Protein AF-A0A6C0CID1-F1 (afdb_monomer)

Radius of gyration: 47.2 Å; Cα contacts (8 Å, |Δi|>4): 1914; chains: 1; bounding box: 89×62×162 Å

Nearest PDB structures (foldseek):
  5e9w-assembly3_C  TM=7.878E-01  e=3.828E-12  Homo sapiens
  5e9w-assembly2_B  TM=7.903E-01  e=5.758E-12  Homo sapiens
  3epp-assembly2_B  TM=7.759E-01  e=5.758E-12  Homo sapiens
  2hv9-assembly1_A  TM=7.104E-01  e=1.010E-11  Encephalitozoon cuniculi
  3bgv-assembly1_A  TM=7.795E-01  e=7.778E-11  Homo sapiens

Sequence (1092 aa):
MFNGIHKEVNAALDWASGLIIESPLKSEKKLIEIELRLKSYGAGRGEGVGDQDAFERAMKRGMREVVMPDAKQWSVIKRVDTVTSYTNGYRSIEETDKLKVFQQKVTEAKNGVILKEYNGLLGVAVEFDLDGFPPGTGQEENSRRVRDRTSFVYKSAEDPTLRLRVDFTIVQSTVNNKDRKHYEVEIEASGNFPRINTDAKGNLLLNSVQQKMDQIATVLYRYINETPIIYSTEIRQSLIGDINTIAVGQREKTEVNRILDSWINKPRPLERRDLSTGSFNSMFPASPKDDPLYSVTIKTDGRRVIACWHETGLYLCSPFSSVVTRIMKWNSAEEESGMAGTILDCELIETGCLAEQKEFKLYIFDCMFVKAQGQIVDIRQKPLETRLAMARFVVYSFGSPQSDLIIKFEVKQFITFVDRTTFYEANKTALKLNMRGGVELFRSDGLVFTDRGIYLSGERSSCGCKGVEKRNCSECASFNATKNLKYKEIVNLTVDFLIKINRDSQKTINTADTGERFAHDGFRPFTGNARFPTQATQFLDSIDIDGKQKTLEEDQIVEMRWDRDPLDNQFKWIPVRIRADRPSANKTNVAITNWNLINDPIPLGLLKGVLKGRKVLQLMYQYHNRIKMETLEYWNREILARFQREGKNTVGNENPQRPVLLDVGSGKGGDVEKWRQTAFEVIALEPDNNVLGELRERAAKAGISGRISIINGKIQDTALVTNKMRAVPLLQEADLIASFFSMTLIFESAQSVQNFVNTVKETIAPNGIFVCAALDGKAVNRILGDKKQLSVEGIKIQRGDTPRDIWIRFPAADQRIAQGQHEFLVDFDFLITLMEAAGFELIKDVYLDSEVVLNNSELFYSQLNRLIEMRYIGLKKEPQPSKRLMELVDIMKTIRVPRPEIDQFQKIQPELCAELGETNWVTIGVLGGGSCFLHSILWSIYQPYRTMQNNDRFTMVSKLRLELATNFTHAVYDSINNGHLKSFGDNAGSVYSYASLREGLSDYTYWFGLEFLTFVQDQLNINVHILWIENGALQFYRFAPDRAITFKPERNNILLFWEGQNHFQPMGRVLSNNMASFVFPSDDKIITSLKK

pLDDT: mean 75.62, std 17.29, range [29.44, 98.44]

InterPro domains:
  IPR001339 mRNA capping enzyme, adenylation domain [PF01331] (294-452)
  IPR004971 mRNA (guanine-N(7))-methyltransferase domain [PS51562] (615-900)
  IPR012340 Nucleic acid-binding, OB-fold [G3DSA:2.40.50.140] (488-602)
  IPR012340 Nucleic acid-binding, OB-fold [SSF50249] (493-611)
  IPR029063 S-adenosyl-L-methionine-dependent methyltransferase superfamily [G3DSA:3.40.50.150] (612-894)
  IPR029063 S-adenosyl-L-methionine-dependent methyltransferase superfamily [SSF53335] (634-850)
  IPR033469 CYTH-like domain superfamily [SSF55154] (118-191)
  IPR037009 mRNA triphosphatase Cet1-like superfamily [G3DSA:3.20.100.10] (83-223)
  IPR039753 mRNA cap guanine-N7 methyltransferase [PTHR12189] (627-891)

Structure (mmCIF, N/CA/C/O backbone):
data_AF-A0A6C0CID1-F1
#
_entry.id   AF-A0A6C0CID1-F1
#
loop_
_atom_site.group_PDB
_atom_site.id
_atom_site.type_symbol
_atom_site.label_atom_id
_atom_site.label_alt_id
_atom_site.label_comp_id
_atom_site.label_asym_id
_atom_site.label_entity_id
_atom_site.label_seq_id
_atom_site.pdbx_PDB_ins_code
_atom_site.Cartn_x
_atom_site.Cartn_y
_atom_site.Cartn_z
_atom_site.occupancy
_atom_site.B_iso_or_equiv
_atom_site.auth_seq_id
_atom_site.auth_comp_id
_atom_site.auth_asym_id
_atom_site.auth_atom_id
_atom_site.pdbx_PDB_model_num
ATOM 1 N N . MET A 1 1 ? -41.401 -1.805 42.015 1.00 41.41 1 MET A N 1
ATOM 2 C CA . MET A 1 1 ? -39.940 -1.861 42.243 1.00 41.41 1 MET A CA 1
ATOM 3 C C . MET A 1 1 ? -39.537 -0.959 43.403 1.00 41.41 1 MET A C 1
ATOM 5 O O . MET A 1 1 ? -39.167 -1.518 44.422 1.00 41.41 1 MET A O 1
ATOM 9 N N . PHE A 1 2 ? -39.746 0.368 43.332 1.00 46.38 2 PHE A N 1
ATOM 10 C CA . PHE A 1 2 ? -39.713 1.244 44.524 1.00 46.38 2 PHE A CA 1
ATOM 11 C C . PHE A 1 2 ? -40.598 0.690 45.642 1.00 46.38 2 PHE A C 1
ATOM 13 O O . PHE A 1 2 ? -40.107 0.440 46.726 1.00 46.38 2 PHE A O 1
ATOM 20 N N . ASN A 1 3 ? -41.834 0.298 45.317 1.00 48.31 3 ASN A N 1
ATOM 21 C CA . ASN A 1 3 ? -42.741 -0.361 46.266 1.00 48.31 3 ASN A CA 1
ATOM 22 C C . ASN A 1 3 ? -42.217 -1.685 46.850 1.00 48.31 3 ASN A C 1
ATOM 24 O O . ASN A 1 3 ? -42.740 -2.119 47.859 1.00 48.31 3 ASN A O 1
ATOM 28 N N . GLY A 1 4 ? -41.246 -2.354 46.216 1.00 52.12 4 GLY A N 1
ATOM 29 C CA . GLY A 1 4 ? -40.671 -3.610 46.712 1.00 52.12 4 GLY A CA 1
ATOM 30 C C . GLY A 1 4 ? -39.629 -3.342 47.791 1.00 52.12 4 GLY A C 1
ATOM 31 O O . GLY A 1 4 ? -39.804 -3.780 48.918 1.00 52.12 4 GLY A O 1
ATOM 32 N N . ILE A 1 5 ? -38.614 -2.529 47.473 1.00 51.44 5 ILE A N 1
ATOM 33 C CA . ILE A 1 5 ? -37.622 -2.061 48.458 1.00 51.44 5 ILE A CA 1
ATOM 34 C C . ILE A 1 5 ? -38.334 -1.332 49.605 1.00 51.44 5 ILE A C 1
ATOM 36 O O . ILE A 1 5 ? -38.139 -1.686 50.758 1.00 51.44 5 ILE A O 1
ATOM 40 N N . HIS A 1 6 ? -39.257 -0.423 49.290 1.00 57.47 6 HIS A N 1
ATOM 41 C CA . HIS A 1 6 ? -40.064 0.311 50.264 1.00 57.47 6 HIS A CA 1
ATOM 42 C C . HIS A 1 6 ? -40.929 -0.608 51.142 1.00 57.47 6 HIS A C 1
ATOM 44 O O . HIS A 1 6 ? -41.095 -0.344 52.327 1.00 57.47 6 HIS A O 1
ATOM 50 N N . LYS A 1 7 ? -41.497 -1.696 50.599 1.00 60.09 7 LYS A N 1
ATOM 51 C CA . LYS A 1 7 ? -42.293 -2.658 51.382 1.00 60.09 7 LYS A CA 1
ATOM 52 C C . LYS A 1 7 ? -41.423 -3.481 52.329 1.00 60.09 7 LYS A C 1
ATOM 54 O O . LYS A 1 7 ? -41.853 -3.748 53.445 1.00 60.09 7 LYS A O 1
ATOM 59 N N . GLU A 1 8 ? -40.222 -3.862 51.908 1.00 57.91 8 GLU A N 1
ATOM 60 C CA . GLU A 1 8 ? -39.300 -4.627 52.753 1.00 57.91 8 GLU A CA 1
ATOM 61 C C . GLU A 1 8 ? -38.623 -3.744 53.808 1.00 57.91 8 GLU A C 1
ATOM 63 O O . GLU A 1 8 ? -38.487 -4.163 54.956 1.00 57.91 8 GLU A O 1
ATOM 68 N N . VAL A 1 9 ? -38.289 -2.494 53.462 1.00 58.19 9 VAL A N 1
ATOM 69 C CA . VAL A 1 9 ? -37.873 -1.462 54.424 1.00 58.19 9 VAL A CA 1
ATOM 70 C C . VAL A 1 9 ? -38.987 -1.225 55.446 1.00 58.19 9 VAL A C 1
ATOM 72 O O . VAL A 1 9 ? -38.710 -1.284 56.640 1.00 58.19 9 VAL A O 1
ATOM 75 N N . ASN A 1 10 ? -40.247 -1.082 55.011 1.00 62.31 10 ASN A N 1
ATOM 76 C CA . ASN A 1 10 ? -41.407 -0.991 55.910 1.00 62.31 10 ASN A CA 1
ATOM 77 C C . ASN A 1 10 ? -41.512 -2.194 56.845 1.00 62.31 10 ASN A C 1
ATOM 79 O O . ASN A 1 10 ? -41.543 -2.030 58.055 1.00 62.31 10 ASN A O 1
ATOM 83 N N . ALA A 1 11 ? -41.507 -3.411 56.302 1.00 64.00 11 ALA A N 1
ATOM 84 C CA . ALA A 1 11 ? -41.661 -4.626 57.097 1.00 64.00 11 ALA A CA 1
ATOM 85 C C . ALA A 1 11 ? -40.518 -4.834 58.107 1.00 64.00 11 ALA A C 1
ATOM 87 O O . ALA A 1 11 ? -40.695 -5.503 59.132 1.00 64.00 11 ALA A O 1
ATOM 88 N N . ALA A 1 12 ? -39.330 -4.305 57.812 1.00 59.78 12 ALA A N 1
ATOM 89 C CA . ALA A 1 12 ? -38.183 -4.363 58.702 1.00 59.78 12 ALA A CA 1
ATOM 90 C C . ALA A 1 12 ? -38.209 -3.249 59.766 1.00 59.78 12 ALA A C 1
ATOM 92 O O . ALA A 1 12 ? -37.887 -3.518 60.923 1.00 59.78 12 ALA A O 1
ATOM 93 N N . LEU A 1 13 ? -38.669 -2.045 59.412 1.00 61.34 13 LEU A N 1
ATOM 94 C CA . LEU A 1 13 ? -38.922 -0.943 60.347 1.00 61.34 13 LEU A CA 1
ATOM 95 C C . LEU A 1 13 ? -40.086 -1.249 61.300 1.00 61.34 13 LEU A C 1
ATOM 97 O O . LEU A 1 13 ? -39.962 -1.001 62.498 1.00 61.34 13 LEU A O 1
ATOM 101 N N . ASP A 1 14 ? -41.174 -1.843 60.810 1.00 64.75 14 ASP A N 1
ATOM 102 C CA . ASP A 1 14 ? -42.316 -2.294 61.617 1.00 64.75 14 ASP A CA 1
ATOM 103 C C . ASP A 1 14 ? -41.877 -3.357 62.634 1.00 64.75 14 ASP A C 1
ATOM 105 O O . ASP A 1 14 ? -42.253 -3.321 63.806 1.00 64.75 14 ASP A O 1
ATOM 109 N N . TRP A 1 15 ? -41.014 -4.283 62.203 1.00 68.56 15 TRP A N 1
ATOM 110 C CA . TRP A 1 15 ? -40.424 -5.295 63.076 1.00 68.56 15 TRP A CA 1
ATOM 111 C C . TRP A 1 15 ? -39.503 -4.687 64.142 1.00 68.56 15 TRP A C 1
ATOM 113 O O . TRP A 1 15 ? -39.642 -5.015 65.320 1.00 68.56 15 TRP A O 1
ATOM 123 N N . ALA A 1 16 ? -38.600 -3.780 63.755 1.00 61.44 16 ALA A N 1
ATOM 124 C CA . ALA A 1 16 ? -37.721 -3.093 64.701 1.00 61.44 16 ALA A CA 1
ATOM 125 C C . ALA A 1 16 ? -38.530 -2.256 65.703 1.00 61.44 16 ALA A C 1
ATOM 127 O O . ALA A 1 16 ? -38.221 -2.239 66.894 1.00 61.44 16 ALA A O 1
ATOM 128 N N . SER A 1 17 ? -39.613 -1.629 65.237 1.00 59.88 17 SER A N 1
ATOM 129 C CA . SER A 1 17 ? -40.564 -0.908 66.083 1.00 59.88 17 SER A CA 1
ATOM 130 C C . SER A 1 17 ? -41.202 -1.830 67.125 1.00 59.88 17 SER A C 1
ATOM 132 O O . SER A 1 17 ? -41.262 -1.458 68.295 1.00 59.88 17 SER A O 1
ATOM 134 N N . GLY A 1 18 ? -41.604 -3.049 66.743 1.00 63.09 18 GLY A N 1
ATOM 135 C CA . GLY A 1 18 ? -42.122 -4.064 67.672 1.00 63.09 18 GLY A CA 1
ATOM 136 C C . GLY A 1 18 ? -41.127 -4.452 68.775 1.00 63.09 18 GLY A C 1
ATOM 137 O O . GLY A 1 18 ? -41.478 -4.457 69.952 1.00 63.09 18 GLY A O 1
ATOM 138 N N . LEU A 1 19 ? -39.857 -4.675 68.429 1.00 61.50 19 LEU A N 1
ATOM 139 C CA . LEU A 1 19 ? -38.797 -5.009 69.397 1.00 61.50 19 LEU A CA 1
ATOM 140 C C . LEU A 1 19 ? -38.462 -3.878 70.366 1.00 61.50 19 LEU A C 1
ATOM 142 O O . LEU A 1 19 ? -38.209 -4.104 71.551 1.00 61.50 19 LEU A O 1
ATOM 146 N N . ILE A 1 20 ? -38.493 -2.636 69.884 1.00 59.22 20 ILE A N 1
ATOM 147 C CA . ILE A 1 20 ? -38.280 -1.452 70.722 1.00 59.22 20 ILE A CA 1
ATOM 148 C C . ILE A 1 20 ? -39.379 -1.317 71.786 1.00 59.22 20 ILE A C 1
ATOM 150 O O . ILE A 1 20 ? -39.092 -0.782 72.866 1.00 59.22 20 ILE A O 1
ATOM 154 N N . ILE A 1 21 ? -40.597 -1.785 71.486 1.00 59.22 21 ILE A N 1
ATOM 155 C CA . ILE A 1 21 ? -41.763 -1.778 72.381 1.00 59.22 21 ILE A CA 1
ATOM 156 C C . ILE A 1 21 ? -41.663 -2.891 73.436 1.00 59.22 21 ILE A C 1
ATOM 158 O O . ILE A 1 21 ? -41.974 -2.636 74.599 1.00 59.22 21 ILE A O 1
ATOM 162 N N . GLU A 1 22 ? -41.215 -4.090 73.056 1.00 52.34 22 GLU A N 1
ATOM 163 C CA . GLU A 1 22 ? -41.219 -5.280 73.924 1.00 52.34 22 GLU A CA 1
ATOM 164 C C . GLU A 1 22 ? -39.954 -5.452 74.791 1.00 52.34 22 GLU A C 1
ATOM 166 O O . GLU A 1 22 ? -39.978 -6.209 75.762 1.00 52.34 22 GLU A O 1
ATOM 171 N N . SER A 1 23 ? -38.857 -4.741 74.499 1.00 52.97 23 SER A N 1
ATOM 172 C CA . SER A 1 23 ? -37.587 -4.914 75.223 1.00 52.97 23 SER A CA 1
ATOM 173 C C . SER A 1 23 ? -37.642 -4.422 76.690 1.00 52.97 23 SER A C 1
ATOM 175 O O . SER A 1 23 ? -37.912 -3.239 76.934 1.00 52.97 23 SER A O 1
ATOM 177 N N . PRO A 1 24 ? -37.317 -5.276 77.687 1.00 46.44 24 PRO A N 1
ATOM 178 C CA . PRO A 1 24 ? -37.298 -4.922 79.112 1.00 46.44 24 PRO A CA 1
ATOM 179 C C . PRO A 1 24 ? -36.052 -4.123 79.555 1.00 46.44 24 PRO A C 1
ATOM 181 O O . PRO A 1 24 ? -35.929 -3.774 80.732 1.00 46.44 24 PRO A O 1
ATOM 184 N N . LEU A 1 25 ? -35.114 -3.830 78.646 1.00 50.75 25 LEU A N 1
ATOM 185 C CA . LEU A 1 25 ? -33.845 -3.159 78.952 1.00 50.75 25 LEU A CA 1
ATOM 186 C C . LEU A 1 25 ? -34.026 -1.634 79.103 1.00 50.75 25 LEU A C 1
ATOM 188 O O . LEU A 1 25 ? -34.554 -0.956 78.222 1.00 50.75 25 LEU A O 1
ATOM 192 N N . LYS A 1 26 ? -33.554 -1.077 80.229 1.00 48.75 26 LYS A N 1
ATOM 193 C CA . LYS A 1 26 ? -33.629 0.357 80.592 1.00 48.75 26 LYS A CA 1
ATOM 194 C C . LYS A 1 26 ? -32.516 1.229 79.968 1.00 48.75 26 LYS A C 1
ATOM 196 O O . LYS A 1 26 ? -32.153 2.239 80.565 1.00 48.75 26 LYS A O 1
ATOM 201 N N . SER A 1 27 ? -31.928 0.865 78.824 1.00 49.19 27 SER A N 1
ATOM 202 C CA . SER A 1 27 ? -30.874 1.707 78.231 1.00 49.19 27 SER A CA 1
ATOM 203 C C . SER A 1 27 ? -31.466 3.016 77.680 1.00 49.19 27 SER A C 1
ATOM 205 O O . SER A 1 27 ? -32.473 3.010 76.970 1.00 49.19 27 SER A O 1
ATOM 207 N N . GLU A 1 28 ? -30.844 4.157 78.001 1.00 47.38 28 GLU A N 1
ATOM 208 C CA . GLU A 1 28 ? -31.265 5.487 77.515 1.00 47.38 28 GLU A CA 1
ATOM 209 C C . GLU A 1 28 ? -30.948 5.719 76.027 1.00 47.38 28 GLU A C 1
ATOM 211 O O . GLU A 1 28 ? -31.426 6.684 75.434 1.00 47.38 28 GLU A O 1
ATOM 216 N N . LYS A 1 29 ? -30.161 4.834 75.403 1.00 50.09 29 LYS A N 1
ATOM 217 C CA . LYS A 1 29 ? -29.836 4.872 73.975 1.00 50.09 29 LYS A CA 1
ATOM 218 C C . LYS A 1 29 ? -30.272 3.575 73.312 1.00 50.09 29 LYS A C 1
ATOM 220 O O . LYS A 1 29 ? -29.843 2.493 73.712 1.00 50.09 29 LYS A O 1
ATOM 225 N N . LYS A 1 30 ? -31.119 3.709 72.292 1.00 56.34 30 LYS A N 1
ATOM 226 C CA . LYS A 1 30 ? -31.518 2.634 71.380 1.00 56.34 30 LYS A CA 1
ATOM 227 C C . LYS A 1 30 ? -30.998 2.992 69.996 1.00 56.34 30 LYS A C 1
ATOM 229 O O . LYS A 1 30 ? -31.296 4.075 69.496 1.00 56.34 30 LYS A O 1
ATOM 234 N N . LEU A 1 31 ? -30.199 2.115 69.399 1.00 55.44 31 LEU A N 1
ATOM 235 C CA . LEU A 1 31 ? -29.678 2.308 68.051 1.00 55.44 31 LEU A CA 1
ATOM 236 C C . LEU A 1 31 ? -30.447 1.391 67.097 1.00 55.44 31 LEU A C 1
ATOM 238 O O . LEU A 1 31 ? -30.511 0.185 67.331 1.00 55.44 31 LEU A O 1
ATOM 242 N N . ILE A 1 32 ? -31.026 1.952 66.034 1.00 56.91 32 ILE A N 1
ATOM 243 C CA . ILE A 1 32 ? -31.620 1.162 64.951 1.00 56.91 32 ILE A CA 1
ATOM 244 C C . ILE A 1 32 ? -30.626 1.150 63.796 1.00 56.91 32 ILE A C 1
ATOM 246 O O . ILE A 1 32 ? -30.527 2.083 63.004 1.00 56.91 32 ILE A O 1
ATOM 250 N N . GLU A 1 33 ? -29.864 0.079 63.686 1.00 58.12 33 GLU A N 1
ATOM 251 C CA . GLU A 1 33 ? -28.993 -0.113 62.545 1.00 58.12 33 GLU A CA 1
ATOM 252 C C . GLU A 1 33 ? -29.801 -0.720 61.396 1.00 58.12 33 GLU A C 1
ATOM 254 O O . GLU A 1 33 ? -30.336 -1.825 61.482 1.00 58.12 33 GLU A O 1
ATOM 259 N N . ILE A 1 34 ? -29.912 0.015 60.296 1.00 55.19 34 ILE A N 1
ATOM 260 C CA . ILE A 1 34 ? -30.447 -0.518 59.049 1.00 55.19 34 ILE A CA 1
ATOM 261 C C . ILE A 1 34 ? -29.245 -0.727 58.145 1.00 55.19 34 ILE A C 1
ATOM 263 O O . ILE A 1 34 ? -28.407 0.147 57.971 1.00 55.19 34 ILE A O 1
ATOM 267 N N . GLU A 1 35 ? -29.104 -1.918 57.598 1.00 56.03 35 GLU A N 1
ATOM 268 C CA . GLU A 1 35 ? -27.910 -2.298 56.871 1.00 56.03 35 GLU A CA 1
ATOM 269 C C . GLU A 1 35 ? -28.290 -2.691 55.448 1.00 56.03 35 GLU A C 1
ATOM 271 O O . GLU A 1 35 ? -28.817 -3.775 55.211 1.00 56.03 35 GLU A O 1
ATOM 276 N N . LEU A 1 36 ? -28.013 -1.816 54.479 1.00 55.75 36 LEU A N 1
ATOM 277 C CA . LEU A 1 36 ? -28.158 -2.135 53.059 1.00 55.75 36 LEU A CA 1
ATOM 278 C C . LEU A 1 36 ? -26.810 -2.561 52.470 1.00 55.75 36 LEU A C 1
ATOM 280 O O . LEU A 1 36 ? -26.159 -1.765 51.803 1.00 55.75 36 LEU A O 1
ATOM 284 N N . ARG A 1 37 ? -26.400 -3.821 52.654 1.00 55.84 37 ARG A N 1
ATOM 285 C CA . ARG A 1 37 ? -25.160 -4.317 52.037 1.00 55.84 37 ARG A CA 1
ATOM 286 C C . ARG A 1 37 ? -25.359 -4.556 50.547 1.00 55.84 37 ARG A C 1
ATOM 288 O O . ARG A 1 37 ? -26.023 -5.512 50.143 1.00 55.84 37 ARG A O 1
ATOM 295 N N . LEU A 1 38 ? -24.699 -3.749 49.729 1.00 54.09 38 LEU A N 1
ATOM 296 C CA . LEU A 1 38 ? -24.506 -4.030 48.309 1.00 54.09 38 LEU A CA 1
ATOM 297 C C . LEU A 1 38 ? -23.290 -4.950 48.174 1.00 54.09 38 LEU A C 1
ATOM 299 O O . LEU A 1 38 ? -22.160 -4.480 48.240 1.00 54.09 38 LEU A O 1
ATOM 303 N N . LYS A 1 39 ? -23.497 -6.268 48.062 1.00 49.84 39 LYS A N 1
ATOM 304 C CA . LYS A 1 39 ? -22.373 -7.202 47.898 1.00 49.84 39 LYS A CA 1
ATOM 305 C C . LYS A 1 39 ? -21.884 -7.133 46.454 1.00 49.84 39 LYS A C 1
ATOM 307 O O . LYS A 1 39 ? -22.633 -7.473 45.540 1.00 49.84 39 LYS A O 1
ATOM 312 N N . SER A 1 40 ? -20.623 -6.747 46.248 1.00 45.50 40 SER A N 1
ATOM 313 C CA . SER A 1 40 ? -19.972 -6.948 44.953 1.00 45.50 40 SER A CA 1
ATOM 314 C C . SER A 1 40 ? -20.009 -8.436 44.596 1.00 45.50 40 SER A C 1
ATOM 316 O O . SER A 1 40 ? -19.814 -9.301 45.458 1.00 45.50 40 SER A O 1
ATOM 318 N N . TYR A 1 41 ? -20.303 -8.712 43.327 1.00 42.38 41 TYR A N 1
ATOM 319 C CA . TYR A 1 41 ? -20.336 -10.044 42.737 1.00 42.38 41 TYR A CA 1
ATOM 320 C C . TYR A 1 41 ? -19.139 -10.883 43.200 1.00 42.38 41 TYR A C 1
ATOM 322 O O . TYR A 1 41 ? -18.023 -10.383 43.338 1.00 42.38 41 TYR A O 1
ATOM 330 N N . GLY A 1 42 ? -19.376 -12.170 43.470 1.00 34.44 42 GLY A N 1
ATOM 331 C CA . GLY A 1 42 ? -18.312 -13.095 43.837 1.00 34.44 42 GLY A CA 1
ATOM 332 C C . GLY A 1 42 ? -17.201 -13.047 42.794 1.00 34.44 42 GLY A C 1
ATOM 333 O O . GLY A 1 42 ? -17.438 -13.384 41.638 1.00 34.44 42 GLY A O 1
ATOM 334 N N . ALA A 1 43 ? -16.009 -12.630 43.220 1.00 29.80 43 ALA A N 1
ATOM 335 C CA . ALA A 1 43 ? -14.806 -12.620 42.408 1.00 29.80 43 ALA A CA 1
ATOM 336 C C . ALA A 1 43 ? -14.512 -14.041 41.894 1.00 29.80 43 ALA A C 1
ATOM 338 O O . ALA A 1 43 ? -13.856 -14.853 42.554 1.00 29.80 43 ALA A O 1
ATOM 339 N N . GLY A 1 44 ? -15.002 -14.347 40.694 1.00 29.89 44 GLY A N 1
ATOM 340 C CA . GLY A 1 44 ? -14.257 -15.192 39.777 1.00 29.89 44 GLY A CA 1
ATOM 341 C C . GLY A 1 44 ? -12.928 -14.492 39.500 1.00 29.89 44 GLY A C 1
ATOM 342 O O . GLY A 1 44 ? -12.878 -13.268 39.408 1.00 29.89 44 GLY A O 1
ATOM 343 N N . ARG A 1 45 ? -11.835 -15.257 39.460 1.00 29.44 45 ARG A N 1
ATOM 344 C CA . ARG A 1 45 ? -10.471 -14.744 39.251 1.00 29.44 45 ARG A CA 1
ATOM 345 C C . ARG A 1 45 ? -10.447 -13.733 38.085 1.00 29.44 45 ARG A C 1
ATOM 347 O O . ARG A 1 45 ? -10.611 -14.158 36.947 1.00 29.44 45 ARG A O 1
ATOM 354 N N . GLY A 1 46 ? -10.231 -12.440 38.360 1.00 33.56 46 GLY A N 1
ATOM 355 C CA . GLY A 1 46 ? -9.864 -11.453 37.330 1.00 33.56 46 GLY A CA 1
ATOM 356 C C . GLY A 1 46 ? -10.502 -10.055 37.374 1.00 33.56 46 GLY A C 1
ATOM 357 O O . GLY A 1 46 ? -9.985 -9.167 36.708 1.00 33.56 46 GLY A O 1
ATOM 358 N N . GLU A 1 47 ? -11.568 -9.798 38.136 1.00 38.03 47 GLU A N 1
ATOM 359 C CA . GLU A 1 47 ? -12.287 -8.505 38.076 1.00 38.03 47 GLU A CA 1
ATOM 360 C C . GLU A 1 4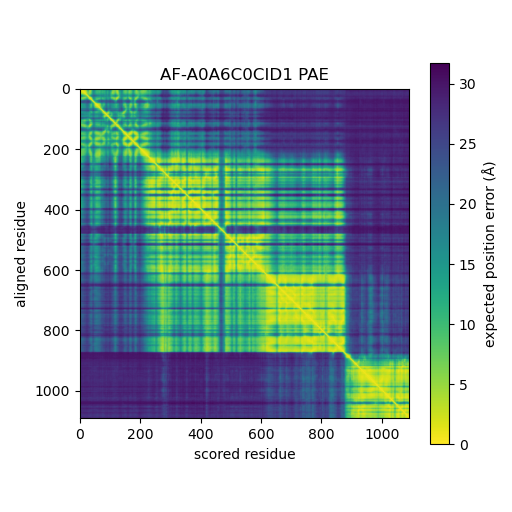7 ? -12.052 -7.671 39.352 1.00 38.03 47 GLU A C 1
ATOM 362 O O . GLU A 1 47 ? -12.800 -7.773 40.316 1.00 38.03 47 GLU A O 1
ATOM 367 N N . GLY A 1 48 ? -10.953 -6.902 39.406 1.00 34.25 48 GLY A N 1
ATOM 368 C CA . GLY A 1 48 ? -10.500 -6.235 40.645 1.00 34.25 48 GLY A CA 1
ATOM 369 C C . GLY A 1 48 ? -10.459 -4.700 40.651 1.00 34.25 48 GLY A C 1
ATOM 370 O O . GLY A 1 48 ? -10.274 -4.120 41.717 1.00 34.25 48 GLY A O 1
ATOM 371 N N . VAL A 1 49 ? -10.605 -4.021 39.502 1.00 36.03 49 VAL A N 1
ATOM 372 C CA . VAL A 1 49 ? -10.297 -2.571 39.400 1.00 36.03 49 VAL A CA 1
ATOM 373 C C . VAL A 1 49 ? -11.476 -1.720 38.909 1.00 36.03 49 VAL A C 1
ATOM 375 O O . VAL A 1 49 ? -11.682 -0.623 39.422 1.00 36.03 49 VAL A O 1
ATOM 378 N N . GLY A 1 50 ? -12.292 -2.213 37.969 1.00 39.34 50 GLY A N 1
ATOM 379 C CA . GLY A 1 50 ? -13.443 -1.463 37.436 1.00 39.34 50 GLY A CA 1
ATOM 380 C C . GLY A 1 50 ? -14.518 -1.160 38.486 1.00 39.34 50 GLY A C 1
ATOM 381 O O . GLY A 1 50 ? -15.048 -0.049 38.527 1.00 39.34 50 GLY A O 1
ATOM 382 N N . ASP A 1 51 ? -14.759 -2.116 39.383 1.00 50.66 51 ASP A N 1
ATOM 383 C CA . ASP A 1 51 ? -15.735 -1.983 40.465 1.00 50.66 51 ASP A CA 1
ATOM 384 C C . ASP A 1 51 ? -15.283 -0.974 41.523 1.00 50.66 51 ASP A C 1
ATOM 386 O O . ASP A 1 51 ? -16.112 -0.240 42.052 1.00 50.66 51 ASP A O 1
ATOM 390 N N . GLN A 1 52 ? -13.973 -0.862 41.779 1.00 48.84 52 GLN A N 1
ATOM 391 C CA . GLN A 1 52 ? -13.432 0.128 42.712 1.00 48.84 52 GLN A CA 1
ATOM 392 C C . GLN A 1 52 ? -13.681 1.551 42.217 1.00 48.84 52 GLN A C 1
ATOM 394 O O . GLN A 1 52 ? -14.140 2.406 42.963 1.00 48.84 52 GLN A O 1
ATOM 399 N N . ASP A 1 53 ? -13.393 1.792 40.945 1.00 49.09 53 ASP A N 1
ATOM 400 C CA . ASP A 1 53 ? -13.487 3.102 40.317 1.00 49.09 53 ASP A CA 1
ATOM 401 C C . ASP A 1 53 ? -14.951 3.548 40.166 1.00 49.09 53 ASP A C 1
ATOM 403 O O . ASP A 1 53 ? -15.290 4.708 40.402 1.00 49.09 53 ASP A O 1
ATOM 407 N N . ALA A 1 54 ? -15.844 2.616 39.809 1.00 50.84 54 ALA A N 1
ATOM 408 C CA . ALA A 1 54 ? -17.285 2.850 39.773 1.00 50.84 54 ALA A CA 1
ATOM 409 C C . ALA A 1 54 ? -17.846 3.116 41.178 1.00 50.84 54 ALA A C 1
ATOM 411 O O . ALA A 1 54 ? -18.613 4.062 41.359 1.00 50.84 54 ALA A O 1
ATOM 412 N N . PHE A 1 55 ? -17.406 2.350 42.180 1.00 57.09 55 PHE A N 1
ATOM 413 C CA . PHE A 1 55 ? -17.763 2.545 43.583 1.00 57.09 55 PHE A CA 1
ATOM 414 C C . PHE A 1 55 ? -17.258 3.892 44.121 1.00 57.09 55 PHE A C 1
ATOM 416 O O . PHE A 1 55 ? -18.026 4.637 44.723 1.00 57.09 55 PHE A O 1
ATOM 423 N N . GLU A 1 56 ? -16.009 4.270 43.837 1.00 56.03 56 GLU A N 1
ATOM 424 C CA . GLU A 1 56 ? -15.417 5.557 44.222 1.00 56.03 56 GLU A CA 1
ATOM 425 C C . GLU A 1 56 ? -16.058 6.751 43.490 1.00 56.03 56 GLU A C 1
ATOM 427 O O . GLU A 1 56 ? -16.226 7.828 44.073 1.00 56.03 56 GLU A O 1
ATOM 432 N N . ARG A 1 57 ? -16.465 6.591 42.224 1.00 57.44 57 ARG A N 1
ATOM 433 C CA . ARG A 1 57 ? -17.232 7.613 41.491 1.00 57.44 57 ARG A CA 1
ATOM 434 C C . ARG A 1 57 ? -18.656 7.745 42.027 1.00 57.44 57 ARG A C 1
ATOM 436 O O . ARG A 1 57 ? -19.113 8.872 42.226 1.00 57.44 57 ARG A O 1
ATOM 443 N N . ALA A 1 58 ? -19.334 6.628 42.295 1.00 55.19 58 ALA A N 1
ATOM 444 C CA . ALA A 1 58 ? -20.659 6.598 42.912 1.00 55.19 58 ALA A CA 1
ATOM 445 C C . ALA A 1 58 ? -20.640 7.261 44.296 1.00 55.19 58 ALA A C 1
ATOM 447 O O . ALA A 1 58 ? -21.473 8.122 44.576 1.00 55.19 58 ALA A O 1
ATOM 448 N N . MET A 1 59 ? -19.616 6.952 45.096 1.00 60.66 59 MET A N 1
ATOM 449 C CA . MET A 1 59 ? -19.270 7.625 46.349 1.00 60.66 59 MET A CA 1
ATOM 450 C C . MET A 1 59 ? -19.151 9.143 46.186 1.00 60.66 59 MET A C 1
ATOM 452 O O . MET A 1 59 ? -19.826 9.904 46.872 1.00 60.66 59 MET A O 1
ATOM 456 N N . LYS A 1 60 ? -18.295 9.616 45.272 1.00 58.53 60 LYS A N 1
ATOM 457 C CA . LYS A 1 60 ? -18.016 11.054 45.120 1.00 58.53 60 LYS A CA 1
ATOM 458 C C . LYS A 1 60 ? -19.210 11.841 44.567 1.00 58.53 60 LYS A C 1
ATOM 460 O O . LYS A 1 60 ? -19.388 13.003 44.935 1.00 58.53 60 LYS A O 1
ATOM 465 N N . ARG A 1 61 ? -20.002 11.244 43.669 1.00 57.47 61 ARG A N 1
ATOM 466 C CA . ARG A 1 61 ? -21.054 11.938 42.905 1.00 57.47 61 ARG A CA 1
ATOM 467 C C . ARG A 1 61 ? -22.455 11.765 43.493 1.00 57.47 61 ARG A C 1
ATOM 469 O O . ARG A 1 61 ? -23.138 12.768 43.677 1.00 57.47 61 ARG A O 1
ATOM 476 N N . GLY A 1 62 ? -22.843 10.548 43.879 1.00 57.84 62 GLY A N 1
ATOM 477 C CA . GLY A 1 62 ? -24.134 10.287 44.529 1.00 57.84 62 GLY A CA 1
ATOM 478 C C . GLY A 1 62 ? -24.296 11.054 45.842 1.00 57.84 62 GLY A C 1
ATOM 479 O O . GLY A 1 62 ? -25.380 11.539 46.155 1.00 57.84 62 GLY A O 1
ATOM 480 N N . MET A 1 63 ? -23.196 11.281 46.563 1.00 58.00 63 MET A N 1
ATOM 481 C CA . MET A 1 63 ? -23.223 12.042 47.814 1.00 58.00 63 MET A CA 1
ATOM 482 C C . MET A 1 63 ? -23.437 13.544 47.602 1.00 58.00 63 MET A C 1
ATOM 484 O O . MET A 1 63 ? -24.159 14.157 48.389 1.00 58.00 63 MET A O 1
ATOM 488 N N . ARG A 1 64 ? -22.898 14.134 46.520 1.00 57.78 64 ARG A N 1
ATOM 489 C CA . ARG A 1 64 ? -23.190 15.535 46.148 1.00 57.78 64 ARG A CA 1
ATOM 490 C C . ARG A 1 64 ? -24.665 15.753 45.825 1.00 57.78 64 ARG A C 1
ATOM 492 O O . ARG A 1 64 ? -25.190 16.818 46.114 1.00 57.78 64 ARG A O 1
ATOM 499 N N . GLU A 1 65 ? -25.330 14.764 45.242 1.00 59.56 65 GLU A N 1
ATOM 500 C CA . GLU A 1 65 ? -26.724 14.911 44.812 1.00 59.56 65 GLU A CA 1
ATOM 501 C C . GLU A 1 65 ? -27.736 14.592 45.920 1.00 59.56 65 GLU A C 1
ATOM 503 O O . GLU A 1 65 ? -28.807 15.191 45.949 1.00 59.56 65 GLU A O 1
ATOM 508 N N . VAL A 1 66 ? -27.412 13.692 46.856 1.00 57.03 66 VAL A N 1
ATOM 509 C CA . VAL A 1 66 ? -28.385 13.216 47.861 1.00 57.03 66 VAL A CA 1
ATOM 510 C C . VAL A 1 66 ? -28.198 13.831 49.247 1.00 57.03 66 VAL A C 1
ATOM 512 O O . VAL A 1 66 ? -29.179 14.060 49.965 1.00 57.03 66 VAL A O 1
ATOM 515 N N . VAL A 1 67 ? -26.947 14.080 49.644 1.00 56.00 67 VAL A N 1
ATOM 516 C CA . VAL A 1 67 ? -26.586 14.452 51.024 1.00 56.00 67 VAL A CA 1
ATOM 517 C C . VAL A 1 67 ? -26.256 15.947 51.154 1.00 56.00 67 VAL A C 1
ATOM 519 O O . VAL A 1 67 ? -26.396 16.507 52.239 1.00 56.00 67 VAL A O 1
ATOM 522 N N . MET A 1 68 ? -25.850 16.620 50.069 1.00 52.69 68 MET A N 1
ATOM 523 C CA . MET A 1 68 ? -25.188 17.934 50.135 1.00 52.69 68 MET A CA 1
ATOM 524 C C . MET A 1 68 ? -26.018 19.233 50.089 1.00 52.69 68 MET A C 1
ATOM 526 O O . MET A 1 68 ? -25.369 20.275 50.174 1.00 52.69 68 MET A O 1
ATOM 530 N N . PRO A 1 69 ? -27.364 19.291 50.048 1.00 52.28 69 PRO A N 1
ATOM 531 C CA . PRO A 1 69 ? -28.002 20.593 50.260 1.00 52.28 69 PRO A CA 1
ATOM 532 C C . PRO A 1 69 ? -27.772 21.147 51.685 1.00 52.28 69 PRO A C 1
ATOM 534 O O . PRO A 1 69 ? -27.546 22.343 51.821 1.00 52.28 69 PRO A O 1
ATOM 537 N N . ASP A 1 70 ? -27.716 20.290 52.726 1.00 48.44 70 ASP A N 1
ATOM 538 C CA . ASP A 1 70 ? -27.799 20.742 54.137 1.00 48.44 70 ASP A CA 1
ATOM 539 C C . ASP A 1 70 ? -26.793 20.113 55.140 1.00 48.44 70 ASP A C 1
ATOM 541 O O . ASP A 1 70 ? -26.806 20.440 56.331 1.00 48.44 70 ASP A O 1
ATOM 545 N N . ALA A 1 71 ? -25.899 19.205 54.726 1.00 49.62 71 ALA A N 1
ATOM 546 C CA . ALA A 1 71 ? -25.010 18.492 55.658 1.00 49.62 71 ALA A CA 1
ATOM 547 C C . ALA A 1 71 ? -23.801 19.342 56.125 1.00 49.62 71 ALA A C 1
ATOM 549 O O . ALA A 1 71 ? -22.851 19.568 55.379 1.00 49.62 71 ALA A O 1
ATOM 550 N N . LYS A 1 72 ? -23.805 19.785 57.394 1.00 44.41 72 LYS A N 1
ATOM 551 C CA . LYS A 1 72 ? -22.806 20.718 57.970 1.00 44.41 72 LYS A CA 1
ATOM 552 C C . LYS A 1 72 ? -21.538 20.101 58.600 1.00 44.41 72 LYS A C 1
ATOM 554 O O . LYS A 1 72 ? -20.742 20.858 59.150 1.00 44.41 72 LYS A O 1
ATOM 559 N N . GLN A 1 73 ? -21.292 18.784 58.575 1.00 46.69 73 GLN A N 1
ATOM 560 C CA . GLN A 1 73 ? -20.102 18.232 59.259 1.00 46.69 73 GLN A CA 1
ATOM 561 C C . GLN A 1 73 ? -19.478 17.003 58.575 1.00 46.69 73 GLN A C 1
ATOM 563 O O . GLN A 1 73 ? -20.174 16.043 58.260 1.00 46.69 73 GLN A O 1
ATOM 568 N N . TRP A 1 74 ? -18.151 17.045 58.382 1.00 48.44 74 TRP A N 1
ATOM 569 C CA . TRP A 1 74 ? -17.325 16.020 57.724 1.00 48.44 74 TRP A CA 1
ATOM 570 C C . TRP A 1 74 ? -16.427 15.232 58.700 1.00 48.44 74 TRP A C 1
ATOM 572 O O . TRP A 1 74 ? -15.997 15.767 59.722 1.00 48.44 74 TRP A O 1
ATOM 582 N N . SER A 1 75 ? -16.031 14.034 58.237 1.00 47.53 75 SER A N 1
ATOM 583 C CA . SER A 1 75 ? -14.883 13.168 58.607 1.00 47.53 75 SER A CA 1
ATOM 584 C C . SER A 1 75 ? -15.106 12.087 59.679 1.00 47.53 75 SER A C 1
ATOM 586 O O . SER A 1 75 ? -15.705 12.348 60.716 1.00 47.53 75 SER A O 1
ATOM 588 N N . VAL A 1 76 ? -14.677 10.840 59.402 1.00 45.06 76 VAL A N 1
ATOM 589 C CA . VAL A 1 76 ? -13.307 10.289 59.558 1.00 45.06 76 VAL A CA 1
ATOM 590 C C . VAL A 1 76 ? -13.081 9.161 58.526 1.00 45.06 76 VAL A C 1
ATOM 592 O O . VAL A 1 76 ? -13.917 8.267 58.420 1.00 45.06 76 VAL A O 1
ATOM 595 N N . ILE A 1 77 ? -11.965 9.176 57.777 1.00 48.81 77 ILE A N 1
ATOM 596 C CA . ILE A 1 77 ? -11.442 7.956 57.128 1.00 48.81 77 ILE A CA 1
ATOM 597 C C . ILE A 1 77 ? -10.752 7.172 58.236 1.00 48.81 77 ILE A C 1
ATOM 599 O O . ILE A 1 77 ? -9.771 7.652 58.807 1.00 48.81 77 ILE A O 1
ATOM 603 N N . LYS A 1 78 ? -11.288 6.008 58.587 1.00 55.53 78 LYS A N 1
ATOM 604 C CA . LYS A 1 78 ? -10.753 5.181 59.669 1.00 55.53 78 LYS A CA 1
ATOM 605 C C . LYS A 1 78 ? -10.364 3.840 59.056 1.00 55.53 78 LYS A C 1
ATOM 607 O O . LYS A 1 78 ? -11.229 3.109 58.575 1.00 55.53 78 LYS A O 1
ATOM 612 N N . ARG A 1 79 ? -9.065 3.534 59.044 1.00 50.25 79 ARG A N 1
ATOM 613 C CA . ARG A 1 79 ? -8.599 2.162 58.832 1.00 50.25 79 ARG A CA 1
ATOM 614 C C . ARG A 1 79 ? -8.860 1.422 60.133 1.00 50.25 79 ARG A C 1
ATOM 616 O O . ARG A 1 79 ? -8.389 1.856 61.180 1.00 50.25 79 ARG A O 1
ATOM 623 N N . VAL A 1 80 ? -9.691 0.392 60.082 1.00 57.41 80 VAL A N 1
ATOM 624 C CA . VAL A 1 80 ? -10.065 -0.387 61.262 1.00 57.41 80 VAL A CA 1
ATOM 625 C C . VAL A 1 80 ? -9.750 -1.845 60.968 1.00 57.41 80 VAL A C 1
ATOM 627 O O . VAL A 1 80 ? -10.368 -2.460 60.096 1.00 57.41 80 VAL A O 1
ATOM 630 N N . ASP A 1 81 ? -8.762 -2.392 61.670 1.00 51.62 81 ASP A N 1
ATOM 631 C CA . ASP A 1 81 ? -8.520 -3.833 61.691 1.00 51.62 81 ASP A CA 1
ATOM 632 C C . ASP A 1 81 ? -9.388 -4.426 62.804 1.00 51.62 81 ASP A C 1
ATOM 634 O O . ASP A 1 81 ? -9.332 -3.988 63.957 1.00 51.62 81 ASP A O 1
ATOM 638 N N . THR A 1 82 ? -10.277 -5.341 62.419 1.00 59.19 82 THR A N 1
ATOM 639 C CA . THR A 1 82 ? -11.271 -5.922 63.324 1.00 59.19 82 THR A CA 1
ATOM 640 C C . THR A 1 82 ? -11.122 -7.431 63.370 1.00 59.19 82 THR A C 1
ATOM 642 O O . THR A 1 82 ? -11.252 -8.111 62.346 1.00 59.19 82 THR A O 1
ATOM 645 N N . VAL A 1 83 ? -10.924 -7.962 64.576 1.00 54.03 83 VAL A N 1
ATOM 646 C CA . VAL A 1 83 ? -11.037 -9.397 64.854 1.00 54.03 83 VAL A CA 1
ATOM 647 C C . VAL A 1 83 ? -12.437 -9.644 65.406 1.00 54.03 83 VAL A C 1
ATOM 649 O O . VAL A 1 83 ? -12.868 -8.981 66.348 1.00 54.03 83 VAL A O 1
ATOM 652 N N . THR A 1 84 ? -13.197 -10.537 64.765 1.00 55.19 84 THR A N 1
ATOM 653 C CA . THR A 1 84 ? -14.560 -10.879 65.206 1.00 55.19 84 THR A CA 1
ATOM 654 C C . THR A 1 84 ? -14.574 -12.287 65.789 1.00 55.19 84 THR A C 1
ATOM 656 O O . THR A 1 84 ? -14.232 -13.239 65.086 1.00 55.19 84 THR A O 1
ATOM 659 N N . SER A 1 85 ? -15.016 -12.424 67.038 1.00 53.03 85 SER A N 1
ATOM 660 C CA . SER A 1 85 ? -15.253 -13.712 67.701 1.00 53.03 85 SER A CA 1
ATOM 661 C C . SER A 1 85 ? -16.729 -13.852 68.095 1.00 53.03 85 SER A C 1
ATOM 663 O O . SER A 1 85 ? -17.411 -12.862 68.377 1.00 53.03 85 SER A O 1
ATOM 665 N N . TYR A 1 86 ? -17.248 -15.083 68.048 1.00 47.91 86 TYR A N 1
ATOM 666 C CA . TYR A 1 86 ? -18.638 -15.408 68.385 1.00 47.91 86 TYR A CA 1
ATOM 667 C C . TYR A 1 86 ? -18.672 -16.383 69.561 1.00 47.91 86 TYR A C 1
ATOM 669 O O . TYR A 1 86 ? -18.018 -17.422 69.508 1.00 47.91 86 TYR A O 1
ATOM 677 N N . THR A 1 87 ? -19.475 -16.085 70.584 1.00 46.59 87 THR A N 1
ATOM 678 C CA . THR A 1 87 ? -19.648 -16.952 71.762 1.00 46.59 87 THR A CA 1
ATOM 679 C C . THR A 1 87 ? -21.091 -16.887 72.251 1.00 46.59 87 THR A C 1
ATOM 681 O O . THR A 1 87 ? -21.597 -15.804 72.509 1.00 46.59 87 THR A O 1
ATOM 684 N N . ASN A 1 88 ? -21.773 -18.031 72.386 1.00 39.97 88 ASN A N 1
ATOM 685 C CA . ASN A 1 88 ? -23.135 -18.134 72.944 1.00 39.97 88 ASN A CA 1
ATOM 686 C C . ASN A 1 88 ? -24.174 -17.146 72.361 1.00 39.97 88 ASN A C 1
ATOM 688 O O . ASN A 1 88 ? -25.027 -16.648 73.086 1.00 39.97 88 ASN A O 1
ATOM 692 N N . GLY A 1 89 ? -24.104 -16.845 71.060 1.00 43.53 89 GLY A N 1
ATOM 693 C CA . GLY A 1 89 ? -25.006 -15.882 70.408 1.00 43.53 89 GLY A CA 1
ATOM 694 C C . GLY A 1 89 ? -24.580 -14.411 70.522 1.00 43.53 89 GLY A C 1
ATOM 695 O O . GLY A 1 89 ? -25.242 -13.549 69.955 1.00 43.53 89 GLY A O 1
ATOM 696 N N . TYR A 1 90 ? -23.454 -14.122 71.178 1.00 45.94 90 TYR A N 1
ATOM 697 C CA . TYR A 1 90 ? -22.882 -12.784 71.321 1.00 45.94 90 TYR A CA 1
ATOM 698 C C . TYR A 1 90 ? -21.719 -12.570 70.346 1.00 45.94 90 TYR A C 1
ATOM 700 O O . TYR A 1 90 ? -20.902 -13.468 70.116 1.00 45.94 90 TYR A O 1
ATOM 708 N N . ARG A 1 91 ? -21.642 -11.365 69.770 1.00 47.09 91 ARG A N 1
ATOM 709 C CA . ARG A 1 91 ? -20.582 -10.939 68.847 1.00 47.09 91 ARG A CA 1
ATOM 710 C C . ARG A 1 91 ? -19.619 -10.002 69.574 1.00 47.09 91 ARG A C 1
ATOM 712 O O . ARG A 1 91 ? -20.025 -8.943 70.037 1.00 47.09 91 ARG A O 1
ATOM 719 N N . SER A 1 92 ? -18.344 -10.375 69.629 1.00 51.00 92 SER A N 1
ATOM 720 C CA . SER A 1 92 ? -17.252 -9.530 70.125 1.00 51.00 92 SER A CA 1
ATOM 721 C C . SER A 1 92 ? -16.460 -8.972 68.939 1.00 51.00 92 SER A C 1
ATOM 723 O O . SER A 1 92 ? -16.117 -9.718 68.019 1.00 51.00 92 SER A O 1
ATOM 725 N N . ILE A 1 93 ? -16.200 -7.661 68.934 1.00 53.16 93 ILE A N 1
ATOM 726 C CA . ILE A 1 93 ? -15.398 -6.970 67.914 1.00 53.16 93 ILE A CA 1
ATOM 727 C C . ILE A 1 93 ? -14.223 -6.296 68.623 1.00 53.16 93 ILE A C 1
ATOM 729 O O . ILE A 1 93 ? -14.436 -5.407 69.444 1.00 53.16 93 ILE A O 1
ATOM 733 N N . GLU A 1 94 ? -12.996 -6.695 68.296 1.00 54.81 94 GLU A N 1
ATOM 734 C CA . GLU A 1 94 ? -11.777 -6.073 68.826 1.00 54.81 94 GLU A CA 1
ATOM 735 C C . GLU A 1 94 ? -11.158 -5.170 67.739 1.00 54.81 94 GLU A C 1
ATOM 737 O O . GLU A 1 94 ? -10.764 -5.666 66.682 1.00 54.81 94 GLU A O 1
ATOM 742 N N . GLU A 1 95 ? -11.133 -3.842 67.957 1.00 53.03 95 GLU A N 1
ATOM 743 C CA . GLU A 1 95 ? -10.387 -2.879 67.119 1.00 53.03 95 GLU A CA 1
ATOM 744 C C . GLU A 1 95 ? -8.929 -2.824 67.609 1.00 53.03 95 GLU A C 1
ATOM 746 O O . GLU A 1 95 ? -8.685 -2.469 68.761 1.00 53.03 95 GLU A O 1
ATOM 751 N N . THR A 1 96 ? -7.946 -3.121 66.757 1.00 50.31 96 THR A N 1
ATOM 752 C CA . THR A 1 96 ? -6.535 -3.218 67.193 1.00 50.31 96 THR A CA 1
ATOM 753 C C . THR A 1 96 ? -5.864 -1.872 67.512 1.00 50.31 96 THR A C 1
ATOM 755 O O . THR A 1 96 ? -4.858 -1.856 68.216 1.00 50.31 96 THR A O 1
ATOM 758 N N . ASP A 1 97 ? -6.412 -0.746 67.035 1.00 44.53 97 ASP A N 1
ATOM 759 C CA . ASP A 1 97 ? -5.768 0.584 67.092 1.00 44.53 97 ASP A CA 1
ATOM 760 C C . ASP A 1 97 ? -6.292 1.520 68.201 1.00 44.53 97 ASP A C 1
ATOM 762 O O . ASP A 1 97 ? -5.854 2.668 68.315 1.00 44.53 97 ASP A O 1
ATOM 766 N N . LYS A 1 98 ? -7.221 1.073 69.056 1.00 41.06 98 LYS A N 1
ATOM 767 C CA . LYS A 1 98 ? -7.671 1.849 70.224 1.00 41.06 98 LYS A CA 1
ATOM 768 C C . LYS A 1 98 ? -7.560 1.013 71.493 1.00 41.06 98 LYS A C 1
ATOM 770 O O . LYS A 1 98 ? -8.020 -0.121 71.526 1.00 41.06 98 LYS A O 1
ATOM 775 N N . LEU A 1 99 ? -6.973 1.603 72.542 1.00 39.06 99 LEU A N 1
ATOM 776 C CA . LEU A 1 99 ? -7.013 1.113 73.928 1.00 39.06 99 LEU A CA 1
ATOM 777 C C . LEU A 1 99 ? -8.363 0.442 74.213 1.00 39.06 99 LEU A C 1
ATOM 779 O O . LEU A 1 99 ? -9.390 1.105 74.099 1.00 39.06 99 LEU A O 1
ATOM 783 N N . LYS A 1 100 ? -8.316 -0.860 74.530 1.00 40.97 100 LYS A N 1
ATOM 784 C CA . LYS A 1 100 ? -9.436 -1.796 74.725 1.00 40.97 100 LYS A CA 1
ATOM 785 C C . LYS A 1 100 ? -10.726 -1.123 75.208 1.00 40.97 100 LYS A C 1
ATOM 787 O O . LYS A 1 100 ? -10.949 -0.983 76.408 1.00 40.97 100 LYS A O 1
ATOM 792 N N . VAL A 1 101 ? -11.597 -0.762 74.268 1.00 39.06 101 VAL A N 1
ATOM 793 C CA . VAL A 1 101 ? -13.006 -0.480 74.550 1.00 39.06 101 VAL A CA 1
ATOM 794 C C . VAL A 1 101 ? -13.773 -1.744 74.196 1.00 39.06 101 VAL A C 1
ATOM 796 O O . VAL A 1 101 ? -14.014 -2.023 73.025 1.00 39.06 101 VAL A O 1
ATOM 799 N N . PHE A 1 102 ? -14.141 -2.524 75.210 1.00 42.28 102 PHE A N 1
ATOM 800 C CA . PHE A 1 102 ? -15.109 -3.602 75.046 1.00 42.28 102 PHE A CA 1
ATOM 801 C C . PHE A 1 102 ? -16.505 -2.976 75.028 1.00 42.28 102 PHE A C 1
ATOM 803 O O . PHE A 1 102 ? -17.100 -2.758 76.077 1.00 42.28 102 PHE A O 1
ATOM 810 N N . GLN A 1 103 ? -17.022 -2.645 73.846 1.00 43.16 103 GLN A N 1
ATOM 811 C CA . GLN A 1 103 ? -18.462 -2.441 73.691 1.00 43.16 103 GLN A CA 1
ATOM 812 C C . GLN A 1 103 ? -19.095 -3.800 73.406 1.00 43.16 103 GLN A C 1
ATOM 814 O O . GLN A 1 103 ? -18.975 -4.330 72.302 1.00 43.16 103 GLN A O 1
ATOM 819 N N . GLN A 1 104 ? -19.742 -4.384 74.415 1.00 46.69 104 GLN A N 1
ATOM 820 C CA . GLN A 1 104 ? -20.643 -5.509 74.195 1.00 46.69 104 GLN A CA 1
ATOM 821 C C . GLN A 1 104 ? -21.991 -4.965 73.746 1.00 46.69 104 GLN A C 1
ATOM 823 O O . GLN A 1 104 ? -22.700 -4.307 74.505 1.00 46.69 104 GLN A O 1
ATOM 828 N N . LYS A 1 105 ? -22.324 -5.254 72.492 1.00 49.50 105 LYS A N 1
ATOM 829 C CA . LYS A 1 105 ? -23.626 -4.951 71.918 1.00 49.50 105 LYS A CA 1
ATOM 830 C C . LYS A 1 105 ? -24.446 -6.229 71.859 1.00 49.50 105 LYS A C 1
ATOM 832 O O . LYS A 1 105 ? -23.954 -7.255 71.386 1.00 49.50 105 LYS A O 1
ATOM 837 N N . VAL A 1 106 ? -25.694 -6.171 72.313 1.00 45.88 106 VAL A N 1
ATOM 838 C CA . VAL A 1 106 ? -26.676 -7.202 71.956 1.00 45.88 106 VAL A CA 1
ATOM 839 C C . VAL A 1 106 ? -27.318 -6.756 70.660 1.00 45.88 106 VAL A C 1
ATOM 841 O O . VAL A 1 106 ? -27.971 -5.717 70.617 1.00 45.88 106 VAL A O 1
ATOM 844 N N . THR A 1 107 ? -27.083 -7.524 69.604 1.00 50.22 107 THR A N 1
ATOM 845 C CA . THR A 1 107 ? -27.706 -7.318 68.302 1.00 50.22 107 THR A CA 1
ATOM 846 C C . THR A 1 107 ? -28.872 -8.289 68.189 1.00 50.22 107 THR A C 1
ATOM 848 O O . THR A 1 107 ? -28.667 -9.478 67.941 1.00 50.22 107 THR A O 1
ATOM 851 N N . GLU A 1 108 ? -30.099 -7.799 68.338 1.00 52.09 108 GLU A N 1
ATOM 852 C CA . GLU A 1 108 ? -31.261 -8.543 67.855 1.00 52.09 108 GLU A CA 1
ATOM 853 C C . GLU A 1 108 ? -31.451 -8.177 66.387 1.00 52.09 108 GLU A C 1
ATOM 855 O O . GLU A 1 108 ? -31.785 -7.044 66.037 1.00 52.09 108 GLU A O 1
ATOM 860 N N . ALA A 1 109 ? -31.142 -9.132 65.512 1.00 53.25 109 ALA A N 1
ATOM 861 C CA . ALA A 1 109 ? -31.177 -8.950 64.071 1.00 53.25 109 ALA A CA 1
ATOM 862 C C . ALA A 1 109 ? -32.273 -9.816 63.457 1.00 53.25 109 ALA A C 1
ATOM 864 O O . ALA A 1 109 ? -32.316 -11.033 63.658 1.00 53.25 109 ALA A O 1
ATOM 865 N N . LYS A 1 110 ? -33.115 -9.209 62.621 1.00 56.50 110 LYS A N 1
ATOM 866 C CA . LYS A 1 110 ? -33.898 -9.969 61.653 1.00 56.50 110 LYS A CA 1
ATOM 867 C C . LYS A 1 110 ? -32.960 -10.229 60.503 1.00 56.50 110 LYS A C 1
ATOM 869 O O . LYS A 1 110 ? -32.498 -9.283 59.862 1.00 56.50 110 LYS A O 1
ATOM 874 N N . ASN A 1 111 ? -32.668 -11.501 60.244 1.00 52.12 111 ASN A N 1
ATOM 875 C CA . ASN A 1 111 ? -31.945 -11.853 59.033 1.00 52.12 111 ASN A CA 1
ATOM 876 C C . ASN A 1 111 ? -32.718 -11.282 57.847 1.00 52.12 111 ASN A C 1
ATOM 878 O O . ASN A 1 111 ? -33.874 -11.628 57.602 1.00 52.12 111 ASN A O 1
ATOM 882 N N . GLY A 1 112 ? -32.058 -10.317 57.220 1.00 55.06 112 GLY A N 1
ATOM 883 C CA . GLY A 1 112 ? -32.631 -9.395 56.276 1.00 55.06 112 GLY A CA 1
ATOM 884 C C . GLY A 1 112 ? -33.319 -10.063 55.104 1.00 55.06 112 GLY A C 1
ATOM 885 O O . GLY A 1 112 ? -32.983 -11.184 54.713 1.00 55.06 112 GLY A O 1
ATOM 886 N N . VAL A 1 113 ? -34.248 -9.335 54.497 1.00 52.84 113 VAL A N 1
ATOM 887 C CA . VAL A 1 113 ? -34.826 -9.742 53.222 1.00 52.84 113 VAL A CA 1
ATOM 888 C C . VAL A 1 113 ? -33.688 -9.746 52.214 1.00 52.84 113 VAL A C 1
ATOM 890 O O . VAL A 1 113 ? -33.056 -8.721 51.941 1.00 52.84 113 VAL A O 1
ATOM 893 N N . ILE A 1 114 ? -33.379 -10.931 51.693 1.00 53.62 114 ILE A N 1
ATOM 894 C CA . ILE A 1 114 ? -32.416 -11.050 50.610 1.00 53.62 114 ILE A CA 1
ATOM 895 C C . ILE A 1 114 ? -33.097 -10.434 49.393 1.00 53.62 114 ILE A C 1
ATOM 897 O O . ILE A 1 114 ? -33.995 -11.043 48.810 1.00 53.62 114 ILE A O 1
ATOM 901 N N . LEU A 1 115 ? -32.655 -9.242 48.995 1.00 53.75 115 LEU A N 1
ATOM 902 C CA . LEU A 1 115 ? -33.054 -8.613 47.742 1.00 53.75 115 LEU A CA 1
ATOM 903 C C . LEU A 1 115 ? -32.302 -9.323 46.608 1.00 53.75 115 LEU A C 1
ATOM 905 O O . LEU A 1 115 ? -31.449 -8.726 45.950 1.00 53.75 115 LEU A O 1
ATOM 909 N N . LYS A 1 116 ? -32.579 -10.629 46.432 1.00 53.25 116 LYS A N 1
ATOM 910 C CA . LYS A 1 116 ? -31.889 -11.527 45.486 1.00 53.25 116 LYS A CA 1
ATOM 911 C C . LYS A 1 116 ? -31.839 -10.911 44.091 1.00 53.25 116 LYS A C 1
ATOM 913 O O . LYS A 1 116 ? -30.777 -10.893 43.486 1.00 53.25 116 LYS A O 1
ATOM 918 N N . GLU A 1 117 ? -32.947 -10.297 43.680 1.00 51.88 117 GLU A N 1
ATOM 919 C CA . GLU A 1 117 ? -33.095 -9.615 42.393 1.00 51.88 117 GLU A CA 1
ATOM 920 C C . GLU A 1 117 ? -32.063 -8.490 42.157 1.00 51.88 117 GLU A C 1
ATOM 922 O O . GLU A 1 117 ? -31.689 -8.210 41.020 1.00 51.88 117 GLU A O 1
ATOM 927 N N . TYR A 1 118 ? -31.551 -7.841 43.208 1.00 54.81 118 TYR A N 1
ATOM 928 C CA . TYR A 1 118 ? -30.672 -6.663 43.101 1.00 54.81 118 TYR A CA 1
ATOM 929 C C . TYR A 1 118 ? -29.274 -6.883 43.700 1.00 54.81 118 TYR A C 1
ATOM 931 O O . TYR A 1 118 ? -28.502 -5.932 43.790 1.00 54.81 118 TYR A O 1
ATOM 939 N N . ASN A 1 119 ? -28.935 -8.113 44.116 1.00 54.00 119 ASN A N 1
ATOM 940 C CA . ASN A 1 119 ? -27.706 -8.429 44.868 1.00 54.00 119 ASN A CA 1
ATOM 941 C C . ASN A 1 119 ? -27.498 -7.549 46.123 1.00 54.00 119 ASN A C 1
ATOM 943 O O . ASN A 1 119 ? -26.372 -7.281 46.549 1.00 54.00 119 ASN A O 1
ATOM 947 N N . GLY A 1 120 ? -28.605 -7.133 46.743 1.00 55.22 120 GLY A N 1
ATOM 948 C CA . GLY A 1 120 ? -28.623 -6.396 48.001 1.00 55.22 120 GLY A CA 1
ATOM 949 C C . GLY A 1 120 ? -29.025 -7.289 49.172 1.00 55.22 120 GLY A C 1
ATOM 950 O O . GLY A 1 120 ? -29.875 -8.172 49.046 1.00 55.22 120 GLY A O 1
ATOM 951 N N . LEU A 1 121 ? -28.440 -7.049 50.339 1.00 56.41 121 LEU A N 1
ATOM 952 C CA . LEU A 1 121 ? -28.958 -7.546 51.610 1.00 56.41 121 LEU A CA 1
ATOM 953 C C . LEU A 1 121 ? -29.494 -6.348 52.386 1.00 56.41 121 LEU A C 1
ATOM 955 O O . LEU A 1 121 ? -28.729 -5.425 52.647 1.00 56.41 121 LEU A O 1
ATOM 959 N N . LEU A 1 122 ? -30.772 -6.373 52.757 1.00 56.78 122 LEU A N 1
ATOM 960 C CA . LEU A 1 122 ? -31.350 -5.393 53.673 1.00 56.78 122 LEU A CA 1
ATOM 961 C C . LEU A 1 122 ? -31.511 -6.037 55.049 1.00 56.78 122 LEU A C 1
ATOM 963 O O . LEU A 1 122 ? -32.493 -6.736 55.279 1.00 56.78 122 LEU A O 1
ATOM 967 N N . GLY A 1 123 ? -30.538 -5.845 55.935 1.00 59.38 123 GLY A N 1
ATOM 968 C CA . GLY A 1 123 ? -30.618 -6.230 57.342 1.00 59.38 123 GLY A CA 1
ATOM 969 C C . GLY A 1 123 ? -31.195 -5.104 58.192 1.00 59.38 123 GLY A C 1
ATOM 970 O O . GLY A 1 123 ? -30.981 -3.933 57.894 1.00 59.38 123 GLY A O 1
ATOM 971 N N . VAL A 1 124 ? -31.911 -5.451 59.258 1.00 58.06 124 VAL A N 1
ATOM 972 C CA . VAL A 1 124 ? -32.208 -4.504 60.338 1.00 58.06 124 VAL A CA 1
ATOM 973 C C . VAL A 1 124 ? -31.766 -5.139 61.642 1.00 58.06 124 VAL A C 1
ATOM 975 O O . VAL A 1 124 ? -32.126 -6.279 61.949 1.00 58.06 124 VAL A O 1
ATOM 978 N N . ALA A 1 125 ? -30.950 -4.399 62.372 1.00 60.66 125 ALA A N 1
ATOM 979 C CA . ALA A 1 125 ? -30.417 -4.751 63.665 1.00 60.66 125 ALA A CA 1
ATOM 980 C C . ALA A 1 125 ? -30.809 -3.666 64.666 1.00 60.66 125 ALA A C 1
ATOM 982 O O . ALA A 1 125 ? -30.677 -2.473 64.405 1.00 60.66 125 ALA A O 1
ATOM 983 N N . VAL A 1 126 ? -31.299 -4.084 65.826 1.00 58.22 126 VAL A N 1
ATOM 984 C CA . VAL A 1 126 ? -31.444 -3.188 66.971 1.00 58.22 126 VAL A CA 1
ATOM 985 C C . VAL A 1 126 ? -30.285 -3.499 67.903 1.00 58.22 126 VAL A C 1
ATOM 987 O O . VAL A 1 126 ? -30.127 -4.641 68.340 1.00 58.22 126 VAL A O 1
ATOM 990 N N . GLU A 1 127 ? -29.438 -2.502 68.145 1.00 60.69 127 GLU A N 1
ATOM 991 C CA . GLU A 1 127 ? -28.310 -2.646 69.058 1.00 60.69 127 GLU A CA 1
ATOM 992 C C . GLU A 1 127 ? -28.658 -2.047 70.423 1.00 60.69 127 GLU A C 1
ATOM 994 O O . GLU A 1 127 ? -29.126 -0.905 70.531 1.00 60.69 127 GLU A O 1
ATOM 999 N N . PHE A 1 128 ? -28.386 -2.826 71.470 1.00 58.31 128 PHE A N 1
ATOM 1000 C CA . PHE A 1 128 ? -28.468 -2.400 72.863 1.00 58.31 128 PHE A CA 1
ATOM 1001 C C . PHE A 1 128 ? -27.058 -2.320 73.457 1.00 58.31 128 PHE A C 1
ATOM 1003 O O . PHE A 1 128 ? -26.300 -3.291 73.373 1.00 58.31 128 PHE A O 1
ATOM 1010 N N . ASP A 1 129 ? -26.720 -1.188 74.079 1.00 54.12 129 ASP A N 1
ATOM 1011 C CA . ASP A 1 129 ? -25.528 -1.082 74.926 1.00 54.12 129 ASP A CA 1
ATOM 1012 C C . ASP A 1 129 ? -25.779 -1.855 76.236 1.00 54.12 129 ASP A C 1
ATOM 1014 O O . ASP A 1 129 ? -26.769 -1.604 76.930 1.00 54.12 129 ASP A O 1
ATOM 1018 N N . LEU A 1 130 ? -24.892 -2.798 76.575 1.00 53.44 130 LEU A N 1
ATOM 1019 C CA . LEU A 1 130 ? -24.873 -3.458 77.883 1.00 53.44 130 LEU A CA 1
ATOM 1020 C C . LEU A 1 130 ? -23.759 -2.868 78.753 1.00 53.44 130 LEU A C 1
ATOM 1022 O O . LEU A 1 130 ? -22.576 -3.048 78.464 1.00 53.44 130 LEU A O 1
ATOM 1026 N N . ASP A 1 131 ? -24.126 -2.231 79.862 1.00 48.00 131 ASP A N 1
ATOM 1027 C CA . ASP A 1 131 ? -23.162 -1.850 80.894 1.00 48.00 131 ASP A CA 1
ATOM 1028 C C . ASP A 1 131 ? -22.792 -3.076 81.759 1.00 48.00 131 ASP A C 1
ATOM 1030 O O . ASP A 1 131 ? -23.656 -3.671 82.404 1.00 48.00 131 ASP A O 1
ATOM 1034 N N . GLY A 1 132 ? -21.499 -3.434 81.827 1.00 49.34 132 GLY A N 1
ATOM 1035 C CA . GLY A 1 132 ? -20.935 -4.162 82.981 1.00 49.34 132 GLY A CA 1
ATOM 1036 C C . GLY A 1 132 ? -20.562 -5.653 82.861 1.00 49.34 132 GLY A C 1
ATOM 1037 O O . GLY A 1 132 ? -20.421 -6.298 83.898 1.00 49.34 132 GLY A O 1
ATOM 1038 N N . PHE A 1 133 ? -20.350 -6.229 81.674 1.00 42.88 133 PHE A N 1
ATOM 1039 C CA . PHE A 1 133 ? -19.933 -7.643 81.546 1.00 42.88 133 PHE A CA 1
ATOM 1040 C C . PHE A 1 133 ? -18.401 -7.838 81.416 1.00 42.88 133 PHE A C 1
ATOM 1042 O O . PHE A 1 133 ? -17.748 -7.080 80.695 1.00 42.88 133 PHE A O 1
ATOM 1049 N N . PRO A 1 134 ? -17.793 -8.856 82.067 1.00 44.34 134 PRO A N 1
ATOM 1050 C CA . PRO A 1 134 ? -16.358 -9.133 81.956 1.00 44.34 134 PRO A CA 1
ATOM 1051 C C . PRO A 1 134 ? -15.987 -9.793 80.608 1.00 44.34 134 PRO A C 1
ATOM 1053 O O . PRO A 1 134 ? -16.753 -10.612 80.093 1.00 44.34 134 PRO A O 1
ATOM 1056 N N . PRO A 1 135 ? -14.806 -9.486 80.029 1.00 46.38 135 PRO A N 1
ATOM 1057 C CA . PRO A 1 135 ? -14.368 -10.056 78.757 1.00 46.38 135 PRO A CA 1
ATOM 1058 C C . PRO A 1 135 ? -14.042 -11.550 78.903 1.00 46.38 135 PRO A C 1
ATOM 1060 O O . PRO A 1 135 ? -13.242 -11.942 79.752 1.00 46.38 135 PRO A O 1
ATOM 1063 N N . GLY A 1 136 ? -14.653 -12.390 78.065 1.00 45.78 136 GLY A N 1
ATOM 1064 C CA . GLY A 1 136 ? -14.362 -13.824 78.013 1.00 45.78 136 GLY A CA 1
ATOM 1065 C C . GLY A 1 136 ? -12.942 -14.081 77.505 1.00 45.78 136 GLY A C 1
ATOM 1066 O O . GLY A 1 136 ? -12.581 -13.642 76.415 1.00 45.78 136 GLY A O 1
ATOM 1067 N N . THR A 1 137 ? -12.121 -14.777 78.291 1.00 38.25 137 THR A N 1
ATOM 1068 C CA . THR A 1 137 ? -10.742 -15.115 77.921 1.00 38.25 137 THR A CA 1
ATOM 1069 C C . THR A 1 137 ? -10.665 -16.425 77.147 1.00 38.25 137 THR A C 1
ATOM 1071 O O . THR A 1 137 ? -11.032 -17.473 77.671 1.00 38.25 137 THR A O 1
ATOM 1074 N N . GLY A 1 138 ? -10.076 -16.336 75.951 1.00 49.19 138 GLY A N 1
ATOM 1075 C CA . GLY A 1 138 ? -9.541 -17.444 75.160 1.00 49.19 138 GLY A CA 1
ATOM 1076 C C . GLY A 1 138 ? -10.549 -18.091 74.216 1.00 49.19 138 GLY A C 1
ATOM 1077 O O . GLY A 1 138 ? -11.407 -18.822 74.693 1.00 49.19 138 GLY A O 1
ATOM 1078 N N . GLN A 1 139 ? -10.412 -17.862 72.898 1.00 49.09 139 GLN A N 1
ATOM 1079 C CA . GLN A 1 139 ? -10.834 -18.790 71.830 1.00 49.09 139 GLN A CA 1
ATOM 1080 C C . GLN A 1 139 ? -10.522 -18.288 70.407 1.00 49.09 139 GLN A C 1
ATOM 1082 O O . GLN A 1 139 ? -10.204 -17.119 70.204 1.00 49.09 139 GLN A O 1
ATOM 1087 N N . GLU A 1 140 ? -10.575 -19.235 69.464 1.00 44.94 140 GLU A N 1
ATOM 1088 C CA . GLU A 1 140 ? -10.001 -19.228 68.111 1.00 44.94 140 GLU A CA 1
ATOM 1089 C C . GLU A 1 140 ? -10.553 -18.157 67.148 1.00 44.94 140 GLU A C 1
ATOM 1091 O O . GLU A 1 140 ? -11.750 -17.863 67.094 1.00 44.94 140 GLU A O 1
ATOM 1096 N N . GLU A 1 141 ? -9.644 -17.596 66.342 1.00 45.41 141 GLU A N 1
ATOM 1097 C CA . GLU A 1 141 ? -9.927 -16.618 65.291 1.00 45.41 141 GLU A CA 1
ATOM 1098 C C . GLU A 1 141 ? -10.692 -17.259 64.120 1.00 45.41 141 GLU A C 1
ATOM 1100 O O . GLU A 1 141 ? -10.132 -18.025 63.339 1.00 45.41 141 GLU A O 1
ATOM 1105 N N . ASN A 1 142 ? -11.967 -16.901 63.938 1.00 48.78 142 ASN A N 1
ATOM 1106 C CA . ASN A 1 142 ? -12.768 -17.412 62.815 1.00 48.78 142 ASN A CA 1
ATOM 1107 C C . ASN A 1 142 ? -12.607 -16.594 61.518 1.00 48.78 142 ASN A C 1
ATOM 1109 O O . ASN A 1 142 ? -12.787 -17.129 60.424 1.00 48.78 142 ASN A O 1
ATOM 1113 N N . SER A 1 143 ? -12.305 -15.291 61.606 1.00 52.41 143 SER A N 1
ATOM 1114 C CA . SER A 1 143 ? -12.040 -14.446 60.429 1.00 52.41 143 SER A CA 1
ATOM 1115 C C . SER A 1 143 ? -11.385 -13.112 60.806 1.00 52.41 143 SER A C 1
ATOM 1117 O O . SER A 1 143 ? -11.919 -12.396 61.657 1.00 52.41 143 SER A O 1
ATOM 1119 N N . ARG A 1 144 ? -10.307 -12.730 60.108 1.00 61.41 144 ARG A N 1
ATOM 1120 C CA . ARG A 1 144 ? -9.716 -11.381 60.158 1.00 61.41 144 ARG A CA 1
ATOM 1121 C C . ARG A 1 144 ? -10.250 -10.539 59.000 1.00 61.41 144 ARG A C 1
ATOM 1123 O O . ARG A 1 144 ? -10.271 -10.997 57.853 1.00 61.41 144 ARG A O 1
ATOM 1130 N N . ARG A 1 145 ? -10.721 -9.323 59.292 1.00 63.91 145 ARG A N 1
ATOM 1131 C CA . ARG A 1 145 ? -11.233 -8.382 58.284 1.00 63.91 145 ARG A CA 1
ATOM 1132 C C . ARG A 1 145 ? -10.565 -7.024 58.479 1.00 63.91 145 ARG A C 1
ATOM 1134 O O . ARG A 1 145 ? -10.803 -6.367 59.492 1.00 63.91 145 ARG A O 1
ATOM 1141 N N . VAL A 1 146 ? -9.808 -6.589 57.477 1.00 68.06 146 VAL A N 1
ATOM 1142 C CA . VAL A 1 146 ? -9.267 -5.228 57.399 1.00 68.06 146 VAL A CA 1
ATOM 1143 C C . VAL A 1 146 ? -10.279 -4.368 56.654 1.00 68.06 146 VAL A C 1
ATOM 1145 O O . VAL A 1 146 ? -10.688 -4.713 55.543 1.00 68.06 146 VAL A O 1
ATOM 1148 N N . ARG A 1 147 ? -10.728 -3.277 57.279 1.00 67.69 147 ARG A N 1
ATOM 1149 C CA . ARG A 1 147 ? -11.749 -2.380 56.731 1.00 67.69 147 ARG A CA 1
ATOM 1150 C C . ARG A 1 147 ? -11.170 -0.985 56.520 1.00 67.69 147 ARG A C 1
ATOM 1152 O O . ARG A 1 147 ? -10.805 -0.321 57.488 1.00 67.69 147 ARG A O 1
ATOM 1159 N N . ASP A 1 148 ? -11.157 -0.517 55.278 1.00 65.00 148 ASP A N 1
ATOM 1160 C CA . ASP A 1 148 ? -10.936 0.897 54.966 1.00 65.00 148 ASP A CA 1
ATOM 1161 C C . ASP A 1 148 ? -12.302 1.569 54.816 1.00 65.00 148 ASP A C 1
ATOM 1163 O O . ASP A 1 148 ? -12.999 1.369 53.816 1.00 65.00 148 ASP A O 1
ATOM 1167 N N . ARG A 1 149 ? -12.719 2.316 55.846 1.00 70.88 149 ARG A N 1
ATOM 1168 C CA . ARG A 1 149 ? -14.065 2.893 55.944 1.00 70.88 149 ARG A CA 1
ATOM 1169 C C . ARG A 1 149 ? -14.052 4.407 55.765 1.00 70.88 149 ARG A C 1
ATOM 1171 O O . ARG A 1 149 ? -13.262 5.115 56.392 1.00 70.88 149 ARG A O 1
ATOM 1178 N N . THR A 1 150 ? -14.985 4.894 54.953 1.00 66.38 150 THR A N 1
ATOM 1179 C CA . THR A 1 150 ? -15.324 6.313 54.806 1.00 66.38 150 THR A CA 1
ATOM 1180 C C . THR A 1 150 ? -16.774 6.527 55.229 1.00 66.38 150 THR A C 1
ATOM 1182 O O . THR A 1 150 ? -17.683 5.994 54.596 1.00 66.38 150 THR A O 1
ATOM 1185 N N . SER A 1 151 ? -16.981 7.308 56.288 1.00 70.44 151 SER A N 1
ATOM 1186 C CA . SER A 1 151 ? -18.297 7.548 56.892 1.00 70.44 151 SER A CA 1
ATOM 1187 C C . SER A 1 151 ? -18.822 8.952 56.611 1.00 70.44 151 SER A C 1
ATOM 1189 O O . SER A 1 151 ? -18.083 9.936 56.708 1.00 70.44 151 SER A O 1
ATOM 1191 N N . PHE A 1 152 ? -20.122 9.059 56.352 1.00 67.00 152 PHE A N 1
ATOM 1192 C CA . PHE A 1 152 ? -20.829 10.319 56.124 1.00 67.00 152 PHE A CA 1
ATOM 1193 C C . PHE A 1 152 ? -22.017 10.426 57.064 1.00 67.00 152 PHE A C 1
ATOM 1195 O O . PHE A 1 152 ? -22.797 9.490 57.135 1.00 67.00 152 PHE A O 1
ATOM 1202 N N . VAL A 1 153 ? -22.188 11.551 57.762 1.00 69.56 153 VAL A N 1
ATOM 1203 C CA . VAL A 1 153 ? -23.265 11.716 58.750 1.00 69.56 153 VAL A CA 1
ATOM 1204 C C . VAL A 1 153 ? -24.156 12.897 58.379 1.00 69.56 153 VAL A C 1
ATOM 1206 O O . VAL A 1 153 ? -23.715 14.043 58.358 1.00 69.56 153 VAL A O 1
ATOM 1209 N N . TYR A 1 154 ? -25.429 12.619 58.132 1.00 68.38 154 TYR A N 1
ATOM 1210 C CA . TYR A 1 154 ? -26.505 13.594 58.035 1.00 68.38 154 TYR A CA 1
ATOM 1211 C C . TYR A 1 154 ? -27.162 13.767 59.408 1.00 68.38 154 TYR A C 1
ATOM 1213 O O . TYR A 1 154 ? -27.457 12.783 60.080 1.00 68.38 154 TYR A O 1
ATOM 1221 N N . LYS A 1 155 ? -27.396 15.011 59.829 1.00 65.69 155 LYS A N 1
ATOM 1222 C CA . LYS A 1 155 ? -28.153 15.352 61.043 1.00 65.69 155 LYS A CA 1
ATOM 1223 C C . LYS A 1 155 ? -29.459 16.002 60.604 1.00 65.69 155 LYS A C 1
ATOM 1225 O O . LYS A 1 155 ? -29.405 16.930 59.798 1.00 65.69 155 LYS A O 1
ATOM 1230 N N . SER A 1 156 ? -30.596 15.530 61.111 1.00 60.22 156 SER A N 1
ATOM 1231 C CA . SER A 1 156 ? -31.880 16.161 60.794 1.00 60.22 156 SER A CA 1
ATOM 1232 C C . SER A 1 156 ? -31.920 17.591 61.343 1.00 60.22 156 SER A C 1
ATOM 1234 O O . SER A 1 156 ? -31.462 17.855 62.456 1.00 60.22 156 SER A O 1
ATOM 1236 N N . ALA A 1 157 ? -32.459 18.520 60.550 1.00 60.97 157 ALA A N 1
ATOM 1237 C CA . ALA A 1 157 ? -32.708 19.893 60.988 1.00 60.97 157 ALA A CA 1
ATOM 1238 C C . ALA A 1 157 ? -33.906 19.982 61.953 1.00 60.97 157 ALA A C 1
ATOM 1240 O O . ALA A 1 157 ? -33.964 20.890 62.777 1.00 60.97 157 ALA A O 1
ATOM 1241 N N . GLU A 1 158 ? -34.838 19.030 61.859 1.00 59.88 158 GLU A N 1
ATOM 1242 C CA . GLU A 1 158 ? -36.069 18.965 62.655 1.00 59.88 158 GLU A CA 1
ATOM 1243 C C . GLU A 1 158 ? -35.853 18.264 64.008 1.00 59.88 158 GLU A C 1
ATOM 1245 O O . GLU A 1 158 ? -36.517 18.597 64.989 1.00 59.88 158 GLU A O 1
ATOM 1250 N N . ASP A 1 159 ? -34.893 17.331 64.080 1.00 62.94 159 ASP A N 1
ATOM 1251 C CA . ASP A 1 159 ? -34.462 16.670 65.317 1.00 62.94 159 ASP A CA 1
ATOM 1252 C C . ASP A 1 159 ? -32.932 16.446 65.325 1.00 62.94 159 ASP A C 1
ATOM 1254 O O . ASP A 1 159 ? -32.431 15.529 64.668 1.00 62.94 159 ASP A O 1
ATOM 1258 N N . PRO A 1 160 ? -32.163 17.233 66.104 1.00 64.56 160 PRO A N 1
ATOM 1259 C CA . PRO A 1 160 ? -30.705 17.110 66.190 1.00 64.56 160 PRO A CA 1
ATOM 1260 C C . PRO A 1 160 ? -30.201 15.766 66.742 1.00 64.56 160 PRO A C 1
ATOM 1262 O O . PRO A 1 160 ? -29.005 15.462 66.631 1.00 64.56 160 PRO A O 1
ATOM 1265 N N . THR A 1 161 ? -31.073 14.985 67.390 1.00 62.81 161 THR A N 1
ATOM 1266 C CA . THR A 1 161 ? -30.736 13.659 67.916 1.00 62.81 161 THR A CA 1
ATOM 1267 C C . THR A 1 161 ? -30.740 12.596 66.823 1.00 62.81 161 THR A C 1
ATOM 1269 O O . THR A 1 161 ? -29.995 11.626 66.948 1.00 62.81 161 THR A O 1
ATOM 1272 N N . LEU A 1 162 ? -31.483 12.809 65.731 1.00 63.94 162 LEU A N 1
ATOM 1273 C CA . LEU A 1 162 ? -31.538 11.905 64.590 1.00 63.94 162 LEU A CA 1
ATOM 1274 C C . LEU A 1 162 ? -30.344 12.125 63.651 1.00 63.94 162 LEU A C 1
ATOM 1276 O O . LEU A 1 162 ? -30.100 13.220 63.131 1.00 63.94 162 LEU A O 1
ATOM 1280 N N . ARG A 1 163 ? -29.612 11.043 63.398 1.00 68.38 163 ARG A N 1
ATOM 1281 C CA . ARG A 1 163 ? -28.416 10.998 62.565 1.00 68.38 163 ARG A CA 1
ATOM 1282 C C . ARG A 1 163 ? -28.497 9.827 61.599 1.00 68.38 163 ARG A C 1
ATOM 1284 O O . ARG A 1 163 ? -28.580 8.682 62.027 1.00 68.38 163 ARG A O 1
ATOM 1291 N N . LEU A 1 164 ? -28.400 10.110 60.308 1.00 69.69 164 LEU A N 1
ATOM 1292 C CA . LEU A 1 164 ? -28.228 9.100 59.268 1.00 69.69 164 LEU A CA 1
ATOM 1293 C C . LEU A 1 164 ? -26.746 9.003 58.924 1.00 69.69 164 LEU A C 1
ATOM 1295 O O . LEU A 1 164 ? -26.145 10.004 58.542 1.00 69.69 164 LEU A O 1
ATOM 1299 N N . ARG A 1 165 ? -26.147 7.824 59.059 1.00 73.19 165 ARG A N 1
ATOM 1300 C CA . ARG A 1 165 ? -24.761 7.558 58.686 1.00 73.19 165 ARG A CA 1
ATOM 1301 C C . ARG A 1 165 ? -24.715 6.677 57.444 1.00 73.19 165 ARG A C 1
ATOM 1303 O O . ARG A 1 165 ? -25.303 5.612 57.442 1.00 73.19 165 ARG A O 1
ATOM 1310 N N . VAL A 1 166 ? -24.001 7.092 56.405 1.00 71.62 166 VAL A N 1
ATOM 1311 C CA . VAL A 1 166 ? -23.689 6.248 55.247 1.00 71.62 166 VAL A CA 1
ATOM 1312 C C . VAL A 1 166 ? -22.214 5.881 55.314 1.00 71.62 166 VAL A C 1
ATOM 1314 O O . VAL A 1 166 ? -21.363 6.768 55.239 1.00 71.62 166 VAL A O 1
ATOM 1317 N N . ASP A 1 167 ? -21.914 4.597 55.454 1.00 71.31 167 ASP A N 1
ATOM 1318 C CA . ASP A 1 167 ? -20.554 4.073 55.497 1.00 71.31 167 ASP A CA 1
ATOM 1319 C C . ASP A 1 167 ? -20.231 3.364 54.186 1.00 71.31 167 ASP A C 1
ATOM 1321 O O . ASP A 1 167 ? -20.959 2.490 53.728 1.00 71.31 167 ASP A O 1
ATOM 1325 N N . PHE A 1 168 ? -19.096 3.712 53.595 1.00 69.00 168 PHE A N 1
ATOM 1326 C CA . PHE A 1 168 ? -18.522 2.988 52.473 1.00 69.00 168 PHE A CA 1
ATOM 1327 C C . PHE A 1 168 ? -17.265 2.296 52.952 1.00 69.00 168 PHE A C 1
ATOM 1329 O O . PHE A 1 168 ? -16.318 2.946 53.399 1.00 69.00 168 PHE A O 1
ATOM 1336 N N . THR A 1 169 ? -17.264 0.974 52.873 1.00 68.56 169 THR A N 1
ATOM 1337 C CA . THR A 1 169 ? -16.201 0.148 53.426 1.00 68.56 169 THR A CA 1
ATOM 1338 C C . THR A 1 169 ? -15.593 -0.716 52.331 1.00 68.56 169 THR A C 1
ATOM 1340 O O . THR A 1 169 ? -16.286 -1.492 51.677 1.00 68.56 169 THR A O 1
ATOM 1343 N N . ILE A 1 170 ? -14.278 -0.615 52.151 1.00 68.56 170 ILE A N 1
ATOM 1344 C CA . ILE A 1 170 ? -13.499 -1.615 51.422 1.00 68.56 170 ILE A CA 1
ATOM 1345 C C . ILE A 1 170 ? -13.081 -2.661 52.444 1.00 68.56 170 ILE A C 1
ATOM 1347 O O . ILE A 1 170 ? -12.373 -2.344 53.399 1.00 68.56 170 ILE A O 1
ATOM 1351 N N . VAL A 1 171 ? -13.520 -3.902 52.261 1.00 69.81 171 VAL A N 1
ATOM 1352 C CA . VAL A 1 171 ? -13.179 -4.995 53.164 1.00 69.81 171 VAL A CA 1
ATOM 1353 C C . VAL A 1 171 ? -12.204 -5.941 52.491 1.00 69.81 171 VAL A C 1
ATOM 1355 O O . VAL A 1 171 ? -12.509 -6.526 51.456 1.00 69.81 171 VAL A O 1
ATOM 1358 N N . GLN A 1 172 ? -11.046 -6.133 53.111 1.00 68.38 172 GLN A N 1
ATOM 1359 C CA . GLN A 1 172 ? -10.140 -7.235 52.821 1.00 68.38 172 GLN A CA 1
ATOM 1360 C C . GLN A 1 172 ? -10.379 -8.323 53.866 1.00 68.38 172 GLN A C 1
ATOM 1362 O O . GLN A 1 172 ? -10.203 -8.105 55.064 1.00 68.38 172 GLN A O 1
ATOM 1367 N N . SER A 1 173 ? -10.847 -9.484 53.420 1.00 65.50 173 SER A N 1
ATOM 1368 C CA . SER A 1 173 ? -11.091 -10.645 54.274 1.00 65.50 173 SER A CA 1
ATOM 1369 C C . SER A 1 173 ? -10.241 -11.819 53.818 1.00 65.50 173 SER A C 1
ATOM 1371 O O . SER A 1 173 ? -10.212 -12.132 52.628 1.00 65.50 173 SER A O 1
ATOM 1373 N N . THR A 1 174 ? -9.583 -12.485 54.760 1.00 54.66 174 THR A N 1
ATOM 1374 C CA . THR A 1 174 ? -8.840 -13.720 54.492 1.00 54.66 174 THR A CA 1
ATOM 1375 C C . THR A 1 174 ? -9.678 -14.883 55.009 1.00 54.66 174 THR A C 1
ATOM 1377 O O . THR A 1 174 ? -9.907 -15.010 56.210 1.00 54.66 174 THR A O 1
ATOM 1380 N N . VAL A 1 175 ? -10.188 -15.716 54.098 1.00 53.31 175 VAL A N 1
ATOM 1381 C CA . VAL A 1 175 ? -10.972 -16.917 54.438 1.00 53.31 175 VAL A CA 1
ATOM 1382 C C . VAL A 1 175 ? -10.322 -18.111 53.746 1.00 53.31 175 VAL A C 1
ATOM 1384 O O . VAL A 1 175 ? -10.210 -18.123 52.520 1.00 53.31 175 VAL A O 1
ATOM 1387 N N . ASN A 1 176 ? -9.881 -19.117 54.508 1.00 48.88 176 ASN A N 1
ATOM 1388 C CA . ASN A 1 176 ? -9.181 -20.310 54.001 1.00 48.88 176 ASN A CA 1
ATOM 1389 C C . ASN A 1 176 ? -7.938 -19.990 53.133 1.00 48.88 176 ASN A C 1
ATOM 1391 O O . ASN A 1 176 ? -7.819 -20.509 52.021 1.00 48.88 176 ASN A O 1
ATOM 1395 N N . ASN A 1 177 ? -7.033 -19.115 53.600 1.00 50.88 177 ASN A N 1
ATOM 1396 C CA . ASN A 1 177 ? -5.833 -18.662 52.862 1.00 50.88 177 ASN A CA 1
ATOM 1397 C C . ASN A 1 177 ? -6.114 -18.042 51.479 1.00 50.88 177 ASN A C 1
ATOM 1399 O O . ASN A 1 177 ? -5.257 -18.043 50.596 1.00 50.88 177 ASN A O 1
ATOM 1403 N N . LYS A 1 178 ? -7.324 -17.518 51.264 1.00 42.38 178 LYS A N 1
ATOM 1404 C CA . LYS A 1 178 ? -7.668 -16.751 50.067 1.00 42.38 178 LYS A CA 1
ATOM 1405 C C . LYS A 1 178 ? -8.125 -15.365 50.476 1.00 42.38 178 LYS A C 1
ATOM 1407 O O . LYS A 1 178 ? -9.145 -15.225 51.153 1.00 42.38 178 LYS A O 1
ATOM 1412 N N . ASP A 1 179 ? -7.387 -14.365 50.018 1.00 52.34 179 ASP A N 1
ATOM 1413 C CA . ASP A 1 179 ? -7.770 -12.973 50.186 1.00 52.34 179 ASP A CA 1
ATOM 1414 C C . ASP A 1 179 ? -8.934 -12.641 49.256 1.00 52.34 179 ASP A C 1
ATOM 1416 O O . ASP A 1 179 ? -8.928 -12.936 48.057 1.00 52.34 179 ASP A O 1
ATOM 1420 N N . ARG A 1 180 ? -9.971 -12.044 49.832 1.00 55.97 180 ARG A N 1
ATOM 1421 C CA . ARG A 1 180 ? -11.131 -11.519 49.122 1.00 55.97 180 ARG A CA 1
ATOM 1422 C C . ARG A 1 180 ? -11.275 -10.052 49.472 1.00 55.97 180 ARG A C 1
ATOM 1424 O O . ARG A 1 180 ? -11.430 -9.708 50.644 1.00 55.97 180 ARG A O 1
ATOM 1431 N N . LYS A 1 181 ? -11.240 -9.209 48.444 1.00 57.78 181 LYS A N 1
ATOM 1432 C CA . LYS A 1 181 ? -11.583 -7.793 48.535 1.00 57.78 181 LYS A CA 1
ATOM 1433 C C . LYS A 1 181 ? -13.031 -7.634 48.089 1.00 57.78 181 LYS A C 1
ATOM 1435 O O . LYS A 1 181 ? -13.381 -8.084 47.000 1.00 57.78 181 LYS A O 1
ATOM 1440 N N . HIS A 1 182 ? -13.869 -7.031 48.917 1.00 62.44 182 HIS A N 1
ATOM 1441 C CA . HIS A 1 182 ? -15.245 -6.709 48.553 1.00 62.44 182 HIS A CA 1
ATOM 1442 C C . HIS A 1 182 ? -15.637 -5.342 49.099 1.00 62.44 182 HIS A C 1
ATOM 1444 O O . HIS A 1 182 ? -15.029 -4.830 50.040 1.00 62.44 182 HIS A O 1
ATOM 1450 N N . TYR A 1 183 ? -16.637 -4.743 48.470 1.00 65.25 183 TYR A N 1
ATOM 1451 C CA . TYR A 1 183 ? -17.095 -3.393 48.773 1.00 65.25 183 TYR A CA 1
ATOM 1452 C C . TYR A 1 183 ? -18.438 -3.484 49.492 1.00 65.25 183 TYR A C 1
ATOM 1454 O O . TYR A 1 183 ? -19.294 -4.274 49.099 1.00 65.25 183 TYR A O 1
ATOM 1462 N N . GLU A 1 184 ? -18.604 -2.714 50.562 1.00 66.50 184 GLU A N 1
ATOM 1463 C CA . GLU A 1 184 ? -19.832 -2.640 51.351 1.00 66.50 184 GLU A CA 1
ATOM 1464 C C . GLU A 1 184 ? -20.279 -1.176 51.417 1.00 66.50 184 GLU A C 1
ATOM 1466 O O . GLU A 1 184 ? -19.467 -0.278 51.652 1.00 66.50 184 GLU A O 1
ATOM 1471 N N . VAL A 1 185 ? -21.571 -0.936 51.199 1.00 66.69 185 VAL A N 1
ATOM 1472 C CA . VAL A 1 185 ? -22.236 0.308 51.602 1.00 66.69 185 VAL A CA 1
ATOM 1473 C C . VAL A 1 185 ? -23.136 -0.043 52.780 1.00 66.69 185 VAL A C 1
ATOM 1475 O O . VAL A 1 185 ? -23.767 -1.091 52.748 1.00 66.69 185 VAL A O 1
ATOM 1478 N N . GLU A 1 186 ? -23.178 0.779 53.817 1.00 70.56 186 GLU A N 1
ATOM 1479 C CA . GLU A 1 186 ? -24.046 0.615 54.990 1.00 70.56 186 GLU A CA 1
ATOM 1480 C C . GLU A 1 186 ? -24.771 1.958 55.227 1.00 70.56 186 GLU A C 1
ATOM 1482 O O . GLU A 1 186 ? -24.189 3.015 54.982 1.00 70.56 186 GLU A O 1
ATOM 1487 N N . ILE A 1 187 ? -26.050 1.951 55.630 1.00 69.06 187 ILE A N 1
ATOM 1488 C CA . ILE A 1 187 ? -26.862 3.172 55.838 1.00 69.06 187 ILE A CA 1
ATOM 1489 C C . ILE A 1 187 ? -27.549 3.104 57.205 1.00 69.06 187 ILE A C 1
ATOM 1491 O O . ILE A 1 187 ? -28.684 2.663 57.315 1.00 69.06 187 ILE A O 1
ATOM 1495 N N . GLU A 1 188 ? -26.893 3.586 58.246 1.00 68.94 188 GLU A N 1
ATOM 1496 C CA . GLU A 1 188 ? -27.352 3.478 59.627 1.00 68.94 188 GLU A CA 1
ATOM 1497 C C . GLU A 1 188 ? -28.200 4.683 60.062 1.00 68.94 188 GLU A C 1
ATOM 1499 O O . GLU A 1 188 ? -27.895 5.824 59.715 1.00 68.94 188 GLU A O 1
ATOM 1504 N N . ALA A 1 189 ? -29.228 4.465 60.887 1.00 66.75 189 ALA A N 1
ATOM 1505 C CA . ALA A 1 189 ? -30.060 5.530 61.449 1.00 66.75 189 ALA A CA 1
ATOM 1506 C C . ALA A 1 189 ? -29.988 5.523 62.987 1.00 66.75 189 ALA A C 1
ATOM 1508 O O . ALA A 1 189 ? -30.530 4.663 63.665 1.00 66.75 189 ALA A O 1
ATOM 1509 N N . SER A 1 190 ? -29.340 6.517 63.584 1.00 64.62 190 SER A N 1
ATOM 1510 C CA . SER A 1 190 ? -29.167 6.608 65.039 1.00 64.62 190 SER A CA 1
ATOM 1511 C C . SER A 1 190 ? -29.901 7.815 65.610 1.00 64.62 190 SER A C 1
ATOM 1513 O O . SER A 1 190 ? -29.798 8.907 65.065 1.00 64.62 190 SER A O 1
ATOM 1515 N N . GLY A 1 191 ? -30.638 7.649 66.706 1.00 62.38 191 GLY A N 1
ATOM 1516 C CA . GLY A 1 191 ? -31.326 8.752 67.376 1.00 62.38 191 GLY A CA 1
ATOM 1517 C C . GLY A 1 191 ? -32.181 8.291 68.548 1.00 62.38 191 GLY A C 1
ATOM 1518 O O . GLY A 1 191 ? -32.350 7.093 68.763 1.00 62.38 191 GLY A O 1
ATOM 1519 N N . ASN A 1 192 ? -32.721 9.241 69.314 1.00 58.59 192 ASN A N 1
ATOM 1520 C CA . ASN A 1 192 ? -33.699 8.922 70.351 1.00 58.59 192 ASN A CA 1
ATOM 1521 C C . ASN A 1 192 ? -35.057 8.697 69.687 1.00 58.59 192 ASN A C 1
ATOM 1523 O O . ASN A 1 192 ? -35.847 9.625 69.546 1.00 58.59 192 ASN A O 1
ATOM 1527 N N . PHE A 1 193 ? -35.324 7.463 69.264 1.00 58.59 193 PHE A N 1
ATOM 1528 C CA . PHE A 1 193 ? -36.634 7.093 68.740 1.00 58.59 193 PHE A CA 1
ATOM 1529 C C . PHE A 1 193 ? -37.657 7.100 69.898 1.00 58.59 193 PHE A C 1
ATOM 1531 O O . PHE A 1 193 ? -37.511 6.301 70.831 1.00 58.59 193 PHE A O 1
ATOM 1538 N N . PRO A 1 194 ? -38.668 7.996 69.906 1.00 53.34 194 PRO A N 1
ATOM 1539 C CA . PRO A 1 194 ? -39.733 7.955 70.910 1.00 53.34 194 PRO A CA 1
ATOM 1540 C C . PRO A 1 194 ? -40.513 6.635 70.803 1.00 53.34 194 PRO A C 1
ATOM 1542 O O . PRO A 1 194 ? -40.447 5.960 69.778 1.00 53.34 194 PRO A O 1
ATOM 1545 N N . ARG A 1 195 ? -41.260 6.249 71.851 1.00 53.97 195 ARG A N 1
ATOM 1546 C CA . ARG A 1 195 ? -42.100 5.034 71.825 1.00 53.97 195 ARG A CA 1
ATOM 1547 C C . ARG A 1 195 ? -43.033 5.068 70.607 1.00 53.97 195 ARG A C 1
ATOM 1549 O O . ARG A 1 195 ? -43.964 5.871 70.547 1.00 53.97 195 ARG A O 1
ATOM 1556 N N . ILE A 1 196 ? -42.751 4.198 69.644 1.00 51.97 196 ILE A N 1
ATOM 1557 C CA . ILE A 1 196 ? -43.498 4.070 68.394 1.00 51.97 196 ILE A CA 1
ATOM 1558 C C . ILE A 1 196 ? -44.874 3.468 68.735 1.00 51.97 196 ILE A C 1
ATOM 1560 O O . ILE A 1 196 ? -44.960 2.599 69.599 1.00 51.97 196 ILE A O 1
ATOM 1564 N N . ASN A 1 197 ? -45.934 3.972 68.089 1.00 48.16 197 ASN A N 1
ATOM 1565 C CA . ASN A 1 197 ? -47.373 3.689 68.287 1.00 48.16 197 ASN A CA 1
ATOM 1566 C C . ASN A 1 197 ? -48.194 4.493 69.321 1.00 48.16 197 ASN A C 1
ATOM 1568 O O . ASN A 1 197 ? -49.389 4.228 69.442 1.00 48.16 197 ASN A O 1
ATOM 1572 N N . THR A 1 198 ? -47.666 5.535 69.977 1.00 47.88 198 THR A N 1
ATOM 1573 C CA . THR A 1 198 ? -48.522 6.464 70.770 1.00 47.88 198 THR A CA 1
ATOM 1574 C C . THR A 1 198 ? -48.337 7.953 70.470 1.00 47.88 198 THR A C 1
ATOM 1576 O O . THR A 1 198 ? -49.102 8.766 70.979 1.00 47.88 198 THR A O 1
ATOM 1579 N N . ASP A 1 199 ? -47.358 8.328 69.644 1.00 55.09 199 ASP A N 1
ATOM 1580 C CA . ASP A 1 199 ? -47.032 9.724 69.332 1.00 55.09 199 ASP A CA 1
ATOM 1581 C C . ASP A 1 199 ? -46.967 9.940 67.810 1.00 55.09 199 ASP A C 1
ATOM 1583 O O . ASP A 1 199 ? -46.178 9.301 67.109 1.00 55.09 199 ASP A O 1
ATOM 1587 N N . ALA A 1 200 ? -47.784 10.863 67.292 1.00 57.78 200 ALA A N 1
ATOM 1588 C CA . ALA A 1 200 ? -47.796 11.251 65.879 1.00 57.78 200 ALA A CA 1
ATOM 1589 C C . ALA A 1 200 ? -46.419 11.743 65.395 1.00 57.78 200 ALA A C 1
ATOM 1591 O O . ALA A 1 200 ? -46.073 11.573 64.224 1.00 57.78 200 ALA A O 1
ATOM 1592 N N . LYS A 1 201 ? -45.603 12.296 66.303 1.00 56.41 201 LYS A N 1
ATOM 1593 C CA . LYS A 1 201 ? -44.250 12.779 66.017 1.00 56.41 201 LYS A CA 1
ATOM 1594 C C . LYS A 1 201 ? -43.264 11.639 65.727 1.00 56.41 201 LYS A C 1
ATOM 1596 O O . LYS A 1 201 ? -42.399 11.795 64.870 1.00 56.41 201 LYS A O 1
ATOM 1601 N N . GLY A 1 202 ? -43.429 10.480 66.373 1.00 58.25 202 GLY A N 1
ATOM 1602 C CA . GLY A 1 202 ? -42.597 9.291 66.142 1.00 58.25 202 GLY A CA 1
ATOM 1603 C C . GLY A 1 202 ? -42.817 8.662 64.763 1.00 58.25 202 GLY A C 1
ATOM 1604 O O . GLY A 1 202 ? -41.854 8.327 64.078 1.00 58.25 202 GLY A O 1
ATOM 1605 N N . ASN A 1 203 ? -44.073 8.587 64.311 1.00 60.16 203 ASN A N 1
ATOM 1606 C CA . ASN A 1 203 ? -44.410 8.058 62.983 1.00 60.16 203 ASN A CA 1
ATOM 1607 C C . ASN A 1 203 ? -43.963 8.999 61.849 1.00 60.16 203 ASN A C 1
ATOM 1609 O O . ASN A 1 203 ? -43.491 8.536 60.813 1.00 60.16 203 ASN A O 1
ATOM 1613 N N . LEU A 1 204 ? -44.057 10.321 62.047 1.00 62.41 204 LEU A N 1
ATOM 1614 C CA . LEU A 1 204 ? -43.537 11.311 61.094 1.00 62.41 204 LEU A CA 1
ATOM 1615 C C . LEU A 1 204 ? -42.011 11.210 60.929 1.00 62.41 204 LEU A C 1
ATOM 1617 O O . LEU A 1 204 ? -41.512 11.289 59.807 1.00 62.41 204 LEU A O 1
ATOM 1621 N N . LEU A 1 205 ? -41.284 10.982 62.028 1.00 61.16 205 LEU A N 1
ATOM 1622 C CA . LEU A 1 205 ? -39.830 10.806 62.021 1.00 61.16 205 LEU A CA 1
ATOM 1623 C C . LEU A 1 205 ? -39.403 9.517 61.297 1.00 61.16 205 LEU A C 1
ATOM 1625 O O . LEU A 1 205 ? -38.439 9.521 60.536 1.00 61.16 205 LEU A O 1
ATOM 1629 N N . LEU A 1 206 ? -40.131 8.416 61.502 1.00 61.03 206 LEU A N 1
ATOM 1630 C CA . LEU A 1 206 ? -39.854 7.144 60.828 1.00 61.03 206 LEU A CA 1
ATOM 1631 C C . LEU A 1 206 ? -40.059 7.260 59.307 1.00 61.03 206 LEU A C 1
ATOM 1633 O O . LEU A 1 206 ? -39.203 6.836 58.531 1.00 61.03 206 LEU A O 1
ATOM 1637 N N . ASN A 1 207 ? -41.142 7.923 58.887 1.00 64.56 207 ASN A N 1
ATOM 1638 C CA . ASN A 1 207 ? -41.446 8.167 57.476 1.00 64.56 207 ASN A CA 1
ATOM 1639 C C . ASN A 1 207 ? -40.392 9.058 56.793 1.00 64.56 207 ASN A C 1
ATOM 1641 O O . ASN A 1 207 ? -40.048 8.823 55.633 1.00 64.56 207 ASN A O 1
ATOM 1645 N N . SER A 1 208 ? -39.851 10.067 57.488 1.00 64.38 208 SER A N 1
ATOM 1646 C CA . SER A 1 208 ? -38.820 10.949 56.920 1.00 64.38 208 SER A CA 1
ATOM 1647 C C . SER A 1 208 ? -37.466 10.244 56.774 1.00 64.38 208 SER A C 1
ATOM 1649 O O . SER A 1 208 ? -36.809 10.378 55.737 1.00 64.38 208 SER A O 1
ATOM 1651 N N . VAL A 1 209 ? -37.080 9.422 57.759 1.00 64.00 209 VAL A N 1
ATOM 1652 C CA . VAL A 1 209 ? -35.907 8.534 57.683 1.00 64.00 209 VAL A CA 1
ATOM 1653 C C . VAL A 1 209 ? -36.044 7.579 56.504 1.00 64.00 209 VAL A C 1
ATOM 1655 O O . VAL A 1 209 ? -35.142 7.492 55.670 1.00 64.00 209 VAL A O 1
ATOM 1658 N N . GLN A 1 210 ? -37.194 6.922 56.388 1.00 63.28 210 GLN A N 1
ATOM 1659 C CA . GLN A 1 210 ? -37.488 5.990 55.311 1.00 63.28 210 GLN A CA 1
ATOM 1660 C C . GLN A 1 210 ? -37.391 6.644 53.928 1.00 63.28 210 GLN A C 1
ATOM 1662 O O . GLN A 1 210 ? -36.680 6.144 53.056 1.00 63.28 210 GLN A O 1
ATOM 1667 N N . GLN A 1 211 ? -38.059 7.784 53.727 1.00 68.06 211 GLN A N 1
ATOM 1668 C CA . GLN A 1 211 ? -38.037 8.493 52.448 1.00 68.06 211 GLN A CA 1
ATOM 1669 C C . GLN A 1 211 ? -36.605 8.875 52.049 1.00 68.06 211 GLN A C 1
ATOM 1671 O O . GLN A 1 211 ? -36.235 8.791 50.874 1.00 68.06 211 GLN A O 1
ATOM 1676 N N . LYS A 1 212 ? -35.774 9.265 53.023 1.00 68.31 212 LYS A N 1
ATOM 1677 C CA . LYS A 1 212 ? -34.375 9.619 52.776 1.00 68.31 212 LYS A CA 1
ATOM 1678 C C . LYS A 1 212 ? -33.514 8.395 52.456 1.00 68.31 212 LYS A C 1
ATOM 1680 O O . LYS A 1 212 ? -32.674 8.473 51.560 1.00 68.31 212 LYS A O 1
ATOM 1685 N N . MET A 1 213 ? -33.738 7.268 53.130 1.00 65.12 213 MET A N 1
ATOM 1686 C CA . MET A 1 213 ? -33.052 6.006 52.836 1.00 65.12 213 MET A CA 1
ATOM 1687 C C . MET A 1 213 ? -33.375 5.491 51.432 1.00 65.12 213 MET A C 1
ATOM 1689 O O . MET A 1 213 ? -32.456 5.131 50.695 1.00 65.12 213 MET A O 1
ATOM 1693 N N . ASP A 1 214 ? -34.643 5.544 51.023 1.00 65.88 214 ASP A N 1
ATOM 1694 C CA . ASP A 1 214 ? -35.068 5.157 49.675 1.00 65.88 214 ASP A CA 1
ATOM 1695 C C . ASP A 1 214 ? -34.413 6.034 48.596 1.00 65.88 214 ASP A C 1
ATOM 1697 O O . ASP A 1 214 ? -33.952 5.526 47.568 1.00 65.88 214 ASP A O 1
ATOM 1701 N N . GLN A 1 215 ? -34.301 7.348 48.835 1.00 69.69 215 GLN A N 1
ATOM 1702 C CA . GLN A 1 215 ? -33.589 8.272 47.943 1.00 69.69 215 GLN A CA 1
ATOM 1703 C C . GLN A 1 215 ? -32.099 7.919 47.820 1.00 69.69 215 GLN A C 1
ATOM 1705 O O . GLN A 1 215 ? -31.581 7.840 46.703 1.00 69.69 215 GLN A O 1
ATOM 1710 N N . ILE A 1 216 ? -31.419 7.674 48.948 1.00 68.62 216 ILE A N 1
ATOM 1711 C CA . ILE A 1 216 ? -29.995 7.304 48.982 1.00 68.62 216 ILE A CA 1
ATOM 1712 C C . ILE A 1 216 ? -29.769 5.987 48.240 1.00 68.62 216 ILE A C 1
ATOM 1714 O O . ILE A 1 216 ? -28.956 5.942 47.316 1.00 68.62 216 ILE A O 1
ATOM 1718 N N . ALA A 1 217 ? -30.520 4.937 48.581 1.00 65.75 217 ALA A N 1
ATOM 1719 C CA . ALA A 1 217 ? -30.401 3.630 47.946 1.00 65.75 217 ALA A CA 1
ATOM 1720 C C . ALA A 1 217 ? -30.605 3.729 46.427 1.00 65.75 217 ALA A C 1
ATOM 1722 O O . ALA A 1 217 ? -29.802 3.213 45.651 1.00 65.75 217 ALA A O 1
ATOM 1723 N N . THR A 1 218 ? -31.631 4.461 45.991 1.00 66.88 218 THR A N 1
ATOM 1724 C CA . THR A 1 218 ? -31.948 4.646 44.569 1.00 66.88 218 THR A CA 1
ATOM 1725 C C . THR A 1 218 ? -30.806 5.292 43.801 1.00 66.88 218 THR A C 1
ATOM 1727 O O . THR A 1 218 ? -30.423 4.817 42.731 1.00 66.88 218 THR A O 1
ATOM 1730 N N . VAL A 1 219 ? -30.253 6.382 44.331 1.00 68.62 219 VAL A N 1
ATOM 1731 C CA . VAL A 1 219 ? -29.165 7.101 43.668 1.00 68.62 219 VAL A CA 1
ATOM 1732 C C . VAL A 1 219 ? -27.887 6.264 43.650 1.00 68.62 219 VAL A C 1
ATOM 1734 O O . VAL A 1 219 ? -27.226 6.196 42.615 1.00 68.62 219 VAL A O 1
ATOM 1737 N N . LEU A 1 220 ? -27.579 5.551 44.734 1.00 65.06 220 LEU A N 1
ATOM 1738 C CA . LEU A 1 220 ? -26.437 4.638 44.778 1.00 65.06 220 LEU A CA 1
ATOM 1739 C C . LEU A 1 220 ? -26.564 3.510 43.750 1.00 65.06 220 LEU A C 1
ATOM 1741 O O . LEU A 1 220 ? -25.629 3.294 42.984 1.00 65.06 220 LEU A O 1
ATOM 1745 N N . TYR A 1 221 ? -27.724 2.851 43.655 1.00 65.38 221 TYR A N 1
ATOM 1746 C CA . TYR A 1 221 ? -27.965 1.812 42.647 1.00 65.38 221 TYR A CA 1
ATOM 1747 C C . TYR A 1 221 ? -27.827 2.339 41.213 1.00 65.38 221 TYR A C 1
ATOM 1749 O O . TYR A 1 221 ? -27.291 1.631 40.358 1.00 65.38 221 TYR A O 1
ATOM 1757 N N . ARG A 1 222 ? -28.283 3.569 40.941 1.00 66.44 222 ARG A N 1
ATOM 1758 C CA . ARG A 1 222 ? -28.128 4.226 39.632 1.00 66.44 222 ARG A CA 1
ATOM 1759 C C . ARG A 1 222 ? -26.665 4.488 39.290 1.00 66.44 222 ARG A C 1
ATOM 1761 O O . ARG A 1 222 ? -26.241 4.200 38.175 1.00 66.44 222 ARG A O 1
ATOM 1768 N N . TYR A 1 223 ? -25.887 4.998 40.241 1.00 66.00 223 TYR A N 1
ATOM 1769 C CA . TYR A 1 223 ? -24.474 5.293 40.019 1.00 66.00 223 TYR A CA 1
ATOM 1770 C C . TYR A 1 223 ? -23.607 4.039 39.908 1.00 66.00 223 TYR A C 1
ATOM 1772 O O . TYR A 1 223 ? -22.757 3.980 39.024 1.00 66.00 223 TYR A O 1
ATOM 1780 N N . ILE A 1 224 ? -23.847 3.035 40.755 1.00 60.38 224 ILE A N 1
ATOM 1781 C CA . ILE A 1 224 ? -23.118 1.759 40.733 1.00 60.38 224 ILE A CA 1
ATOM 1782 C C . ILE A 1 224 ? -23.355 1.021 39.412 1.00 60.38 224 ILE A C 1
ATOM 1784 O O . ILE A 1 224 ? -22.417 0.487 38.832 1.00 60.38 224 ILE A O 1
ATOM 1788 N N . ASN A 1 225 ? -24.590 1.033 38.904 1.00 58.12 225 ASN A N 1
ATOM 1789 C CA . ASN A 1 225 ? -24.939 0.370 37.645 1.00 58.12 225 ASN A CA 1
ATOM 1790 C C . ASN A 1 225 ? -24.847 1.294 36.416 1.00 58.12 225 ASN A C 1
ATOM 1792 O O . ASN A 1 225 ? -25.334 0.925 35.348 1.00 58.12 225 ASN A O 1
ATOM 1796 N N . GLU A 1 226 ? -24.278 2.498 36.559 1.00 63.53 226 GLU A N 1
ATOM 1797 C CA . GLU A 1 226 ? -24.190 3.529 35.512 1.00 63.53 226 GLU A CA 1
ATOM 1798 C C . GLU A 1 226 ? -25.494 3.697 34.704 1.00 63.53 226 GLU A C 1
ATOM 1800 O O . GLU A 1 226 ? -25.484 3.752 33.472 1.00 63.53 226 GLU A O 1
ATOM 1805 N N . THR A 1 227 ? -26.645 3.735 35.381 1.00 65.94 227 THR A N 1
ATOM 1806 C CA . THR A 1 227 ? -27.963 3.758 34.740 1.00 65.94 227 THR A CA 1
ATOM 1807 C C . THR A 1 227 ? -28.903 4.783 35.363 1.00 65.94 227 THR A C 1
ATOM 1809 O O . THR A 1 227 ? -28.973 4.893 36.585 1.00 65.94 227 THR A O 1
ATOM 1812 N N . PRO A 1 228 ? -29.694 5.511 34.555 1.00 63.53 228 PRO A N 1
ATOM 1813 C CA . PRO A 1 228 ? -30.787 6.323 35.080 1.00 63.53 228 PRO A CA 1
ATOM 1814 C C . PRO A 1 228 ? -31.948 5.482 35.652 1.00 63.53 228 PRO A C 1
ATOM 1816 O O . PRO A 1 228 ? -32.758 6.006 36.418 1.00 63.53 228 PRO A O 1
ATOM 1819 N N . ILE A 1 229 ? -32.050 4.185 35.318 1.00 69.06 229 ILE A N 1
ATOM 1820 C CA . ILE A 1 229 ? -33.208 3.334 35.634 1.00 69.06 229 ILE A CA 1
ATOM 1821 C C . ILE A 1 229 ? -32.752 2.022 36.279 1.00 69.06 229 ILE A C 1
ATOM 1823 O O . ILE A 1 229 ? -32.005 1.254 35.686 1.00 69.06 229 ILE A O 1
ATOM 1827 N N . ILE A 1 230 ? -33.272 1.710 37.466 1.00 67.75 230 ILE A N 1
ATOM 1828 C CA . ILE A 1 230 ? -32.950 0.467 38.183 1.00 67.75 230 ILE A CA 1
ATOM 1829 C C . ILE A 1 230 ? -33.530 -0.752 37.437 1.00 67.75 230 ILE A C 1
ATOM 1831 O O . ILE A 1 230 ? -34.654 -0.718 36.925 1.00 67.75 230 ILE A O 1
ATOM 1835 N N . TYR A 1 231 ? -32.757 -1.835 37.364 1.00 68.50 231 TYR A N 1
ATOM 1836 C CA . TYR A 1 231 ? -33.166 -3.133 36.822 1.00 68.50 231 TYR A CA 1
ATOM 1837 C C . TYR A 1 231 ? -32.500 -4.274 37.611 1.00 68.50 231 TYR A C 1
ATOM 1839 O O . TYR A 1 231 ? -31.517 -4.040 38.312 1.00 68.50 231 TYR A O 1
ATOM 1847 N N . SER A 1 232 ? -33.069 -5.483 37.539 1.00 69.38 232 SER A N 1
ATOM 1848 C CA . SER A 1 232 ? -32.600 -6.645 38.303 1.00 69.38 232 SER A CA 1
ATOM 1849 C C . SER A 1 232 ? -31.444 -7.379 37.611 1.00 69.38 232 SER A C 1
ATOM 1851 O O . SER A 1 232 ? -31.221 -7.236 36.403 1.00 69.38 232 SER A O 1
ATOM 1853 N N . THR A 1 233 ? -30.720 -8.201 38.368 1.00 68.00 233 THR A N 1
ATOM 1854 C CA . THR A 1 233 ? -29.656 -9.073 37.849 1.00 68.00 233 THR A CA 1
ATOM 1855 C C . THR A 1 233 ? -30.201 -10.089 36.849 1.00 68.00 233 THR A C 1
ATOM 1857 O O . THR A 1 233 ? -29.569 -10.346 35.828 1.00 68.00 233 THR A O 1
ATOM 1860 N N . GLU A 1 234 ? -31.395 -10.621 37.093 1.00 73.06 234 GLU A N 1
ATOM 1861 C CA . GLU A 1 234 ? -32.060 -11.568 36.197 1.00 73.06 234 GLU A CA 1
ATOM 1862 C C . GLU A 1 234 ? -32.374 -10.908 34.854 1.00 73.06 234 GLU A C 1
ATOM 1864 O O . GLU A 1 234 ? -32.098 -11.488 33.808 1.00 73.06 234 GLU A O 1
ATOM 1869 N N . ILE A 1 235 ? -32.857 -9.657 34.867 1.00 78.12 235 ILE A N 1
ATOM 1870 C CA . ILE A 1 235 ? -33.081 -8.880 33.639 1.00 78.12 235 ILE A CA 1
ATOM 1871 C C . ILE A 1 235 ? -31.766 -8.693 32.878 1.00 78.12 235 ILE A C 1
ATOM 1873 O O . ILE A 1 235 ? -31.741 -8.809 31.655 1.00 78.12 235 ILE A O 1
ATOM 1877 N N . ARG A 1 236 ? -30.663 -8.423 33.585 1.00 80.50 236 ARG A N 1
ATOM 1878 C CA . ARG A 1 236 ? -29.336 -8.283 32.971 1.00 80.50 236 ARG A CA 1
ATOM 1879 C C . ARG A 1 236 ? -28.869 -9.574 32.308 1.00 80.50 236 ARG A C 1
ATOM 1881 O O . ARG A 1 236 ? -28.405 -9.544 31.173 1.00 80.50 236 ARG A O 1
ATOM 1888 N N . GLN A 1 237 ? -28.950 -10.686 33.032 1.00 79.44 237 GLN A N 1
ATOM 1889 C CA . GLN A 1 237 ? -28.507 -11.994 32.554 1.00 79.44 237 GLN A CA 1
ATOM 1890 C C . GLN A 1 237 ? -29.375 -12.480 31.394 1.00 79.44 237 GLN A C 1
ATOM 1892 O O . GLN A 1 237 ? -28.828 -13.005 30.428 1.00 79.44 237 GLN A O 1
ATOM 1897 N N . SER A 1 238 ? -30.692 -12.238 31.452 1.00 82.94 238 SER A N 1
ATOM 1898 C CA . SER A 1 238 ? -31.609 -12.473 30.331 1.00 82.94 238 SER A CA 1
ATOM 1899 C C . SER A 1 238 ? -31.177 -11.663 29.119 1.00 82.94 238 SER A C 1
ATOM 1901 O O . SER A 1 238 ? -30.849 -12.251 28.100 1.00 82.94 238 SER A O 1
ATOM 1903 N N . LEU A 1 239 ? -31.027 -10.341 29.258 1.00 86.25 239 LEU A N 1
ATOM 1904 C CA . LEU A 1 239 ? -30.616 -9.455 28.168 1.00 86.25 239 LEU A CA 1
ATOM 1905 C C . LEU A 1 239 ? -29.318 -9.919 27.490 1.00 86.25 239 LEU A C 1
ATOM 1907 O O . LEU A 1 239 ? -29.248 -9.988 26.265 1.00 86.25 239 LEU A O 1
ATOM 1911 N N . ILE A 1 240 ? -28.277 -10.220 28.272 1.00 84.56 240 ILE A N 1
ATOM 1912 C CA . ILE A 1 240 ? -26.991 -10.685 27.732 1.00 84.56 240 ILE A CA 1
ATOM 1913 C C . ILE A 1 240 ? -27.140 -12.063 27.076 1.00 84.56 240 ILE A C 1
ATOM 1915 O O . ILE A 1 240 ? -26.600 -12.287 25.990 1.00 84.56 240 ILE A O 1
ATOM 1919 N N . GLY A 1 241 ? -27.893 -12.968 27.705 1.00 83.88 241 GLY A N 1
ATOM 1920 C CA . GLY A 1 241 ? -28.216 -14.281 27.156 1.00 83.88 241 GLY A CA 1
ATOM 1921 C C . GLY A 1 241 ? -28.960 -14.191 25.824 1.00 83.88 241 GLY A C 1
ATOM 1922 O O . GLY A 1 241 ? -28.609 -14.906 24.884 1.00 83.88 241 GLY A O 1
ATOM 1923 N N . ASP A 1 242 ? -29.919 -13.277 25.709 1.00 86.25 242 ASP A N 1
ATOM 1924 C CA . ASP A 1 242 ? -30.723 -13.046 24.511 1.00 86.25 242 ASP A CA 1
ATOM 1925 C C . ASP A 1 242 ? -29.886 -12.411 23.400 1.00 86.25 242 ASP A C 1
ATOM 1927 O O . ASP A 1 242 ? -29.899 -12.903 22.274 1.00 86.25 242 ASP A O 1
ATOM 1931 N N . ILE A 1 243 ? -29.065 -11.400 23.715 1.00 88.06 243 ILE A N 1
ATOM 1932 C CA . ILE A 1 243 ? -28.107 -10.802 22.770 1.00 88.06 243 ILE A CA 1
ATOM 1933 C C . ILE A 1 243 ? -27.170 -11.873 22.197 1.00 88.06 243 ILE A C 1
ATOM 1935 O O . ILE A 1 243 ? -27.017 -11.975 20.978 1.00 88.06 243 ILE A O 1
ATOM 1939 N N . ASN A 1 244 ? -26.559 -12.694 23.057 1.00 85.56 244 ASN A N 1
ATOM 1940 C CA . ASN A 1 244 ? -25.658 -13.757 22.616 1.00 85.56 244 ASN A CA 1
ATOM 1941 C C . ASN A 1 244 ? -26.418 -14.824 21.806 1.00 85.56 244 ASN A C 1
ATOM 1943 O O . ASN A 1 244 ? -25.942 -15.255 20.757 1.00 85.56 244 ASN A O 1
ATOM 1947 N N . THR A 1 245 ? -27.631 -15.197 22.224 1.00 84.25 245 THR A N 1
ATOM 1948 C CA . THR A 1 245 ? -28.467 -16.175 21.507 1.00 84.25 245 THR A CA 1
ATOM 1949 C C . THR A 1 245 ? -28.857 -15.681 20.115 1.00 84.25 245 THR A C 1
ATOM 1951 O O . THR A 1 245 ? -28.753 -16.446 19.156 1.00 84.25 245 THR A O 1
ATOM 1954 N N . ILE A 1 246 ? -29.248 -14.411 19.980 1.00 86.06 246 ILE A N 1
ATOM 1955 C CA . ILE A 1 246 ? -29.527 -13.769 18.688 1.00 86.06 246 ILE A CA 1
ATOM 1956 C C . ILE A 1 246 ? -28.267 -13.782 17.812 1.00 86.06 246 ILE A C 1
ATOM 1958 O O . ILE A 1 246 ? -28.337 -14.077 16.620 1.00 86.06 246 ILE A O 1
ATOM 1962 N N . ALA A 1 247 ? -27.102 -13.500 18.401 1.00 81.56 247 ALA A N 1
ATOM 1963 C CA . ALA A 1 247 ? -25.878 -13.296 17.645 1.00 81.56 247 ALA A CA 1
ATOM 1964 C C . ALA A 1 247 ? -25.182 -14.570 17.140 1.00 81.56 247 ALA A C 1
ATOM 1966 O O . ALA A 1 247 ? -24.660 -14.566 16.014 1.00 81.56 247 ALA A O 1
ATOM 1967 N N . VAL A 1 248 ? -25.137 -15.629 17.959 1.00 76.25 248 VAL A N 1
ATOM 1968 C CA . VAL A 1 248 ? -24.398 -16.879 17.671 1.00 76.25 248 VAL A CA 1
ATOM 1969 C C . VAL A 1 248 ? -25.270 -18.144 17.664 1.00 76.25 248 VAL A C 1
ATOM 1971 O O . VAL A 1 248 ? -24.800 -19.210 17.257 1.00 76.25 248 VAL A O 1
ATOM 1974 N N . GLY A 1 249 ? -26.548 -18.043 18.041 1.00 70.12 249 GLY A N 1
ATOM 1975 C CA . GLY A 1 249 ? -27.472 -19.175 18.150 1.00 70.12 249 GLY A CA 1
ATOM 1976 C C . GLY A 1 249 ? -27.322 -19.972 19.455 1.00 70.12 249 GLY A C 1
ATOM 1977 O O . GLY A 1 249 ? -26.459 -19.709 20.285 1.00 70.12 249 GLY A O 1
ATOM 1978 N N . GLN A 1 250 ? -28.161 -20.998 19.649 1.00 57.09 250 GLN A N 1
ATOM 1979 C CA . GLN A 1 250 ? -28.281 -21.717 20.934 1.00 57.09 250 GLN A CA 1
ATOM 1980 C C . GLN A 1 250 ? -27.065 -22.575 21.360 1.00 57.09 250 GLN A C 1
ATOM 1982 O O . GLN A 1 250 ? -27.103 -23.176 22.434 1.00 57.09 250 GLN A O 1
ATOM 1987 N N . ARG A 1 251 ? -26.007 -22.688 20.544 1.00 51.97 251 ARG A N 1
ATOM 1988 C CA . ARG A 1 251 ? -24.912 -23.657 20.762 1.00 51.97 251 ARG A CA 1
ATOM 1989 C C . ARG A 1 251 ? -23.826 -23.208 21.754 1.00 51.97 251 ARG A C 1
ATOM 1991 O O . ARG A 1 251 ? -23.052 -24.057 22.175 1.00 51.97 251 ARG A O 1
ATOM 1998 N N . GLU A 1 252 ? -23.799 -21.944 22.183 1.00 50.88 252 GLU A N 1
ATOM 1999 C CA . GLU A 1 252 ? -22.779 -21.392 23.104 1.00 50.88 252 GLU A CA 1
ATOM 2000 C C . GLU A 1 252 ? -23.409 -20.710 24.340 1.00 50.88 252 GLU A C 1
ATOM 2002 O O . GLU A 1 252 ? -23.088 -19.578 24.690 1.00 50.88 252 GLU A O 1
ATOM 2007 N N . LYS A 1 253 ? -24.326 -21.398 25.039 1.00 48.12 253 LYS A N 1
ATOM 2008 C CA . LYS A 1 253 ? -25.019 -20.898 26.254 1.00 48.12 253 LYS A CA 1
ATOM 2009 C C . LYS A 1 253 ? -24.128 -20.706 27.502 1.00 48.12 253 LYS A C 1
ATOM 2011 O O . LYS A 1 253 ? -24.648 -20.519 28.598 1.00 48.12 253 LYS A O 1
ATOM 2016 N N . THR A 1 254 ? -22.807 -20.798 27.391 1.00 49.25 254 THR A N 1
ATOM 2017 C CA . THR A 1 254 ? -21.914 -20.901 28.558 1.00 49.25 254 THR A CA 1
ATOM 2018 C C . THR A 1 254 ? -21.556 -19.567 29.218 1.00 49.25 254 THR A C 1
ATOM 2020 O O . THR A 1 254 ? -21.159 -19.581 30.380 1.00 49.25 254 THR A O 1
ATOM 2023 N N . GLU A 1 255 ? -21.735 -18.417 28.552 1.00 54.69 255 GLU A N 1
ATOM 2024 C CA . GLU A 1 255 ? -21.452 -17.096 29.142 1.00 54.69 255 GLU A CA 1
ATOM 2025 C C . GLU A 1 255 ? -22.704 -16.198 29.208 1.00 54.69 255 GLU A C 1
ATOM 2027 O O . GLU A 1 255 ? -23.150 -15.641 28.208 1.00 54.69 255 GLU A O 1
ATOM 2032 N N . VAL A 1 256 ? -23.249 -16.024 30.419 1.00 62.94 256 VAL A N 1
ATOM 2033 C CA . VAL A 1 256 ? -24.415 -15.157 30.725 1.00 62.94 256 VAL A CA 1
ATOM 2034 C C . VAL A 1 256 ? -24.035 -13.778 31.284 1.00 62.94 256 VAL A C 1
ATOM 2036 O O . VAL A 1 256 ? -24.903 -12.944 31.530 1.00 62.94 256 VAL A O 1
ATOM 2039 N N . ASN A 1 257 ? -22.739 -13.509 31.480 1.00 66.19 257 ASN A N 1
ATOM 2040 C CA . ASN A 1 257 ? -22.275 -12.312 32.194 1.00 66.19 257 ASN A CA 1
ATOM 2041 C C . ASN A 1 257 ? -21.656 -11.226 31.294 1.00 66.19 257 ASN A C 1
ATOM 2043 O O . ASN A 1 257 ? -21.497 -10.093 31.754 1.00 66.19 257 ASN A O 1
ATOM 2047 N N . ARG A 1 258 ? -21.325 -11.539 30.032 1.00 73.19 258 ARG A N 1
ATOM 2048 C CA . ARG A 1 258 ? -20.773 -10.588 29.050 1.00 73.19 258 ARG A CA 1
ATOM 2049 C C . ARG A 1 258 ? -21.213 -10.906 27.620 1.00 73.19 258 ARG A C 1
ATOM 2051 O O . ARG A 1 258 ? -21.577 -12.039 27.312 1.00 73.19 258 ARG A O 1
ATOM 2058 N N . ILE A 1 259 ? -21.135 -9.904 26.747 1.00 78.94 259 ILE A N 1
ATOM 2059 C CA . ILE A 1 259 ? -21.327 -10.089 25.305 1.00 78.94 259 ILE A CA 1
ATOM 2060 C C . ILE A 1 259 ? -20.126 -10.849 24.728 1.00 78.94 259 ILE A C 1
ATOM 2062 O O . ILE A 1 259 ? -18.979 -10.508 25.021 1.00 78.94 259 ILE A O 1
ATOM 2066 N N . LEU A 1 260 ? -20.388 -11.860 23.896 1.00 75.31 260 LEU A N 1
ATOM 2067 C CA . LEU A 1 260 ? -19.340 -12.602 23.194 1.00 75.31 260 LEU A CA 1
ATOM 2068 C C . LEU A 1 260 ? -18.633 -11.704 22.172 1.00 75.31 260 LEU A C 1
ATOM 2070 O O . LEU A 1 260 ? -19.254 -11.077 21.317 1.00 75.31 260 LEU A O 1
ATOM 2074 N N . ASP A 1 261 ? -17.308 -11.661 22.225 1.00 71.94 261 ASP A N 1
ATOM 2075 C CA . ASP A 1 261 ? -16.510 -10.773 21.383 1.00 71.94 261 ASP A CA 1
ATOM 2076 C C . ASP A 1 261 ? -16.263 -11.314 19.958 1.00 71.94 261 ASP A C 1
ATOM 2078 O O . ASP A 1 261 ? -15.781 -10.569 19.097 1.00 71.94 261 ASP A O 1
ATOM 2082 N N . SER A 1 262 ? -16.615 -12.583 19.713 1.00 71.19 262 SER A N 1
ATOM 2083 C CA . SER A 1 262 ? -16.418 -13.336 18.463 1.00 71.19 262 SER A CA 1
ATOM 2084 C C . SER A 1 262 ? -17.239 -12.805 17.284 1.00 71.19 262 SER A C 1
ATOM 2086 O O . SER A 1 262 ? -16.844 -12.947 16.122 1.00 71.19 262 SER A O 1
ATOM 2088 N N . TRP A 1 263 ? -18.369 -12.151 17.565 1.00 75.62 263 TRP A N 1
ATOM 2089 C CA . TRP A 1 263 ? -19.289 -11.608 16.563 1.00 75.62 263 TRP A CA 1
ATOM 2090 C C . TRP A 1 263 ? -19.255 -10.079 16.435 1.00 75.62 263 TRP A C 1
ATOM 2092 O O . TRP A 1 263 ? -19.939 -9.523 15.577 1.00 75.62 263 TRP A O 1
ATOM 2102 N N . ILE A 1 264 ? -18.414 -9.401 17.223 1.00 79.94 264 ILE A N 1
ATOM 2103 C CA . ILE A 1 264 ? -18.235 -7.946 17.183 1.00 79.94 264 ILE A CA 1
ATOM 2104 C C . ILE A 1 264 ? -17.074 -7.588 16.246 1.00 79.94 264 ILE A C 1
ATOM 2106 O O . ILE A 1 264 ? -15.956 -8.094 16.376 1.00 79.94 264 ILE A O 1
ATOM 2110 N N . ASN A 1 265 ? -17.302 -6.661 15.313 1.00 82.12 265 ASN A N 1
ATOM 2111 C CA . ASN A 1 265 ? -16.252 -6.183 14.415 1.00 82.12 265 ASN A CA 1
ATOM 2112 C C . ASN A 1 265 ? -15.200 -5.368 15.188 1.00 82.12 265 ASN A C 1
ATOM 2114 O O . ASN A 1 265 ? -15.532 -4.421 15.902 1.00 82.12 265 ASN A O 1
ATOM 2118 N N . LYS A 1 266 ? -13.917 -5.704 15.044 1.00 80.88 266 LYS A N 1
ATOM 2119 C CA . LYS A 1 266 ? -12.795 -4.992 15.675 1.00 80.88 266 LYS A CA 1
ATOM 2120 C C . LYS A 1 266 ? -11.892 -4.404 14.584 1.00 80.88 266 LYS A C 1
ATOM 2122 O O . LYS A 1 266 ? -11.103 -5.158 14.016 1.00 80.88 266 LYS A O 1
ATOM 2127 N N . PRO A 1 267 ? -11.949 -3.091 14.289 1.00 84.25 267 PRO A N 1
ATOM 2128 C CA . PRO A 1 267 ? -11.133 -2.518 13.225 1.00 84.25 267 PRO A CA 1
ATOM 2129 C C . PRO A 1 267 ? -9.639 -2.614 13.555 1.00 84.25 267 PRO A C 1
ATOM 2131 O O . PRO A 1 267 ? -9.208 -2.280 14.675 1.00 84.25 267 PRO A O 1
ATOM 2134 N N . ARG A 1 268 ? -8.849 -3.050 12.571 1.00 85.75 268 ARG A N 1
ATOM 2135 C CA . ARG A 1 268 ? -7.383 -3.095 12.659 1.00 85.75 268 ARG A CA 1
ATOM 2136 C C . ARG A 1 268 ? -6.767 -1.753 12.247 1.00 85.75 268 ARG A C 1
ATOM 2138 O O . ARG A 1 268 ? -7.431 -0.974 11.570 1.00 85.75 268 ARG A O 1
ATOM 2145 N N . PRO A 1 269 ? -5.534 -1.432 12.667 1.00 88.38 269 PRO A N 1
ATOM 2146 C CA . PRO A 1 269 ? -4.853 -0.228 12.195 1.00 88.38 269 PRO A CA 1
ATOM 2147 C C . PRO A 1 269 ? -4.739 -0.197 10.662 1.00 88.38 269 PRO A C 1
ATOM 2149 O O . PRO A 1 269 ? -4.492 -1.235 10.046 1.00 88.38 269 PRO A O 1
ATOM 2152 N N . LEU A 1 270 ? -4.924 0.987 10.069 1.00 88.62 270 LEU A N 1
ATOM 2153 C CA . LEU A 1 270 ? -4.628 1.252 8.662 1.00 88.62 270 LEU A CA 1
ATOM 2154 C C . LEU A 1 270 ? -3.114 1.178 8.459 1.00 88.62 270 LEU A C 1
ATOM 2156 O O . LEU A 1 270 ? -2.358 1.919 9.090 1.00 88.62 270 LEU A O 1
ATOM 2160 N N . GLU A 1 271 ? -2.681 0.309 7.558 1.00 84.69 271 GLU A N 1
ATOM 2161 C CA . GLU A 1 271 ? -1.287 0.131 7.184 1.00 84.69 271 GLU A CA 1
ATOM 2162 C C . GLU A 1 271 ? -1.046 0.648 5.763 1.00 84.69 271 GLU A C 1
ATOM 2164 O O . GLU A 1 271 ? -1.957 0.756 4.946 1.00 84.69 271 GLU A O 1
ATOM 2169 N N . ARG A 1 272 ? 0.212 0.944 5.418 1.00 77.50 272 ARG A N 1
ATOM 2170 C CA . ARG A 1 272 ? 0.534 1.471 4.079 1.00 77.50 272 ARG A CA 1
ATOM 2171 C C . ARG A 1 272 ? 0.164 0.517 2.946 1.00 77.50 272 ARG A C 1
ATOM 2173 O O . ARG A 1 272 ? -0.237 0.976 1.887 1.00 77.50 272 ARG A O 1
ATOM 2180 N N . ARG A 1 273 ? 0.252 -0.793 3.185 1.00 75.38 273 ARG A N 1
ATOM 2181 C CA . ARG A 1 273 ? -0.141 -1.837 2.224 1.00 75.38 273 ARG A CA 1
ATOM 2182 C C . ARG A 1 273 ? -1.634 -1.846 1.882 1.00 75.38 273 ARG A C 1
ATOM 2184 O O . ARG A 1 273 ? -2.013 -2.474 0.903 1.00 75.38 273 ARG A O 1
ATOM 2191 N N . ASP A 1 274 ? -2.472 -1.203 2.695 1.00 80.19 274 ASP A N 1
ATOM 2192 C CA . ASP A 1 274 ? -3.909 -1.076 2.420 1.00 80.19 274 ASP A CA 1
ATOM 2193 C C . ASP A 1 274 ? -4.178 0.039 1.405 1.00 80.19 274 ASP A C 1
ATOM 2195 O O . ASP A 1 274 ? -5.158 0.003 0.664 1.00 80.19 274 ASP A O 1
ATOM 2199 N N . LEU A 1 275 ? -3.269 1.018 1.352 1.00 79.12 275 LEU A N 1
ATOM 2200 C CA . LEU A 1 275 ? -3.321 2.116 0.400 1.00 79.12 275 LEU A CA 1
ATOM 2201 C C . LEU A 1 275 ? -2.809 1.693 -0.979 1.00 79.12 275 LEU A C 1
ATOM 2203 O O . LEU A 1 275 ? -3.103 2.371 -1.944 1.00 79.12 275 LEU A O 1
ATOM 2207 N N . SER A 1 276 ? -2.080 0.588 -1.119 1.00 67.81 276 SER A N 1
ATOM 2208 C CA . SER A 1 276 ? -1.466 0.227 -2.395 1.00 67.81 276 SER A CA 1
ATOM 2209 C C . SER A 1 276 ? -2.337 -0.745 -3.215 1.00 67.81 276 SER A C 1
ATOM 2211 O O . SER A 1 276 ? -2.850 -1.746 -2.708 1.00 67.81 276 SER A O 1
ATOM 2213 N N . THR A 1 277 ? -2.511 -0.466 -4.506 1.00 61.25 277 THR A N 1
ATOM 2214 C CA . THR A 1 277 ? -3.257 -1.296 -5.480 1.00 61.25 277 THR A CA 1
ATOM 2215 C C . THR A 1 277 ? -2.624 -2.673 -5.668 1.00 61.25 277 THR A C 1
ATOM 2217 O O . THR A 1 277 ? -1.414 -2.812 -5.545 1.00 61.25 277 THR A O 1
ATOM 2220 N N . GLY A 1 278 ? -3.411 -3.724 -5.910 1.00 47.94 278 GLY A N 1
ATOM 2221 C CA . GLY A 1 278 ? -2.887 -5.092 -6.098 1.00 47.94 278 GLY A CA 1
ATOM 2222 C C . GLY A 1 278 ? -2.478 -5.828 -4.811 1.00 47.94 278 GLY A C 1
ATOM 2223 O O . GLY A 1 278 ? -2.168 -7.014 -4.850 1.00 47.94 278 GLY A O 1
ATOM 2224 N N . SER A 1 279 ? -2.535 -5.167 -3.651 1.00 52.66 279 SER A N 1
ATOM 2225 C CA . SER A 1 279 ? -2.532 -5.847 -2.351 1.00 52.66 279 SER A CA 1
ATOM 2226 C C . SER A 1 279 ? -3.820 -6.665 -2.204 1.00 52.66 279 SER A C 1
ATOM 2228 O O . SER A 1 279 ? -4.899 -6.163 -2.514 1.00 52.66 279 SER A O 1
ATOM 2230 N N . PHE A 1 280 ? -3.737 -7.890 -1.670 1.00 42.03 280 PHE A N 1
ATOM 2231 C CA . PHE A 1 280 ? -4.903 -8.748 -1.377 1.00 42.03 280 PHE A CA 1
ATOM 2232 C C . PHE A 1 280 ? -5.967 -8.044 -0.502 1.00 42.03 280 PHE A C 1
ATOM 2234 O O . PHE A 1 280 ? -7.134 -8.422 -0.506 1.00 42.03 280 PHE A O 1
ATOM 2241 N N . ASN A 1 281 ? -5.567 -6.990 0.223 1.00 55.28 281 ASN A N 1
ATOM 2242 C CA . ASN A 1 281 ? -6.421 -6.159 1.076 1.00 55.28 281 ASN A CA 1
ATOM 2243 C C . ASN A 1 281 ? -6.560 -4.709 0.568 1.00 55.28 281 ASN A C 1
ATOM 2245 O O . ASN A 1 281 ? -6.739 -3.800 1.380 1.00 55.28 281 ASN A O 1
ATOM 2249 N N . SER A 1 282 ? -6.407 -4.462 -0.738 1.00 66.50 282 SER A N 1
ATOM 2250 C CA . SER A 1 282 ? -6.502 -3.104 -1.281 1.00 66.50 282 SER A CA 1
ATOM 2251 C C . SER A 1 282 ? -7.879 -2.495 -1.017 1.00 66.50 282 SER A C 1
ATOM 2253 O O . SER A 1 282 ? -8.911 -3.150 -1.161 1.00 66.50 282 SER A O 1
ATOM 2255 N N . MET A 1 283 ? -7.891 -1.216 -0.645 1.00 75.56 283 MET A N 1
ATOM 2256 C CA . MET A 1 283 ? -9.125 -0.457 -0.433 1.00 75.56 283 MET A CA 1
ATOM 2257 C C . MET A 1 283 ? -9.844 -0.081 -1.736 1.00 75.56 283 MET A C 1
ATOM 2259 O O . MET A 1 283 ? -10.968 0.423 -1.692 1.00 75.56 283 MET A O 1
ATOM 2263 N N . PHE A 1 284 ? -9.195 -0.298 -2.880 1.00 73.06 284 PHE A N 1
ATOM 2264 C CA . PHE A 1 284 ? -9.675 0.111 -4.193 1.00 73.06 284 PHE A CA 1
ATOM 2265 C C . PHE A 1 284 ? -10.160 -1.095 -4.994 1.00 73.06 284 PHE A C 1
ATOM 2267 O O . PHE A 1 284 ? -9.539 -2.160 -4.924 1.00 73.06 284 PHE A O 1
ATOM 2274 N N . PRO A 1 285 ? -11.258 -0.945 -5.753 1.00 66.06 285 PRO A N 1
ATOM 2275 C CA . PRO A 1 285 ? -11.711 -1.995 -6.648 1.00 66.06 285 PRO A CA 1
ATOM 2276 C C . PRO A 1 285 ? -10.682 -2.273 -7.753 1.00 66.06 285 PRO A C 1
ATOM 2278 O O . PRO A 1 285 ? -9.881 -1.407 -8.110 1.00 66.06 285 PRO A O 1
ATOM 2281 N N . ALA A 1 286 ? -10.720 -3.485 -8.315 1.00 63.50 286 ALA A N 1
ATOM 2282 C CA . ALA A 1 286 ? -9.853 -3.867 -9.430 1.00 63.50 286 ALA A CA 1
ATOM 2283 C C . ALA A 1 286 ? -10.199 -3.096 -10.716 1.00 63.50 286 ALA A C 1
ATOM 2285 O O . ALA A 1 286 ? -9.315 -2.833 -11.532 1.00 63.50 286 ALA A O 1
ATOM 2286 N N . SER A 1 287 ? -11.468 -2.706 -10.886 1.00 61.28 287 SER A N 1
ATOM 2287 C CA . SER A 1 287 ? -11.933 -1.829 -11.956 1.00 61.28 287 SER A CA 1
ATOM 2288 C C . SER A 1 287 ? -12.670 -0.602 -11.403 1.00 61.28 287 SER A C 1
ATOM 2290 O O . SER A 1 287 ? -13.481 -0.742 -10.490 1.00 61.28 287 SER A O 1
ATOM 2292 N N . PRO A 1 288 ? -12.524 0.593 -12.012 1.00 59.53 288 PRO A N 1
ATOM 2293 C CA . PRO A 1 288 ? -13.342 1.767 -11.681 1.00 59.53 288 PRO A CA 1
ATOM 2294 C C . PRO A 1 288 ? -14.853 1.574 -11.896 1.00 59.53 288 PRO A C 1
ATOM 2296 O O . PRO A 1 288 ? -15.642 2.416 -11.479 1.00 59.53 288 PRO A O 1
ATOM 2299 N N . LYS A 1 289 ? -15.254 0.510 -12.608 1.00 58.25 289 LYS A N 1
ATOM 2300 C CA . LYS A 1 289 ? -16.659 0.149 -12.846 1.00 58.25 289 LYS A CA 1
ATOM 2301 C C . LYS A 1 289 ? -17.257 -0.723 -11.740 1.00 58.25 289 LYS A C 1
ATOM 2303 O O . LYS A 1 289 ? -18.472 -0.900 -11.737 1.00 58.25 289 LYS A O 1
ATOM 2308 N N . ASP A 1 290 ? -16.432 -1.280 -10.856 1.00 65.19 290 ASP A N 1
ATOM 2309 C CA . ASP A 1 290 ? -16.916 -2.110 -9.758 1.00 65.19 290 ASP A CA 1
ATOM 2310 C C . ASP A 1 290 ? -17.448 -1.229 -8.620 1.00 65.19 290 ASP A C 1
ATOM 2312 O O . ASP A 1 290 ? -17.056 -0.068 -8.460 1.00 65.19 290 ASP A O 1
ATOM 2316 N N . ASP A 1 291 ? -18.337 -1.790 -7.801 1.00 66.38 291 ASP A N 1
ATOM 2317 C CA . ASP A 1 291 ? -18.871 -1.086 -6.640 1.00 66.38 291 ASP A CA 1
ATOM 2318 C C . ASP A 1 291 ? -17.755 -0.676 -5.658 1.00 66.38 291 ASP A C 1
ATOM 2320 O O . ASP A 1 291 ? -16.813 -1.444 -5.428 1.00 66.38 291 ASP A O 1
ATOM 2324 N N . PRO A 1 292 ? -17.870 0.504 -5.008 1.00 62.88 292 PRO A N 1
ATOM 2325 C CA . PRO A 1 292 ? -16.902 0.929 -4.007 1.00 62.88 292 PRO A CA 1
ATOM 2326 C C . PRO A 1 292 ? -16.755 -0.137 -2.916 1.00 62.88 292 PRO A C 1
ATOM 2328 O O . PRO A 1 292 ? -17.744 -0.536 -2.299 1.00 62.88 292 PRO A O 1
ATOM 2331 N N . LEU A 1 293 ? -15.530 -0.579 -2.639 1.00 76.88 293 LEU A N 1
ATOM 2332 C CA . LEU A 1 293 ? -15.283 -1.585 -1.600 1.00 76.88 293 LEU A CA 1
ATOM 2333 C C . LEU A 1 293 ? -15.364 -0.984 -0.192 1.00 76.88 293 LEU A C 1
ATOM 2335 O O . LEU A 1 293 ? -15.793 -1.647 0.752 1.00 76.88 293 LEU A O 1
ATOM 2339 N N . TYR A 1 294 ? -14.996 0.290 -0.055 1.00 88.62 294 TYR A N 1
ATOM 2340 C CA . TYR A 1 294 ? -14.872 0.970 1.227 1.00 88.62 294 TYR A CA 1
ATOM 2341 C C . TYR A 1 294 ? -15.641 2.288 1.283 1.00 88.62 294 TYR A C 1
ATOM 2343 O O . TYR A 1 294 ? -15.952 2.935 0.283 1.00 88.62 294 TYR A O 1
ATOM 2351 N N . SER A 1 295 ? -15.928 2.690 2.513 1.00 91.75 295 SER A N 1
ATOM 2352 C CA . SER A 1 295 ? -16.380 4.027 2.877 1.00 91.75 295 SER A CA 1
ATOM 2353 C C . SER A 1 295 ? -15.513 4.568 4.010 1.00 91.75 295 SER A C 1
ATOM 2355 O O . SER A 1 295 ? -14.850 3.797 4.704 1.00 91.75 295 SER A O 1
ATOM 2357 N N . VAL A 1 296 ? -15.504 5.883 4.208 1.00 94.25 296 VAL A N 1
ATOM 2358 C CA . VAL A 1 296 ? -14.774 6.545 5.293 1.00 94.25 296 VAL A CA 1
ATOM 2359 C C . VAL A 1 296 ? -15.706 7.388 6.158 1.00 94.25 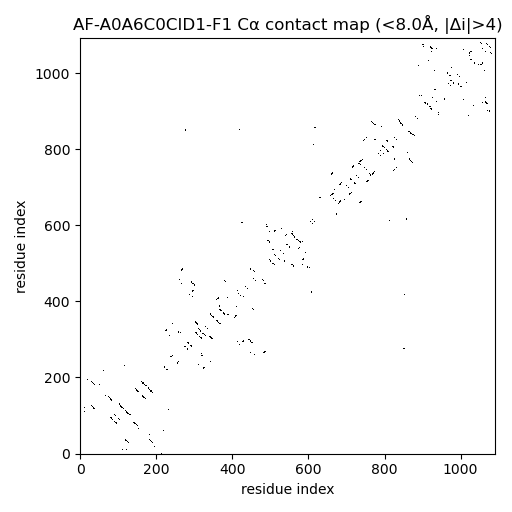296 VAL A C 1
ATOM 2361 O O . VAL A 1 296 ? -16.612 8.056 5.663 1.00 94.25 296 VAL A O 1
ATOM 2364 N N . THR A 1 297 ? -15.461 7.370 7.466 1.00 93.62 297 THR A N 1
ATOM 2365 C CA . THR A 1 297 ? -16.090 8.244 8.463 1.00 93.62 297 THR A CA 1
ATOM 2366 C C . THR A 1 297 ? -15.037 8.765 9.440 1.00 93.62 297 THR A C 1
ATOM 2368 O O . THR A 1 297 ? -13.953 8.192 9.582 1.00 93.62 297 THR A O 1
ATOM 2371 N N . ILE A 1 298 ? -15.356 9.841 10.159 1.00 91.56 298 ILE A N 1
ATOM 2372 C CA . ILE A 1 298 ? -14.538 10.318 11.274 1.00 91.56 298 ILE A CA 1
ATOM 2373 C C . ILE A 1 298 ? -14.461 9.264 12.388 1.00 91.56 298 ILE A C 1
ATOM 2375 O O . ILE A 1 298 ? -15.470 8.642 12.752 1.00 91.56 298 ILE A O 1
ATOM 2379 N N . LYS A 1 299 ? -13.258 9.067 12.939 1.00 90.38 299 LYS A N 1
ATOM 2380 C CA . LYS A 1 299 ? -13.070 8.310 14.173 1.00 90.38 299 LYS A CA 1
ATOM 2381 C C . LYS A 1 299 ? -13.312 9.241 15.354 1.00 90.38 299 LYS A C 1
ATOM 2383 O O . LYS A 1 299 ? -12.536 10.150 15.630 1.00 90.38 299 LYS A O 1
ATOM 2388 N N . THR A 1 300 ? -14.409 8.992 16.034 1.00 86.19 300 THR A N 1
ATOM 2389 C CA . THR A 1 300 ? -14.786 9.655 17.276 1.00 86.19 300 THR A CA 1
ATOM 2390 C C . THR A 1 300 ? -14.018 9.048 18.456 1.00 86.19 300 THR A C 1
ATOM 2392 O O . THR A 1 300 ? -13.524 7.914 18.386 1.00 86.19 300 THR A O 1
ATOM 2395 N N . ASP A 1 301 ? -13.882 9.832 19.522 1.00 78.44 301 ASP A N 1
ATOM 2396 C CA . ASP A 1 301 ? -13.279 9.413 20.793 1.00 78.44 301 ASP A CA 1
ATOM 2397 C C . ASP A 1 301 ? -14.357 9.074 21.842 1.00 78.44 301 ASP A C 1
ATOM 2399 O O . ASP A 1 301 ? -14.285 9.469 23.003 1.00 78.44 301 ASP A O 1
ATOM 2403 N N . GLY A 1 302 ? -15.433 8.407 21.411 1.00 82.06 302 GLY A N 1
ATOM 2404 C CA . GLY A 1 302 ? -16.555 8.038 22.270 1.00 82.06 302 GLY A CA 1
ATOM 2405 C C . GLY A 1 302 ? -16.450 6.616 22.822 1.00 82.06 302 GLY A C 1
ATOM 2406 O O . GLY A 1 302 ? -15.644 5.785 22.390 1.00 82.06 302 GLY A O 1
ATOM 2407 N N . ARG A 1 303 ? -17.320 6.295 23.786 1.00 83.81 303 ARG A N 1
ATOM 2408 C CA . ARG A 1 303 ? -17.422 4.938 24.340 1.00 83.81 303 ARG A CA 1
ATOM 2409 C C . ARG A 1 303 ? -18.241 4.067 23.391 1.00 83.81 303 ARG A C 1
ATOM 2411 O O . ARG A 1 303 ? -19.428 4.320 23.194 1.00 83.81 303 ARG A O 1
ATOM 2418 N N . ARG A 1 304 ? -17.641 3.011 22.836 1.00 87.75 304 ARG A N 1
ATOM 2419 C CA . ARG A 1 304 ? -18.377 2.025 22.029 1.00 87.75 304 ARG A CA 1
ATOM 2420 C C . ARG A 1 304 ? -19.395 1.279 22.892 1.00 87.75 304 ARG A C 1
ATOM 2422 O O . ARG A 1 304 ? -19.033 0.758 23.945 1.00 87.75 304 ARG A O 1
ATOM 2429 N N . VAL A 1 305 ? -20.638 1.207 22.431 1.00 90.44 305 VAL A N 1
ATOM 2430 C CA . VAL A 1 305 ? -21.754 0.535 23.107 1.00 90.44 305 VAL A CA 1
ATOM 2431 C C . VAL A 1 305 ? -22.640 -0.173 22.083 1.00 90.44 305 VAL A C 1
ATOM 2433 O O . VAL A 1 305 ? -22.749 0.257 20.940 1.00 90.44 305 VAL A O 1
ATOM 2436 N N . ILE A 1 306 ? -23.299 -1.244 22.501 1.00 92.44 306 ILE A N 1
ATOM 2437 C CA . ILE A 1 306 ? -24.313 -1.951 21.724 1.00 92.44 306 ILE A CA 1
ATOM 2438 C C . ILE A 1 306 ? -25.683 -1.490 22.212 1.00 92.44 306 ILE A C 1
ATOM 2440 O O . ILE A 1 306 ? -26.012 -1.686 23.382 1.00 92.44 306 ILE A O 1
ATOM 2444 N N . ALA A 1 307 ? -26.471 -0.867 21.338 1.00 92.50 307 ALA A N 1
ATOM 2445 C CA . ALA A 1 307 ? -27.844 -0.499 21.666 1.00 92.50 307 ALA A CA 1
ATOM 2446 C C . ALA A 1 307 ? -28.774 -1.676 21.361 1.00 92.50 307 ALA A C 1
ATOM 2448 O O . ALA A 1 307 ? -28.815 -2.149 20.226 1.00 92.50 307 ALA A O 1
ATOM 2449 N N . CYS A 1 308 ? -29.504 -2.147 22.367 1.00 92.19 308 CYS A N 1
ATOM 2450 C CA . CYS A 1 308 ? -30.400 -3.292 22.264 1.00 92.19 308 CYS A CA 1
ATOM 2451 C C . CYS A 1 308 ? -31.813 -2.905 22.703 1.00 92.19 308 CYS A C 1
ATOM 2453 O O . CYS A 1 308 ? -32.029 -2.505 23.852 1.00 92.19 308 CYS A O 1
ATOM 2455 N N . TRP A 1 309 ? -32.769 -3.048 21.784 1.00 90.62 309 TRP A N 1
ATOM 2456 C CA . TRP A 1 309 ? -34.191 -3.035 22.108 1.00 90.62 309 TRP A CA 1
ATOM 2457 C C . TRP A 1 309 ? -34.547 -4.416 22.637 1.00 90.62 309 TRP A C 1
ATOM 2459 O O . TRP A 1 309 ? -34.519 -5.392 21.893 1.00 90.62 309 TRP A O 1
ATOM 2469 N N . HIS A 1 310 ? -34.859 -4.498 23.920 1.00 88.62 310 HIS A N 1
ATOM 2470 C CA . HIS A 1 310 ? -35.223 -5.726 24.614 1.00 88.62 310 HIS A CA 1
ATOM 2471 C C . HIS A 1 310 ? -36.692 -5.663 25.034 1.00 88.62 310 HIS A C 1
ATOM 2473 O O . HIS A 1 310 ? -37.246 -4.573 25.135 1.00 88.62 310 HIS A O 1
ATOM 2479 N N . GLU A 1 311 ? -37.319 -6.798 25.336 1.00 84.88 311 GLU A N 1
ATOM 2480 C CA . GLU A 1 311 ? -38.735 -6.868 25.746 1.00 84.88 311 GLU A CA 1
ATOM 2481 C C . GLU A 1 311 ? -39.047 -6.035 26.992 1.00 84.88 311 GLU A C 1
ATOM 2483 O O . GLU A 1 311 ? -40.178 -5.636 27.203 1.00 84.88 311 GLU A O 1
ATOM 2488 N N . THR A 1 312 ? -38.039 -5.726 27.809 1.00 82.94 312 THR A N 1
ATOM 2489 C CA . THR A 1 312 ? -38.211 -4.931 29.031 1.00 82.94 312 THR A CA 1
ATOM 2490 C C . THR A 1 312 ? -37.789 -3.468 28.878 1.00 82.94 312 THR A C 1
ATOM 2492 O O . THR A 1 312 ? -38.155 -2.639 29.712 1.00 82.94 312 THR A O 1
ATOM 2495 N N . GLY A 1 313 ? -37.009 -3.093 27.865 1.00 86.38 313 GLY A N 1
ATOM 2496 C CA . GLY A 1 313 ? -36.560 -1.708 27.706 1.00 86.38 313 GLY A CA 1
ATOM 2497 C C . GLY A 1 313 ? -35.504 -1.507 26.627 1.00 86.38 313 GLY A C 1
ATOM 2498 O O . GLY A 1 313 ? -35.149 -2.428 25.894 1.00 86.38 313 GLY A O 1
ATOM 2499 N N . LEU A 1 314 ? -34.952 -0.294 26.584 1.00 87.06 314 LEU A N 1
ATOM 2500 C CA . LEU A 1 314 ? -33.800 0.044 25.751 1.00 87.06 314 LEU A CA 1
ATOM 2501 C C . LEU A 1 314 ? -32.524 0.072 26.594 1.00 87.06 314 LEU A C 1
ATOM 2503 O O . LEU A 1 314 ? -32.452 0.766 27.616 1.00 87.06 314 LEU A O 1
ATOM 2507 N N . TYR A 1 315 ? -31.512 -0.662 26.138 1.00 89.31 315 TYR A N 1
ATOM 2508 C CA . TYR A 1 315 ? -30.259 -0.873 26.855 1.00 89.31 315 TYR A CA 1
ATOM 2509 C C . TYR A 1 315 ? -29.049 -0.489 26.004 1.00 89.31 315 TYR A C 1
ATOM 2511 O O . TYR A 1 315 ? -29.007 -0.765 24.809 1.00 89.31 315 TYR A O 1
ATOM 2519 N N . LEU A 1 316 ? -28.041 0.105 26.640 1.00 89.44 316 LEU A N 1
ATOM 2520 C CA . LEU A 1 316 ? -26.701 0.308 26.101 1.00 89.44 316 LEU A CA 1
ATOM 2521 C C . LEU A 1 316 ? -25.751 -0.653 26.812 1.00 89.44 316 LEU A C 1
ATOM 2523 O O . LEU A 1 316 ? -25.511 -0.523 28.011 1.00 89.44 316 LEU A O 1
ATOM 2527 N N . CYS A 1 317 ? -25.215 -1.621 26.084 1.00 87.31 317 CYS A N 1
ATOM 2528 C CA . CYS A 1 317 ? -24.344 -2.651 26.634 1.00 87.31 317 CYS A CA 1
ATOM 2529 C C . CYS A 1 317 ? -22.899 -2.399 26.211 1.00 87.31 317 CYS A C 1
ATOM 2531 O O . CYS A 1 317 ? -22.625 -2.133 25.040 1.00 87.31 317 CYS A O 1
ATOM 2533 N N . SER A 1 318 ? -21.954 -2.498 27.140 1.00 84.38 318 SER A N 1
ATOM 2534 C CA . SER A 1 318 ? -20.537 -2.466 26.790 1.00 84.38 318 SER A CA 1
ATOM 2535 C C . SER A 1 318 ? -20.139 -3.772 26.088 1.00 84.38 318 SER A C 1
ATOM 2537 O O . SER A 1 318 ? -20.392 -4.849 26.624 1.00 84.38 318 SER A O 1
ATOM 2539 N N . PRO A 1 319 ? -19.487 -3.725 24.914 1.00 76.12 319 PRO A N 1
ATOM 2540 C CA . PRO A 1 319 ? -19.067 -4.935 24.206 1.00 76.12 319 PRO A CA 1
ATOM 2541 C C . PRO A 1 319 ? -17.886 -5.662 24.867 1.00 76.12 319 PRO A C 1
ATOM 2543 O O . PRO A 1 319 ? -17.601 -6.800 24.512 1.00 76.12 319 PRO A O 1
ATOM 2546 N N . PHE A 1 320 ? -17.155 -5.005 25.776 1.00 71.06 320 PHE A N 1
ATOM 2547 C CA . PHE A 1 320 ? -15.910 -5.536 26.358 1.00 71.06 320 PHE A CA 1
ATOM 2548 C C . PHE A 1 320 ? -15.903 -5.557 27.886 1.00 71.06 320 PHE A C 1
ATOM 2550 O O . PHE A 1 320 ? -14.899 -5.933 28.483 1.00 71.06 320 PHE A O 1
ATOM 2557 N N . SER A 1 321 ? -17.000 -5.150 28.517 1.00 67.94 321 SER A N 1
ATOM 2558 C CA . SER A 1 321 ? -17.168 -5.222 29.963 1.00 67.94 321 SER A CA 1
ATOM 2559 C C . SER A 1 321 ? -18.571 -5.701 30.296 1.00 67.94 321 SER A C 1
ATOM 2561 O O . SER A 1 321 ? -19.434 -5.818 29.431 1.00 67.94 321 SER A O 1
ATOM 2563 N N . SER A 1 322 ? -18.803 -5.970 31.571 1.00 68.31 322 SER A N 1
ATOM 2564 C CA . SER A 1 322 ? -20.091 -6.441 32.063 1.00 68.31 322 SER A CA 1
ATOM 2565 C C . SER A 1 322 ? -21.100 -5.281 32.268 1.00 68.31 322 SER A C 1
ATOM 2567 O O . SER A 1 322 ? -22.235 -5.490 32.689 1.00 68.31 322 SER A O 1
ATOM 2569 N N . VAL A 1 323 ? -20.711 -4.042 31.935 1.00 71.75 323 VAL A N 1
ATOM 2570 C CA . VAL A 1 323 ? -21.514 -2.826 32.139 1.00 71.75 323 VAL A CA 1
ATOM 2571 C C . VAL A 1 323 ? -22.707 -2.781 31.183 1.00 71.75 323 VAL A C 1
ATOM 2573 O O . VAL A 1 323 ? -22.549 -2.831 29.961 1.00 71.75 323 VAL A O 1
ATOM 2576 N N . VAL A 1 324 ? -23.899 -2.617 31.755 1.00 78.38 324 VAL A N 1
ATOM 2577 C CA . VAL A 1 324 ? -25.168 -2.469 31.039 1.00 78.38 324 VAL A CA 1
ATOM 2578 C C . VAL A 1 324 ? -25.898 -1.245 31.587 1.00 78.38 324 VAL A C 1
ATOM 2580 O O . VAL A 1 324 ? -26.159 -1.137 32.782 1.00 78.38 324 VAL A O 1
ATOM 2583 N N . THR A 1 325 ? -26.270 -0.325 30.707 1.00 81.12 325 THR A N 1
ATOM 2584 C CA . THR A 1 325 ? -26.988 0.898 31.059 1.00 81.12 325 THR A CA 1
ATOM 2585 C C . THR A 1 325 ? -28.388 0.838 30.465 1.00 81.12 325 THR A C 1
ATOM 2587 O O . THR A 1 325 ? -28.554 0.923 29.250 1.00 81.12 325 THR A O 1
ATOM 2590 N N . ARG A 1 326 ? -29.423 0.730 31.301 1.00 83.06 326 ARG A N 1
ATOM 2591 C CA . ARG A 1 326 ? -30.810 0.882 30.842 1.00 83.06 326 ARG A CA 1
ATOM 2592 C C . ARG A 1 326 ? -31.126 2.361 30.664 1.00 83.06 326 ARG A C 1
ATOM 2594 O O . ARG A 1 326 ? -30.989 3.122 31.619 1.00 83.06 326 ARG A O 1
ATOM 2601 N N . ILE A 1 327 ? -31.540 2.765 29.469 1.00 81.44 327 ILE A N 1
ATOM 2602 C CA . ILE A 1 327 ? -31.868 4.167 29.163 1.00 81.44 327 ILE A CA 1
ATOM 2603 C C . ILE A 1 327 ? -33.372 4.411 29.071 1.00 81.44 327 ILE A C 1
ATOM 2605 O O . ILE A 1 327 ? -33.808 5.540 29.257 1.00 81.44 327 ILE A O 1
ATOM 2609 N N . MET A 1 328 ? -34.166 3.356 28.859 1.00 80.00 328 MET A N 1
ATOM 2610 C CA . MET A 1 328 ? -35.626 3.438 28.842 1.00 80.00 328 MET A CA 1
ATOM 2611 C C . MET A 1 328 ? -36.277 2.165 29.384 1.00 80.00 328 MET A C 1
ATOM 2613 O O . MET A 1 328 ? -35.743 1.060 29.241 1.00 80.00 328 MET A O 1
ATOM 2617 N N . LYS A 1 329 ? -37.450 2.324 29.995 1.00 80.44 329 LYS A N 1
ATOM 2618 C CA . LYS A 1 329 ? -38.375 1.248 30.353 1.00 80.44 329 LYS A CA 1
ATOM 2619 C C . LYS A 1 329 ? -39.662 1.433 29.543 1.00 80.44 329 LYS A C 1
ATOM 2621 O O . LYS A 1 329 ? -40.114 2.564 29.420 1.00 80.44 329 LYS A O 1
ATOM 2626 N N . TRP A 1 330 ? -40.236 0.342 29.042 1.00 79.62 330 TRP A N 1
ATOM 2627 C CA . TRP A 1 330 ? -41.542 0.368 28.380 1.00 79.62 330 TRP A CA 1
ATOM 2628 C C . TRP A 1 330 ? -42.671 0.557 29.402 1.00 79.62 330 TRP A C 1
ATOM 2630 O O . TRP A 1 330 ? -42.614 -0.003 30.504 1.00 79.62 330 TRP A O 1
ATOM 2640 N N . ASN A 1 331 ? -43.674 1.362 29.055 1.00 68.00 331 ASN A N 1
ATOM 2641 C CA . ASN A 1 331 ? -44.817 1.681 29.910 1.00 68.00 331 ASN A CA 1
ATOM 2642 C C . ASN A 1 331 ? -46.034 0.777 29.645 1.00 68.00 331 ASN A C 1
ATOM 2644 O O . ASN A 1 331 ? -46.908 0.691 30.507 1.00 68.00 331 ASN A O 1
ATOM 2648 N N . SER A 1 332 ? -46.099 0.087 28.499 1.00 63.81 332 SER A N 1
ATOM 2649 C CA . SER A 1 332 ? -47.185 -0.842 28.149 1.00 63.81 332 SER A CA 1
ATOM 2650 C C . SER A 1 332 ? -46.710 -2.005 27.268 1.00 63.81 332 SER A C 1
ATOM 2652 O O . SER A 1 332 ? -45.705 -1.885 26.573 1.00 63.81 332 SER A O 1
ATOM 2654 N N . ALA A 1 333 ? -47.475 -3.103 27.233 1.00 56.09 333 ALA A N 1
ATOM 2655 C CA . ALA A 1 333 ? -47.200 -4.258 26.368 1.00 56.09 333 ALA A CA 1
ATOM 2656 C C . ALA A 1 333 ? -47.279 -3.946 24.856 1.00 56.09 333 ALA A C 1
ATOM 2658 O O . ALA A 1 333 ? -46.690 -4.642 24.028 1.00 56.09 333 ALA A O 1
ATOM 2659 N N . GLU A 1 334 ? -47.976 -2.869 24.482 1.00 54.12 334 GLU A N 1
ATOM 2660 C CA . GLU A 1 334 ? -48.035 -2.365 23.105 1.00 54.12 334 GLU A CA 1
ATOM 2661 C C . GLU A 1 334 ? -46.757 -1.589 22.729 1.00 54.12 334 GLU A C 1
ATOM 2663 O O . GLU A 1 334 ? -46.314 -1.667 21.583 1.00 54.12 334 GLU A O 1
ATOM 2668 N N . GLU A 1 335 ? -46.095 -0.937 23.697 1.00 57.88 335 GLU A N 1
ATOM 2669 C CA . GLU A 1 335 ? -44.731 -0.397 23.548 1.00 57.88 335 GLU A CA 1
ATOM 2670 C C . GLU A 1 335 ? -43.652 -1.505 23.583 1.00 57.88 335 GLU A C 1
ATOM 2672 O O . GLU A 1 335 ? -42.585 -1.335 22.990 1.00 57.88 335 GLU A O 1
ATOM 2677 N N . GLU A 1 336 ? -43.925 -2.653 24.228 1.00 57.72 336 GLU A N 1
ATOM 2678 C CA . GLU A 1 336 ? -42.963 -3.752 24.463 1.00 57.72 336 GLU A CA 1
ATOM 2679 C C . GLU A 1 336 ? -42.528 -4.528 23.200 1.00 57.72 336 GLU A C 1
ATOM 2681 O O . GLU A 1 336 ? -41.474 -5.167 23.220 1.00 57.72 336 GLU A O 1
ATOM 2686 N N . SER A 1 337 ? -43.275 -4.519 22.085 1.00 54.75 337 SER A N 1
ATOM 2687 C CA . SER A 1 337 ? -43.171 -5.649 21.134 1.00 54.75 337 SER A CA 1
ATOM 2688 C C . SER A 1 337 ? -42.657 -5.360 19.717 1.00 54.75 337 SER A C 1
ATOM 2690 O O . SER A 1 337 ? -42.165 -6.288 19.064 1.00 54.75 337 SER A O 1
ATOM 2692 N N . GLY A 1 338 ? -42.696 -4.120 19.221 1.00 68.56 338 GLY A N 1
ATOM 2693 C CA . GLY A 1 338 ? -42.406 -3.850 17.803 1.00 68.56 338 GLY A CA 1
ATOM 2694 C C . GLY A 1 338 ? -40.946 -4.088 17.398 1.00 68.56 338 GLY A C 1
ATOM 2695 O O . GLY A 1 338 ? -40.672 -4.651 16.339 1.00 68.56 338 GLY A O 1
ATOM 2696 N N . MET A 1 339 ? -40.001 -3.697 18.260 1.00 77.94 339 MET A N 1
ATOM 2697 C CA . MET A 1 339 ? -38.569 -3.638 17.922 1.00 77.94 339 MET A CA 1
ATOM 2698 C C . MET A 1 339 ? -37.681 -4.560 18.764 1.00 77.94 339 MET A C 1
ATOM 2700 O O . MET A 1 339 ? -36.479 -4.625 18.504 1.00 77.94 339 MET A O 1
ATOM 2704 N N . ALA A 1 340 ? -38.246 -5.273 19.746 1.00 86.81 340 ALA A N 1
ATOM 2705 C CA . ALA A 1 340 ? -37.506 -6.176 20.628 1.00 86.81 340 ALA A CA 1
ATOM 2706 C C . ALA A 1 340 ? -36.687 -7.207 19.825 1.00 86.81 340 ALA A C 1
ATOM 2708 O O . ALA A 1 340 ? -37.228 -7.895 18.965 1.00 86.81 340 ALA A O 1
ATOM 2709 N N . GLY A 1 341 ? -35.382 -7.289 20.077 1.00 87.25 341 GLY A N 1
ATOM 2710 C CA . GLY A 1 341 ? -34.415 -8.057 19.286 1.00 87.25 341 GLY A CA 1
ATOM 2711 C C . GLY A 1 341 ? -33.626 -7.232 18.261 1.00 87.25 341 GLY A C 1
ATOM 2712 O O . GLY A 1 341 ? -32.743 -7.771 17.598 1.00 87.25 341 GLY A O 1
ATOM 2713 N N . THR A 1 342 ? -33.902 -5.929 18.130 1.00 91.94 342 THR A N 1
ATOM 2714 C CA . THR A 1 342 ? -33.088 -5.011 17.315 1.00 91.94 342 THR A CA 1
ATOM 2715 C C . THR A 1 342 ? -31.795 -4.659 18.049 1.00 91.94 342 THR A C 1
ATOM 2717 O O . THR A 1 342 ? -31.825 -4.260 19.216 1.00 91.94 342 THR A O 1
ATOM 2720 N N . ILE A 1 343 ? -30.658 -4.783 17.359 1.00 93.88 343 ILE A N 1
ATOM 2721 C CA . ILE A 1 343 ? -29.318 -4.569 17.919 1.00 93.88 343 ILE A CA 1
ATOM 2722 C C . ILE A 1 343 ? -28.490 -3.693 16.969 1.00 93.88 343 ILE A C 1
ATOM 2724 O O . ILE A 1 343 ? -28.244 -4.058 15.812 1.00 93.88 343 ILE A O 1
ATOM 2728 N N . LEU A 1 344 ? -28.025 -2.552 17.481 1.00 93.81 344 LEU A N 1
ATOM 2729 C CA . LEU A 1 344 ? -27.213 -1.565 16.763 1.00 93.81 344 LEU A CA 1
ATOM 2730 C C . LEU A 1 344 ? -25.811 -1.446 17.376 1.00 93.81 344 LEU A C 1
ATOM 2732 O O . LEU A 1 344 ? -25.650 -1.539 18.595 1.00 93.81 344 LEU A O 1
ATOM 2736 N N . ASP A 1 345 ? -24.807 -1.207 16.532 1.00 93.06 345 ASP A N 1
ATOM 2737 C CA . ASP A 1 345 ? -23.430 -0.913 16.948 1.00 93.06 345 ASP A CA 1
ATOM 2738 C C . ASP A 1 345 ? -23.234 0.606 16.972 1.00 93.06 345 ASP A C 1
ATOM 2740 O O . ASP A 1 345 ? -23.439 1.303 15.966 1.00 93.06 345 ASP A O 1
ATOM 2744 N N . CYS A 1 346 ? -22.898 1.124 18.151 1.00 92.88 346 CYS A N 1
ATOM 2745 C CA . CYS A 1 346 ? -23.006 2.540 18.457 1.00 92.88 346 CYS A CA 1
ATOM 2746 C C . CYS A 1 346 ? -21.785 3.073 19.204 1.00 92.88 346 CYS A C 1
ATOM 2748 O O . CYS A 1 346 ? -20.984 2.350 19.802 1.00 92.88 346 CYS A O 1
ATOM 2750 N N . GLU A 1 347 ? -21.682 4.394 19.224 1.00 90.62 347 GLU A N 1
ATOM 2751 C CA . GLU A 1 347 ? -20.689 5.126 19.987 1.00 90.62 347 GLU A CA 1
ATOM 2752 C C . GLU A 1 347 ? -21.356 6.253 20.768 1.00 90.62 347 GLU A C 1
ATOM 2754 O O . GLU A 1 347 ? -22.012 7.122 20.194 1.00 90.62 347 GLU A O 1
ATOM 2759 N N . LEU A 1 348 ? -21.218 6.217 22.091 1.00 87.50 348 LEU A N 1
ATOM 2760 C CA . LEU A 1 348 ? -21.738 7.237 22.988 1.00 87.50 348 LEU A CA 1
ATOM 2761 C C . LEU A 1 348 ? -20.704 8.356 23.125 1.00 87.50 348 LEU A C 1
ATOM 2763 O O . LEU A 1 348 ? -19.592 8.128 23.608 1.00 87.50 348 LEU A O 1
ATOM 2767 N N . ILE A 1 349 ? -21.087 9.554 22.698 1.00 84.88 349 ILE A N 1
ATOM 2768 C CA . ILE A 1 349 ? -20.254 10.754 22.672 1.00 84.88 349 ILE A CA 1
ATOM 2769 C C . ILE A 1 349 ? -20.869 11.803 23.589 1.00 84.88 349 ILE A C 1
ATOM 2771 O O . ILE A 1 349 ? -22.074 12.051 23.560 1.00 84.88 349 ILE A O 1
ATOM 2775 N N . GLU A 1 350 ? -20.025 12.445 24.382 1.00 75.62 350 GLU A N 1
ATOM 2776 C CA . GLU A 1 350 ? -20.383 13.645 25.126 1.00 75.62 350 GLU A CA 1
ATOM 2777 C C . GLU A 1 350 ? -20.139 14.869 24.232 1.00 75.62 350 GLU A C 1
ATOM 2779 O O . GLU A 1 350 ? -19.026 15.086 23.750 1.00 75.62 350 GLU A O 1
ATOM 2784 N N . THR A 1 351 ? -21.187 15.644 23.960 1.00 63.94 351 THR A N 1
ATOM 2785 C CA . THR A 1 351 ? -21.095 16.862 23.147 1.00 63.94 351 THR A CA 1
ATOM 2786 C C . THR A 1 351 ? -21.035 18.103 24.027 1.00 63.94 351 THR A C 1
ATOM 2788 O O . THR A 1 351 ? -21.701 18.174 25.059 1.00 63.94 351 THR A O 1
ATOM 2791 N N . GLY A 1 352 ? -20.231 19.085 23.602 1.00 53.59 352 GLY A N 1
ATOM 2792 C CA . GLY A 1 352 ? -20.105 20.373 24.285 1.00 53.59 352 GLY A CA 1
ATOM 2793 C C . GLY A 1 352 ? -18.748 20.610 24.942 1.00 53.59 352 GLY A C 1
ATOM 2794 O O . GLY A 1 352 ? -18.688 20.849 26.141 1.00 53.59 352 GLY A O 1
ATOM 2795 N N . CYS A 1 353 ? -17.664 20.676 24.158 1.00 45.12 353 CYS A N 1
ATOM 2796 C CA . CYS A 1 353 ? -16.371 21.190 24.644 1.00 45.12 353 CYS A CA 1
ATOM 2797 C C . CYS A 1 353 ? -16.461 22.611 25.262 1.00 45.12 353 CYS A C 1
ATOM 2799 O O . CYS A 1 353 ? -15.503 23.039 25.897 1.00 45.12 353 CYS A O 1
ATOM 2801 N N . LEU A 1 354 ? -17.577 23.337 25.065 1.00 43.94 354 LEU A N 1
ATOM 2802 C CA . LEU A 1 354 ? -17.808 24.721 25.510 1.00 43.94 354 LEU A CA 1
ATOM 2803 C C . LEU A 1 354 ? -19.243 25.014 26.020 1.00 43.94 354 LEU A C 1
ATOM 2805 O O . LEU A 1 354 ? -19.549 26.171 26.288 1.00 43.94 354 LEU A O 1
ATOM 2809 N N . ALA A 1 355 ? -20.147 24.029 26.118 1.00 41.69 355 ALA A N 1
ATOM 2810 C CA . ALA A 1 355 ? -21.540 24.293 26.505 1.00 41.69 355 ALA A CA 1
ATOM 2811 C C . ALA A 1 355 ? -21.748 24.130 28.020 1.00 41.69 355 ALA A C 1
ATOM 2813 O O . ALA A 1 355 ? -21.303 23.144 28.605 1.00 41.69 355 ALA A O 1
ATOM 2814 N N . GLU A 1 356 ? -22.482 25.060 28.642 1.00 44.25 356 GLU A N 1
ATOM 2815 C CA . GLU A 1 356 ? -22.884 25.001 30.061 1.00 44.25 356 GLU A CA 1
ATOM 2816 C C . GLU A 1 356 ? -23.770 23.777 30.387 1.00 44.25 356 GLU A C 1
ATOM 2818 O O . GLU A 1 356 ? -23.934 23.421 31.554 1.00 44.25 356 GLU A O 1
ATOM 2823 N N . GLN A 1 357 ? -24.292 23.084 29.364 1.00 49.69 357 GLN A N 1
ATOM 2824 C CA . GLN A 1 357 ? -25.027 21.824 29.477 1.00 49.69 357 GLN A CA 1
ATOM 2825 C C . GLN A 1 357 ? -24.388 20.724 28.615 1.00 49.69 357 GLN A C 1
ATOM 2827 O O . GLN A 1 357 ? -24.214 20.876 27.406 1.00 49.69 357 GLN A O 1
ATOM 2832 N N . LYS A 1 358 ? -24.058 19.597 29.255 1.00 59.62 358 LYS A N 1
ATOM 2833 C CA . LYS A 1 358 ? -23.541 18.379 28.617 1.00 59.62 358 LYS A CA 1
ATOM 2834 C C . LYS A 1 358 ? -24.692 17.627 27.945 1.00 59.62 358 LYS A C 1
ATOM 2836 O O . LYS A 1 358 ? -25.550 17.089 28.641 1.00 59.62 358 LYS A O 1
ATOM 2841 N N . GLU A 1 359 ? -24.701 17.556 26.616 1.00 69.25 359 GLU A N 1
ATOM 2842 C CA . GLU A 1 359 ? -25.638 16.707 25.866 1.00 69.25 359 GLU A CA 1
ATOM 2843 C C . GLU A 1 359 ? -24.952 15.397 25.452 1.00 69.25 359 GLU A C 1
ATOM 2845 O O . GLU A 1 359 ? -23.833 15.412 24.930 1.00 69.25 359 GLU A O 1
ATOM 2850 N N . PHE A 1 360 ? -25.624 14.257 25.630 1.00 78.25 360 PHE A N 1
ATOM 2851 C CA . PHE A 1 360 ? -25.123 12.961 25.169 1.00 78.25 360 PHE A CA 1
ATOM 2852 C C . PHE A 1 360 ? -25.697 12.618 23.793 1.00 78.25 360 PHE A C 1
ATOM 2854 O O . PHE A 1 360 ? -26.903 12.706 23.556 1.00 78.25 360 PHE A O 1
ATOM 2861 N N . LYS A 1 361 ? -24.832 12.176 22.881 1.00 84.62 361 LYS A N 1
ATOM 2862 C CA . LYS A 1 361 ? -25.216 11.682 21.559 1.00 84.62 361 LYS A CA 1
ATOM 2863 C C . LYS A 1 361 ? -24.816 10.229 21.387 1.00 84.62 361 LYS A C 1
ATOM 2865 O O . LYS A 1 361 ? -23.679 9.858 21.664 1.00 84.62 361 LYS A O 1
ATOM 2870 N N . LEU A 1 362 ? -25.731 9.420 20.874 1.00 88.31 362 LEU A N 1
ATOM 2871 C CA . LEU A 1 362 ? -25.474 8.049 20.470 1.00 88.31 362 LEU A CA 1
ATOM 2872 C C . LEU A 1 362 ? -25.341 7.989 18.948 1.00 88.31 362 LEU A C 1
ATOM 2874 O O . LEU A 1 362 ? -26.337 8.017 18.224 1.00 88.31 362 LEU A O 1
ATOM 2878 N N . TYR A 1 363 ? -24.101 7.900 18.476 1.00 91.12 363 TYR A N 1
ATOM 2879 C CA . TYR A 1 363 ? -23.786 7.754 17.062 1.00 91.12 363 TYR A CA 1
ATOM 2880 C C . TYR A 1 363 ? -23.845 6.290 16.642 1.00 91.12 363 TYR A C 1
ATOM 2882 O O . TYR A 1 363 ? -22.973 5.497 16.992 1.00 91.12 363 TYR A O 1
ATOM 2890 N N . ILE A 1 364 ? -24.851 5.940 15.855 1.00 93.44 364 ILE A N 1
ATOM 2891 C CA . ILE A 1 364 ? -25.021 4.607 15.286 1.00 93.44 364 ILE A CA 1
ATOM 2892 C C . ILE A 1 364 ? -24.165 4.508 14.032 1.00 93.44 364 ILE A C 1
ATOM 2894 O O . ILE A 1 364 ? -24.288 5.333 13.126 1.00 93.44 364 ILE A O 1
ATOM 2898 N N . PHE A 1 365 ? -23.307 3.499 13.966 1.00 93.31 365 PHE A N 1
ATOM 2899 C CA . PHE A 1 365 ? -22.431 3.289 12.816 1.00 93.31 365 PHE A CA 1
ATOM 2900 C C . PHE A 1 365 ? -22.628 1.930 12.145 1.00 93.31 365 PHE A C 1
ATOM 2902 O O . PHE A 1 365 ? -22.085 1.725 11.063 1.00 93.31 365 PHE A O 1
ATOM 2909 N N . ASP A 1 366 ? -23.416 1.028 12.740 1.00 93.69 366 ASP A N 1
ATOM 2910 C CA . ASP A 1 366 ? -23.866 -0.194 12.077 1.00 93.69 366 ASP A CA 1
ATOM 2911 C C . ASP A 1 366 ? -25.186 -0.737 12.671 1.00 93.69 366 ASP A C 1
ATOM 2913 O O . ASP A 1 366 ? -25.560 -0.414 13.801 1.00 93.69 366 ASP A O 1
ATOM 2917 N N . CYS A 1 367 ? -25.890 -1.580 11.913 1.00 93.50 367 CYS A N 1
ATOM 2918 C CA . CYS A 1 367 ? -27.097 -2.298 12.332 1.00 93.50 367 CYS A CA 1
ATOM 2919 C C . CYS A 1 367 ? -26.893 -3.789 12.069 1.00 93.50 367 CYS A C 1
ATOM 2921 O O . CYS A 1 367 ? -26.687 -4.199 10.928 1.00 93.50 367 CYS A O 1
ATOM 2923 N N . MET A 1 368 ? -26.931 -4.598 13.125 1.00 92.06 368 MET A N 1
ATOM 2924 C CA . MET A 1 368 ? -26.602 -6.022 13.031 1.00 92.06 368 MET A CA 1
ATOM 2925 C C . MET A 1 368 ? -27.864 -6.877 12.935 1.00 92.06 368 MET A C 1
ATOM 2927 O O . MET A 1 368 ? -27.941 -7.778 12.101 1.00 92.06 368 MET A O 1
ATOM 2931 N N . PHE A 1 369 ? -28.865 -6.555 13.755 1.00 92.88 369 PHE A N 1
ATOM 2932 C CA . PHE A 1 369 ? -30.128 -7.280 13.833 1.00 92.88 369 PHE A CA 1
ATOM 2933 C C . PHE A 1 369 ? -31.282 -6.293 13.875 1.00 92.88 369 PHE A C 1
ATOM 2935 O O . PHE A 1 369 ? -31.202 -5.272 14.561 1.00 92.88 369 PHE A O 1
ATOM 2942 N N . VAL A 1 370 ? -32.359 -6.606 13.163 1.00 91.81 370 VAL A N 1
ATOM 2943 C CA . VAL A 1 370 ? -33.574 -5.790 13.145 1.00 91.81 370 VAL A CA 1
ATOM 2944 C C . VAL A 1 370 ? -34.799 -6.687 13.237 1.00 91.81 370 VAL A C 1
ATOM 2946 O O . VAL A 1 370 ? -34.842 -7.753 12.619 1.00 91.81 370 VAL A O 1
ATOM 2949 N N . LYS A 1 371 ? -35.803 -6.263 14.007 1.00 87.56 371 LYS A N 1
ATOM 2950 C CA . LYS A 1 371 ? -37.110 -6.921 14.003 1.00 87.56 371 LYS A CA 1
ATOM 2951 C C . LYS A 1 371 ? -37.930 -6.426 12.814 1.00 87.56 371 LYS A C 1
ATOM 2953 O O . LYS A 1 371 ? -38.225 -5.239 12.711 1.00 87.56 371 LYS A O 1
ATOM 2958 N N . ALA A 1 372 ? -38.298 -7.340 11.923 1.00 80.44 372 ALA A N 1
ATOM 2959 C CA . ALA A 1 372 ? -39.125 -7.072 10.753 1.00 80.44 372 ALA A CA 1
ATOM 2960 C C . ALA A 1 372 ? -40.229 -8.132 10.657 1.00 80.44 372 ALA A C 1
ATOM 2962 O O . ALA A 1 372 ? -39.955 -9.326 10.744 1.00 80.44 372 ALA A O 1
ATOM 2963 N N . GLN A 1 373 ? -41.487 -7.700 10.505 1.00 78.75 373 GLN A N 1
ATOM 2964 C CA . GLN A 1 373 ? -42.655 -8.594 10.387 1.00 78.75 373 GLN A CA 1
ATOM 2965 C C . GLN A 1 373 ? -42.757 -9.642 11.519 1.00 78.75 373 GLN A C 1
ATOM 2967 O O . GLN A 1 373 ? -43.145 -10.785 11.300 1.00 78.75 373 GLN A O 1
ATOM 2972 N N . GLY A 1 374 ? -42.378 -9.263 12.744 1.00 80.62 374 GLY A N 1
ATOM 2973 C CA . GLY A 1 374 ? -42.418 -10.150 13.911 1.00 80.62 374 GLY A CA 1
ATOM 2974 C C . GLY A 1 374 ? -41.231 -11.113 14.045 1.00 80.62 374 GLY A C 1
ATOM 2975 O O . GLY A 1 374 ? -41.136 -11.784 15.068 1.00 80.62 374 GLY A O 1
ATOM 2976 N N . GLN A 1 375 ? -40.299 -11.147 13.087 1.00 85.62 375 GLN A N 1
ATOM 2977 C CA . GLN A 1 375 ? -39.093 -11.979 13.142 1.00 85.62 375 GLN A CA 1
ATOM 2978 C C . GLN A 1 375 ? -37.826 -11.133 13.307 1.00 85.62 375 GLN A C 1
ATOM 2980 O O . GLN A 1 375 ? -37.720 -10.031 12.769 1.00 85.62 375 GLN A O 1
ATOM 2985 N N . ILE A 1 376 ? -36.848 -11.657 14.049 1.00 89.44 376 ILE A N 1
ATOM 2986 C CA . ILE A 1 376 ? -35.514 -11.058 14.151 1.00 89.44 376 ILE A CA 1
ATOM 2987 C C . ILE A 1 376 ? -34.714 -11.500 12.930 1.00 89.44 376 ILE A C 1
ATOM 2989 O O . ILE A 1 376 ? -34.489 -12.692 12.724 1.00 89.44 376 ILE A O 1
ATOM 2993 N N . VAL A 1 377 ? -34.286 -10.535 12.122 1.00 90.06 377 VAL A N 1
ATOM 2994 C CA . VAL A 1 377 ? -33.503 -10.779 10.912 1.00 90.06 377 VAL A CA 1
ATOM 2995 C C . VAL A 1 377 ? -32.054 -10.382 11.167 1.00 90.06 377 VAL A C 1
ATOM 2997 O O . VAL A 1 377 ? -31.767 -9.241 11.536 1.00 90.06 377 VAL A O 1
ATOM 3000 N N . ASP A 1 378 ? -31.135 -11.320 10.937 1.00 90.62 378 ASP A N 1
ATOM 3001 C CA . ASP A 1 378 ? -29.700 -11.043 10.872 1.00 90.62 378 ASP A CA 1
ATOM 3002 C C . ASP A 1 378 ? -29.376 -10.360 9.539 1.00 90.62 378 ASP A C 1
ATOM 3004 O O . ASP A 1 378 ? -29.444 -10.973 8.469 1.00 90.62 378 ASP A O 1
ATOM 3008 N N . ILE A 1 379 ? -29.028 -9.077 9.599 1.00 90.50 379 ILE A N 1
ATOM 3009 C CA . ILE A 1 379 ? -28.697 -8.281 8.415 1.00 90.50 379 ILE A CA 1
ATOM 3010 C C . ILE A 1 379 ? -27.193 -8.038 8.274 1.00 90.50 379 ILE A C 1
ATOM 3012 O O . ILE A 1 379 ? -26.779 -7.304 7.377 1.00 90.50 379 ILE A O 1
ATOM 3016 N N . ARG A 1 380 ? -26.350 -8.695 9.083 1.00 87.81 380 ARG A N 1
ATOM 3017 C CA . ARG A 1 380 ? -24.881 -8.599 8.988 1.00 87.81 380 ARG A CA 1
ATOM 3018 C C . ARG A 1 380 ? -24.353 -9.000 7.611 1.00 87.81 380 ARG A C 1
ATOM 3020 O O . ARG A 1 380 ? -23.334 -8.484 7.173 1.00 87.81 380 ARG A O 1
ATOM 3027 N N . GLN A 1 381 ? -25.058 -9.880 6.901 1.00 85.06 381 GLN A N 1
ATOM 3028 C CA . GLN A 1 381 ? -24.699 -10.314 5.544 1.00 85.06 381 GLN A CA 1
ATOM 3029 C C . GLN A 1 381 ? -25.161 -9.345 4.438 1.00 85.06 381 GLN A C 1
ATOM 3031 O O . GLN A 1 381 ? -24.930 -9.602 3.259 1.00 85.06 381 GLN A O 1
ATOM 3036 N N . LYS A 1 382 ? -25.848 -8.248 4.780 1.00 88.94 382 LYS A N 1
ATOM 3037 C CA . LYS A 1 382 ? -26.268 -7.213 3.822 1.00 88.94 382 LYS A CA 1
ATOM 3038 C C . LYS A 1 382 ? -25.196 -6.127 3.690 1.00 88.94 382 LYS A C 1
ATOM 3040 O O . LYS A 1 382 ? -24.457 -5.935 4.651 1.00 88.94 382 LYS A O 1
ATOM 3045 N N . PRO A 1 383 ? -25.133 -5.388 2.566 1.00 90.06 383 PRO A N 1
ATOM 3046 C CA . PRO A 1 383 ? -24.216 -4.258 2.405 1.00 90.06 383 PRO A CA 1
ATOM 3047 C C . PRO A 1 383 ? -24.425 -3.163 3.457 1.00 90.06 383 PRO A C 1
ATOM 3049 O O . PRO A 1 383 ? -25.541 -2.988 3.962 1.00 90.06 383 PRO A O 1
ATOM 3052 N N . LEU A 1 384 ? -23.372 -2.396 3.749 1.00 91.06 384 LEU A N 1
ATOM 3053 C CA . LEU A 1 384 ? -23.380 -1.335 4.765 1.00 91.06 384 LEU A CA 1
ATOM 3054 C C . LEU A 1 384 ? -24.534 -0.341 4.570 1.00 91.06 384 LEU A C 1
ATOM 3056 O O . LEU A 1 384 ? -25.181 0.035 5.541 1.00 91.06 384 LEU A O 1
ATOM 3060 N N . GLU A 1 385 ? -24.859 0.039 3.336 1.00 91.62 385 GLU A N 1
ATOM 3061 C CA . GLU A 1 385 ? -25.953 0.968 3.015 1.00 91.62 385 GLU A CA 1
ATOM 3062 C C . GLU A 1 385 ? -27.298 0.441 3.490 1.00 91.62 385 GLU A C 1
ATOM 3064 O O . GLU A 1 385 ? -28.099 1.191 4.041 1.00 91.62 385 GLU A O 1
ATOM 3069 N N . THR A 1 386 ? -27.537 -0.858 3.299 1.00 92.25 386 THR A N 1
ATOM 3070 C CA . THR A 1 386 ? -28.773 -1.505 3.746 1.00 92.25 386 THR A CA 1
ATOM 3071 C C . THR A 1 386 ? -28.833 -1.505 5.268 1.00 92.25 386 THR A C 1
ATOM 3073 O O . THR A 1 386 ? -29.866 -1.168 5.843 1.00 92.25 386 THR A O 1
ATOM 3076 N N . ARG A 1 387 ? -27.713 -1.814 5.934 1.00 93.62 387 ARG A N 1
ATOM 3077 C CA . ARG A 1 387 ? -27.627 -1.809 7.401 1.00 93.62 387 ARG A CA 1
ATOM 3078 C C . ARG A 1 387 ? -27.835 -0.401 7.970 1.00 93.62 387 ARG A C 1
ATOM 3080 O O . ARG A 1 387 ? -28.626 -0.220 8.891 1.00 93.62 387 ARG A O 1
ATOM 3087 N N . LEU A 1 388 ? -27.228 0.625 7.374 1.00 94.50 388 LEU A N 1
ATOM 3088 C CA . LEU A 1 388 ? -27.422 2.024 7.772 1.00 94.50 388 LEU A CA 1
ATOM 3089 C C . LEU A 1 388 ? -28.831 2.542 7.456 1.00 94.50 388 LEU A C 1
ATOM 3091 O O . LEU A 1 388 ? -29.374 3.328 8.230 1.00 94.50 388 LEU A O 1
ATOM 3095 N N . ALA A 1 389 ? -29.448 2.109 6.354 1.00 93.69 389 ALA A N 1
ATOM 3096 C CA . ALA A 1 389 ? -30.841 2.426 6.050 1.00 93.69 389 ALA A CA 1
ATOM 3097 C C . ALA A 1 389 ? -31.783 1.825 7.102 1.00 93.69 389 ALA A C 1
ATOM 3099 O O . ALA A 1 389 ? -32.684 2.516 7.575 1.00 93.69 389 ALA A O 1
ATOM 3100 N N . MET A 1 390 ? -31.526 0.587 7.539 1.00 92.94 390 MET A N 1
ATOM 3101 C CA . MET A 1 390 ? -32.260 -0.027 8.649 1.00 92.94 390 MET A CA 1
ATOM 3102 C C . MET A 1 390 ? -32.009 0.702 9.970 1.00 92.94 390 MET A C 1
ATOM 3104 O O . MET A 1 390 ? -32.965 0.979 10.683 1.00 92.94 390 MET A O 1
ATOM 3108 N N . ALA A 1 391 ? -30.773 1.115 10.273 1.00 92.69 391 ALA A N 1
ATOM 3109 C CA . ALA A 1 391 ? -30.497 1.957 11.441 1.00 92.69 391 ALA A CA 1
ATOM 3110 C C . ALA A 1 391 ? -31.307 3.264 11.414 1.00 92.69 391 ALA A C 1
ATOM 3112 O O . ALA A 1 391 ? -31.905 3.642 12.418 1.00 92.69 391 ALA A O 1
ATOM 3113 N N . ARG A 1 392 ? -31.368 3.946 10.261 1.00 92.69 392 ARG A N 1
ATOM 3114 C CA . ARG A 1 392 ? -32.171 5.170 10.090 1.00 92.69 392 ARG A CA 1
ATOM 3115 C C . ARG A 1 392 ? -33.655 4.896 10.272 1.00 92.69 392 ARG A C 1
ATOM 3117 O O . ARG A 1 392 ? -34.317 5.676 10.943 1.00 92.69 392 ARG A O 1
ATOM 3124 N N . PHE A 1 393 ? -34.159 3.800 9.709 1.00 89.50 393 PHE A N 1
ATOM 3125 C CA . PHE A 1 393 ? -35.540 3.374 9.905 1.00 89.50 393 PHE A CA 1
ATOM 3126 C C . PHE A 1 393 ? -35.834 3.104 11.383 1.00 89.50 393 PHE A C 1
ATOM 3128 O O . PHE A 1 393 ? -36.867 3.544 11.877 1.00 89.50 393 PHE A O 1
ATOM 3135 N N . VAL A 1 394 ? -34.913 2.456 12.104 1.00 87.75 394 VAL A N 1
ATOM 3136 C CA . VAL A 1 394 ? -35.053 2.194 13.540 1.00 87.75 394 VAL A CA 1
ATOM 3137 C C . VAL A 1 394 ? -35.111 3.505 14.325 1.00 87.75 394 VAL A C 1
ATOM 3139 O O . VAL A 1 394 ? -36.037 3.709 15.100 1.00 87.75 394 VAL A O 1
ATOM 3142 N N . VAL A 1 395 ? -34.180 4.430 14.074 1.00 85.94 395 VAL A N 1
ATOM 3143 C CA . VAL A 1 395 ? -34.158 5.751 14.728 1.00 85.94 395 VAL A CA 1
ATOM 3144 C C . VAL A 1 395 ? -35.406 6.570 14.399 1.00 85.94 395 VAL A C 1
ATOM 3146 O O . VAL A 1 395 ? -35.980 7.195 15.285 1.00 85.94 395 VAL A O 1
ATOM 3149 N N . TYR A 1 396 ? -35.849 6.557 13.141 1.00 84.38 396 TYR A N 1
ATOM 3150 C CA . TYR A 1 396 ? -37.044 7.274 12.702 1.00 84.38 396 TYR A CA 1
ATOM 3151 C C . TYR A 1 396 ? -38.320 6.696 13.321 1.00 84.38 396 TYR A C 1
ATOM 3153 O O . TYR A 1 396 ? -39.157 7.454 13.797 1.00 84.38 396 TYR A O 1
ATOM 3161 N N . SER A 1 397 ? -38.442 5.365 13.354 1.00 79.62 397 SER A N 1
ATOM 3162 C CA . SER A 1 397 ? -39.597 4.664 13.933 1.00 79.62 397 SER A CA 1
ATOM 3163 C C . SER A 1 397 ? -39.651 4.802 15.451 1.00 79.62 397 SER A C 1
ATOM 3165 O O . SER A 1 397 ? -40.733 4.801 16.026 1.00 79.62 397 SER A O 1
ATOM 3167 N N . PHE A 1 398 ? -38.491 4.940 16.097 1.00 76.00 398 PHE A N 1
ATOM 3168 C CA . PHE A 1 398 ? -38.401 5.264 17.517 1.00 76.00 398 PHE A CA 1
ATOM 3169 C C . PHE A 1 398 ? -38.770 6.732 17.802 1.00 76.00 398 PHE A C 1
ATOM 3171 O O . PHE A 1 398 ? -39.347 7.025 18.844 1.00 76.00 398 PHE A O 1
ATOM 3178 N N . GLY A 1 399 ? -38.516 7.630 16.841 1.00 57.19 399 GLY A N 1
ATOM 3179 C CA . GLY A 1 399 ? -39.097 8.971 16.772 1.00 57.19 399 GLY A CA 1
ATOM 3180 C C . GLY A 1 399 ? -38.387 10.046 17.604 1.00 57.19 399 GLY A C 1
ATOM 3181 O O . GLY A 1 399 ? -37.923 9.836 18.720 1.00 57.19 399 GLY A O 1
ATOM 3182 N N . SER A 1 400 ? -38.339 11.253 17.046 1.00 40.91 400 SER A N 1
ATOM 3183 C CA . SER A 1 400 ? -37.963 12.502 17.722 1.00 40.91 400 SER A CA 1
ATOM 3184 C C . SER A 1 400 ? -39.244 13.305 18.013 1.00 40.91 400 SER A C 1
ATOM 3186 O O . SER A 1 400 ? -40.065 13.374 17.099 1.00 40.91 400 SER A O 1
ATOM 3188 N N . PRO A 1 401 ? -39.439 13.989 19.163 1.00 46.72 401 PRO A N 1
ATOM 3189 C CA . PRO A 1 401 ? -38.723 13.947 20.434 1.00 46.72 401 PRO A CA 1
ATOM 3190 C C . PRO A 1 401 ? -39.604 13.339 21.547 1.00 46.72 401 PRO A C 1
ATOM 3192 O O . PRO A 1 401 ? -40.608 13.926 21.945 1.00 46.72 401 PRO A O 1
ATOM 3195 N N . GLN A 1 402 ? -39.182 12.236 22.164 1.00 50.94 402 GLN A N 1
ATOM 3196 C CA . GLN A 1 402 ? -39.431 12.141 23.604 1.00 50.94 402 GLN A CA 1
ATOM 3197 C C . GLN A 1 402 ? -38.512 13.194 24.232 1.00 50.94 402 GLN A C 1
ATOM 3199 O O . GLN A 1 402 ? -37.306 12.976 24.339 1.00 50.94 402 GLN A O 1
ATOM 3204 N N . SER A 1 403 ? -39.060 14.377 24.527 1.00 46.34 403 SER A N 1
ATOM 3205 C CA . SER A 1 403 ? -38.348 15.574 25.014 1.00 46.34 403 SER A CA 1
ATOM 3206 C C . SER A 1 403 ? -37.478 15.338 26.252 1.00 46.34 403 SER A C 1
ATOM 3208 O O . SER A 1 403 ? -36.645 16.179 26.579 1.00 46.34 403 SER A O 1
ATOM 3210 N N . ASP A 1 404 ? -37.646 14.188 26.903 1.00 54.19 404 ASP A N 1
ATOM 3211 C CA . ASP A 1 404 ? -37.075 13.873 28.207 1.00 54.19 404 ASP A CA 1
ATOM 3212 C C . ASP A 1 404 ? -35.891 12.889 28.118 1.00 54.19 404 ASP A C 1
ATOM 3214 O O . ASP A 1 404 ? -35.255 12.576 29.128 1.00 54.19 404 ASP A O 1
ATOM 3218 N N . LEU A 1 405 ? -35.558 12.389 26.919 1.00 61.38 405 LEU A N 1
ATOM 3219 C CA . LEU A 1 405 ? -34.375 11.552 26.729 1.00 61.38 405 LEU A CA 1
ATOM 3220 C C . LEU A 1 405 ? -33.098 12.398 26.774 1.00 61.38 405 LEU A C 1
ATOM 3222 O O . LEU A 1 405 ? -32.841 13.234 25.911 1.00 61.38 405 LEU A O 1
ATOM 3226 N N . ILE A 1 406 ? -32.227 12.079 27.733 1.00 66.62 406 ILE A N 1
ATOM 3227 C CA . ILE A 1 406 ? -30.890 12.679 27.888 1.00 66.62 406 ILE A CA 1
ATOM 3228 C C . ILE A 1 406 ? -29.982 12.401 26.664 1.00 66.62 406 ILE A C 1
ATOM 3230 O O . ILE A 1 406 ? -28.978 13.086 26.463 1.00 66.62 406 ILE A O 1
ATOM 3234 N N . ILE A 1 407 ? -30.316 11.394 25.843 1.00 76.88 407 ILE A N 1
ATOM 3235 C CA . ILE A 1 407 ? -29.482 10.896 24.741 1.00 76.88 407 ILE A CA 1
ATOM 3236 C C . ILE A 1 407 ? -30.170 11.113 23.391 1.00 76.88 407 ILE A C 1
ATOM 3238 O O . ILE A 1 407 ? -31.256 10.587 23.149 1.00 76.88 407 ILE A O 1
ATOM 3242 N N . LYS A 1 408 ? -29.494 11.813 22.474 1.00 81.94 408 LYS A N 1
ATOM 3243 C CA . LYS A 1 408 ? -29.936 11.989 21.079 1.00 81.94 408 LYS A CA 1
ATOM 3244 C C . LYS A 1 408 ? -29.347 10.902 20.180 1.00 81.94 408 LYS A C 1
ATOM 3246 O O . LYS A 1 408 ? -28.144 10.656 20.223 1.00 81.94 408 LYS A O 1
ATOM 3251 N N . PHE A 1 409 ? -30.173 10.281 19.343 1.00 86.12 409 PHE A N 1
ATOM 3252 C CA . PHE A 1 409 ? -29.748 9.254 18.388 1.00 86.12 409 PHE A CA 1
ATOM 3253 C C . PHE A 1 409 ? -29.379 9.889 17.047 1.00 86.12 409 PHE A C 1
ATOM 3255 O O . PHE A 1 409 ? -30.142 10.686 16.504 1.00 86.12 409 PHE A O 1
ATOM 3262 N N . GLU A 1 410 ? -28.229 9.519 16.490 1.00 87.62 410 GLU A N 1
ATOM 3263 C CA . GLU A 1 410 ? -27.763 10.032 15.202 1.00 87.62 410 GLU A CA 1
ATOM 3264 C C . GLU A 1 410 ? -27.067 8.912 14.421 1.00 87.62 410 GLU A C 1
ATOM 3266 O O . GLU A 1 410 ? -26.247 8.184 14.968 1.00 87.62 410 GLU A O 1
ATOM 3271 N N . VAL A 1 411 ? -27.384 8.737 13.137 1.00 91.44 411 VAL A N 1
ATOM 3272 C CA . VAL A 1 411 ? -26.688 7.749 12.293 1.00 91.44 411 VAL A CA 1
ATOM 3273 C C . VAL A 1 411 ? -25.466 8.415 11.667 1.00 91.44 411 VAL A C 1
ATOM 3275 O O . VAL A 1 411 ? -25.608 9.440 10.996 1.00 91.44 411 VAL A O 1
ATOM 3278 N N . LYS A 1 412 ? -24.271 7.834 11.858 1.00 90.69 412 LYS A N 1
ATOM 3279 C CA . LYS A 1 412 ? -23.024 8.344 11.271 1.00 90.69 412 LYS A CA 1
ATOM 3280 C C . LYS A 1 412 ? -23.143 8.443 9.753 1.00 90.69 412 LYS A C 1
ATOM 3282 O O . LYS A 1 412 ? -23.756 7.610 9.082 1.00 90.69 412 LYS A O 1
ATOM 3287 N N . GLN A 1 413 ? -22.514 9.479 9.216 1.00 90.81 413 GLN A N 1
ATOM 3288 C CA . GLN A 1 413 ? -22.373 9.660 7.781 1.00 90.81 413 GLN A CA 1
ATOM 3289 C C . GLN A 1 413 ? -21.104 8.962 7.297 1.00 90.81 413 GLN A C 1
ATOM 3291 O O . GLN A 1 413 ? -20.033 9.132 7.874 1.00 90.81 413 GLN A O 1
ATOM 3296 N N . PHE A 1 414 ? -21.244 8.198 6.220 1.00 92.94 414 PHE A N 1
ATOM 3297 C CA . PHE A 1 414 ? -20.158 7.482 5.566 1.00 92.94 414 PHE A CA 1
ATOM 3298 C C . PHE A 1 414 ? -20.001 8.021 4.154 1.00 92.94 414 PHE A C 1
ATOM 3300 O O . PHE A 1 414 ? -20.988 8.182 3.437 1.00 92.94 414 PHE A O 1
ATOM 3307 N N . ILE A 1 415 ? -18.763 8.298 3.763 1.00 93.75 415 ILE A N 1
ATOM 3308 C CA . ILE A 1 415 ? -18.444 8.847 2.449 1.00 93.75 415 ILE A CA 1
ATOM 3309 C C . ILE A 1 415 ? -17.775 7.759 1.628 1.00 93.75 415 ILE A C 1
ATOM 3311 O O . ILE A 1 415 ? -16.775 7.180 2.052 1.00 93.75 415 ILE A O 1
ATOM 3315 N N . THR A 1 416 ? -18.351 7.443 0.477 1.00 90.56 416 THR A N 1
ATOM 3316 C CA . THR A 1 416 ? -17.817 6.434 -0.436 1.00 90.56 416 THR A CA 1
ATOM 3317 C C . THR A 1 416 ? -16.765 7.041 -1.358 1.00 90.56 416 THR A C 1
ATOM 3319 O O . THR A 1 416 ? -16.752 8.244 -1.619 1.00 90.56 416 THR A O 1
ATOM 3322 N N . PHE A 1 417 ? -15.867 6.195 -1.849 1.00 86.88 417 PHE A N 1
ATOM 3323 C CA . PHE A 1 417 ? -14.867 6.554 -2.847 1.00 86.88 417 PHE A CA 1
ATOM 3324 C C . PHE A 1 417 ? -14.575 5.338 -3.726 1.00 86.88 417 PHE A C 1
ATOM 3326 O O . PHE A 1 417 ? -14.566 4.209 -3.240 1.00 86.88 417 PHE A O 1
ATOM 3333 N N . VAL A 1 418 ? -14.352 5.572 -5.015 1.00 78.50 418 VAL A N 1
ATOM 3334 C CA . VAL A 1 418 ? -14.100 4.521 -6.024 1.00 78.50 418 VAL A CA 1
ATOM 3335 C C . VAL A 1 418 ? -12.742 4.674 -6.692 1.00 78.50 418 VAL A C 1
ATOM 3337 O O . VAL A 1 418 ? -12.193 3.717 -7.224 1.00 78.50 418 VAL A O 1
ATOM 3340 N N . ASP A 1 419 ? -12.186 5.881 -6.641 1.00 76.44 419 ASP A N 1
ATOM 3341 C CA . ASP A 1 419 ? -10.957 6.253 -7.317 1.00 76.44 419 ASP A CA 1
ATOM 3342 C C . ASP A 1 419 ? -10.118 7.196 -6.447 1.00 76.44 419 ASP A C 1
ATOM 3344 O O . ASP A 1 419 ? -10.481 7.569 -5.327 1.00 76.44 419 ASP A O 1
ATOM 3348 N N . ARG A 1 420 ? -8.979 7.612 -6.995 1.00 77.00 420 ARG A N 1
ATOM 3349 C CA . ARG A 1 420 ? -8.049 8.547 -6.366 1.00 77.00 420 ARG A CA 1
ATOM 3350 C C . ARG A 1 420 ? -8.704 9.858 -5.936 1.00 77.00 420 ARG A C 1
ATOM 3352 O O . ARG A 1 420 ? -8.493 10.341 -4.823 1.00 77.00 420 ARG A O 1
ATOM 3359 N N . THR A 1 421 ? -9.421 10.484 -6.864 1.00 75.81 421 THR A N 1
ATOM 3360 C CA . THR A 1 421 ? -9.940 11.843 -6.696 1.00 75.81 421 THR A CA 1
ATOM 3361 C C . THR A 1 421 ? -10.993 11.842 -5.597 1.00 75.81 421 THR A C 1
ATOM 3363 O O . THR A 1 421 ? -10.941 12.650 -4.669 1.00 75.81 421 THR A O 1
ATOM 3366 N N . THR A 1 422 ? -11.897 10.867 -5.655 1.00 87.00 422 THR A N 1
ATOM 3367 C CA . THR A 1 422 ? -12.940 10.654 -4.655 1.00 87.00 422 THR A CA 1
ATOM 3368 C C . THR A 1 422 ? -12.368 10.216 -3.309 1.00 87.00 422 THR A C 1
ATOM 3370 O O . THR A 1 422 ? -12.894 10.648 -2.291 1.00 87.00 422 THR A O 1
ATOM 3373 N N . PHE A 1 423 ? -11.258 9.467 -3.255 1.00 88.50 423 PHE A N 1
ATOM 3374 C CA . PHE A 1 423 ? -10.609 9.076 -1.994 1.00 88.50 423 PHE A CA 1
ATOM 3375 C C . PHE A 1 423 ? -10.133 10.280 -1.174 1.00 88.50 423 PHE A C 1
ATOM 3377 O O . PHE A 1 423 ? -10.490 10.418 -0.000 1.00 88.50 423 PHE A O 1
ATOM 3384 N N . TYR A 1 424 ? -9.356 11.187 -1.775 1.00 88.81 424 TYR A N 1
ATOM 3385 C CA . TYR A 1 424 ? -8.864 12.362 -1.049 1.00 88.81 424 TYR A CA 1
ATOM 3386 C C . TYR A 1 424 ? -9.997 13.305 -0.644 1.00 88.81 424 TYR A C 1
ATOM 3388 O O . TYR A 1 424 ? -9.988 13.827 0.474 1.00 88.81 424 TYR A O 1
ATOM 3396 N N . GLU A 1 425 ? -10.985 13.513 -1.518 1.00 90.31 425 GLU A N 1
ATOM 3397 C CA . GLU A 1 425 ? -12.146 14.346 -1.196 1.00 90.31 425 GLU A CA 1
ATOM 3398 C C . GLU A 1 425 ? -13.037 13.713 -0.123 1.00 90.31 425 GLU A C 1
ATOM 3400 O O . GLU A 1 425 ? -13.505 14.423 0.770 1.00 90.31 425 GLU A O 1
ATOM 3405 N N . ALA A 1 426 ? -13.198 12.388 -0.118 1.00 91.62 426 ALA A N 1
ATOM 3406 C CA . ALA A 1 426 ? -13.927 11.674 0.923 1.00 91.62 426 ALA A CA 1
ATOM 3407 C C . ALA A 1 426 ? -13.248 11.825 2.289 1.00 91.62 426 ALA A C 1
ATOM 3409 O O . ALA A 1 426 ? -13.909 12.180 3.264 1.00 91.62 426 ALA A O 1
ATOM 3410 N N . ASN A 1 427 ? -11.922 11.673 2.362 1.00 92.19 427 ASN A N 1
ATOM 3411 C CA . ASN A 1 427 ? -11.166 11.895 3.600 1.00 92.19 427 ASN A CA 1
ATOM 3412 C C . ASN A 1 427 ? -11.285 13.345 4.096 1.00 92.19 427 ASN A C 1
ATOM 3414 O O . ASN A 1 427 ? -11.527 13.584 5.281 1.00 92.19 427 ASN A O 1
ATOM 3418 N N . LYS A 1 428 ? -11.148 14.335 3.200 1.00 91.81 428 LYS A N 1
ATOM 3419 C CA . LYS A 1 428 ? -11.321 15.757 3.552 1.00 91.81 428 LYS A CA 1
ATOM 3420 C C . LYS A 1 428 ? -12.735 16.038 4.052 1.00 91.81 428 LYS A C 1
ATOM 3422 O O . LYS A 1 428 ? -12.897 16.776 5.021 1.00 91.81 428 LYS A O 1
ATOM 3427 N N . THR A 1 429 ? -13.742 15.468 3.400 1.00 92.31 429 THR A N 1
ATOM 3428 C CA . THR A 1 429 ? -15.147 15.691 3.747 1.00 92.31 429 THR A CA 1
ATOM 3429 C C . THR A 1 429 ? -15.487 15.022 5.075 1.00 92.31 429 THR A C 1
ATOM 3431 O O . THR A 1 429 ? -16.072 15.676 5.931 1.00 92.31 429 THR A O 1
ATOM 3434 N N . ALA A 1 430 ? -15.017 13.795 5.323 1.00 91.50 430 ALA A N 1
ATOM 3435 C CA . ALA A 1 430 ? -15.232 13.092 6.587 1.00 91.50 430 ALA A CA 1
ATOM 3436 C C . ALA A 1 430 ? -14.674 13.877 7.785 1.00 91.50 430 ALA A C 1
ATOM 3438 O O . ALA A 1 430 ? -15.327 13.971 8.820 1.00 91.50 430 ALA A O 1
ATOM 3439 N N . LEU A 1 431 ? -13.507 14.508 7.625 1.00 89.06 431 LEU A N 1
ATOM 3440 C CA . LEU A 1 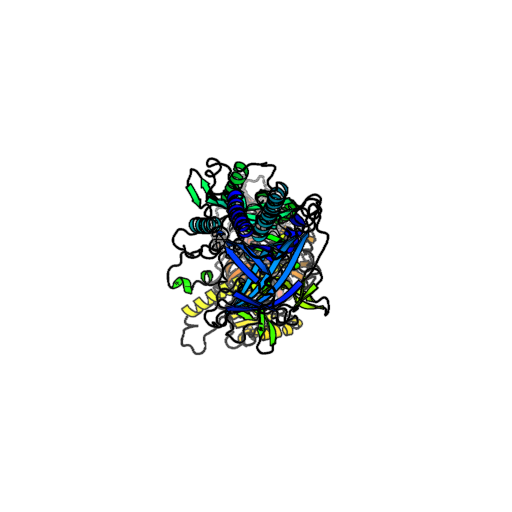431 ? -12.925 15.383 8.650 1.00 89.06 431 LEU A CA 1
ATOM 3441 C C . LEU A 1 431 ? -13.724 16.679 8.836 1.00 89.06 431 LEU A C 1
ATOM 3443 O O . LEU A 1 431 ? -13.891 17.142 9.960 1.00 89.06 431 LEU A O 1
ATOM 3447 N N . LYS A 1 432 ? -14.241 17.262 7.747 1.00 87.75 432 LYS A N 1
ATOM 3448 C CA . LYS A 1 432 ? -15.066 18.480 7.795 1.00 87.75 432 LYS A CA 1
ATOM 3449 C C . LYS A 1 432 ? -16.431 18.254 8.443 1.00 87.75 432 LYS A C 1
ATOM 3451 O O . LYS A 1 432 ? -16.957 19.194 9.023 1.00 87.75 432 LYS A O 1
ATOM 3456 N N . LEU A 1 433 ? -16.997 17.046 8.377 1.00 83.88 433 LEU A N 1
ATOM 3457 C CA . LEU A 1 433 ? -18.284 16.733 9.014 1.00 83.88 433 LEU A CA 1
ATOM 3458 C C . LEU A 1 433 ? -18.254 16.904 10.541 1.00 83.88 433 LEU A C 1
ATOM 3460 O O . LEU A 1 433 ? -19.290 17.169 11.141 1.00 83.88 433 LEU A O 1
ATOM 3464 N N . ASN A 1 434 ? -17.076 16.809 11.164 1.00 78.94 434 ASN A N 1
ATOM 3465 C CA . ASN A 1 434 ? -16.896 17.096 12.587 1.00 78.94 434 ASN A CA 1
ATOM 3466 C C . ASN A 1 434 ? -16.722 18.603 12.885 1.00 78.94 434 ASN A C 1
ATOM 3468 O O . ASN A 1 434 ? -16.514 18.979 14.030 1.00 78.94 434 ASN A O 1
ATOM 3472 N N . MET A 1 435 ? -16.789 19.492 11.891 1.00 77.00 435 MET A N 1
ATOM 3473 C CA . MET A 1 435 ? -16.504 20.920 12.065 1.00 77.00 435 MET A CA 1
ATOM 3474 C C . MET A 1 435 ? -17.770 21.766 11.912 1.00 77.00 435 MET A C 1
ATOM 3476 O O . MET A 1 435 ? -18.455 21.697 10.892 1.00 77.00 435 MET A O 1
ATOM 3480 N N . ARG A 1 436 ? -18.042 22.657 12.873 1.00 71.19 436 ARG A N 1
ATOM 3481 C CA . ARG A 1 436 ? -19.075 23.701 12.753 1.00 71.19 436 ARG A CA 1
ATOM 3482 C C . ARG A 1 436 ? -18.488 25.050 13.154 1.00 71.19 436 ARG A C 1
ATOM 3484 O O . ARG A 1 436 ? -18.006 25.212 14.266 1.00 71.19 436 ARG A O 1
ATOM 3491 N N . GLY A 1 437 ? -18.478 26.013 12.228 1.00 66.69 437 GLY A N 1
ATOM 3492 C CA . GLY A 1 437 ? -17.883 27.337 12.470 1.00 66.69 437 GLY A CA 1
ATOM 3493 C C . GLY A 1 437 ? -16.372 27.313 12.750 1.00 66.69 437 GLY A C 1
ATOM 3494 O O . GLY A 1 437 ? -15.868 28.204 13.419 1.00 66.69 437 GLY A O 1
ATOM 3495 N N . GLY A 1 438 ? -15.651 26.287 12.278 1.00 66.50 438 GLY A N 1
ATOM 3496 C CA . GLY A 1 438 ? -14.215 26.122 12.543 1.00 66.50 438 GLY A CA 1
ATOM 3497 C C . GLY A 1 438 ? -13.876 25.443 13.875 1.00 66.50 438 GLY A C 1
ATOM 3498 O O . GLY A 1 438 ? -12.697 25.295 14.178 1.00 66.50 438 GLY A O 1
ATOM 3499 N N . VAL A 1 439 ? -14.879 24.990 14.633 1.00 65.44 439 VAL A N 1
ATOM 3500 C CA . VAL A 1 439 ? -14.708 24.281 15.909 1.00 65.44 439 VAL A CA 1
ATOM 3501 C C . VAL A 1 439 ? -15.141 22.823 15.755 1.00 65.44 439 VAL A C 1
ATOM 3503 O O . VAL A 1 439 ? -16.142 22.543 15.088 1.00 65.44 439 VAL A O 1
ATOM 3506 N N . GLU A 1 440 ? -14.392 21.901 16.365 1.00 69.94 440 GLU A N 1
ATOM 3507 C CA . GLU A 1 440 ? -14.764 20.485 16.432 1.00 69.94 440 GLU A CA 1
ATOM 3508 C C . GLU A 1 440 ? -16.043 20.298 17.264 1.00 69.94 440 GLU A C 1
ATOM 3510 O O . GLU A 1 440 ? -16.139 20.769 18.399 1.00 69.94 440 GLU A O 1
ATOM 3515 N N . LEU A 1 441 ? -17.028 19.588 16.710 1.00 70.50 441 LEU A N 1
ATOM 3516 C CA . LEU A 1 441 ? -18.282 19.250 17.388 1.00 70.50 441 LEU A CA 1
ATOM 3517 C C . LEU A 1 441 ? -18.050 18.264 18.540 1.00 70.50 441 LEU A C 1
ATOM 3519 O O . LEU A 1 441 ? -18.757 18.301 19.550 1.00 70.50 441 LEU A O 1
ATOM 3523 N N . PHE A 1 442 ? -17.065 17.384 18.379 1.00 74.56 442 PHE A N 1
ATOM 3524 C CA . PHE A 1 442 ? -16.607 16.420 19.372 1.00 74.56 442 PHE A CA 1
ATOM 3525 C C . PHE A 1 442 ? -15.140 16.067 19.117 1.00 74.56 442 PHE A C 1
ATOM 3527 O O . PHE A 1 442 ? -14.636 16.213 18.003 1.00 74.56 442 PHE A O 1
ATOM 3534 N N . ARG A 1 443 ? -14.455 15.550 20.143 1.00 77.06 443 ARG A N 1
ATOM 3535 C CA . ARG A 1 443 ? -13.073 15.080 19.992 1.00 77.06 443 ARG A CA 1
ATOM 3536 C C . ARG A 1 443 ? -13.005 13.917 19.004 1.00 77.06 443 ARG A C 1
ATOM 3538 O O . ARG A 1 443 ? -13.783 12.962 19.083 1.00 77.06 443 ARG A O 1
ATOM 3545 N N . SER A 1 444 ? -12.050 14.003 18.087 1.00 82.00 444 SER A N 1
ATOM 3546 C CA . SER A 1 444 ? -11.754 12.959 17.111 1.00 82.00 444 SER A CA 1
ATOM 3547 C C . SER A 1 444 ? -10.261 12.658 17.095 1.00 82.00 444 SER A C 1
ATOM 3549 O O . SER A 1 444 ? -9.445 13.557 17.276 1.00 82.00 444 SER A O 1
ATOM 3551 N N . ASP A 1 445 ? -9.891 11.395 16.899 1.00 81.50 445 ASP A N 1
ATOM 3552 C CA . ASP A 1 445 ? -8.491 10.948 16.921 1.00 81.50 445 ASP A CA 1
ATOM 3553 C C . ASP A 1 445 ? -8.035 10.320 15.591 1.00 81.50 445 ASP A C 1
ATOM 3555 O O . ASP A 1 445 ? -6.896 9.847 15.493 1.00 81.50 445 ASP A O 1
ATOM 3559 N N . GLY A 1 446 ? -8.887 10.341 14.556 1.00 91.38 446 GLY A N 1
ATOM 3560 C CA . GLY A 1 446 ? -8.530 9.920 13.200 1.00 91.38 446 GLY A CA 1
ATOM 3561 C C . GLY A 1 446 ? -9.717 9.579 12.293 1.00 91.38 446 GLY A C 1
ATOM 3562 O O . GLY A 1 446 ? -10.744 10.253 12.311 1.00 91.38 446 GLY A O 1
ATOM 3563 N N . LEU A 1 447 ? -9.578 8.533 11.472 1.00 93.88 447 LEU A N 1
ATOM 3564 C CA . LEU A 1 447 ? -10.582 8.085 10.491 1.00 93.88 447 LEU A CA 1
ATOM 3565 C C . LEU A 1 447 ? -10.878 6.591 10.655 1.00 93.88 447 LEU A C 1
ATOM 3567 O O . LEU A 1 447 ? -10.020 5.824 11.093 1.00 93.88 447 LEU A O 1
ATOM 3571 N N . VAL A 1 448 ? -12.076 6.159 10.270 1.00 93.38 448 VAL A N 1
ATOM 3572 C CA . VAL A 1 448 ? -12.441 4.741 10.156 1.00 93.38 448 VAL A CA 1
ATOM 3573 C C . VAL A 1 448 ? -12.837 4.462 8.717 1.00 93.38 448 VAL A C 1
ATOM 3575 O O . VAL A 1 448 ? -13.696 5.150 8.170 1.00 93.38 448 VAL A O 1
ATOM 3578 N N . PHE A 1 449 ? -12.214 3.448 8.126 1.00 92.44 449 PHE A N 1
ATOM 3579 C CA . PHE A 1 449 ? -12.566 2.931 6.815 1.00 92.44 449 PHE A CA 1
ATOM 3580 C C . PHE A 1 449 ? -13.341 1.631 6.988 1.00 92.44 449 PHE A C 1
ATOM 3582 O O . PHE A 1 449 ? -12.827 0.662 7.552 1.00 92.44 449 PHE A O 1
ATOM 3589 N N . THR A 1 450 ? -14.578 1.617 6.513 1.00 90.38 450 THR A N 1
ATOM 3590 C CA . THR A 1 450 ? -15.508 0.505 6.697 1.00 90.38 450 THR A CA 1
ATOM 3591 C C . THR A 1 450 ? -15.752 -0.186 5.364 1.00 90.38 450 THR A C 1
ATOM 3593 O O . THR A 1 450 ? -16.121 0.474 4.389 1.00 90.38 450 THR A O 1
ATOM 3596 N N . ASP A 1 451 ? -15.548 -1.504 5.338 1.00 86.94 451 ASP A N 1
ATOM 3597 C CA . ASP A 1 451 ? -15.899 -2.361 4.203 1.00 86.94 451 ASP A CA 1
ATOM 3598 C C . ASP A 1 451 ? -17.415 -2.321 3.990 1.00 86.94 451 ASP A C 1
ATOM 3600 O O . ASP A 1 451 ? -18.205 -2.454 4.931 1.00 86.94 451 ASP A O 1
ATOM 3604 N N . ARG A 1 452 ? -17.822 -2.093 2.742 1.00 87.00 452 ARG A N 1
ATOM 3605 C CA . ARG A 1 452 ? -19.233 -1.940 2.366 1.00 87.00 452 ARG A CA 1
ATOM 3606 C C . ARG A 1 452 ? -19.936 -3.277 2.152 1.00 87.00 452 ARG A C 1
ATOM 3608 O O . ARG A 1 452 ? -21.158 -3.295 2.030 1.00 87.00 452 ARG A O 1
ATOM 3615 N N . GLY A 1 453 ? -19.184 -4.377 2.130 1.00 82.00 453 GLY A N 1
ATOM 3616 C CA . GLY A 1 453 ? -19.702 -5.732 2.051 1.00 82.00 453 GLY A CA 1
ATOM 3617 C C . GLY A 1 453 ? -20.313 -6.191 3.374 1.00 82.00 453 GLY A C 1
ATOM 3618 O O . GLY A 1 453 ? -21.039 -5.457 4.050 1.00 82.00 453 GLY A O 1
ATOM 3619 N N . ILE A 1 454 ? -20.055 -7.444 3.738 1.00 77.12 454 ILE A N 1
ATOM 3620 C CA . ILE A 1 454 ? -20.642 -8.072 4.925 1.00 77.12 454 ILE A CA 1
ATOM 3621 C C . ILE A 1 454 ? -19.968 -7.584 6.215 1.00 77.12 454 ILE A C 1
ATOM 3623 O O . ILE A 1 454 ? -18.767 -7.316 6.259 1.00 77.12 454 ILE A O 1
ATOM 3627 N N . TYR A 1 455 ? -20.733 -7.516 7.302 1.00 76.75 455 TYR A N 1
ATOM 3628 C CA . TYR A 1 455 ? -20.220 -7.251 8.642 1.00 76.75 455 TYR A CA 1
ATOM 3629 C C . TYR A 1 455 ? -19.373 -8.446 9.109 1.00 76.75 455 TYR A C 1
ATOM 3631 O O . TYR A 1 455 ? -19.880 -9.427 9.655 1.00 76.75 455 TYR A O 1
ATOM 3639 N N . LEU A 1 456 ? -18.065 -8.382 8.853 1.00 64.69 456 LEU A N 1
ATOM 3640 C CA . LEU A 1 456 ? -17.110 -9.416 9.248 1.00 64.69 456 LEU A CA 1
ATOM 3641 C C . LEU A 1 456 ? -16.713 -9.265 10.721 1.00 64.69 456 LEU A C 1
ATOM 3643 O O . LEU A 1 456 ? -16.138 -8.251 11.125 1.00 64.69 456 LEU A O 1
ATOM 3647 N N . SER A 1 457 ? -16.964 -10.306 11.511 1.00 59.50 457 SER A N 1
ATOM 3648 C CA . SER A 1 457 ? -16.372 -10.491 12.834 1.00 59.50 457 SER A CA 1
ATOM 3649 C C . SER A 1 457 ? -15.214 -11.490 12.753 1.00 59.50 457 SER A C 1
ATOM 3651 O O . SER A 1 457 ? -15.201 -12.386 11.909 1.00 59.50 457 SER A O 1
ATOM 3653 N N . GLY A 1 458 ? -14.200 -11.295 13.595 1.00 49.19 458 GLY A N 1
ATOM 3654 C CA . GLY A 1 458 ? -12.820 -11.736 13.358 1.00 49.19 458 GLY A CA 1
ATOM 3655 C C . GLY A 1 458 ? -12.509 -13.239 13.278 1.00 49.19 458 GLY A C 1
ATOM 3656 O O . GLY A 1 458 ? -11.328 -13.558 13.250 1.00 49.19 458 GLY A O 1
ATOM 3657 N N . GLU A 1 459 ? -13.481 -14.155 13.215 1.00 42.19 459 GLU A N 1
ATOM 3658 C CA . GLU A 1 459 ? -13.214 -15.606 13.292 1.00 42.19 459 GLU A CA 1
ATOM 3659 C C . GLU A 1 459 ? -13.869 -16.484 12.208 1.00 42.19 459 GLU A C 1
ATOM 3661 O O . GLU A 1 459 ? -13.650 -17.694 12.197 1.00 42.19 459 GLU A O 1
ATOM 3666 N N . ARG A 1 460 ? -14.636 -15.934 11.253 1.00 37.88 460 ARG A N 1
ATOM 3667 C CA . ARG A 1 460 ? -15.359 -16.766 10.259 1.00 37.88 460 ARG A CA 1
ATOM 3668 C C . ARG A 1 460 ? -15.207 -16.368 8.790 1.00 37.88 460 ARG A C 1
ATOM 3670 O O . ARG A 1 460 ? -16.091 -16.661 7.991 1.00 37.88 460 ARG A O 1
ATOM 3677 N N . SER A 1 461 ? -14.075 -15.801 8.373 1.00 37.91 461 SER A N 1
ATOM 3678 C CA . SER A 1 461 ? -13.731 -15.845 6.944 1.00 37.91 461 SER A CA 1
ATOM 3679 C C . SER A 1 461 ? -13.152 -17.223 6.616 1.00 37.91 461 SER A C 1
ATOM 3681 O O . SER A 1 461 ? -11.939 -17.435 6.597 1.00 37.91 461 SER A O 1
ATOM 3683 N N . SER A 1 462 ? -14.022 -18.204 6.389 1.00 36.44 462 SER A N 1
ATOM 3684 C CA . SER A 1 462 ? -13.612 -19.408 5.681 1.00 36.44 462 SER A CA 1
ATOM 3685 C C . SER A 1 462 ? -13.236 -18.996 4.259 1.00 36.44 462 SER A C 1
ATOM 3687 O O . SER A 1 462 ? -14.115 -18.830 3.415 1.00 36.44 462 SER A O 1
ATOM 3689 N N . CYS A 1 463 ? -11.938 -18.869 3.971 1.00 36.81 463 CYS A N 1
ATOM 3690 C CA . CYS A 1 463 ? -11.492 -19.212 2.626 1.00 36.81 463 CYS A CA 1
ATOM 3691 C C . CYS A 1 463 ? -12.079 -20.601 2.320 1.00 36.81 463 CYS A C 1
ATOM 3693 O O . CYS A 1 463 ? -12.152 -21.452 3.215 1.00 36.81 463 CYS A O 1
ATOM 3695 N N . GLY A 1 464 ? -12.530 -20.852 1.095 1.00 34.97 464 GLY A N 1
ATOM 3696 C CA . GLY A 1 464 ? -13.119 -22.140 0.702 1.00 34.97 464 GLY A CA 1
ATOM 3697 C C . GLY A 1 464 ? -12.175 -23.351 0.830 1.00 34.97 464 GLY A C 1
ATOM 3698 O O . GLY A 1 464 ? -12.549 -24.453 0.443 1.00 34.97 464 GLY A O 1
ATOM 3699 N N . CYS A 1 465 ? -10.971 -23.165 1.374 1.00 38.97 465 CYS A N 1
ATOM 3700 C CA . CYS A 1 465 ? -9.942 -24.168 1.575 1.00 38.97 465 CYS A CA 1
ATOM 3701 C C . CYS A 1 465 ? -10.350 -25.171 2.675 1.00 38.97 465 CYS A C 1
ATOM 3703 O O . CYS A 1 465 ? -10.515 -24.812 3.849 1.00 38.97 465 CYS A O 1
ATOM 3705 N N . LYS A 1 466 ? -10.495 -26.450 2.308 1.00 32.44 466 LYS A N 1
ATOM 3706 C CA . LYS A 1 466 ? -10.765 -27.564 3.235 1.00 32.44 466 LYS A CA 1
ATOM 3707 C C . LYS A 1 466 ? -9.491 -28.393 3.454 1.00 32.44 466 LYS A C 1
ATOM 3709 O O . LYS A 1 466 ? -8.739 -28.637 2.525 1.00 32.44 466 LYS A O 1
ATOM 3714 N N . GLY A 1 467 ? -9.277 -28.895 4.673 1.00 41.69 467 GLY A N 1
ATOM 3715 C CA . GLY A 1 467 ? -8.250 -29.914 4.953 1.00 41.69 467 GLY A CA 1
ATOM 3716 C C . GLY A 1 467 ? -6.810 -29.400 5.116 1.00 41.69 467 GLY A C 1
ATOM 3717 O O . GLY A 1 467 ? -6.585 -28.284 5.581 1.00 41.69 467 GLY A O 1
ATOM 3718 N N . VAL A 1 468 ? -5.832 -30.258 4.793 1.00 31.00 468 VAL A N 1
ATOM 3719 C CA . VAL A 1 468 ? -4.375 -30.048 4.984 1.00 31.00 468 VAL A CA 1
ATOM 3720 C C . VAL A 1 468 ? -3.860 -28.797 4.252 1.00 31.00 468 VAL A C 1
ATOM 3722 O O . VAL A 1 468 ? -2.924 -28.149 4.718 1.00 31.00 468 VAL A O 1
ATOM 3725 N N . GLU A 1 469 ? -4.550 -28.371 3.194 1.00 35.34 469 GLU A N 1
ATOM 3726 C CA . GLU A 1 469 ? -4.294 -27.128 2.452 1.00 35.34 469 GLU A CA 1
ATOM 3727 C C . GLU A 1 469 ? -4.462 -25.860 3.305 1.00 35.34 469 GLU A C 1
ATOM 3729 O O . GLU A 1 469 ? -3.799 -24.853 3.063 1.00 35.34 469 GLU A O 1
ATOM 3734 N N . LYS A 1 470 ? -5.261 -25.909 4.380 1.00 34.03 470 LYS A N 1
ATOM 3735 C CA . LYS A 1 470 ? -5.456 -24.773 5.295 1.00 34.03 470 LYS A CA 1
ATOM 3736 C C . LYS A 1 470 ? -4.197 -24.428 6.103 1.00 34.03 470 LYS A C 1
ATOM 3738 O O . LYS A 1 470 ? -4.065 -23.293 6.549 1.00 34.03 470 LYS A O 1
ATOM 3743 N N . ARG A 1 471 ? -3.276 -25.387 6.295 1.00 35.88 471 ARG A N 1
ATOM 3744 C CA . ARG A 1 471 ? -2.003 -25.167 7.016 1.00 35.88 471 ARG A CA 1
ATOM 3745 C C . ARG A 1 471 ? -0.900 -24.586 6.128 1.00 35.88 471 ARG A C 1
ATOM 3747 O O . ARG A 1 471 ? 0.009 -23.960 6.657 1.00 35.88 471 ARG A O 1
ATOM 3754 N N . ASN A 1 472 ? -1.000 -24.768 4.810 1.00 34.84 472 ASN A N 1
ATOM 3755 C CA . ASN A 1 472 ? -0.007 -24.293 3.839 1.00 34.84 472 ASN A CA 1
ATOM 3756 C C . ASN A 1 472 ? -0.453 -23.035 3.081 1.00 34.84 472 ASN A C 1
ATOM 3758 O O . ASN A 1 472 ? 0.334 -22.457 2.337 1.00 34.84 472 ASN A O 1
ATOM 3762 N N . CYS A 1 473 ? -1.692 -22.585 3.278 1.00 34.72 473 CYS A N 1
ATOM 3763 C CA . CYS A 1 473 ? -2.151 -21.307 2.761 1.00 34.72 473 CYS A CA 1
ATOM 3764 C C . CYS A 1 473 ? -1.614 -20.171 3.648 1.00 34.72 473 CYS A C 1
ATOM 3766 O O . CYS A 1 473 ? -2.134 -19.901 4.735 1.00 34.72 473 CYS A O 1
ATOM 3768 N N . SER A 1 474 ? -0.568 -19.492 3.174 1.00 37.72 474 SER A N 1
ATOM 3769 C CA . SER A 1 474 ? -0.005 -18.286 3.798 1.00 37.72 474 SER A CA 1
ATOM 3770 C C . SER A 1 474 ? -1.048 -17.173 3.999 1.00 37.72 474 SER A C 1
ATOM 3772 O O . SER A 1 474 ? -0.907 -16.366 4.920 1.00 37.72 474 SER A O 1
ATOM 3774 N N . GLU A 1 475 ? -2.130 -17.180 3.209 1.00 38.47 475 GLU A N 1
ATOM 3775 C CA . GLU A 1 475 ? -3.267 -16.252 3.310 1.00 38.47 475 GLU A CA 1
ATOM 3776 C C . GLU A 1 475 ? -4.176 -16.536 4.521 1.00 38.47 475 GLU A C 1
ATOM 3778 O O . GLU A 1 475 ? -4.830 -15.629 5.029 1.00 38.47 475 GLU A O 1
ATOM 3783 N N . CYS A 1 476 ? -4.199 -17.772 5.033 1.00 36.06 476 CYS A N 1
ATOM 3784 C CA . CYS A 1 476 ? -5.079 -18.181 6.137 1.00 36.06 476 CYS A CA 1
ATOM 3785 C C . CYS A 1 476 ? -4.423 -18.084 7.516 1.00 36.06 476 CYS A C 1
ATOM 3787 O O . CYS A 1 476 ? -5.112 -17.964 8.527 1.00 36.06 476 CYS A O 1
ATOM 3789 N N . ALA A 1 477 ? -3.096 -18.188 7.571 1.00 30.92 477 ALA A N 1
ATOM 3790 C CA . ALA A 1 477 ? -2.372 -18.428 8.815 1.00 30.92 477 ALA A CA 1
ATOM 3791 C C . ALA A 1 477 ? -2.025 -17.154 9.613 1.00 30.92 477 ALA A C 1
ATOM 3793 O O . ALA A 1 477 ? -1.492 -17.271 10.714 1.00 30.92 477 ALA A O 1
ATOM 3794 N N . SER A 1 478 ? -2.288 -15.943 9.095 1.00 36.09 478 SER A N 1
ATOM 3795 C CA . SER A 1 478 ? -1.661 -14.724 9.644 1.00 36.09 478 SER A CA 1
ATOM 3796 C C . SER A 1 478 ? -2.548 -13.502 9.932 1.00 36.09 478 SER A C 1
ATOM 3798 O O . SER A 1 478 ? -2.028 -12.544 10.505 1.00 36.09 478 SER A O 1
ATOM 3800 N N . PHE A 1 479 ? -3.861 -13.488 9.660 1.00 39.56 479 PHE A N 1
ATOM 3801 C CA . PHE A 1 479 ? -4.652 -12.258 9.859 1.00 39.56 479 PHE A CA 1
ATOM 3802 C C . PHE A 1 479 ? -6.017 -12.461 10.530 1.00 39.56 479 PHE A C 1
ATOM 3804 O O . PHE A 1 479 ? -6.891 -13.154 10.022 1.00 39.56 479 PHE A O 1
ATOM 3811 N N . ASN A 1 480 ? -6.209 -11.768 11.663 1.00 41.28 480 ASN A N 1
ATOM 3812 C CA . ASN A 1 480 ? -7.525 -11.444 12.225 1.00 41.28 480 ASN A CA 1
ATOM 3813 C C . ASN A 1 480 ? -8.361 -10.762 11.129 1.00 41.28 480 ASN A C 1
ATOM 3815 O O . ASN A 1 480 ? -8.047 -9.647 10.708 1.00 41.28 480 ASN A O 1
ATOM 3819 N N . ALA A 1 481 ? -9.404 -11.446 10.672 1.00 49.56 481 ALA A N 1
ATOM 3820 C CA . ALA A 1 481 ? -10.146 -11.180 9.445 1.00 49.56 481 ALA A CA 1
ATOM 3821 C C . ALA A 1 481 ? -11.160 -10.021 9.538 1.00 49.56 481 ALA A C 1
ATOM 3823 O O . ALA A 1 481 ? -12.323 -10.172 9.167 1.00 49.56 481 ALA A O 1
ATOM 3824 N N . THR A 1 482 ? -10.756 -8.854 10.045 1.00 60.78 482 THR A N 1
ATOM 3825 C CA . THR A 1 482 ? -11.583 -7.642 9.946 1.00 60.78 482 THR A CA 1
ATOM 3826 C C . THR A 1 482 ? -11.081 -6.769 8.801 1.00 60.78 482 THR A C 1
ATOM 3828 O O . THR A 1 482 ? -9.943 -6.297 8.793 1.00 60.78 482 THR A O 1
ATOM 3831 N N . LYS A 1 483 ? -11.946 -6.556 7.804 1.00 75.38 483 LYS A N 1
ATOM 3832 C CA . LYS A 1 483 ? -11.668 -5.647 6.684 1.00 75.38 483 LYS A CA 1
ATOM 3833 C C . LYS A 1 483 ? -11.725 -4.174 7.092 1.00 75.38 483 LYS A C 1
ATOM 3835 O O . LYS A 1 483 ? -11.132 -3.345 6.416 1.00 75.38 483 LYS A O 1
ATOM 3840 N N . ASN A 1 484 ? -12.384 -3.842 8.203 1.00 86.25 484 ASN A N 1
ATOM 3841 C CA . ASN A 1 484 ? -12.470 -2.466 8.687 1.00 86.25 484 ASN A CA 1
ATOM 3842 C C . ASN A 1 484 ? -11.122 -1.975 9.222 1.00 86.25 484 ASN A C 1
ATOM 3844 O O . ASN A 1 484 ? -10.468 -2.644 10.030 1.00 86.25 484 ASN A O 1
ATOM 3848 N N . LEU A 1 485 ? -10.748 -0.766 8.815 1.00 89.56 485 LEU A N 1
ATOM 3849 C CA . LEU A 1 485 ? -9.467 -0.142 9.118 1.00 89.56 485 LEU A CA 1
ATOM 3850 C C . LEU A 1 485 ? -9.694 1.101 9.970 1.00 89.56 485 LEU A C 1
ATOM 3852 O O . LEU A 1 485 ? -10.680 1.816 9.807 1.00 89.56 485 LEU A O 1
ATOM 3856 N N . LYS A 1 486 ? -8.764 1.395 10.872 1.00 91.06 486 LYS A N 1
ATOM 3857 C CA . LYS A 1 486 ? -8.752 2.647 11.632 1.00 91.06 486 LYS A CA 1
ATOM 3858 C C . LYS A 1 486 ? -7.427 3.360 11.445 1.00 91.06 486 LYS A C 1
ATOM 3860 O O . LYS A 1 486 ? -6.359 2.796 11.673 1.00 91.06 486 LYS A O 1
ATOM 3865 N N . TYR A 1 487 ? -7.511 4.615 11.059 1.00 93.44 487 TYR A N 1
ATOM 3866 C CA . TYR A 1 487 ? -6.395 5.531 11.023 1.00 93.44 487 TYR A CA 1
ATOM 3867 C C . TYR A 1 487 ? -6.374 6.358 12.307 1.00 93.44 487 TYR A C 1
ATOM 3869 O O . TYR A 1 487 ? -7.421 6.819 12.758 1.00 93.44 487 TYR A O 1
ATOM 3877 N N . LYS A 1 488 ? -5.179 6.570 12.858 1.00 91.00 488 LYS A N 1
ATOM 3878 C CA . LYS A 1 488 ? -4.911 7.548 13.911 1.00 91.00 488 LYS A CA 1
ATOM 3879 C C . LYS A 1 488 ? -3.668 8.343 13.551 1.00 91.00 488 LYS A C 1
ATOM 3881 O O . LYS A 1 488 ? -2.740 7.802 12.947 1.00 91.00 488 LYS A O 1
ATOM 3886 N N . GLU A 1 489 ? -3.638 9.606 13.953 1.00 87.94 489 GLU A N 1
ATOM 3887 C CA . GLU A 1 489 ? -2.404 10.387 13.892 1.00 87.94 489 GLU A CA 1
ATOM 3888 C C . GLU A 1 489 ? -1.356 9.838 14.864 1.00 87.94 489 GLU A C 1
ATOM 3890 O O . GLU A 1 489 ? -1.699 9.229 15.878 1.00 87.94 489 GLU A O 1
ATOM 3895 N N . ILE A 1 490 ? -0.073 10.074 14.569 1.00 86.06 490 ILE A N 1
ATOM 3896 C CA . ILE A 1 490 ? 1.047 9.544 15.365 1.00 86.06 490 ILE A CA 1
ATOM 3897 C C . ILE A 1 490 ? 0.935 9.903 16.851 1.00 86.06 490 ILE A C 1
ATOM 3899 O O . ILE A 1 490 ? 1.182 9.056 17.701 1.00 86.06 490 ILE A O 1
ATOM 3903 N N . VAL A 1 491 ? 0.482 11.122 17.155 1.00 84.50 491 VAL A N 1
ATOM 3904 C CA . VAL A 1 491 ? 0.305 11.626 18.527 1.00 84.50 491 VAL A CA 1
ATOM 3905 C C . VAL A 1 491 ? -0.774 10.876 19.318 1.00 84.50 491 VAL A C 1
ATOM 3907 O O . VAL A 1 491 ? -0.771 10.915 20.544 1.00 84.50 491 VAL A O 1
ATOM 3910 N N . ASN A 1 492 ? -1.666 10.167 18.618 1.00 87.62 492 ASN A N 1
ATOM 3911 C CA . ASN A 1 492 ? -2.789 9.416 19.181 1.00 87.62 492 ASN A CA 1
ATOM 3912 C C . ASN A 1 492 ? -2.579 7.891 19.102 1.00 87.62 492 ASN A C 1
ATOM 3914 O O . ASN A 1 492 ? -3.491 7.122 19.429 1.00 87.62 492 ASN A O 1
ATOM 3918 N N . LEU A 1 493 ? -1.417 7.426 18.621 1.00 91.00 493 LEU A N 1
ATOM 3919 C CA . LEU A 1 493 ? -1.079 6.004 18.604 1.00 91.00 493 LEU A CA 1
ATOM 3920 C C . LEU A 1 493 ? -0.644 5.551 19.998 1.00 91.00 493 LEU A C 1
ATOM 3922 O O . LEU A 1 493 ? 0.318 6.060 20.571 1.00 91.00 493 LEU A O 1
ATOM 3926 N N . THR A 1 494 ? -1.349 4.550 20.514 1.00 92.62 494 THR A N 1
ATOM 3927 C CA . THR A 1 494 ? -1.120 3.962 21.833 1.00 92.62 494 THR A CA 1
ATOM 3928 C C . THR A 1 494 ? -1.032 2.440 21.748 1.00 92.62 494 THR A C 1
ATOM 3930 O O . THR A 1 494 ? -1.483 1.818 20.777 1.00 92.62 494 THR A O 1
ATOM 3933 N N . VAL A 1 495 ? -0.428 1.826 22.761 1.00 93.50 495 VAL A N 1
ATOM 3934 C CA . VAL A 1 495 ? -0.393 0.375 22.956 1.00 93.50 495 VAL A CA 1
ATOM 3935 C C . VAL A 1 495 ? -0.797 0.074 24.396 1.00 93.50 495 VAL A C 1
ATOM 3937 O O . VAL A 1 495 ? -0.312 0.717 25.324 1.00 93.50 495 VAL A O 1
ATOM 3940 N N . ASP A 1 496 ? -1.699 -0.892 24.578 1.00 92.69 496 ASP A N 1
ATOM 3941 C CA . ASP A 1 496 ? -2.083 -1.378 25.905 1.00 92.69 496 ASP A CA 1
ATOM 3942 C C . ASP A 1 496 ? -1.072 -2.456 26.348 1.00 92.69 496 ASP A C 1
ATOM 3944 O O . ASP A 1 496 ? -1.034 -3.541 25.754 1.00 92.69 496 ASP A O 1
ATOM 3948 N N . PHE A 1 497 ? -0.271 -2.183 27.380 1.00 94.94 497 PHE A N 1
ATOM 3949 C CA . PHE A 1 497 ? 0.713 -3.115 27.948 1.00 94.94 497 PHE A CA 1
ATOM 3950 C C . PHE A 1 497 ? 0.295 -3.628 29.325 1.00 94.94 497 PHE A C 1
ATOM 3952 O O . PHE A 1 497 ? -0.396 -2.931 30.061 1.00 94.94 497 PHE A O 1
ATOM 3959 N N . LEU A 1 498 ? 0.750 -4.829 29.688 1.00 92.81 498 LEU A N 1
ATOM 3960 C CA . LEU A 1 498 ? 0.689 -5.350 31.054 1.00 92.81 498 LEU A CA 1
ATOM 3961 C C . LEU A 1 498 ? 1.992 -5.016 31.785 1.00 92.81 498 LEU A C 1
ATOM 3963 O O . LEU A 1 498 ? 3.075 -5.286 31.257 1.00 92.81 498 LEU A O 1
ATOM 3967 N N . ILE A 1 499 ? 1.897 -4.477 32.996 1.00 92.56 499 ILE A N 1
ATOM 3968 C CA . ILE A 1 499 ? 3.060 -4.257 33.858 1.00 92.56 499 ILE A CA 1
ATOM 3969 C C . ILE A 1 499 ? 3.410 -5.560 34.582 1.00 92.56 499 ILE A C 1
ATOM 3971 O O . ILE A 1 499 ? 2.568 -6.137 35.267 1.00 92.56 499 ILE A O 1
ATOM 3975 N N . LYS A 1 500 ? 4.659 -6.018 34.449 1.00 90.75 500 LYS A N 1
ATOM 3976 C CA . LYS A 1 500 ? 5.210 -7.152 35.213 1.00 90.75 500 LYS A CA 1
ATOM 3977 C C . LYS A 1 500 ? 6.507 -6.768 35.893 1.00 90.75 500 LYS A C 1
ATOM 3979 O O . LYS A 1 500 ? 7.272 -5.978 35.336 1.00 90.75 500 LYS A O 1
ATOM 3984 N N . ILE A 1 501 ? 6.783 -7.368 37.043 1.00 86.56 501 ILE A N 1
ATOM 3985 C CA . ILE A 1 501 ? 8.066 -7.230 37.727 1.00 86.56 501 ILE A CA 1
ATOM 3986 C C . ILE A 1 501 ? 8.924 -8.448 37.371 1.00 86.56 501 ILE A C 1
ATOM 3988 O O . ILE A 1 501 ? 8.500 -9.593 37.506 1.00 86.56 501 ILE A O 1
ATOM 3992 N N . ASN A 1 502 ? 10.122 -8.215 36.835 1.00 81.50 502 ASN A N 1
ATOM 3993 C CA . ASN A 1 502 ? 11.047 -9.295 36.498 1.00 81.50 502 ASN A CA 1
ATOM 3994 C C . ASN A 1 502 ? 11.795 -9.807 37.750 1.00 81.50 502 ASN A C 1
ATOM 3996 O O . ASN A 1 502 ? 11.663 -9.264 38.846 1.00 81.50 502 ASN A O 1
ATOM 4000 N N . ARG A 1 503 ? 12.619 -10.853 37.588 1.00 77.31 503 ARG A N 1
ATOM 4001 C CA . ARG A 1 503 ? 13.407 -11.444 38.693 1.00 77.31 503 ARG A CA 1
ATOM 4002 C C . ARG A 1 503 ? 14.371 -10.456 39.361 1.00 77.31 503 ARG A C 1
ATOM 4004 O O . ARG A 1 503 ? 14.673 -10.623 40.536 1.00 77.31 503 ARG A O 1
ATOM 4011 N N . ASP A 1 504 ? 14.792 -9.423 38.638 1.00 80.31 504 ASP A N 1
ATOM 4012 C CA . ASP A 1 504 ? 15.694 -8.373 39.122 1.00 80.31 504 ASP A CA 1
ATOM 4013 C C . ASP A 1 504 ? 14.935 -7.206 39.782 1.00 80.31 504 ASP A C 1
ATOM 4015 O O . ASP A 1 504 ? 15.494 -6.132 39.992 1.00 80.31 504 ASP A O 1
ATOM 4019 N N . SER A 1 505 ? 13.648 -7.392 40.104 1.00 82.56 505 SER A N 1
ATOM 4020 C CA . SER A 1 505 ? 12.759 -6.366 40.671 1.00 82.56 505 SER A CA 1
ATOM 4021 C C . SER A 1 505 ? 12.561 -5.127 39.784 1.00 82.56 505 SER A C 1
ATOM 4023 O O . SER A 1 505 ? 12.117 -4.081 40.259 1.00 82.56 505 SER A O 1
ATOM 4025 N N . GLN A 1 506 ? 12.848 -5.226 38.482 1.00 87.25 506 GLN A N 1
ATOM 4026 C CA . GLN A 1 506 ? 12.579 -4.170 37.509 1.00 87.25 506 GLN A CA 1
ATOM 4027 C C . GLN A 1 506 ? 11.214 -4.370 36.858 1.00 87.25 506 GLN A C 1
ATOM 4029 O O . GLN A 1 506 ? 10.852 -5.470 36.431 1.00 87.25 506 GLN A O 1
ATOM 4034 N N . LYS A 1 507 ? 10.458 -3.280 36.730 1.00 90.81 507 LYS A N 1
ATOM 4035 C CA . LYS A 1 507 ? 9.191 -3.303 36.004 1.00 90.81 507 LYS A CA 1
ATOM 4036 C C . LYS A 1 507 ? 9.446 -3.379 34.500 1.00 90.81 507 LYS A C 1
ATOM 4038 O O . LYS A 1 507 ? 10.391 -2.788 33.982 1.00 90.81 507 LYS A O 1
ATOM 4043 N N . THR A 1 508 ? 8.573 -4.086 33.797 1.00 92.06 508 THR A N 1
ATOM 4044 C CA . THR A 1 508 ? 8.622 -4.280 32.347 1.00 92.06 508 THR A CA 1
ATOM 4045 C C . THR A 1 508 ? 7.232 -4.146 31.737 1.00 92.06 508 THR A C 1
ATOM 4047 O O . THR A 1 508 ? 6.233 -4.519 32.359 1.00 92.06 508 THR A O 1
ATOM 4050 N N . ILE A 1 509 ? 7.171 -3.653 30.501 1.00 94.31 509 ILE A N 1
ATOM 4051 C CA . ILE A 1 509 ? 5.948 -3.640 29.693 1.00 94.31 509 ILE A CA 1
ATOM 4052 C C . ILE A 1 509 ? 5.835 -4.927 28.871 1.00 94.31 509 ILE A C 1
ATOM 4054 O O . ILE A 1 509 ? 6.776 -5.349 28.193 1.00 94.31 509 ILE A O 1
ATOM 4058 N N . ASN A 1 510 ? 4.671 -5.571 28.938 1.00 93.19 510 ASN A N 1
ATOM 4059 C CA . ASN A 1 510 ? 4.448 -6.895 28.367 1.00 93.19 510 ASN A CA 1
ATOM 4060 C C . ASN A 1 510 ? 3.229 -6.915 27.442 1.00 93.19 510 ASN A C 1
ATOM 4062 O O . ASN A 1 510 ? 2.246 -6.202 27.641 1.00 93.19 510 ASN A O 1
ATOM 4066 N N . THR A 1 511 ? 3.295 -7.767 26.422 1.00 90.81 511 THR A N 1
ATOM 4067 C CA . THR A 1 511 ? 2.201 -8.035 25.475 1.00 90.81 511 THR A CA 1
ATOM 4068 C C . THR A 1 511 ? 1.666 -9.445 25.675 1.00 90.81 511 THR A C 1
ATOM 4070 O O . THR A 1 511 ? 2.393 -10.309 26.161 1.00 90.81 511 THR A O 1
ATOM 4073 N N . ALA A 1 512 ? 0.413 -9.688 25.292 1.00 86.06 512 ALA A N 1
ATOM 4074 C CA . ALA A 1 512 ? -0.163 -11.031 25.321 1.00 86.06 512 ALA A CA 1
ATOM 4075 C C . ALA A 1 512 ? 0.406 -11.886 24.172 1.00 86.06 512 ALA A C 1
ATOM 4077 O O . ALA A 1 512 ? 0.427 -11.429 23.022 1.00 86.06 512 ALA A O 1
ATOM 4078 N N . ASP A 1 513 ? 0.861 -13.105 24.473 1.00 77.25 513 ASP A N 1
ATOM 4079 C CA . ASP A 1 513 ? 1.428 -14.030 23.482 1.00 77.25 513 ASP A CA 1
ATOM 4080 C C . ASP A 1 513 ? 0.342 -14.933 22.862 1.00 77.25 513 ASP A C 1
ATOM 4082 O O . ASP A 1 513 ? -0.705 -15.186 23.457 1.00 77.25 513 ASP A O 1
ATOM 4086 N N . THR A 1 514 ? 0.576 -15.406 21.638 1.00 57.50 514 THR A N 1
ATOM 4087 C CA . THR A 1 514 ? -0.334 -16.278 20.873 1.00 57.50 514 THR A CA 1
ATOM 4088 C C . THR A 1 514 ? 0.286 -17.632 20.506 1.00 57.50 514 THR A C 1
ATOM 4090 O O . THR A 1 514 ? -0.347 -18.402 19.790 1.00 57.50 514 THR A O 1
ATOM 4093 N N . GLY A 1 515 ? 1.523 -17.924 20.927 1.00 50.69 515 GLY A N 1
ATOM 4094 C CA . GLY A 1 515 ? 2.235 -19.158 20.572 1.00 50.69 515 GLY A CA 1
ATOM 4095 C C . GLY A 1 515 ? 2.125 -20.285 21.609 1.00 50.69 515 GLY A C 1
ATOM 4096 O O . GLY A 1 515 ? 2.383 -20.074 22.789 1.00 50.69 515 GLY A O 1
ATOM 4097 N N . GLU A 1 516 ? 1.854 -21.514 21.153 1.00 41.50 516 GLU A N 1
ATOM 4098 C CA . GLU A 1 516 ? 1.717 -22.745 21.965 1.00 41.50 516 GLU A CA 1
ATOM 4099 C C . GLU A 1 516 ? 2.985 -23.183 22.743 1.00 41.50 516 GLU A C 1
ATOM 4101 O O . GLU A 1 516 ? 2.940 -24.169 23.473 1.00 41.50 516 GLU A O 1
ATOM 4106 N N . ARG A 1 517 ? 4.135 -22.500 22.610 1.00 41.19 517 ARG A N 1
ATOM 4107 C CA . ARG A 1 517 ? 5.440 -22.993 23.112 1.00 41.19 517 ARG A CA 1
ATOM 4108 C C . ARG A 1 517 ? 6.009 -22.309 24.361 1.00 41.19 517 ARG A C 1
ATOM 4110 O O . ARG A 1 517 ? 7.043 -22.754 24.844 1.00 41.19 517 ARG A O 1
ATOM 4117 N N . PHE A 1 518 ? 5.345 -21.299 24.922 1.00 43.88 518 PHE A N 1
ATOM 4118 C CA . PHE A 1 518 ? 5.792 -20.625 26.156 1.00 43.88 518 PHE A CA 1
ATOM 4119 C C . PHE A 1 518 ? 4.638 -20.460 27.158 1.00 43.88 518 PHE A C 1
ATOM 4121 O O . PHE A 1 518 ? 4.337 -19.371 27.642 1.00 43.88 518 PHE A O 1
ATOM 4128 N N . ALA A 1 519 ? 3.945 -21.560 27.452 1.00 40.78 519 ALA A N 1
ATOM 4129 C CA . ALA A 1 519 ? 2.857 -21.593 28.421 1.00 40.78 519 ALA A CA 1
ATOM 4130 C C . ALA A 1 519 ? 3.402 -21.785 29.843 1.00 40.78 519 ALA A C 1
ATOM 4132 O O . ALA A 1 519 ? 3.441 -22.902 30.349 1.00 40.78 519 ALA A O 1
ATOM 4133 N N . HIS A 1 520 ? 3.786 -20.685 30.489 1.00 43.53 520 HIS A N 1
ATOM 4134 C CA . HIS A 1 520 ? 3.636 -20.610 31.943 1.00 43.53 520 HIS A CA 1
ATOM 4135 C C . HIS A 1 520 ? 2.814 -19.387 32.386 1.00 43.53 520 HIS A C 1
ATOM 4137 O O . HIS A 1 520 ? 1.981 -19.576 33.261 1.00 43.53 520 HIS A O 1
ATOM 4143 N N . ASP A 1 521 ? 2.878 -18.234 31.690 1.00 57.72 521 ASP A N 1
ATOM 4144 C CA . ASP A 1 521 ? 2.099 -17.032 32.082 1.00 57.72 521 ASP A CA 1
ATOM 4145 C C . ASP A 1 521 ? 1.346 -16.290 30.950 1.00 57.72 521 ASP A C 1
ATOM 4147 O O . ASP A 1 521 ? 0.589 -15.366 31.230 1.00 57.72 521 ASP A O 1
ATOM 4151 N N . GLY A 1 522 ? 1.505 -16.654 29.668 1.00 74.06 522 GLY A N 1
ATOM 4152 C CA . GLY A 1 522 ? 0.728 -16.066 28.553 1.00 74.06 522 GLY A CA 1
ATOM 4153 C C . GLY A 1 522 ? 1.095 -14.627 28.134 1.00 74.06 522 GLY A C 1
ATOM 4154 O O . GLY A 1 522 ? 0.446 -14.060 27.250 1.00 74.06 522 GLY A O 1
ATOM 4155 N N . PHE A 1 523 ? 2.148 -14.040 28.711 1.00 83.88 523 PHE A N 1
ATOM 4156 C CA . PHE A 1 523 ? 2.646 -12.697 28.388 1.00 83.88 523 PHE A CA 1
ATOM 4157 C C . PHE A 1 523 ? 4.152 -12.705 28.108 1.00 83.88 523 PHE A C 1
ATOM 4159 O O . PHE A 1 523 ? 4.876 -13.560 28.616 1.00 83.88 523 PHE A O 1
ATOM 4166 N N . ARG A 1 524 ? 4.634 -11.734 27.321 1.00 88.25 524 ARG A N 1
ATOM 4167 C CA . ARG A 1 524 ? 6.067 -11.564 27.030 1.00 88.25 524 ARG A CA 1
ATOM 4168 C C . ARG A 1 524 ? 6.518 -10.098 27.015 1.00 88.25 524 ARG A C 1
ATOM 4170 O O . ARG A 1 524 ? 5.737 -9.253 26.549 1.00 88.25 524 ARG A O 1
ATOM 4177 N N . PRO A 1 525 ? 7.771 -9.799 27.413 1.00 91.81 525 PRO A N 1
ATOM 4178 C CA . PRO A 1 525 ? 8.320 -8.448 27.360 1.00 91.81 525 PRO A CA 1
ATOM 4179 C C . PRO A 1 525 ? 8.298 -7.883 25.941 1.00 91.81 525 PRO A C 1
ATOM 4181 O O . PRO A 1 525 ? 8.612 -8.580 24.972 1.00 91.81 525 PRO A O 1
ATOM 4184 N N . PHE A 1 526 ? 7.926 -6.614 25.801 1.00 94.12 526 PHE A N 1
ATOM 4185 C CA . PHE A 1 526 ? 7.889 -5.957 24.501 1.00 94.12 526 PHE A CA 1
ATOM 4186 C C . PHE A 1 526 ? 9.257 -5.378 24.125 1.00 94.12 526 PHE A C 1
ATOM 4188 O O . PHE A 1 526 ? 9.748 -4.458 24.771 1.00 94.12 526 PHE A O 1
ATOM 4195 N N . THR A 1 527 ? 9.854 -5.889 23.047 1.00 92.94 527 THR A N 1
ATOM 4196 C CA . THR A 1 527 ? 11.185 -5.471 22.561 1.00 92.94 527 THR A CA 1
ATOM 4197 C C . THR A 1 527 ? 11.163 -4.892 21.142 1.00 92.94 527 THR A C 1
ATOM 4199 O O . THR A 1 527 ? 12.204 -4.695 20.513 1.00 92.94 527 THR A O 1
ATOM 4202 N N . GLY A 1 528 ? 9.972 -4.596 20.611 1.00 90.75 528 GLY A N 1
ATOM 4203 C CA . GLY A 1 528 ? 9.812 -4.136 19.233 1.00 90.75 528 GLY A CA 1
ATOM 4204 C C . GLY A 1 528 ? 10.092 -5.249 18.219 1.00 90.75 528 GLY A C 1
ATOM 4205 O O . GLY A 1 528 ? 9.700 -6.397 18.417 1.00 90.75 528 GLY A O 1
ATOM 4206 N N . ASN A 1 529 ? 10.728 -4.912 17.097 1.00 86.75 529 ASN A N 1
ATOM 4207 C CA . ASN A 1 529 ? 11.106 -5.880 16.060 1.00 86.75 529 ASN A CA 1
ATOM 4208 C C . ASN A 1 529 ? 12.504 -5.591 15.496 1.00 86.75 529 ASN A C 1
ATOM 4210 O O . ASN A 1 529 ? 13.131 -4.600 15.849 1.00 86.75 529 ASN A O 1
ATOM 4214 N N . ALA A 1 530 ? 12.980 -6.440 14.580 1.00 79.75 530 ALA A N 1
ATOM 4215 C CA . ALA A 1 530 ? 14.306 -6.299 13.974 1.00 79.75 530 ALA A CA 1
ATOM 4216 C C . ALA A 1 530 ? 14.530 -4.949 13.261 1.00 79.75 530 ALA A C 1
ATOM 4218 O O . ALA A 1 530 ? 15.659 -4.473 13.198 1.00 79.75 530 ALA A O 1
ATOM 4219 N N . ARG A 1 531 ? 13.468 -4.323 12.730 1.00 79.00 531 ARG A N 1
ATOM 4220 C CA . ARG A 1 531 ? 13.543 -3.015 12.061 1.00 79.00 531 ARG A CA 1
ATOM 4221 C C . ARG A 1 531 ? 13.564 -1.860 13.065 1.00 79.00 531 ARG A C 1
ATOM 4223 O O . ARG A 1 531 ? 14.264 -0.880 12.838 1.00 79.00 531 ARG A O 1
ATOM 4230 N N . PHE A 1 532 ? 12.805 -1.982 14.149 1.00 88.69 532 PHE A N 1
ATOM 4231 C CA . PHE A 1 532 ? 12.651 -0.976 15.197 1.00 88.69 532 PHE A CA 1
ATOM 4232 C C . PHE A 1 532 ? 12.782 -1.653 16.573 1.00 88.69 532 PHE A C 1
ATOM 4234 O O . PHE A 1 532 ? 11.767 -2.011 17.178 1.00 88.69 532 PHE A O 1
ATOM 4241 N N . PRO A 1 533 ? 14.005 -1.910 17.062 1.00 89.81 533 PRO A N 1
ATOM 4242 C CA . PRO A 1 533 ? 14.196 -2.509 18.380 1.00 89.81 533 PRO A CA 1
ATOM 4243 C C . PRO A 1 533 ? 13.883 -1.501 19.499 1.00 89.81 533 PRO A C 1
ATOM 4245 O O . PRO A 1 533 ? 14.100 -0.301 19.343 1.00 89.81 533 PRO A O 1
ATOM 4248 N N . THR A 1 534 ? 13.389 -1.986 20.640 1.00 91.94 534 THR A N 1
ATOM 4249 C CA . THR A 1 534 ? 13.210 -1.209 21.883 1.00 91.94 534 THR A CA 1
ATOM 4250 C C . THR A 1 534 ? 13.441 -2.103 23.107 1.00 91.94 534 THR A C 1
ATOM 4252 O O . THR A 1 534 ? 13.582 -3.320 22.971 1.00 91.94 534 THR A O 1
ATOM 4255 N N . GLN A 1 535 ? 13.511 -1.518 24.303 1.00 89.69 535 GLN A N 1
ATOM 4256 C CA . GLN A 1 535 ? 13.679 -2.250 25.559 1.00 89.69 535 GLN A CA 1
ATOM 4257 C C . GLN A 1 535 ? 12.381 -2.224 26.372 1.00 89.69 535 GLN A C 1
ATOM 4259 O O . GLN A 1 535 ? 11.754 -1.178 26.523 1.00 89.69 535 GLN A O 1
ATOM 4264 N N . ALA A 1 536 ? 12.007 -3.361 26.963 1.00 87.19 536 ALA A N 1
ATOM 4265 C CA . ALA A 1 536 ? 10.784 -3.481 27.766 1.00 87.19 536 ALA A CA 1
ATOM 4266 C C . ALA A 1 536 ? 10.814 -2.662 29.075 1.00 87.19 536 ALA A C 1
ATOM 4268 O O . ALA A 1 536 ? 9.793 -2.514 29.740 1.00 87.19 536 ALA A O 1
ATOM 4269 N N . THR A 1 537 ? 11.978 -2.149 29.463 1.00 87.56 537 THR A N 1
ATOM 4270 C CA . THR A 1 537 ? 12.189 -1.268 30.620 1.00 87.56 537 THR A CA 1
ATOM 4271 C C . THR A 1 537 ? 12.143 0.217 30.248 1.00 87.56 537 THR A C 1
ATOM 4273 O O . THR A 1 537 ? 12.197 1.073 31.123 1.00 87.56 537 THR A O 1
ATOM 4276 N N . GLN A 1 538 ? 12.026 0.555 28.959 1.00 88.25 538 GLN A N 1
ATOM 4277 C CA . GLN A 1 538 ? 12.083 1.930 28.461 1.00 88.25 538 GLN A CA 1
ATOM 4278 C C . GLN A 1 538 ? 10.718 2.634 28.561 1.00 88.25 538 GLN A C 1
ATOM 4280 O O . GLN A 1 538 ? 10.091 2.971 27.553 1.00 88.25 538 GLN A O 1
ATOM 4285 N N . PHE A 1 539 ? 10.235 2.843 29.787 1.00 89.94 539 PHE A N 1
ATOM 4286 C CA . PHE A 1 539 ? 8.952 3.491 30.061 1.00 89.94 539 PHE A CA 1
ATOM 4287 C C . PHE A 1 539 ? 8.969 4.305 31.362 1.00 89.94 539 PHE A C 1
ATOM 4289 O O . PHE A 1 539 ? 9.847 4.124 32.202 1.00 89.94 539 PHE A O 1
ATOM 4296 N N . LEU A 1 540 ? 8.002 5.212 31.513 1.00 86.12 540 LEU A N 1
ATOM 4297 C CA . LEU A 1 540 ? 7.752 5.936 32.760 1.00 86.12 540 LEU A CA 1
ATOM 4298 C C . LEU A 1 540 ? 6.890 5.089 33.697 1.00 86.12 540 LEU A C 1
ATOM 4300 O O . LEU A 1 540 ? 5.791 4.669 33.335 1.00 86.12 540 LEU A O 1
ATOM 4304 N N . ASP A 1 541 ? 7.376 4.860 34.913 1.00 85.88 541 ASP A N 1
ATOM 4305 C CA . ASP A 1 541 ? 6.744 3.967 35.882 1.00 85.88 541 ASP A CA 1
ATOM 4306 C C . ASP A 1 541 ? 5.676 4.647 36.755 1.00 85.88 541 ASP A C 1
ATOM 4308 O O . ASP A 1 541 ? 5.153 4.023 37.684 1.00 85.88 541 ASP A O 1
ATOM 4312 N N . SER A 1 542 ? 5.320 5.895 36.440 1.00 83.69 542 SER A N 1
ATOM 4313 C CA . SER A 1 542 ? 4.280 6.676 37.104 1.00 83.69 542 SER A CA 1
ATOM 4314 C C . SER A 1 542 ? 3.382 7.417 36.109 1.00 83.69 542 SER A C 1
ATOM 4316 O O . SER A 1 542 ? 3.791 7.762 35.000 1.00 83.69 542 SER A O 1
ATOM 4318 N N . ILE A 1 543 ? 2.134 7.654 36.511 1.00 84.62 543 ILE A N 1
ATOM 4319 C CA . ILE A 1 543 ? 1.105 8.369 35.751 1.00 84.62 543 ILE A CA 1
ATOM 4320 C C . ILE A 1 543 ? 0.505 9.493 36.600 1.00 84.62 543 ILE A C 1
ATOM 4322 O O . ILE A 1 543 ? 0.274 9.311 37.793 1.00 84.62 543 ILE A O 1
ATOM 4326 N N . ASP A 1 544 ? 0.220 10.644 35.990 1.00 77.12 544 ASP A N 1
ATOM 4327 C CA . ASP A 1 544 ? -0.534 11.721 36.638 1.00 77.12 544 ASP A CA 1
ATOM 4328 C C . ASP A 1 544 ? -2.045 11.463 36.524 1.00 77.12 544 ASP A C 1
ATOM 4330 O O . ASP A 1 544 ? -2.589 11.360 35.422 1.00 77.12 544 ASP A O 1
ATOM 4334 N N . ILE A 1 545 ? -2.718 11.343 37.667 1.00 71.81 545 ILE A N 1
ATOM 4335 C CA . ILE A 1 545 ? -4.173 11.231 37.769 1.00 71.81 545 ILE A CA 1
ATOM 4336 C C . ILE A 1 545 ? -4.660 12.386 38.648 1.00 71.81 545 ILE A C 1
ATOM 4338 O O . ILE A 1 545 ? -4.372 12.424 39.844 1.00 71.81 545 ILE A O 1
ATOM 4342 N N . ASP A 1 546 ? -5.408 13.322 38.060 1.00 63.91 546 ASP A N 1
ATOM 4343 C CA . ASP A 1 546 ? -5.973 14.500 38.737 1.00 63.91 546 ASP A CA 1
ATOM 4344 C C . ASP A 1 546 ? -4.931 15.369 39.482 1.00 63.91 546 ASP A C 1
ATOM 4346 O O . ASP A 1 546 ? -5.203 15.907 40.559 1.00 63.91 546 ASP A O 1
ATOM 4350 N N . GLY A 1 547 ? -3.723 15.506 38.925 1.00 70.06 547 GLY A N 1
ATOM 4351 C CA . GLY A 1 547 ? -2.624 16.277 39.516 1.00 70.06 547 GLY A CA 1
ATOM 4352 C C . GLY A 1 547 ? -1.832 15.509 40.579 1.00 70.06 547 GLY A C 1
ATOM 4353 O O . GLY A 1 547 ? -1.055 16.114 41.322 1.00 70.06 547 GLY A O 1
ATOM 4354 N N . LYS A 1 548 ? -2.038 14.191 40.700 1.00 71.94 548 LYS A N 1
ATOM 4355 C CA . LYS A 1 548 ? -1.301 13.310 41.612 1.00 71.94 548 LYS A CA 1
ATOM 4356 C C . LYS A 1 548 ? -0.550 12.243 40.830 1.00 71.94 548 LYS A C 1
ATOM 4358 O O . LYS A 1 548 ? -1.147 11.429 40.130 1.00 71.94 548 LYS A O 1
ATOM 4363 N N . GLN A 1 549 ? 0.763 12.192 41.036 1.00 80.06 549 GLN A N 1
ATOM 4364 C CA . GLN A 1 549 ? 1.608 11.114 40.530 1.00 80.06 549 GLN A CA 1
ATOM 4365 C C . GLN A 1 549 ? 1.277 9.799 41.243 1.00 80.06 549 GLN A C 1
ATOM 4367 O O . GLN A 1 549 ? 1.397 9.691 42.465 1.00 80.06 549 GLN A O 1
ATOM 4372 N N . LYS A 1 550 ? 0.867 8.796 40.467 1.00 83.50 550 LYS A N 1
ATOM 4373 C CA . LYS A 1 550 ? 0.602 7.429 40.909 1.00 83.50 550 LYS A CA 1
ATOM 4374 C C . LYS A 1 550 ? 1.592 6.481 40.245 1.00 83.50 550 LYS A C 1
ATOM 4376 O O . LYS A 1 550 ? 1.673 6.413 39.023 1.00 83.50 550 LYS A O 1
ATOM 4381 N N . THR A 1 551 ? 2.313 5.716 41.052 1.00 87.50 551 THR A N 1
ATOM 4382 C CA . THR A 1 551 ? 3.205 4.657 40.575 1.00 87.50 551 THR A CA 1
ATOM 4383 C C . THR A 1 551 ? 2.398 3.490 39.999 1.00 87.50 551 THR A C 1
ATOM 4385 O O . THR A 1 551 ? 1.399 3.070 40.581 1.00 87.50 551 THR A O 1
ATOM 4388 N N . LEU A 1 552 ? 2.833 2.969 38.853 1.00 88.06 552 LEU A N 1
ATOM 4389 C CA . LEU A 1 552 ? 2.239 1.800 38.209 1.00 88.06 552 LEU A CA 1
ATOM 4390 C C . LEU A 1 552 ? 2.589 0.531 38.991 1.00 88.06 552 LEU A C 1
ATOM 4392 O O . LEU A 1 552 ? 3.746 0.336 39.380 1.00 88.06 552 LEU A O 1
ATOM 4396 N N . GLU A 1 553 ? 1.598 -0.327 39.199 1.00 87.06 553 GLU A N 1
ATOM 4397 C CA . GLU A 1 553 ? 1.712 -1.566 39.977 1.00 87.06 553 GLU A CA 1
ATOM 4398 C C . GLU A 1 553 ? 1.716 -2.792 39.055 1.00 87.06 553 GLU A C 1
ATOM 4400 O O . GLU A 1 553 ? 1.328 -2.713 37.887 1.00 87.06 553 GLU A O 1
ATOM 4405 N N . GLU A 1 554 ? 2.170 -3.931 39.578 1.00 86.81 554 GLU A N 1
ATOM 4406 C CA . GLU A 1 554 ? 2.137 -5.203 38.857 1.00 86.81 554 GLU A CA 1
ATOM 4407 C C . GLU A 1 554 ? 0.700 -5.607 38.482 1.00 86.81 554 GLU A C 1
ATOM 4409 O O . GLU A 1 554 ? -0.260 -5.272 39.173 1.00 86.81 554 GLU A O 1
ATOM 4414 N N . ASP A 1 555 ? 0.562 -6.293 37.346 1.00 83.06 555 ASP A N 1
ATOM 4415 C CA . ASP A 1 555 ? -0.698 -6.770 36.765 1.00 83.06 555 ASP A CA 1
ATOM 4416 C C . ASP A 1 555 ? -1.686 -5.677 36.323 1.00 83.06 555 ASP A C 1
ATOM 4418 O O . ASP A 1 555 ? -2.795 -5.970 35.867 1.00 83.06 555 ASP A O 1
ATOM 4422 N N . GLN A 1 556 ? -1.274 -4.406 36.345 1.00 85.31 556 GLN A N 1
ATOM 4423 C CA . GLN A 1 556 ? -2.043 -3.325 35.738 1.00 85.31 556 GLN A CA 1
ATOM 4424 C C . GLN A 1 556 ? -1.883 -3.328 34.214 1.00 85.31 556 GLN A C 1
ATOM 4426 O O . GLN A 1 556 ? -0.773 -3.401 33.681 1.00 85.31 556 GLN A O 1
ATOM 4431 N N . ILE A 1 557 ? -3.004 -3.194 33.502 1.00 86.31 557 ILE A N 1
ATOM 4432 C CA . ILE A 1 557 ? -2.998 -2.904 32.066 1.00 86.31 557 ILE A CA 1
ATOM 4433 C C . ILE A 1 557 ? -2.988 -1.390 31.900 1.00 86.31 557 ILE A C 1
ATOM 4435 O O . ILE A 1 557 ? -3.845 -0.687 32.439 1.00 86.31 557 ILE A O 1
ATOM 4439 N N . VAL A 1 558 ? -2.023 -0.881 31.147 1.00 89.19 558 VAL A N 1
ATOM 4440 C CA . VAL A 1 558 ? -1.779 0.550 30.991 1.00 89.19 558 VAL A CA 1
ATOM 4441 C C . VAL A 1 558 ? -1.726 0.882 29.509 1.00 89.19 558 VAL A C 1
ATOM 4443 O O . VAL A 1 558 ? -0.993 0.259 28.743 1.00 89.19 558 VAL A O 1
ATOM 4446 N N . GLU A 1 559 ? -2.518 1.867 29.098 1.00 92.12 559 GLU A N 1
ATOM 4447 C CA . GLU A 1 559 ? -2.437 2.441 27.760 1.00 92.12 559 GLU A CA 1
ATOM 4448 C C . GLU A 1 559 ? -1.259 3.409 27.732 1.00 92.12 559 GLU A C 1
ATOM 4450 O O . GLU A 1 559 ? -1.226 4.364 28.508 1.00 92.12 559 GLU A O 1
ATOM 4455 N N . MET A 1 560 ? -0.288 3.162 26.857 1.00 94.19 560 MET A N 1
ATOM 4456 C CA . MET A 1 560 ? 0.933 3.957 26.759 1.00 94.19 560 MET A CA 1
ATOM 4457 C C . MET A 1 560 ? 1.114 4.519 25.352 1.00 94.19 560 MET A C 1
ATOM 4459 O O . MET A 1 560 ? 0.783 3.863 24.363 1.00 94.19 560 MET A O 1
ATOM 4463 N N . ARG A 1 561 ? 1.684 5.721 25.257 1.00 93.38 561 ARG A N 1
ATOM 4464 C CA . ARG A 1 561 ? 2.135 6.336 23.999 1.00 93.38 561 ARG A CA 1
ATOM 4465 C C . ARG A 1 561 ? 3.656 6.385 23.954 1.00 93.38 561 ARG A C 1
ATOM 4467 O O . ARG A 1 561 ? 4.291 6.442 24.999 1.00 93.38 561 ARG A O 1
ATOM 4474 N N . TRP A 1 562 ? 4.239 6.396 22.764 1.00 93.31 562 TRP A N 1
ATOM 4475 C CA . TRP A 1 562 ? 5.680 6.587 22.602 1.00 93.31 562 TRP A CA 1
ATOM 4476 C C . TRP A 1 562 ? 5.981 8.058 22.337 1.00 93.31 562 TRP A C 1
ATOM 4478 O O . TRP A 1 562 ? 5.566 8.592 21.308 1.00 93.31 562 TRP A O 1
ATOM 4488 N N . ASP A 1 563 ? 6.674 8.716 23.261 1.00 91.44 563 ASP A N 1
ATOM 4489 C CA . ASP A 1 563 ? 6.945 10.152 23.179 1.00 91.44 563 ASP A CA 1
ATOM 4490 C C . ASP A 1 563 ? 8.247 10.505 23.912 1.00 91.44 563 ASP A C 1
ATOM 4492 O O . ASP A 1 563 ? 8.862 9.653 24.559 1.00 91.44 563 ASP A O 1
ATOM 4496 N N . ARG A 1 564 ? 8.695 11.754 23.788 1.00 87.75 564 ARG A N 1
ATOM 4497 C CA . ARG A 1 564 ? 9.829 12.268 24.553 1.00 87.75 564 ARG A CA 1
ATOM 4498 C C . ARG A 1 564 ? 9.403 12.519 25.990 1.00 87.75 564 ARG A C 1
ATOM 4500 O O . ARG A 1 564 ? 8.443 13.245 26.243 1.00 87.75 564 ARG A O 1
ATOM 4507 N N . ASP A 1 565 ? 10.146 11.939 26.917 1.00 83.25 565 ASP A N 1
ATOM 4508 C CA . ASP A 1 565 ? 10.044 12.259 28.330 1.00 83.25 565 ASP A CA 1
ATOM 4509 C C . ASP A 1 565 ? 10.369 13.755 28.526 1.00 83.25 565 ASP A C 1
ATOM 4511 O O . ASP A 1 565 ? 11.439 14.207 28.099 1.00 83.25 565 ASP A O 1
ATOM 4515 N N . PRO A 1 566 ? 9.468 14.547 29.136 1.00 77.62 566 PRO A N 1
ATOM 4516 C CA . PRO A 1 566 ? 9.703 15.967 29.377 1.00 77.62 566 PRO A CA 1
ATOM 4517 C C . PRO A 1 566 ? 10.941 16.261 30.235 1.00 77.62 566 PRO A C 1
ATOM 4519 O O . PRO A 1 566 ? 11.455 17.376 30.172 1.00 77.62 566 PRO A O 1
ATOM 4522 N N . LEU A 1 567 ? 11.401 15.301 31.048 1.00 81.75 567 LEU A N 1
ATOM 4523 C CA . LEU A 1 567 ? 12.489 15.502 32.008 1.00 81.75 567 LEU A CA 1
ATOM 4524 C C . LEU A 1 567 ? 13.876 15.301 31.394 1.00 81.75 567 LEU A C 1
ATOM 4526 O O . LEU A 1 567 ? 14.768 16.114 31.627 1.00 81.75 567 LEU A O 1
ATOM 4530 N N . ASP A 1 568 ? 14.072 14.232 30.620 1.00 86.25 568 ASP A N 1
ATOM 4531 C CA . ASP A 1 568 ? 15.384 13.882 30.053 1.00 86.25 568 ASP A CA 1
ATOM 4532 C C . ASP A 1 568 ? 15.439 13.932 28.520 1.00 86.25 568 ASP A C 1
ATOM 4534 O O . ASP A 1 568 ? 16.497 13.701 27.927 1.00 86.25 568 ASP A O 1
ATOM 4538 N N . ASN A 1 569 ? 14.322 14.281 27.871 1.00 84.62 569 ASN A N 1
ATOM 4539 C CA . ASN A 1 569 ? 14.191 14.421 26.423 1.00 84.62 569 ASN A CA 1
ATOM 4540 C C . ASN A 1 569 ? 14.480 13.120 25.640 1.00 84.62 569 ASN A C 1
ATOM 4542 O O . ASN A 1 569 ? 14.656 13.161 24.415 1.00 84.62 569 ASN A O 1
ATOM 4546 N N . GLN A 1 570 ? 14.526 11.968 26.319 1.00 87.81 570 GLN A N 1
ATOM 4547 C CA . GLN A 1 570 ? 14.663 10.658 25.694 1.00 87.81 570 GLN A CA 1
ATOM 4548 C C . GLN A 1 570 ? 13.294 10.102 25.315 1.00 87.81 570 GLN A C 1
ATOM 4550 O O . GLN A 1 570 ? 12.292 10.337 25.984 1.00 87.81 570 GLN A O 1
ATOM 4555 N N . PHE A 1 571 ? 13.240 9.332 24.231 1.00 89.50 571 PHE A N 1
ATOM 4556 C CA . PHE A 1 571 ? 12.011 8.638 23.865 1.00 89.50 571 PHE A CA 1
ATOM 4557 C C . PHE A 1 571 ? 11.746 7.469 24.818 1.00 89.50 571 PHE A C 1
ATOM 4559 O O . PHE A 1 571 ? 12.623 6.625 25.022 1.00 89.50 571 PHE A O 1
ATOM 4566 N N . LYS A 1 572 ? 10.538 7.424 25.381 1.00 92.88 572 LYS A N 1
ATOM 4567 C CA . LYS A 1 572 ? 10.063 6.377 26.292 1.00 92.88 572 LYS A CA 1
ATOM 4568 C C . LYS A 1 572 ? 8.578 6.106 26.060 1.00 92.88 572 LYS A C 1
ATOM 4570 O O . LYS A 1 572 ? 7.857 6.919 25.476 1.00 92.88 572 LYS A O 1
ATOM 4575 N N . TRP A 1 573 ? 8.100 4.972 26.561 1.00 93.62 573 TRP A N 1
ATOM 4576 C CA . TRP A 1 573 ? 6.664 4.753 26.712 1.00 93.62 573 TRP A CA 1
ATOM 4577 C C . TRP A 1 573 ? 6.135 5.576 27.890 1.00 93.62 573 TRP A C 1
ATOM 4579 O O . TRP A 1 573 ? 6.555 5.394 29.030 1.00 93.62 573 TRP A O 1
ATOM 4589 N N . ILE A 1 574 ? 5.214 6.492 27.609 1.00 92.25 574 ILE A N 1
ATOM 4590 C CA . ILE A 1 574 ? 4.566 7.364 28.587 1.00 92.25 574 ILE A CA 1
ATOM 4591 C C . ILE A 1 574 ? 3.153 6.830 28.849 1.00 92.25 574 ILE A C 1
ATOM 4593 O O . ILE A 1 574 ? 2.380 6.686 27.893 1.00 92.25 574 ILE A O 1
ATOM 4597 N N . PRO A 1 575 ? 2.782 6.538 30.107 1.00 92.25 575 PRO A N 1
ATOM 4598 C CA . PRO A 1 575 ? 1.440 6.090 30.442 1.00 92.25 575 PRO A CA 1
ATOM 4599 C C . PRO A 1 575 ? 0.417 7.210 30.237 1.00 92.25 575 PRO A C 1
ATOM 4601 O O . PRO A 1 575 ? 0.595 8.337 30.688 1.00 92.25 575 PRO A O 1
ATOM 4604 N N . VAL A 1 576 ? -0.663 6.879 29.531 1.00 88.94 576 VAL A N 1
ATOM 4605 C CA . VAL A 1 576 ? -1.787 7.776 29.228 1.00 88.94 576 VAL A CA 1
ATOM 4606 C C . VAL A 1 576 ? -2.931 7.547 30.208 1.00 88.94 576 VAL A C 1
ATOM 4608 O O . VAL A 1 576 ? -3.520 8.505 30.697 1.00 88.94 576 VAL A O 1
ATOM 4611 N N . ARG A 1 577 ? -3.261 6.279 30.493 1.00 84.25 577 ARG A N 1
ATOM 4612 C CA . ARG A 1 577 ? -4.258 5.888 31.503 1.00 84.25 577 ARG A CA 1
ATOM 4613 C C . ARG A 1 577 ? -4.142 4.419 31.891 1.00 84.25 577 ARG A C 1
ATOM 4615 O O . ARG A 1 577 ? -3.668 3.591 31.114 1.00 84.25 577 ARG A O 1
ATOM 4622 N N . ILE A 1 578 ? -4.663 4.089 33.068 1.00 84.62 578 ILE A N 1
ATOM 4623 C CA . ILE A 1 578 ? -4.868 2.705 33.506 1.00 84.62 578 ILE A CA 1
ATOM 4624 C C . ILE A 1 578 ? -6.152 2.169 32.854 1.00 84.62 578 ILE A C 1
ATOM 4626 O O . ILE A 1 578 ? -7.196 2.822 32.870 1.00 84.62 578 ILE A O 1
ATOM 4630 N N . ARG A 1 579 ? -6.078 0.980 32.253 1.00 75.12 579 ARG A N 1
ATOM 4631 C CA . ARG A 1 579 ? -7.151 0.334 31.480 1.00 75.12 579 ARG A CA 1
ATOM 4632 C C . ARG A 1 579 ? -7.858 -0.744 32.291 1.00 75.12 579 ARG A C 1
ATOM 4634 O O . ARG A 1 579 ? -7.825 -1.919 31.941 1.00 75.12 579 ARG A O 1
ATOM 4641 N N . ALA A 1 580 ? -8.542 -0.328 33.355 1.00 70.50 580 ALA A N 1
ATOM 4642 C CA . ALA A 1 580 ? -9.360 -1.223 34.180 1.00 70.50 580 ALA A CA 1
ATOM 4643 C C . ALA A 1 580 ? -10.516 -1.888 33.398 1.00 70.50 580 ALA A C 1
ATOM 4645 O O . ALA A 1 580 ? -11.048 -2.906 33.825 1.00 70.50 580 ALA A O 1
ATOM 4646 N N . ASP A 1 581 ? -10.896 -1.315 32.250 1.00 59.78 581 ASP A N 1
ATOM 4647 C CA . ASP A 1 581 ? -11.913 -1.832 31.331 1.00 59.78 581 ASP A CA 1
ATOM 4648 C C . ASP A 1 581 ? -11.418 -2.977 30.431 1.00 59.78 581 ASP A C 1
ATOM 4650 O O . ASP A 1 581 ? -12.218 -3.592 29.725 1.00 59.78 581 ASP A O 1
ATOM 4654 N N . ARG A 1 582 ? -10.106 -3.239 30.391 1.00 64.50 582 ARG A N 1
ATOM 4655 C CA . ARG A 1 582 ? -9.511 -4.257 29.521 1.00 64.50 582 ARG A CA 1
ATOM 4656 C C . ARG A 1 582 ? -9.233 -5.538 30.306 1.00 64.50 582 ARG A C 1
ATOM 4658 O O . ARG A 1 582 ? -8.579 -5.470 31.337 1.00 64.50 582 ARG A O 1
ATOM 4665 N N . PRO A 1 583 ? -9.622 -6.714 29.782 1.00 67.56 583 PRO A N 1
ATOM 4666 C CA . PRO A 1 583 ? -9.280 -7.989 30.410 1.00 67.56 583 PRO A CA 1
ATOM 4667 C C . PRO A 1 583 ? -7.841 -8.444 30.110 1.00 67.56 583 PRO A C 1
ATOM 4669 O O . PRO A 1 583 ? -7.329 -9.335 30.778 1.00 67.56 583 PRO A O 1
ATOM 4672 N N . SER A 1 584 ? -7.185 -7.881 29.087 1.00 80.75 584 SER A N 1
ATOM 4673 C CA . SER A 1 584 ? -5.811 -8.231 28.706 1.00 80.75 584 SER A CA 1
ATOM 4674 C C . SER A 1 584 ? -5.096 -7.077 27.994 1.00 80.75 584 SER A C 1
ATOM 4676 O O . SER A 1 584 ? -5.734 -6.232 27.359 1.00 80.75 584 SER A O 1
ATOM 4678 N N . ALA A 1 585 ? -3.761 -7.095 28.023 1.00 87.00 585 ALA A N 1
ATOM 4679 C CA . ALA A 1 585 ? -2.916 -6.268 27.160 1.00 87.00 585 ALA A CA 1
ATOM 4680 C C . ALA A 1 585 ? -3.134 -6.577 25.665 1.00 87.00 585 ALA A C 1
ATOM 4682 O O . ALA A 1 585 ? -3.780 -7.564 25.290 1.00 87.00 585 ALA A O 1
ATOM 4683 N N . ASN A 1 586 ? -2.586 -5.738 24.783 1.00 88.50 586 ASN A N 1
ATOM 4684 C CA . ASN A 1 586 ? -2.608 -6.011 23.350 1.00 88.50 586 ASN A CA 1
ATOM 4685 C C . ASN A 1 586 ? -1.803 -7.280 23.021 1.00 88.50 586 ASN A C 1
ATOM 4687 O O . ASN A 1 586 ? -0.725 -7.522 23.570 1.00 88.50 586 ASN A O 1
ATOM 4691 N N . LYS A 1 587 ? -2.329 -8.077 22.081 1.00 87.88 587 LYS A N 1
ATOM 4692 C CA . LYS A 1 587 ? -1.596 -9.200 21.480 1.00 87.88 587 LYS A CA 1
ATOM 4693 C C . LYS A 1 587 ? -0.321 -8.683 20.821 1.00 87.88 587 LYS A C 1
ATOM 4695 O O . LYS A 1 587 ? -0.334 -7.581 20.260 1.00 87.88 587 LYS A O 1
ATOM 4700 N N . THR A 1 588 ? 0.762 -9.463 20.835 1.00 87.81 588 THR A N 1
ATOM 4701 C CA . THR A 1 588 ? 2.043 -8.941 20.343 1.00 87.81 588 THR A CA 1
ATOM 4702 C C . THR A 1 588 ? 1.992 -8.500 18.883 1.00 87.81 588 THR A C 1
ATOM 4704 O O . THR A 1 588 ? 2.574 -7.476 18.546 1.00 87.81 588 THR A O 1
ATOM 4707 N N . ASN A 1 589 ? 1.266 -9.203 18.012 1.00 84.69 589 ASN A N 1
ATOM 4708 C CA . ASN A 1 589 ? 1.114 -8.775 16.619 1.00 84.69 589 ASN A CA 1
ATOM 4709 C C . ASN A 1 589 ? 0.482 -7.374 16.502 1.00 84.69 589 ASN A C 1
ATOM 4711 O O . ASN A 1 589 ? 0.989 -6.547 15.754 1.00 84.69 589 ASN A O 1
ATOM 4715 N N . VAL A 1 590 ? -0.553 -7.070 17.294 1.00 86.69 590 VAL A N 1
ATOM 4716 C CA . VAL A 1 590 ? -1.199 -5.746 17.330 1.00 86.69 590 VAL A CA 1
ATOM 4717 C C . VAL A 1 590 ? -0.241 -4.678 17.863 1.00 86.69 590 VAL A C 1
ATOM 4719 O O . VAL A 1 590 ? -0.141 -3.602 17.274 1.00 86.69 590 VAL A O 1
ATOM 4722 N N . ALA A 1 591 ? 0.495 -4.980 18.936 1.00 90.69 591 ALA A N 1
ATOM 4723 C CA . ALA A 1 591 ? 1.496 -4.070 19.492 1.00 90.69 591 ALA A CA 1
ATOM 4724 C C . ALA A 1 591 ? 2.612 -3.761 18.478 1.00 90.69 591 ALA A C 1
ATOM 4726 O O . ALA A 1 591 ? 2.986 -2.605 18.307 1.00 90.69 591 ALA A O 1
ATOM 4727 N N . ILE A 1 592 ? 3.090 -4.772 17.743 1.00 89.81 592 ILE A N 1
ATOM 4728 C CA . ILE A 1 592 ? 4.089 -4.610 16.678 1.00 89.81 592 ILE A CA 1
ATOM 4729 C C . ILE A 1 592 ? 3.542 -3.793 15.507 1.00 89.81 592 ILE A C 1
ATOM 4731 O O . ILE A 1 592 ? 4.258 -2.941 14.982 1.00 89.81 592 ILE A O 1
ATOM 4735 N N . THR A 1 593 ? 2.282 -3.993 15.112 1.00 88.19 593 THR A N 1
ATOM 4736 C CA . THR A 1 593 ? 1.642 -3.167 14.079 1.00 88.19 593 THR A CA 1
ATOM 4737 C C . THR A 1 593 ? 1.586 -1.699 14.503 1.00 88.19 593 THR A C 1
ATOM 4739 O O . THR A 1 593 ? 2.013 -0.831 13.741 1.00 88.19 593 THR A O 1
ATOM 4742 N N . ASN A 1 594 ? 1.133 -1.404 15.726 1.00 91.38 594 ASN A N 1
ATOM 4743 C CA . ASN A 1 594 ? 1.114 -0.031 16.242 1.00 91.38 594 ASN A CA 1
ATOM 4744 C C . ASN A 1 594 ? 2.531 0.550 16.350 1.00 91.38 594 ASN A C 1
ATOM 4746 O O . ASN A 1 594 ? 2.751 1.699 15.982 1.00 91.38 594 ASN A O 1
ATOM 4750 N N . TRP A 1 595 ? 3.508 -0.249 16.777 1.00 93.44 595 TRP A N 1
ATOM 4751 C CA . TRP A 1 595 ? 4.909 0.157 16.867 1.00 93.44 595 TRP A CA 1
ATOM 4752 C C . TRP A 1 595 ? 5.527 0.499 15.508 1.00 93.44 595 TRP A C 1
ATOM 4754 O O . TRP A 1 595 ? 6.231 1.501 15.374 1.00 93.44 595 TRP A O 1
ATOM 4764 N N . ASN A 1 596 ? 5.208 -0.276 14.471 1.00 90.75 596 ASN A N 1
ATOM 4765 C CA . ASN A 1 596 ? 5.595 0.047 13.101 1.00 90.75 596 ASN A CA 1
ATOM 4766 C C . ASN A 1 596 ? 4.981 1.373 12.642 1.00 90.75 596 ASN A C 1
ATOM 4768 O O . ASN A 1 596 ? 5.669 2.160 12.004 1.00 90.75 596 ASN A O 1
ATOM 4772 N N . LEU A 1 597 ? 3.719 1.647 12.989 1.00 90.38 597 LEU A N 1
ATOM 4773 C CA . LEU A 1 597 ? 3.055 2.912 12.658 1.00 90.38 597 LEU A CA 1
ATOM 4774 C C . LEU A 1 597 ? 3.603 4.102 13.456 1.00 90.38 597 LEU A C 1
ATOM 4776 O O . LEU A 1 597 ? 3.638 5.208 12.932 1.00 90.38 597 LEU A O 1
ATOM 4780 N N . ILE A 1 598 ? 4.062 3.893 14.690 1.00 91.88 598 ILE A N 1
ATOM 4781 C CA . ILE A 1 598 ? 4.743 4.928 15.481 1.00 91.88 598 ILE A CA 1
ATOM 4782 C C . ILE A 1 598 ? 6.066 5.322 14.810 1.00 91.88 598 ILE A C 1
ATOM 4784 O O . ILE A 1 598 ? 6.352 6.506 14.651 1.00 91.88 598 ILE A O 1
ATOM 4788 N N . ASN A 1 599 ? 6.858 4.339 14.373 1.00 89.31 599 ASN A N 1
ATOM 4789 C CA . ASN A 1 599 ? 8.169 4.589 13.765 1.00 89.31 599 ASN A CA 1
ATOM 4790 C C . ASN A 1 599 ? 8.089 4.994 12.284 1.00 89.31 599 ASN A C 1
ATOM 4792 O O . ASN A 1 599 ? 8.967 5.693 11.779 1.00 89.31 599 ASN A O 1
ATOM 4796 N N . ASP A 1 600 ? 7.044 4.568 11.576 1.00 85.06 600 ASP A N 1
ATOM 4797 C CA . ASP A 1 600 ? 6.852 4.807 10.146 1.00 85.06 600 ASP A CA 1
ATOM 4798 C C . ASP A 1 600 ? 5.399 5.235 9.837 1.00 85.06 600 ASP A C 1
ATOM 4800 O O . ASP A 1 600 ? 4.664 4.531 9.133 1.00 85.06 600 ASP A O 1
ATOM 4804 N N . PRO A 1 601 ? 4.954 6.400 10.352 1.00 87.06 601 PRO A N 1
ATOM 4805 C CA . PRO A 1 601 ? 3.547 6.793 10.354 1.00 87.06 601 PRO A CA 1
ATOM 4806 C C . PRO A 1 601 ? 2.997 7.068 8.959 1.00 87.06 601 PRO A C 1
ATOM 4808 O O . PRO A 1 601 ? 3.717 7.467 8.038 1.00 87.06 601 PRO A O 1
ATOM 4811 N N . ILE A 1 602 ? 1.679 6.926 8.830 1.00 87.12 602 ILE A N 1
ATOM 4812 C CA . ILE A 1 602 ? 0.888 7.460 7.719 1.00 87.12 602 ILE A CA 1
ATOM 4813 C C . ILE A 1 602 ? 0.512 8.903 8.102 1.00 87.12 602 ILE A C 1
ATOM 4815 O O . ILE A 1 602 ? -0.283 9.102 9.019 1.00 87.12 602 ILE A O 1
ATOM 4819 N N . PRO A 1 603 ? 1.095 9.947 7.490 1.00 85.81 603 PRO A N 1
ATOM 4820 C CA . PRO A 1 603 ? 0.757 11.321 7.852 1.00 85.81 603 PRO A CA 1
ATOM 4821 C C . PRO A 1 603 ? -0.662 11.663 7.396 1.00 85.81 603 PRO A C 1
ATOM 4823 O O . PRO A 1 603 ? -1.053 11.286 6.295 1.00 85.81 603 PRO A O 1
ATOM 4826 N N . LEU A 1 604 ? -1.401 12.469 8.159 1.00 87.31 604 LEU A N 1
ATOM 4827 C CA . LEU A 1 604 ? -2.749 12.886 7.753 1.00 87.31 604 LEU A CA 1
ATOM 4828 C C . LEU A 1 604 ? -2.738 13.640 6.411 1.00 87.31 604 LEU A C 1
ATOM 4830 O O . LEU A 1 604 ? -3.659 13.516 5.606 1.00 87.31 604 LEU A O 1
ATOM 4834 N N . GLY A 1 605 ? -1.659 14.379 6.131 1.00 85.50 605 GLY A N 1
ATOM 4835 C CA . GLY A 1 605 ? -1.448 15.035 4.839 1.00 85.50 605 GLY A CA 1
ATOM 4836 C C . GLY A 1 605 ? -1.419 14.069 3.647 1.00 85.50 605 GLY A C 1
ATOM 4837 O O . GLY A 1 605 ? -1.820 14.469 2.560 1.00 85.50 605 GLY A O 1
ATOM 4838 N N . LEU A 1 606 ? -1.013 12.807 3.849 1.00 84.50 606 LEU A N 1
ATOM 4839 C CA . LEU A 1 606 ? -1.037 11.756 2.823 1.00 84.50 606 LEU A CA 1
ATOM 4840 C C . LEU A 1 606 ? -2.481 11.387 2.476 1.00 84.50 606 LEU A C 1
ATOM 4842 O O . LEU A 1 606 ? -2.858 11.433 1.313 1.00 84.50 606 LEU A O 1
ATOM 4846 N N . LEU A 1 607 ? -3.315 11.120 3.487 1.00 87.62 607 LEU A N 1
ATOM 4847 C CA . LEU A 1 607 ? -4.732 10.775 3.296 1.00 87.62 607 LEU A CA 1
ATOM 4848 C C . LEU A 1 607 ? -5.562 11.937 2.733 1.00 87.62 607 LEU A C 1
ATOM 4850 O O . LEU A 1 607 ? -6.619 11.725 2.146 1.00 87.62 607 LEU A O 1
ATOM 4854 N N . LYS A 1 608 ? -5.081 13.171 2.896 1.00 86.56 608 LYS A N 1
ATOM 4855 C CA . LYS A 1 608 ? -5.675 14.385 2.322 1.00 86.56 608 LYS A CA 1
ATOM 4856 C C . LYS A 1 608 ? -5.132 14.733 0.927 1.00 86.56 608 LYS A C 1
ATOM 4858 O O . LYS A 1 608 ? -5.664 15.656 0.316 1.00 86.56 608 LYS A O 1
ATOM 4863 N N . GLY A 1 609 ? -4.073 14.073 0.451 1.00 78.75 609 GLY A N 1
ATOM 4864 C CA . GLY A 1 609 ? -3.404 14.421 -0.809 1.00 78.75 609 GLY A CA 1
ATOM 4865 C C . GLY A 1 609 ? -2.733 15.804 -0.794 1.00 78.75 609 GLY A C 1
ATOM 4866 O O . GLY A 1 609 ? -2.694 16.476 -1.815 1.00 78.75 609 GLY A O 1
ATOM 4867 N N . VAL A 1 610 ? -2.260 16.273 0.368 1.00 77.88 610 VAL A N 1
ATOM 4868 C CA . VAL A 1 610 ? -1.672 17.621 0.564 1.00 77.88 610 VAL A CA 1
ATOM 4869 C C . VAL A 1 610 ? -0.292 17.575 1.226 1.00 77.88 610 VAL A C 1
ATOM 4871 O O . VAL A 1 610 ? 0.083 18.479 1.980 1.00 77.88 610 VAL A O 1
ATOM 4874 N N . LEU A 1 611 ? 0.464 16.496 1.009 1.00 73.19 611 LEU A N 1
ATOM 4875 C CA . LEU A 1 611 ? 1.816 16.382 1.555 1.00 73.19 611 LEU A CA 1
ATOM 4876 C C . LEU A 1 611 ? 2.706 17.544 1.102 1.00 73.19 611 LEU A C 1
ATOM 4878 O O . LEU A 1 611 ? 2.606 18.038 -0.015 1.00 73.19 611 LEU A O 1
ATOM 4882 N N . LYS A 1 612 ? 3.602 17.967 1.997 1.00 65.06 612 LYS A N 1
ATOM 4883 C CA . LYS A 1 612 ? 4.619 18.992 1.740 1.00 65.06 612 LYS A CA 1
ATOM 4884 C C . LYS A 1 612 ? 6.003 18.453 2.114 1.00 65.06 612 LYS A C 1
ATOM 4886 O O . LYS A 1 612 ? 6.131 17.604 2.998 1.00 65.06 612 LYS A O 1
ATOM 4891 N N . GLY A 1 613 ? 7.050 18.970 1.473 1.00 64.25 613 GLY A N 1
ATOM 4892 C CA . GLY A 1 613 ? 8.444 18.668 1.821 1.00 64.25 613 GLY A CA 1
ATOM 4893 C C . GLY A 1 613 ? 8.883 17.228 1.509 1.00 64.25 613 GLY A C 1
ATOM 4894 O O . GLY A 1 613 ? 8.488 16.664 0.494 1.00 64.25 613 GLY A O 1
ATOM 4895 N N . ARG A 1 614 ? 9.712 16.620 2.380 1.00 57.38 614 ARG A N 1
ATOM 4896 C CA . ARG A 1 614 ? 10.424 15.338 2.123 1.00 57.38 614 ARG A CA 1
ATOM 4897 C C . ARG A 1 614 ? 9.519 14.133 1.815 1.00 57.38 614 ARG A C 1
ATOM 4899 O O . ARG A 1 614 ? 10.011 13.077 1.432 1.00 57.38 614 ARG A O 1
ATOM 4906 N N . LYS A 1 615 ? 8.212 14.246 2.065 1.00 66.88 615 LYS A N 1
ATOM 4907 C CA . LYS A 1 615 ? 7.255 13.134 1.986 1.00 66.88 615 LYS A CA 1
ATOM 4908 C C . LYS A 1 615 ? 6.423 13.126 0.700 1.00 66.88 615 LYS A C 1
ATOM 4910 O O . LYS A 1 615 ? 5.689 12.170 0.502 1.00 66.88 615 LYS A O 1
ATOM 4915 N N . VAL A 1 616 ? 6.552 14.137 -0.168 1.00 69.25 616 VAL A N 1
ATOM 4916 C CA . VAL A 1 616 ? 5.694 14.313 -1.361 1.00 69.25 616 VAL A CA 1
ATOM 4917 C C . VAL A 1 616 ? 5.727 13.114 -2.313 1.00 69.25 616 VAL A C 1
ATOM 4919 O O . VAL A 1 616 ? 4.687 12.781 -2.857 1.00 69.25 616 VAL A O 1
ATOM 4922 N N . LEU A 1 617 ? 6.880 12.450 -2.465 1.00 77.00 617 LEU A N 1
ATOM 4923 C CA . LEU A 1 617 ? 7.078 11.332 -3.406 1.00 77.00 617 LEU A CA 1
ATOM 4924 C C . LEU A 1 617 ? 7.073 9.948 -2.739 1.00 77.00 617 LEU A C 1
ATOM 4926 O O . LEU A 1 617 ? 7.543 8.959 -3.303 1.00 77.00 617 LEU A O 1
ATOM 4930 N N . GLN A 1 618 ? 6.652 9.874 -1.476 1.00 78.00 618 GLN A N 1
ATOM 4931 C CA . GLN A 1 618 ? 6.830 8.676 -0.665 1.00 78.00 618 GLN A CA 1
ATOM 4932 C C . GLN A 1 618 ? 6.063 7.455 -1.195 1.00 78.00 618 GLN A C 1
ATOM 4934 O O . GLN A 1 618 ? 6.615 6.354 -1.133 1.00 78.00 618 GLN A O 1
ATOM 4939 N N . LEU A 1 619 ? 4.837 7.629 -1.694 1.00 80.00 619 LEU A N 1
ATOM 4940 C CA . LEU A 1 619 ? 4.043 6.536 -2.257 1.00 80.00 619 LEU A CA 1
ATOM 4941 C C . LEU A 1 619 ? 4.579 6.129 -3.623 1.00 80.00 619 LEU A C 1
ATOM 4943 O O . LEU A 1 619 ? 4.664 4.937 -3.894 1.00 80.00 619 LEU A O 1
ATOM 4947 N N . MET A 1 620 ? 5.035 7.087 -4.433 1.00 86.38 620 MET A N 1
ATOM 4948 C CA . MET A 1 620 ? 5.662 6.794 -5.725 1.00 86.38 620 MET A CA 1
ATOM 4949 C C . MET A 1 620 ? 6.877 5.872 -5.565 1.00 86.38 620 MET A C 1
ATOM 4951 O O . MET A 1 620 ? 6.958 4.845 -6.232 1.00 86.38 620 MET A O 1
ATOM 4955 N N . TYR A 1 621 ? 7.792 6.164 -4.631 1.00 83.50 621 TYR A N 1
ATOM 4956 C CA . TYR A 1 621 ? 8.937 5.274 -4.394 1.00 83.50 621 TYR A CA 1
ATOM 4957 C C . TYR A 1 621 ? 8.522 3.889 -3.915 1.00 83.50 621 TYR A C 1
ATOM 4959 O O . TYR A 1 621 ? 9.189 2.909 -4.233 1.00 83.50 621 TYR A O 1
ATOM 4967 N N . GLN A 1 622 ? 7.476 3.794 -3.096 1.00 81.38 622 GLN A N 1
ATOM 4968 C CA . GLN A 1 622 ? 6.974 2.502 -2.629 1.00 81.38 622 GLN A CA 1
ATOM 4969 C C . GLN A 1 622 ? 6.380 1.711 -3.787 1.00 81.38 622 GLN A C 1
ATOM 4971 O O . GLN A 1 622 ? 6.711 0.540 -3.943 1.00 81.38 622 GLN A O 1
ATOM 4976 N N . TYR A 1 623 ? 5.587 2.373 -4.626 1.00 86.31 623 TYR A N 1
ATOM 4977 C CA . TYR A 1 623 ? 5.021 1.795 -5.831 1.00 86.31 623 TYR A CA 1
ATOM 4978 C C . TYR A 1 623 ? 6.114 1.292 -6.776 1.00 86.31 623 TYR A C 1
ATOM 4980 O O . TYR A 1 623 ? 6.133 0.112 -7.114 1.00 86.31 623 TYR A O 1
ATOM 4988 N N . HIS A 1 624 ? 7.091 2.134 -7.117 1.00 90.19 624 HIS A N 1
ATOM 4989 C CA . HIS A 1 624 ? 8.211 1.744 -7.975 1.00 90.19 624 HIS A CA 1
ATOM 4990 C C . HIS A 1 624 ? 9.029 0.607 -7.362 1.00 90.19 624 HIS A C 1
ATOM 4992 O O . HIS A 1 624 ? 9.328 -0.364 -8.047 1.00 90.19 624 HIS A O 1
ATOM 4998 N N . ASN A 1 625 ? 9.345 0.666 -6.063 1.00 88.88 625 ASN A N 1
ATOM 4999 C CA . ASN A 1 625 ? 10.064 -0.415 -5.384 1.00 88.88 625 ASN A CA 1
ATOM 5000 C C . ASN A 1 625 ? 9.286 -1.732 -5.374 1.00 88.88 625 ASN A C 1
ATOM 5002 O O . ASN A 1 625 ? 9.913 -2.786 -5.469 1.00 88.88 625 ASN A O 1
ATOM 5006 N N . ARG A 1 626 ? 7.955 -1.680 -5.261 1.00 87.00 626 ARG A N 1
ATOM 5007 C CA . ARG A 1 626 ? 7.103 -2.861 -5.364 1.00 87.00 626 ARG A CA 1
ATOM 5008 C C . ARG A 1 626 ? 7.143 -3.438 -6.774 1.00 87.00 626 ARG A C 1
ATOM 5010 O O . ARG A 1 626 ? 7.415 -4.621 -6.893 1.00 87.00 626 ARG A O 1
ATOM 5017 N N . ILE A 1 627 ? 6.978 -2.616 -7.813 1.00 90.00 627 ILE A N 1
ATOM 5018 C CA . ILE A 1 627 ? 7.081 -3.070 -9.211 1.00 90.00 627 ILE A CA 1
ATOM 5019 C C . ILE A 1 627 ? 8.436 -3.740 -9.469 1.00 90.00 627 ILE A C 1
ATOM 5021 O O . ILE A 1 627 ? 8.480 -4.829 -10.040 1.00 90.00 627 ILE A O 1
ATOM 5025 N N . LYS A 1 628 ? 9.539 -3.143 -8.991 1.00 93.31 628 LYS A N 1
ATOM 5026 C CA . LYS A 1 628 ? 10.870 -3.770 -9.062 1.00 93.31 628 LYS A CA 1
ATOM 5027 C C . LYS A 1 628 ? 10.879 -5.144 -8.386 1.00 93.31 628 LYS A C 1
ATOM 5029 O O . LYS A 1 628 ? 11.344 -6.110 -8.980 1.00 93.31 628 LYS A O 1
ATOM 5034 N N . MET A 1 629 ? 10.376 -5.227 -7.152 1.00 91.62 629 MET A N 1
ATOM 5035 C CA . MET A 1 629 ? 10.381 -6.465 -6.369 1.00 91.62 629 MET A CA 1
ATOM 5036 C C . MET A 1 629 ? 9.528 -7.560 -7.016 1.00 91.62 629 MET A C 1
ATOM 5038 O O . MET A 1 629 ? 10.023 -8.662 -7.218 1.00 91.62 629 MET A O 1
ATOM 5042 N N . GLU A 1 630 ? 8.294 -7.242 -7.409 1.00 89.94 630 GLU A N 1
ATOM 5043 C CA . GLU A 1 630 ? 7.374 -8.168 -8.081 1.00 89.94 630 GLU A CA 1
ATOM 5044 C C . GLU A 1 630 ? 7.972 -8.697 -9.389 1.00 89.94 630 GLU A C 1
ATOM 5046 O O . GLU A 1 630 ? 7.892 -9.892 -9.670 1.00 89.94 630 GLU A O 1
ATOM 5051 N N . THR A 1 631 ? 8.629 -7.827 -10.164 1.00 94.06 631 THR A N 1
ATOM 5052 C CA . THR A 1 631 ? 9.293 -8.217 -11.416 1.00 94.06 631 THR A CA 1
ATOM 5053 C C . THR A 1 631 ? 10.469 -9.162 -11.151 1.00 94.06 631 THR A C 1
ATOM 5055 O O . THR A 1 631 ? 10.588 -10.199 -11.806 1.00 94.06 631 THR A O 1
ATOM 5058 N N . LEU A 1 632 ? 11.316 -8.851 -10.160 1.00 96.06 632 LEU A N 1
ATOM 5059 C CA . LEU A 1 632 ? 12.440 -9.707 -9.767 1.00 96.06 632 LEU A CA 1
ATOM 5060 C C . LEU A 1 632 ? 11.970 -11.061 -9.211 1.00 96.06 632 LEU A C 1
ATOM 5062 O O . LEU A 1 632 ? 12.534 -12.090 -9.572 1.00 96.06 632 LEU A O 1
ATOM 5066 N N . GLU A 1 633 ? 10.939 -11.088 -8.363 1.00 93.38 633 GLU A N 1
ATOM 5067 C CA . GLU A 1 633 ? 10.365 -12.321 -7.803 1.00 93.38 633 GLU A CA 1
ATOM 5068 C C . GLU A 1 633 ? 9.737 -13.208 -8.871 1.00 93.38 633 GLU A C 1
ATOM 5070 O O . GLU A 1 633 ? 9.954 -14.424 -8.867 1.00 93.38 633 GLU A O 1
ATOM 5075 N N . TYR A 1 634 ? 8.969 -12.604 -9.782 1.00 94.50 634 TYR A N 1
ATOM 5076 C CA . TYR A 1 634 ? 8.351 -13.309 -10.895 1.00 94.50 634 TYR A CA 1
ATOM 5077 C C . TYR A 1 634 ? 9.418 -14.026 -11.725 1.00 94.50 634 TYR A C 1
ATOM 5079 O O . TYR A 1 634 ? 9.371 -15.250 -11.862 1.00 94.50 634 TYR A O 1
ATOM 5087 N N . TRP A 1 635 ? 10.431 -13.295 -12.199 1.00 96.31 635 TRP A N 1
ATOM 5088 C CA . TRP A 1 635 ? 11.476 -13.887 -13.029 1.00 96.31 635 TRP A CA 1
ATOM 5089 C C . TRP A 1 635 ? 12.392 -14.835 -12.258 1.00 96.31 635 TRP A C 1
ATOM 5091 O O . TRP A 1 635 ? 12.763 -15.870 -12.803 1.00 96.31 635 TRP A O 1
ATOM 5101 N N . ASN A 1 636 ? 12.682 -14.574 -10.979 1.00 94.56 636 ASN A N 1
ATOM 5102 C CA . ASN A 1 636 ? 13.383 -15.529 -10.115 1.00 94.56 636 ASN A CA 1
ATOM 5103 C C . ASN A 1 636 ? 12.654 -16.882 -10.082 1.00 94.56 636 ASN A C 1
ATOM 5105 O O . ASN A 1 636 ? 13.279 -17.923 -10.273 1.00 94.56 636 ASN A O 1
ATOM 5109 N N . ARG A 1 637 ? 11.326 -16.886 -9.894 1.00 93.69 637 ARG A N 1
ATOM 5110 C CA . ARG A 1 637 ? 10.524 -18.119 -9.887 1.00 93.69 637 ARG A CA 1
ATOM 5111 C C . ARG A 1 637 ? 10.528 -18.816 -11.249 1.00 93.69 637 ARG A C 1
ATOM 5113 O O . ARG A 1 637 ? 10.761 -20.022 -11.300 1.00 93.69 637 ARG A O 1
ATOM 5120 N N . GLU A 1 638 ? 10.305 -18.080 -12.336 1.00 94.44 638 GLU A N 1
ATOM 5121 C CA . GLU A 1 638 ? 10.259 -18.655 -13.689 1.00 94.44 638 GLU A CA 1
ATOM 5122 C C . GLU A 1 638 ? 11.611 -19.240 -14.128 1.00 94.44 638 GLU A C 1
ATOM 5124 O O . GLU A 1 638 ? 11.670 -20.336 -14.695 1.00 94.44 638 GLU A O 1
ATOM 5129 N N . ILE A 1 639 ? 12.715 -18.551 -13.823 1.00 93.56 639 ILE A N 1
ATOM 5130 C CA . ILE A 1 639 ? 14.071 -19.015 -14.138 1.00 93.56 639 ILE A CA 1
ATOM 5131 C C . ILE A 1 639 ? 14.424 -20.245 -13.292 1.00 93.56 639 ILE A C 1
ATOM 5133 O O . ILE A 1 639 ? 14.938 -21.226 -13.831 1.00 93.56 639 ILE A O 1
ATOM 5137 N N . LEU A 1 640 ? 14.086 -20.262 -11.998 1.00 91.06 640 LEU A N 1
ATOM 5138 C CA . LEU A 1 640 ? 14.289 -21.446 -11.154 1.00 91.06 640 LEU A CA 1
ATOM 5139 C C . LEU A 1 640 ? 13.482 -22.653 -11.654 1.00 91.06 640 LEU A C 1
ATOM 5141 O O . LEU A 1 640 ? 14.019 -23.760 -11.722 1.00 91.06 640 LEU A O 1
ATOM 5145 N N . ALA A 1 641 ? 12.226 -22.453 -12.064 1.00 89.19 641 ALA A N 1
ATOM 5146 C CA . ALA A 1 641 ? 11.399 -23.509 -12.650 1.00 89.19 641 ALA A CA 1
ATOM 5147 C C . ALA A 1 641 ? 11.979 -24.027 -13.979 1.00 89.19 641 ALA A C 1
ATOM 5149 O O . ALA A 1 641 ? 11.906 -25.221 -14.282 1.00 89.19 641 ALA A O 1
ATOM 5150 N N . ARG A 1 642 ? 12.593 -23.152 -14.786 1.00 90.25 642 ARG A N 1
ATOM 5151 C CA . ARG A 1 642 ? 13.376 -23.560 -15.963 1.00 90.25 642 ARG A CA 1
ATOM 5152 C C . ARG A 1 642 ? 14.586 -24.407 -15.561 1.00 90.25 642 ARG A C 1
ATOM 5154 O O . ARG A 1 642 ? 14.744 -25.495 -16.101 1.00 90.25 642 ARG A O 1
ATOM 5161 N N . PHE A 1 643 ? 15.389 -23.966 -14.595 1.00 89.25 643 PHE A N 1
ATOM 5162 C CA . PHE A 1 643 ? 16.587 -24.692 -14.149 1.00 89.25 643 PHE A CA 1
ATOM 5163 C C . PHE A 1 643 ? 16.257 -26.086 -13.608 1.00 89.25 643 PHE A C 1
ATOM 5165 O O . PHE A 1 643 ? 17.001 -27.034 -13.850 1.00 89.25 643 PHE A O 1
ATOM 5172 N N . GLN A 1 644 ? 15.125 -26.229 -12.914 1.00 86.00 644 GLN A N 1
ATOM 5173 C CA . GLN A 1 644 ? 14.624 -27.529 -12.467 1.00 86.00 644 GLN A CA 1
ATOM 5174 C C . GLN A 1 644 ? 14.281 -28.446 -13.649 1.00 86.00 644 GLN A C 1
ATOM 5176 O O . GLN A 1 644 ? 14.705 -29.599 -13.659 1.00 86.00 644 GLN A O 1
ATOM 5181 N N . ARG A 1 645 ? 13.573 -27.936 -14.669 1.00 86.50 645 ARG A N 1
ATOM 5182 C CA . ARG A 1 645 ? 13.253 -28.699 -15.892 1.00 86.50 645 ARG A CA 1
ATOM 5183 C C . ARG A 1 645 ? 14.495 -29.096 -16.690 1.00 86.50 645 ARG A C 1
ATOM 5185 O O . ARG A 1 645 ? 14.513 -30.166 -17.282 1.00 86.50 645 ARG A O 1
ATOM 5192 N N . GLU A 1 646 ? 15.524 -28.253 -16.688 1.00 84.12 646 GLU A N 1
ATOM 5193 C CA . GLU A 1 646 ? 16.806 -28.496 -17.363 1.00 84.12 646 GLU A CA 1
ATOM 5194 C C . GLU A 1 646 ? 17.767 -29.386 -16.554 1.00 84.12 646 GLU A C 1
ATOM 5196 O O . GLU A 1 646 ? 18.875 -29.658 -17.008 1.00 84.12 646 GLU A O 1
ATOM 5201 N N . GLY A 1 647 ? 17.386 -29.825 -15.349 1.00 79.12 647 GLY A N 1
ATOM 5202 C CA . GLY A 1 647 ? 18.241 -30.652 -14.492 1.00 79.12 647 GLY A CA 1
ATOM 5203 C C . GLY A 1 647 ? 19.414 -29.905 -13.838 1.00 79.12 647 GLY A C 1
ATOM 5204 O O . GLY A 1 647 ? 20.247 -30.524 -13.186 1.00 79.12 647 GLY A O 1
ATOM 5205 N N . LYS A 1 648 ? 19.481 -28.573 -13.959 1.00 75.56 648 LYS A N 1
ATOM 5206 C CA . LYS A 1 648 ? 20.552 -27.728 -13.390 1.00 75.56 648 LYS A CA 1
ATOM 5207 C C . LYS A 1 648 ? 20.447 -27.551 -11.870 1.00 75.56 648 LYS A C 1
ATOM 5209 O O . LYS A 1 648 ? 21.401 -27.121 -11.226 1.00 75.56 648 LYS A O 1
ATOM 5214 N N . ASN A 1 649 ? 19.283 -27.870 -11.298 1.00 67.00 649 ASN A N 1
ATOM 5215 C CA . ASN A 1 649 ? 18.963 -27.649 -9.886 1.00 67.00 649 ASN A CA 1
ATOM 5216 C C . ASN A 1 649 ? 18.220 -28.849 -9.255 1.00 67.00 649 ASN A C 1
ATOM 5218 O O . ASN A 1 649 ? 17.157 -28.692 -8.653 1.00 67.00 649 ASN A O 1
ATOM 5222 N N . THR A 1 650 ? 18.728 -30.070 -9.461 1.00 60.16 650 THR A N 1
ATOM 5223 C CA . THR A 1 650 ? 18.160 -31.313 -8.902 1.00 60.16 650 THR A CA 1
ATOM 5224 C C . THR A 1 650 ? 18.683 -31.626 -7.499 1.00 60.16 650 THR A C 1
ATOM 5226 O O . THR A 1 650 ? 19.861 -31.428 -7.198 1.00 60.16 650 THR A O 1
ATOM 5229 N N . VAL A 1 651 ? 17.811 -32.186 -6.653 1.00 51.78 651 VAL A N 1
ATOM 5230 C CA . VAL A 1 651 ? 18.153 -32.692 -5.313 1.00 51.78 651 VAL A CA 1
ATOM 5231 C C . VAL A 1 651 ? 19.197 -33.810 -5.446 1.00 51.78 651 VAL A C 1
ATOM 5233 O O . VAL A 1 651 ? 18.907 -34.844 -6.041 1.00 51.78 651 VAL A O 1
ATOM 5236 N N . GLY A 1 652 ? 20.408 -33.583 -4.924 1.00 53.59 652 GLY A N 1
ATOM 5237 C CA . GLY A 1 652 ? 21.548 -34.512 -5.003 1.00 53.59 652 GLY A CA 1
ATOM 5238 C C . GLY A 1 652 ? 22.811 -33.933 -5.653 1.00 53.59 652 GLY A C 1
ATOM 5239 O O . GLY A 1 652 ? 23.864 -34.554 -5.572 1.00 53.59 652 GLY A O 1
ATOM 5240 N N . ASN A 1 653 ? 22.735 -32.746 -6.266 1.00 57.47 653 ASN A N 1
ATOM 5241 C CA . ASN A 1 653 ? 23.917 -32.043 -6.761 1.00 57.47 653 ASN A CA 1
ATOM 5242 C C . ASN A 1 653 ? 24.606 -31.299 -5.601 1.00 57.47 653 ASN A C 1
ATOM 5244 O O . ASN A 1 653 ? 23.976 -30.463 -4.953 1.00 57.47 653 ASN A O 1
ATOM 5248 N N . GLU A 1 654 ? 25.881 -31.596 -5.336 1.00 56.06 654 GLU A N 1
ATOM 5249 C CA . GLU A 1 654 ? 26.647 -30.997 -4.228 1.00 56.06 654 GLU A CA 1
ATOM 5250 C C . GLU A 1 654 ? 26.843 -29.477 -4.392 1.00 56.06 654 GLU A C 1
ATOM 5252 O O . GLU A 1 654 ? 27.156 -28.792 -3.420 1.00 56.06 654 GLU A O 1
ATOM 5257 N N . ASN A 1 655 ? 26.604 -28.929 -5.595 1.00 61.28 655 ASN A N 1
ATOM 5258 C CA . ASN A 1 655 ? 26.687 -27.495 -5.870 1.00 61.28 655 ASN A CA 1
ATOM 5259 C C . ASN A 1 655 ? 25.594 -27.038 -6.873 1.00 61.28 655 ASN A C 1
ATOM 5261 O O . ASN A 1 655 ? 25.835 -27.006 -8.083 1.00 61.28 655 ASN A O 1
ATOM 5265 N N . PRO A 1 656 ? 24.361 -26.732 -6.418 1.00 66.94 656 PRO A N 1
ATOM 5266 C CA . PRO A 1 656 ? 23.268 -26.331 -7.305 1.00 66.94 656 PRO A CA 1
ATOM 5267 C C . PRO A 1 656 ? 23.567 -24.996 -8.002 1.00 66.94 656 PRO A C 1
ATOM 5269 O O . PRO A 1 656 ? 23.923 -24.011 -7.352 1.00 66.94 656 PRO A O 1
ATOM 5272 N N . GLN A 1 657 ? 23.384 -24.949 -9.327 1.00 78.94 657 GLN A N 1
ATOM 5273 C CA . GLN A 1 657 ? 23.605 -23.733 -10.107 1.00 78.94 657 GLN A CA 1
ATOM 5274 C C . GLN A 1 657 ? 22.542 -22.684 -9.759 1.00 78.94 657 GLN A C 1
ATOM 5276 O O . GLN A 1 657 ? 21.337 -22.936 -9.858 1.00 78.94 657 GLN A O 1
ATOM 5281 N N . ARG A 1 658 ? 22.992 -21.495 -9.355 1.00 85.50 658 ARG A N 1
ATOM 5282 C CA . ARG A 1 658 ? 22.122 -20.348 -9.081 1.00 85.50 658 ARG A CA 1
ATOM 5283 C C . ARG A 1 658 ? 21.941 -19.495 -10.335 1.00 85.50 658 ARG A C 1
ATOM 5285 O O . ARG A 1 658 ? 22.877 -19.402 -11.126 1.00 85.50 658 ARG A O 1
ATOM 5292 N N . PRO A 1 659 ? 20.761 -18.886 -10.522 1.00 91.94 659 PRO A N 1
ATOM 5293 C CA . PRO A 1 659 ? 20.548 -17.974 -11.632 1.00 91.94 659 PRO A CA 1
ATOM 5294 C C . PRO A 1 659 ? 21.349 -16.684 -11.435 1.00 91.94 659 PRO A C 1
ATOM 5296 O O . PRO A 1 659 ? 21.618 -16.282 -10.300 1.00 91.94 659 PRO A O 1
ATOM 5299 N N . VAL A 1 660 ? 21.696 -16.014 -12.529 1.00 94.94 660 VAL A N 1
ATOM 5300 C CA . VAL A 1 660 ? 22.542 -14.811 -12.510 1.00 94.94 660 VAL A CA 1
ATOM 5301 C C . VAL A 1 660 ? 21.736 -13.558 -12.847 1.00 94.94 660 VAL A C 1
ATOM 5303 O O . VAL A 1 660 ? 21.038 -13.523 -13.861 1.00 94.94 660 VAL A O 1
ATOM 5306 N N . LEU A 1 661 ? 21.862 -12.521 -12.017 1.00 96.81 661 LEU A N 1
ATOM 5307 C CA . LEU A 1 661 ? 21.303 -11.185 -12.236 1.00 96.81 661 LEU A CA 1
ATOM 5308 C C . LEU A 1 661 ? 22.427 -10.188 -12.535 1.00 96.81 661 LEU A C 1
ATOM 5310 O O . LEU A 1 661 ? 23.256 -9.939 -11.665 1.00 96.81 661 LEU A O 1
ATOM 5314 N N . LEU A 1 662 ? 22.418 -9.560 -13.709 1.00 97.50 662 LEU A N 1
ATOM 5315 C CA . LEU A 1 662 ? 23.197 -8.348 -13.974 1.00 97.50 662 LEU A CA 1
ATOM 5316 C C . LEU A 1 662 ? 22.313 -7.122 -13.721 1.00 97.50 662 LEU A C 1
ATOM 5318 O O . LEU A 1 662 ? 21.387 -6.848 -14.485 1.00 97.50 662 LEU A O 1
ATOM 5322 N N . ASP A 1 663 ? 22.597 -6.389 -12.651 1.00 97.44 663 ASP A N 1
ATOM 5323 C CA . ASP A 1 663 ? 21.887 -5.161 -12.296 1.00 97.44 663 ASP A CA 1
ATOM 5324 C C . ASP A 1 663 ? 22.663 -3.933 -12.796 1.00 97.44 663 ASP A C 1
ATOM 5326 O O . ASP A 1 663 ? 23.810 -3.698 -12.410 1.00 97.44 663 ASP A O 1
ATOM 5330 N N . VAL A 1 664 ? 22.048 -3.166 -13.697 1.00 96.88 664 VAL A N 1
ATOM 5331 C CA . VAL A 1 664 ? 22.662 -2.032 -14.397 1.00 96.88 664 VAL A CA 1
ATOM 5332 C C . VAL A 1 664 ? 22.304 -0.721 -13.702 1.00 96.88 664 VAL A C 1
ATOM 5334 O O . VAL A 1 664 ? 21.145 -0.296 -13.704 1.00 96.88 664 VAL A O 1
ATOM 5337 N N . GLY A 1 665 ? 23.317 -0.024 -13.184 1.00 93.69 665 GLY A N 1
ATOM 5338 C CA . GLY A 1 665 ? 23.141 1.221 -12.435 1.00 93.69 665 GLY A CA 1
ATOM 5339 C C . GLY A 1 665 ? 22.746 0.967 -10.982 1.00 93.69 665 GLY A C 1
ATOM 5340 O O . GLY A 1 665 ? 21.814 1.589 -10.473 1.00 93.69 665 GLY A O 1
ATOM 5341 N N . SER A 1 666 ? 23.442 0.042 -10.313 1.00 93.81 666 SER A N 1
ATOM 5342 C CA . SER A 1 666 ? 23.145 -0.371 -8.934 1.00 93.81 666 SER A CA 1
ATOM 5343 C C . SER A 1 666 ? 23.294 0.753 -7.895 1.00 93.81 666 SER A C 1
ATOM 5345 O O . SER A 1 666 ? 22.782 0.645 -6.768 1.00 93.81 666 SER A O 1
ATOM 5347 N N . GLY A 1 667 ? 24.004 1.832 -8.242 1.00 92.06 667 GLY A N 1
ATOM 5348 C CA . GLY A 1 667 ? 24.206 3.010 -7.414 1.00 92.06 667 GLY A CA 1
ATOM 5349 C C . GLY A 1 667 ? 24.753 2.670 -6.031 1.00 92.06 667 GLY A C 1
ATOM 5350 O O . GLY A 1 667 ? 25.641 1.841 -5.846 1.00 92.06 667 GLY A O 1
ATOM 5351 N N . LYS A 1 668 ? 24.150 3.286 -5.014 1.00 92.50 668 LYS A N 1
ATOM 5352 C CA . LYS A 1 668 ? 24.467 3.071 -3.593 1.00 92.50 668 LYS A CA 1
ATOM 5353 C C . LYS A 1 668 ? 23.922 1.754 -3.025 1.00 92.50 668 LYS A C 1
ATOM 5355 O O . LYS A 1 668 ? 23.919 1.582 -1.810 1.00 92.50 668 LYS A O 1
ATOM 5360 N N . GLY A 1 669 ? 23.366 0.862 -3.847 1.00 90.38 669 GLY A N 1
ATOM 5361 C CA . GLY A 1 669 ? 22.734 -0.375 -3.383 1.00 90.38 669 GLY A CA 1
ATOM 5362 C C . GLY A 1 669 ? 21.337 -0.168 -2.807 1.00 90.38 669 GLY A C 1
ATOM 5363 O O . GLY A 1 669 ? 21.043 -0.607 -1.695 1.00 90.38 669 GLY A O 1
ATOM 5364 N N . GLY A 1 670 ? 20.466 0.541 -3.529 1.00 88.62 670 GLY A N 1
ATOM 5365 C CA . GLY A 1 670 ? 19.047 0.676 -3.161 1.00 88.62 670 GLY A CA 1
ATOM 5366 C C . GLY A 1 670 ? 18.248 -0.628 -3.312 1.00 88.62 670 GLY A C 1
ATOM 5367 O O . GLY A 1 670 ? 17.231 -0.815 -2.641 1.00 88.62 670 GLY A O 1
ATOM 5368 N N . ASP A 1 671 ? 18.732 -1.541 -4.156 1.00 93.31 671 ASP A N 1
ATOM 5369 C CA . ASP A 1 671 ? 18.071 -2.804 -4.492 1.00 93.31 671 ASP A CA 1
ATOM 5370 C C . ASP A 1 671 ? 18.670 -4.028 -3.754 1.00 93.31 671 ASP A C 1
ATOM 5372 O O . ASP A 1 671 ? 18.129 -5.124 -3.849 1.00 93.31 671 ASP A O 1
ATOM 5376 N N . VAL A 1 672 ? 19.681 -3.835 -2.892 1.00 94.56 672 VAL A N 1
ATOM 5377 C CA . VAL A 1 672 ? 20.348 -4.893 -2.091 1.00 94.56 672 VAL A CA 1
ATOM 5378 C C . VAL A 1 672 ? 19.368 -5.766 -1.300 1.00 94.56 672 VAL A C 1
ATOM 5380 O O . VAL A 1 672 ? 19.460 -6.992 -1.320 1.00 94.56 672 VAL A O 1
ATOM 5383 N N . GLU A 1 673 ? 18.403 -5.154 -0.611 1.00 91.00 673 GLU A N 1
ATOM 5384 C CA . GLU A 1 673 ? 17.412 -5.906 0.172 1.00 91.00 673 GLU A CA 1
ATOM 5385 C C . GLU A 1 673 ? 16.472 -6.729 -0.724 1.00 91.00 673 GLU A C 1
ATOM 5387 O O . GLU A 1 673 ? 15.995 -7.781 -0.306 1.00 91.00 673 GLU A O 1
ATOM 5392 N N . LYS A 1 674 ? 16.251 -6.293 -1.971 1.00 93.38 674 LYS A N 1
ATOM 5393 C CA . LYS A 1 674 ? 15.466 -7.038 -2.964 1.00 93.38 674 LYS A CA 1
ATOM 5394 C C . LYS A 1 674 ? 16.247 -8.248 -3.453 1.00 93.38 674 LYS A C 1
ATOM 5396 O O . LYS A 1 674 ? 15.726 -9.356 -3.467 1.00 93.38 674 LYS A O 1
ATOM 5401 N N . TRP A 1 675 ? 17.534 -8.067 -3.751 1.00 95.44 675 TRP A N 1
ATOM 5402 C CA . TRP A 1 675 ? 18.424 -9.168 -4.121 1.00 95.44 675 TRP A CA 1
ATOM 5403 C C . TRP A 1 675 ? 18.498 -10.235 -3.026 1.00 95.44 675 TRP A C 1
ATOM 5405 O O . TRP A 1 675 ? 18.475 -11.432 -3.323 1.00 95.44 675 TRP A O 1
ATOM 5415 N N . ARG A 1 676 ? 18.502 -9.819 -1.748 1.00 93.50 676 ARG A N 1
ATOM 5416 C CA . ARG A 1 676 ? 18.484 -10.729 -0.591 1.00 93.50 676 ARG A CA 1
ATOM 5417 C C . ARG A 1 676 ? 17.311 -11.711 -0.627 1.00 93.50 676 ARG A C 1
ATOM 5419 O O . ARG A 1 676 ? 17.485 -12.848 -0.200 1.00 93.50 676 ARG A O 1
ATOM 5426 N N . GLN A 1 677 ? 16.164 -11.283 -1.149 1.00 90.81 677 GLN A N 1
ATOM 5427 C CA . GLN A 1 677 ? 14.921 -12.061 -1.220 1.00 90.81 677 GLN A CA 1
ATOM 5428 C C . GLN A 1 677 ? 14.859 -13.001 -2.436 1.00 90.81 677 GLN A C 1
ATOM 5430 O O . GLN A 1 677 ? 13.938 -13.803 -2.551 1.00 90.81 677 GLN A O 1
ATOM 5435 N N . THR A 1 678 ? 15.853 -12.942 -3.324 1.00 92.75 678 THR A N 1
ATOM 5436 C CA . THR A 1 678 ? 15.949 -13.786 -4.521 1.00 92.75 678 THR A CA 1
ATOM 5437 C C . THR A 1 678 ? 17.080 -14.807 -4.410 1.00 92.75 678 THR A C 1
ATOM 5439 O O . THR A 1 678 ? 18.006 -14.656 -3.602 1.00 92.75 678 THR A O 1
ATOM 5442 N N . ALA A 1 679 ? 17.034 -15.833 -5.261 1.00 91.31 679 ALA A N 1
ATOM 5443 C CA . ALA A 1 679 ? 18.087 -16.840 -5.363 1.00 91.31 679 ALA A CA 1
ATOM 5444 C C . ALA A 1 679 ? 19.252 -16.410 -6.273 1.00 91.31 679 ALA A C 1
ATOM 5446 O O . ALA A 1 679 ? 20.184 -17.193 -6.449 1.00 91.31 679 ALA A O 1
ATOM 5447 N N . PHE A 1 680 ? 19.200 -15.203 -6.848 1.00 93.00 680 PHE A N 1
ATOM 5448 C CA . PHE A 1 680 ? 20.206 -14.737 -7.793 1.00 93.00 680 PHE A CA 1
ATOM 5449 C C . PHE A 1 680 ? 21.595 -14.600 -7.152 1.00 93.00 680 PHE A C 1
ATOM 5451 O O . PHE A 1 680 ? 21.742 -14.130 -6.016 1.00 93.00 680 PHE A O 1
ATOM 5458 N N . GLU A 1 681 ? 22.609 -14.977 -7.924 1.00 93.19 681 GLU A N 1
ATOM 5459 C CA . GLU A 1 681 ? 23.952 -14.411 -7.827 1.00 93.19 681 GLU A CA 1
ATOM 5460 C C . GLU A 1 681 ? 23.956 -13.087 -8.593 1.00 93.19 681 GLU A C 1
ATOM 5462 O O . GLU A 1 681 ? 23.469 -13.019 -9.722 1.00 93.19 681 GLU A O 1
ATOM 5467 N N . VAL A 1 682 ? 24.443 -12.016 -7.970 1.00 95.19 682 VAL A N 1
ATOM 5468 C CA . VAL A 1 682 ? 24.264 -10.658 -8.492 1.00 95.19 682 VAL A CA 1
ATOM 5469 C C . VAL A 1 682 ? 25.583 -10.083 -8.977 1.00 95.19 682 VAL A C 1
ATOM 5471 O O . VAL A 1 682 ? 26.575 -10.039 -8.251 1.00 95.19 682 VAL A O 1
ATOM 5474 N N . ILE A 1 683 ? 25.566 -9.561 -10.193 1.00 96.38 683 ILE A N 1
ATOM 5475 C CA . ILE A 1 683 ? 26.608 -8.719 -10.756 1.00 96.38 683 ILE A CA 1
ATOM 5476 C C . ILE A 1 683 ? 26.073 -7.287 -10.747 1.00 96.38 683 ILE A C 1
ATOM 5478 O O . ILE A 1 683 ? 25.182 -6.946 -11.517 1.00 96.38 683 ILE A O 1
ATOM 5482 N N . ALA A 1 684 ? 26.592 -6.459 -9.845 1.00 96.75 684 ALA A N 1
ATOM 5483 C CA . ALA A 1 684 ? 26.205 -5.060 -9.709 1.00 96.75 684 ALA A CA 1
ATOM 5484 C C . ALA A 1 684 ? 27.133 -4.183 -10.558 1.00 96.75 684 ALA A C 1
ATOM 5486 O O . ALA A 1 684 ? 28.338 -4.116 -10.290 1.00 96.75 684 ALA A O 1
ATOM 5487 N N . LEU A 1 685 ? 26.589 -3.519 -11.578 1.00 96.75 685 LEU A N 1
ATOM 5488 C CA . LEU A 1 685 ? 27.338 -2.655 -12.486 1.00 96.75 685 LEU A CA 1
ATOM 5489 C C . LEU A 1 685 ? 27.082 -1.184 -12.154 1.00 96.75 685 LEU A C 1
ATOM 5491 O O . LEU A 1 685 ? 25.956 -0.700 -12.269 1.00 96.75 685 LEU A O 1
ATOM 5495 N N . GLU A 1 686 ? 28.137 -0.464 -11.774 1.00 96.06 686 GLU A N 1
ATOM 5496 C CA . GLU A 1 686 ? 28.036 0.938 -11.360 1.00 96.06 686 GLU A CA 1
ATOM 5497 C C . GLU A 1 686 ? 29.286 1.743 -11.771 1.00 96.06 686 GLU A C 1
ATOM 5499 O O . GLU A 1 686 ? 30.396 1.422 -11.323 1.00 96.06 686 GLU A O 1
ATOM 5504 N N . PRO A 1 687 ? 29.150 2.777 -12.625 1.00 94.25 687 PRO A N 1
ATOM 5505 C CA . PRO A 1 687 ? 30.286 3.574 -13.084 1.00 94.25 687 PRO A CA 1
ATOM 5506 C C . PRO A 1 687 ? 30.861 4.527 -12.025 1.00 94.25 687 PRO A C 1
ATOM 5508 O O . PRO A 1 687 ? 32.069 4.776 -12.057 1.00 94.25 687 PRO A O 1
ATOM 5511 N N . ASP A 1 688 ? 30.065 5.055 -11.089 1.00 92.31 688 ASP A N 1
ATOM 5512 C CA . ASP A 1 688 ? 30.551 6.008 -10.086 1.00 92.31 688 ASP A CA 1
ATOM 5513 C C . ASP A 1 688 ? 31.265 5.293 -8.930 1.00 92.31 688 ASP A C 1
ATOM 5515 O O . ASP A 1 688 ? 30.669 4.622 -8.086 1.00 92.31 688 ASP A O 1
ATOM 5519 N N . ASN A 1 689 ? 32.583 5.470 -8.851 1.00 93.62 689 ASN A N 1
ATOM 5520 C CA . ASN A 1 689 ? 33.396 4.856 -7.805 1.00 93.62 689 ASN A CA 1
ATOM 5521 C C . ASN A 1 689 ? 33.041 5.372 -6.393 1.00 93.62 689 ASN A C 1
ATOM 5523 O O . ASN A 1 689 ? 33.240 4.660 -5.406 1.00 93.62 689 ASN A O 1
ATOM 5527 N N . ASN A 1 690 ? 32.478 6.582 -6.277 1.00 92.19 690 ASN A N 1
ATOM 5528 C CA . ASN A 1 690 ? 32.170 7.202 -4.985 1.00 92.19 690 ASN A CA 1
ATOM 5529 C C . ASN A 1 690 ? 31.029 6.497 -4.239 1.00 92.19 690 ASN A C 1
ATOM 5531 O O . ASN A 1 690 ? 30.961 6.565 -3.012 1.00 92.19 690 ASN A O 1
ATOM 5535 N N . VAL A 1 691 ? 30.138 5.799 -4.952 1.00 91.69 691 VAL A N 1
ATOM 5536 C CA . VAL A 1 691 ? 28.984 5.116 -4.342 1.00 91.69 691 VAL A CA 1
ATOM 5537 C C . VAL A 1 691 ? 29.258 3.650 -3.996 1.00 91.69 691 VAL A C 1
ATOM 5539 O O . VAL A 1 691 ? 28.509 3.049 -3.222 1.00 91.69 691 VAL A O 1
ATOM 5542 N N . LEU A 1 692 ? 30.359 3.074 -4.497 1.00 93.69 692 LEU A N 1
ATOM 5543 C CA . LEU A 1 692 ? 30.674 1.652 -4.315 1.00 93.69 692 LEU A CA 1
ATOM 5544 C C . LEU A 1 692 ? 30.986 1.277 -2.862 1.00 93.69 692 LEU A C 1
ATOM 5546 O O . LEU A 1 692 ? 30.766 0.133 -2.465 1.00 93.69 692 LEU A O 1
ATOM 5550 N N . GLY A 1 693 ? 31.516 2.210 -2.065 1.00 95.00 693 GLY A N 1
ATOM 5551 C CA . GLY A 1 693 ? 31.741 1.991 -0.631 1.00 95.00 693 GLY A CA 1
ATOM 5552 C C . GLY A 1 693 ? 30.431 1.707 0.109 1.00 95.00 693 GLY A C 1
ATOM 5553 O O . GLY A 1 693 ? 30.311 0.694 0.796 1.00 95.00 693 GLY A O 1
ATOM 5554 N N . GLU A 1 694 ? 29.421 2.549 -0.126 1.00 94.50 694 GLU A N 1
ATOM 5555 C CA . GLU A 1 694 ? 28.085 2.422 0.467 1.00 94.50 694 GLU A CA 1
ATOM 5556 C C . GLU A 1 694 ? 27.369 1.145 -0.017 1.00 94.50 694 GLU A C 1
ATOM 5558 O O . GLU A 1 694 ? 26.769 0.428 0.786 1.00 94.50 694 GLU A O 1
ATOM 5563 N N . LEU A 1 695 ? 27.492 0.804 -1.308 1.00 95.06 695 LEU A N 1
ATOM 5564 C CA . LEU A 1 695 ? 26.964 -0.445 -1.873 1.00 95.06 695 LEU A CA 1
ATOM 5565 C C . LEU A 1 695 ? 27.524 -1.685 -1.149 1.00 95.06 695 LEU A C 1
ATOM 5567 O O . LEU A 1 695 ? 26.756 -2.568 -0.757 1.00 95.06 695 LEU A O 1
ATOM 5571 N N . ARG A 1 696 ? 28.846 -1.742 -0.927 1.00 96.25 696 ARG A N 1
ATOM 5572 C CA . ARG A 1 696 ? 29.503 -2.855 -0.213 1.00 96.25 696 ARG A CA 1
ATOM 5573 C C . ARG A 1 696 ? 29.054 -2.957 1.242 1.00 96.25 696 ARG A C 1
ATOM 5575 O O . ARG A 1 696 ? 28.788 -4.058 1.718 1.00 96.25 696 ARG A O 1
ATOM 5582 N N . GLU A 1 697 ? 28.947 -1.831 1.942 1.00 95.06 697 GLU A N 1
ATOM 5583 C CA . GLU A 1 697 ? 28.488 -1.804 3.334 1.00 95.06 697 GLU A CA 1
ATOM 5584 C C . GLU A 1 697 ? 27.055 -2.338 3.460 1.00 95.06 697 GLU A C 1
ATOM 5586 O O . GLU A 1 697 ? 26.764 -3.176 4.318 1.00 95.06 697 GLU A O 1
ATOM 5591 N N . ARG A 1 698 ? 26.157 -1.917 2.561 1.00 94.12 698 ARG A N 1
ATOM 5592 C CA . ARG A 1 698 ? 24.773 -2.409 2.542 1.00 94.12 698 ARG A CA 1
ATOM 5593 C C . ARG A 1 698 ? 24.696 -3.897 2.234 1.00 94.12 698 ARG A C 1
ATOM 5595 O O . ARG A 1 698 ? 23.949 -4.603 2.909 1.00 94.12 698 ARG A O 1
ATOM 5602 N N . ALA A 1 699 ? 25.477 -4.379 1.268 1.00 94.44 699 ALA A N 1
ATOM 5603 C CA . ALA A 1 699 ? 25.586 -5.804 0.960 1.00 94.44 699 ALA A CA 1
ATOM 5604 C C . ALA A 1 699 ? 26.053 -6.627 2.174 1.00 94.44 699 ALA A C 1
ATOM 5606 O O . ALA A 1 699 ? 25.475 -7.678 2.465 1.00 94.44 699 ALA A O 1
ATOM 5607 N N . ALA A 1 700 ? 27.041 -6.117 2.919 1.00 94.31 700 ALA A N 1
ATOM 5608 C CA . ALA A 1 700 ? 27.550 -6.753 4.132 1.00 94.31 700 ALA A CA 1
ATOM 5609 C C . ALA A 1 700 ? 26.492 -6.789 5.236 1.00 94.31 700 ALA A C 1
ATOM 5611 O O . ALA A 1 700 ? 26.235 -7.845 5.811 1.00 94.31 700 ALA A O 1
ATOM 5612 N N . LYS A 1 701 ? 25.808 -5.666 5.475 1.00 91.94 701 LYS A N 1
ATOM 5613 C CA . LYS A 1 701 ? 24.725 -5.572 6.460 1.00 91.94 701 LYS A CA 1
ATOM 5614 C C . LYS A 1 701 ? 23.537 -6.479 6.125 1.00 91.94 701 LYS A C 1
ATOM 5616 O O . LYS A 1 701 ? 22.908 -7.019 7.030 1.00 91.94 701 LYS A O 1
ATOM 5621 N N . ALA A 1 702 ? 23.242 -6.658 4.840 1.00 90.81 702 ALA A N 1
ATOM 5622 C CA . ALA A 1 702 ? 22.215 -7.577 4.357 1.00 90.81 702 ALA A CA 1
ATOM 5623 C C . ALA A 1 702 ? 22.659 -9.055 4.375 1.00 90.81 702 ALA A C 1
ATOM 5625 O O . ALA A 1 702 ? 21.835 -9.937 4.137 1.00 90.81 702 ALA A O 1
ATOM 5626 N N . GLY A 1 703 ? 23.939 -9.337 4.652 1.00 93.38 703 GLY A N 1
ATOM 5627 C CA . GLY A 1 703 ? 24.489 -10.691 4.708 1.00 93.38 703 GLY A CA 1
ATOM 5628 C C . GLY A 1 703 ? 24.622 -11.365 3.341 1.00 93.38 703 GLY A C 1
ATOM 5629 O O . GLY A 1 703 ? 24.574 -12.589 3.260 1.00 93.38 703 GLY A O 1
ATOM 5630 N N . ILE A 1 704 ? 24.753 -10.588 2.259 1.00 93.81 704 ILE A N 1
ATOM 5631 C CA . ILE A 1 704 ? 24.798 -11.115 0.883 1.00 93.81 704 ILE A CA 1
ATOM 5632 C C . ILE A 1 704 ? 26.078 -10.764 0.123 1.00 93.81 704 ILE A C 1
ATOM 5634 O O . ILE A 1 704 ? 26.152 -11.021 -1.072 1.00 93.81 704 ILE A O 1
ATOM 5638 N N . SER A 1 705 ? 27.113 -10.247 0.795 1.00 93.19 705 SER A N 1
ATOM 5639 C CA . SER A 1 705 ? 28.405 -9.936 0.157 1.00 93.19 705 SER A CA 1
ATOM 5640 C C . SER A 1 705 ? 29.024 -11.119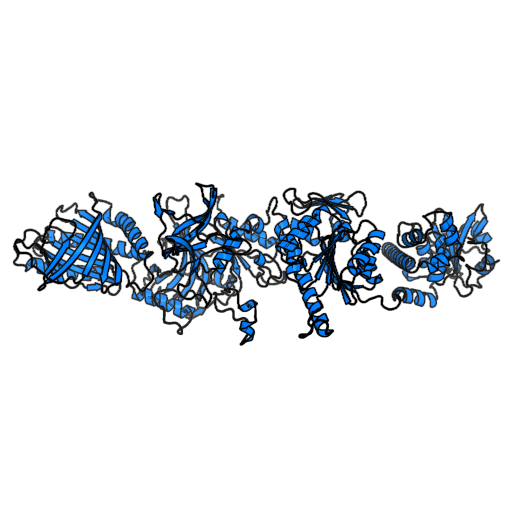 -0.588 1.00 93.19 705 SER A C 1
ATOM 5642 O O . SER A 1 705 ? 29.658 -10.917 -1.613 1.00 93.19 705 SER A O 1
ATOM 5644 N N . GLY A 1 706 ? 28.817 -12.350 -0.107 1.00 89.94 706 GLY A N 1
ATOM 5645 C CA . GLY A 1 706 ? 29.303 -13.561 -0.780 1.00 89.94 706 GLY A CA 1
ATOM 5646 C C . GLY A 1 706 ? 28.557 -13.920 -2.070 1.00 89.94 706 GLY A C 1
ATOM 5647 O O . GLY A 1 706 ? 28.967 -14.862 -2.733 1.00 89.94 706 GLY A O 1
ATOM 5648 N N . ARG A 1 707 ? 27.474 -13.200 -2.402 1.00 90.00 707 ARG A N 1
ATOM 5649 C CA . ARG A 1 707 ? 26.654 -13.395 -3.609 1.00 90.00 707 ARG A CA 1
ATOM 5650 C C . ARG A 1 707 ? 26.675 -12.208 -4.573 1.00 90.00 707 ARG A C 1
ATOM 5652 O O . ARG A 1 707 ? 25.843 -12.125 -5.473 1.00 90.00 707 ARG A O 1
ATOM 5659 N N . ILE A 1 708 ? 27.538 -11.222 -4.321 1.00 93.50 708 ILE A N 1
ATOM 5660 C CA . ILE A 1 708 ? 27.590 -9.985 -5.104 1.00 93.50 708 ILE A CA 1
ATOM 5661 C C . ILE A 1 708 ? 28.994 -9.788 -5.657 1.00 93.50 708 ILE A C 1
ATOM 5663 O O . ILE A 1 708 ? 29.959 -9.656 -4.906 1.00 93.50 708 ILE A O 1
ATOM 5667 N N . SER A 1 709 ? 29.079 -9.667 -6.978 1.00 94.50 709 SER A N 1
ATOM 5668 C CA . SER A 1 709 ? 30.263 -9.199 -7.694 1.00 94.50 709 SER A CA 1
ATOM 5669 C C . SER A 1 709 ? 30.023 -7.779 -8.197 1.00 94.50 709 SER A C 1
ATOM 5671 O O . SER A 1 709 ? 29.034 -7.519 -8.871 1.00 94.50 709 SER A O 1
ATOM 5673 N N . ILE A 1 710 ? 30.911 -6.839 -7.869 1.00 95.56 710 ILE A N 1
ATOM 5674 C CA . ILE A 1 710 ? 30.766 -5.434 -8.280 1.00 95.56 710 ILE A CA 1
ATOM 5675 C C . ILE A 1 710 ? 31.681 -5.154 -9.468 1.00 95.56 710 ILE A C 1
ATOM 5677 O O . ILE A 1 710 ? 32.904 -5.275 -9.360 1.00 95.56 710 ILE A O 1
ATOM 5681 N N . ILE A 1 711 ? 31.098 -4.705 -10.575 1.00 95.50 711 ILE A N 1
ATOM 5682 C CA . ILE A 1 711 ? 31.824 -4.198 -11.734 1.00 95.50 711 ILE A CA 1
ATOM 5683 C C . ILE A 1 711 ? 31.765 -2.672 -11.707 1.00 95.50 711 ILE A C 1
ATOM 5685 O O . ILE A 1 711 ? 30.712 -2.072 -11.895 1.00 95.50 711 ILE A O 1
ATOM 5689 N N . ASN A 1 712 ? 32.919 -2.030 -11.513 1.00 96.38 712 ASN A N 1
ATOM 5690 C CA . ASN A 1 712 ? 33.041 -0.603 -11.791 1.00 96.38 712 ASN A CA 1
ATOM 5691 C C . ASN A 1 712 ? 33.268 -0.389 -13.292 1.00 96.38 712 ASN A C 1
ATOM 5693 O O . ASN A 1 712 ? 34.273 -0.871 -13.832 1.00 96.38 712 ASN A O 1
ATOM 5697 N N . GLY A 1 713 ? 32.312 0.267 -13.946 1.00 94.94 713 GLY A N 1
ATOM 5698 C CA . GLY A 1 713 ? 32.310 0.505 -15.386 1.00 94.94 713 GLY A CA 1
ATOM 5699 C C . GLY A 1 713 ? 30.949 0.965 -15.905 1.00 94.94 713 GLY A C 1
ATOM 5700 O O . GLY A 1 713 ? 29.935 0.857 -15.217 1.00 94.94 713 GLY A O 1
ATOM 5701 N N . LYS A 1 714 ? 30.936 1.486 -17.132 1.00 94.19 714 LYS A N 1
ATOM 5702 C CA . LYS A 1 714 ? 29.712 1.815 -17.871 1.00 94.19 714 LYS A CA 1
ATOM 5703 C C . LYS A 1 714 ? 29.222 0.577 -18.623 1.00 94.19 714 LYS A C 1
ATOM 5705 O O . LYS A 1 714 ? 30.037 -0.170 -19.151 1.00 94.19 714 LYS A O 1
ATOM 5710 N N . ILE A 1 715 ? 27.908 0.388 -18.741 1.00 95.06 715 ILE A N 1
ATOM 5711 C CA . ILE A 1 715 ? 27.336 -0.735 -19.511 1.00 95.06 715 ILE A CA 1
ATOM 5712 C C . ILE A 1 715 ? 27.648 -0.642 -21.010 1.00 95.06 715 ILE A C 1
ATOM 5714 O O . ILE A 1 715 ? 27.709 -1.654 -21.696 1.00 95.06 715 ILE A O 1
ATOM 5718 N N . GLN A 1 716 ? 27.905 0.563 -21.517 1.00 95.00 716 GLN A N 1
ATOM 5719 C CA . GLN A 1 716 ? 28.311 0.789 -22.903 1.00 95.00 716 GLN A CA 1
ATOM 5720 C C . GLN A 1 716 ? 29.743 0.314 -23.204 1.00 95.00 716 GLN A C 1
ATOM 5722 O O . GLN A 1 716 ? 30.121 0.256 -24.370 1.00 95.00 716 GLN A O 1
ATOM 5727 N N . ASP A 1 717 ? 30.548 -0.005 -22.184 1.00 95.19 717 ASP A N 1
ATOM 5728 C CA . ASP A 1 717 ? 31.882 -0.580 -22.363 1.00 95.19 717 ASP A CA 1
ATOM 5729 C C . ASP A 1 717 ? 31.775 -2.106 -22.472 1.00 95.19 717 ASP A C 1
ATOM 5731 O O . ASP A 1 717 ? 32.012 -2.847 -21.513 1.00 95.19 717 ASP A O 1
ATOM 5735 N N . THR A 1 718 ? 31.348 -2.564 -23.652 1.00 93.12 718 THR A N 1
ATOM 5736 C CA . THR A 1 718 ? 31.068 -3.978 -23.929 1.00 93.12 718 THR A CA 1
ATOM 5737 C C . THR A 1 718 ? 32.243 -4.865 -23.546 1.00 93.12 718 THR A C 1
ATOM 5739 O O . THR A 1 718 ? 32.067 -5.784 -22.752 1.00 93.12 718 THR A O 1
ATOM 5742 N N . ALA A 1 719 ? 33.453 -4.538 -24.010 1.00 93.25 719 ALA A N 1
ATOM 5743 C CA . ALA A 1 719 ? 34.645 -5.339 -23.752 1.00 93.25 719 ALA A CA 1
ATOM 5744 C C . ALA A 1 719 ? 34.974 -5.429 -22.254 1.00 93.25 719 ALA A C 1
ATOM 5746 O O . ALA A 1 719 ? 35.284 -6.513 -21.755 1.00 93.25 719 ALA A O 1
ATOM 5747 N N . LEU A 1 720 ? 34.898 -4.316 -21.515 1.00 94.75 720 LEU A N 1
ATOM 5748 C CA . LEU A 1 720 ? 35.132 -4.315 -20.071 1.00 94.75 720 LEU A CA 1
ATOM 5749 C C . LEU A 1 720 ? 34.125 -5.203 -19.340 1.00 94.75 720 LEU A C 1
ATOM 5751 O O . LEU A 1 720 ? 34.526 -6.015 -18.502 1.00 94.75 720 LEU A O 1
ATOM 5755 N N . VAL A 1 721 ? 32.833 -5.039 -19.638 1.00 93.56 721 VAL A N 1
ATOM 5756 C CA . VAL A 1 721 ? 31.759 -5.774 -18.962 1.00 93.56 721 VAL A CA 1
ATOM 5757 C C . VAL A 1 721 ? 31.855 -7.261 -19.287 1.00 93.56 721 VAL A C 1
ATOM 5759 O O . VAL A 1 721 ? 31.898 -8.069 -18.361 1.00 93.56 721 VAL A O 1
ATOM 5762 N N . THR A 1 722 ? 31.994 -7.638 -20.561 1.00 91.81 722 THR A N 1
ATOM 5763 C CA . THR A 1 722 ? 32.107 -9.046 -20.968 1.00 91.81 722 THR A CA 1
ATOM 5764 C C . THR 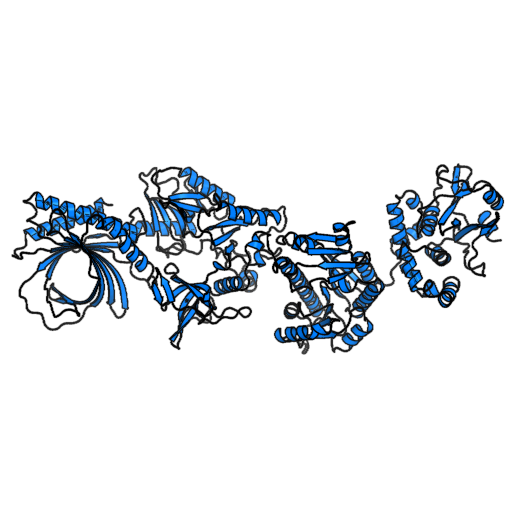A 1 722 ? 33.343 -9.708 -20.372 1.00 91.81 722 THR A C 1
ATOM 5766 O O . THR A 1 722 ? 33.260 -10.831 -19.879 1.00 91.81 722 THR A O 1
ATOM 5769 N N . ASN A 1 723 ? 34.492 -9.023 -20.362 1.00 91.69 723 ASN A N 1
ATOM 5770 C CA . ASN A 1 723 ? 35.724 -9.575 -19.798 1.00 91.69 723 ASN A CA 1
ATOM 5771 C C . ASN A 1 723 ? 35.615 -9.758 -18.285 1.00 91.69 723 ASN A C 1
ATOM 5773 O O . ASN A 1 723 ? 36.022 -10.796 -17.764 1.00 91.69 723 ASN A O 1
ATOM 5777 N N . LYS A 1 724 ? 35.039 -8.780 -17.574 1.00 92.06 724 LYS A N 1
ATOM 5778 C CA . LYS A 1 724 ? 34.837 -8.890 -16.128 1.00 92.06 724 LYS A CA 1
ATOM 5779 C C . LYS A 1 724 ? 33.813 -9.961 -15.775 1.00 92.06 724 LYS A C 1
ATOM 5781 O O . LYS A 1 724 ? 34.081 -10.711 -14.850 1.00 92.06 724 LYS A O 1
ATOM 5786 N N . MET A 1 725 ? 32.712 -10.092 -16.514 1.00 90.62 725 MET A N 1
ATOM 5787 C CA . MET A 1 725 ? 31.744 -11.175 -16.295 1.00 90.62 725 MET A CA 1
ATOM 5788 C C . MET A 1 725 ? 32.374 -12.552 -16.525 1.00 90.62 725 MET A C 1
ATOM 5790 O O . MET A 1 725 ? 32.292 -13.414 -15.657 1.00 90.62 725 MET A O 1
ATOM 5794 N N . ARG A 1 726 ? 33.114 -12.738 -17.627 1.00 86.69 726 ARG A N 1
ATOM 5795 C CA . ARG A 1 726 ? 33.836 -13.995 -17.908 1.00 86.69 726 ARG A CA 1
ATOM 5796 C C . ARG A 1 726 ? 34.900 -14.332 -16.861 1.00 86.69 726 ARG A C 1
ATOM 5798 O O . ARG A 1 726 ? 35.189 -15.507 -16.653 1.00 86.69 726 ARG A O 1
ATOM 5805 N N . ALA A 1 727 ? 35.487 -13.321 -16.220 1.00 83.75 727 ALA A N 1
ATOM 5806 C CA . ALA A 1 727 ? 36.472 -13.503 -15.159 1.00 83.75 727 ALA A CA 1
ATOM 5807 C C . ALA A 1 727 ? 35.852 -13.941 -13.822 1.00 83.75 727 ALA A C 1
ATOM 5809 O O . ALA A 1 727 ? 36.589 -14.400 -12.949 1.00 83.75 727 ALA A O 1
ATOM 5810 N N . VAL A 1 728 ? 34.532 -13.817 -13.645 1.00 77.06 728 VAL A N 1
ATOM 5811 C CA . VAL A 1 728 ? 33.849 -14.307 -12.447 1.00 77.06 728 VAL A CA 1
ATOM 5812 C C . VAL A 1 728 ? 33.486 -15.789 -12.649 1.00 77.06 728 VAL A C 1
ATOM 5814 O O . VAL A 1 728 ? 32.666 -16.112 -13.514 1.00 77.06 728 VAL A O 1
ATOM 5817 N N . PRO A 1 729 ? 34.083 -16.723 -11.878 1.00 67.00 729 PRO A N 1
ATOM 5818 C CA . PRO A 1 729 ? 33.801 -18.149 -12.023 1.00 67.00 729 PRO A CA 1
ATOM 5819 C C . PRO A 1 729 ? 32.305 -18.436 -11.854 1.00 67.00 729 PRO A C 1
ATOM 5821 O O . PRO A 1 729 ? 31.687 -17.926 -10.925 1.00 67.00 729 PRO A O 1
ATOM 5824 N N . LEU A 1 730 ? 31.741 -19.272 -12.735 1.00 65.75 730 LEU A N 1
ATOM 5825 C CA . LEU A 1 730 ? 30.320 -19.667 -12.760 1.00 65.75 730 LEU A CA 1
ATOM 5826 C C . LEU A 1 730 ? 29.314 -18.561 -13.160 1.00 65.75 730 LEU A C 1
ATOM 5828 O O . LEU A 1 730 ? 28.119 -18.841 -13.181 1.00 65.75 730 LEU A O 1
ATOM 5832 N N . LEU A 1 731 ? 29.768 -17.355 -13.534 1.00 67.12 731 LEU A N 1
ATOM 5833 C CA . LEU A 1 731 ? 28.920 -16.182 -13.825 1.00 67.12 731 LEU A CA 1
ATOM 5834 C C . LEU A 1 731 ? 29.173 -15.583 -15.228 1.00 67.12 731 LEU A C 1
ATOM 5836 O O . LEU A 1 731 ? 29.270 -14.369 -15.400 1.00 67.12 731 LEU A O 1
ATOM 5840 N N . GLN A 1 732 ? 29.301 -16.448 -16.240 1.00 75.81 732 GLN A N 1
ATOM 5841 C CA . GLN A 1 732 ? 29.691 -16.044 -17.602 1.00 75.81 732 GLN A CA 1
ATOM 5842 C C . GLN A 1 732 ? 28.587 -15.302 -18.370 1.00 75.81 732 GLN A C 1
ATOM 5844 O O . GLN A 1 732 ? 28.895 -14.430 -19.179 1.00 75.81 732 GLN A O 1
ATOM 5849 N N . GLU A 1 733 ? 27.323 -15.633 -18.104 1.00 91.12 733 GLU A N 1
ATOM 5850 C CA . GLU A 1 733 ? 26.141 -15.057 -18.748 1.00 91.12 733 GLU A CA 1
ATOM 5851 C C . GLU A 1 733 ? 25.066 -14.780 -17.686 1.00 91.12 733 GLU A C 1
ATOM 5853 O O . GLU A 1 733 ? 24.970 -15.486 -16.681 1.00 91.12 733 GLU A O 1
ATOM 5858 N N . ALA A 1 734 ? 24.258 -13.746 -17.904 1.00 95.12 734 ALA A N 1
ATOM 5859 C CA . ALA A 1 734 ? 23.154 -13.355 -17.045 1.00 95.12 734 ALA A CA 1
ATOM 5860 C C . ALA A 1 734 ? 21.849 -14.028 -17.493 1.00 95.12 734 ALA A C 1
ATOM 5862 O O . ALA A 1 734 ? 21.457 -13.932 -18.655 1.00 95.12 734 ALA A O 1
ATOM 5863 N N . ASP A 1 735 ? 21.126 -14.660 -16.568 1.00 96.12 735 ASP A N 1
ATOM 5864 C CA . ASP A 1 735 ? 19.762 -15.141 -16.829 1.00 96.12 735 ASP A CA 1
ATOM 5865 C C . ASP A 1 735 ? 18.748 -13.992 -16.837 1.00 96.12 735 ASP A C 1
ATOM 5867 O O . ASP A 1 735 ? 17.715 -14.071 -17.509 1.00 96.12 735 ASP A O 1
ATOM 5871 N N . LEU A 1 736 ? 19.045 -12.935 -16.079 1.00 97.94 736 LEU A N 1
ATOM 5872 C CA . LEU A 1 736 ? 18.262 -11.715 -15.980 1.00 97.94 736 LEU A CA 1
ATOM 5873 C C . LEU A 1 736 ? 19.196 -10.502 -16.029 1.00 97.94 736 LEU A C 1
ATOM 5875 O O . LEU A 1 736 ? 20.127 -10.396 -15.234 1.00 97.94 736 LEU A O 1
ATOM 5879 N N . ILE A 1 737 ? 18.926 -9.564 -16.930 1.00 98.31 737 ILE A N 1
ATOM 5880 C CA . ILE A 1 737 ? 19.558 -8.243 -16.951 1.00 98.31 737 ILE A CA 1
ATOM 5881 C C . ILE A 1 737 ? 18.487 -7.219 -16.588 1.00 98.31 737 ILE A C 1
ATOM 5883 O O . ILE A 1 737 ? 17.467 -7.129 -17.271 1.00 98.31 737 ILE A O 1
ATOM 5887 N N . ALA A 1 738 ? 18.705 -6.450 -15.523 1.00 97.94 738 ALA A N 1
ATOM 5888 C CA . ALA A 1 738 ? 17.762 -5.443 -15.049 1.00 97.94 738 ALA A CA 1
ATOM 5889 C C . ALA A 1 738 ? 18.371 -4.038 -15.122 1.00 97.94 738 ALA A C 1
ATOM 5891 O O . ALA A 1 738 ? 19.490 -3.812 -14.675 1.00 97.94 738 ALA A O 1
ATOM 5892 N N . SER A 1 739 ? 17.617 -3.080 -15.657 1.00 96.69 739 SER A N 1
ATOM 5893 C CA . SER A 1 739 ? 17.944 -1.652 -15.635 1.00 96.69 739 SER A CA 1
ATOM 5894 C C . SER A 1 739 ? 16.739 -0.872 -15.115 1.00 96.69 739 SER A C 1
ATOM 5896 O O . SER A 1 739 ? 15.802 -0.549 -15.847 1.00 96.69 739 SER A O 1
ATOM 5898 N N . PHE A 1 740 ? 16.731 -0.592 -13.813 1.00 95.50 740 PHE A N 1
ATOM 5899 C CA . PHE A 1 740 ? 15.639 0.141 -13.179 1.00 95.50 740 PHE A CA 1
ATOM 5900 C C . PHE A 1 740 ? 16.006 1.608 -12.954 1.00 95.50 740 PHE A C 1
ATOM 5902 O O . PHE A 1 740 ? 16.732 1.934 -12.018 1.00 95.50 740 PHE A O 1
ATOM 5909 N N . PHE A 1 741 ? 15.412 2.492 -13.753 1.00 92.12 741 PHE A N 1
ATOM 5910 C CA . PHE A 1 741 ? 15.577 3.949 -13.722 1.00 92.12 741 PHE A CA 1
ATOM 5911 C C . PHE A 1 741 ? 17.021 4.416 -13.976 1.00 92.12 741 PHE A C 1
ATOM 5913 O O . PHE A 1 741 ? 17.438 5.447 -13.460 1.00 92.12 741 PHE A O 1
ATOM 5920 N N . SER A 1 742 ? 17.780 3.655 -14.775 1.00 91.88 742 SER A N 1
ATOM 5921 C CA . SER A 1 742 ? 19.150 3.994 -15.193 1.00 91.88 742 SER A CA 1
ATOM 5922 C C . SER A 1 742 ? 19.303 4.202 -16.706 1.00 91.88 742 SER A C 1
ATOM 5924 O O . SER A 1 742 ? 20.276 4.821 -17.135 1.00 91.88 742 SER A O 1
ATOM 5926 N N . MET A 1 743 ? 18.333 3.781 -17.533 1.00 92.69 743 MET A N 1
ATOM 5927 C CA . MET A 1 743 ? 18.405 3.963 -18.995 1.00 92.69 743 MET A CA 1
ATOM 5928 C C . MET A 1 743 ? 18.444 5.421 -19.445 1.00 92.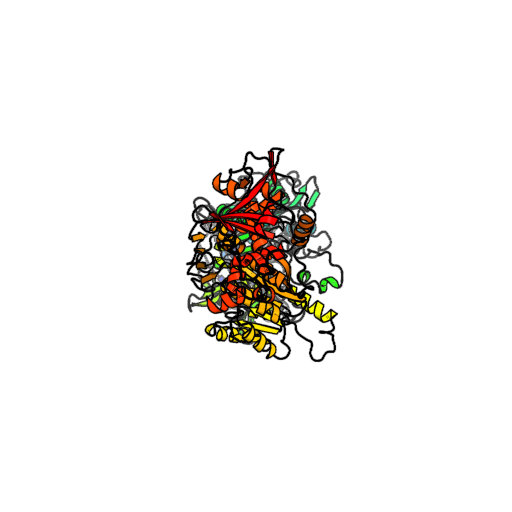69 743 MET A C 1
ATOM 5930 O O . MET A 1 743 ? 19.043 5.725 -20.476 1.00 92.69 743 MET A O 1
ATOM 5934 N N . THR A 1 744 ? 17.866 6.334 -18.671 1.00 90.12 744 THR A N 1
ATOM 5935 C CA . THR A 1 744 ? 17.928 7.770 -18.960 1.00 90.12 744 THR A CA 1
ATOM 5936 C C . THR A 1 744 ? 19.349 8.331 -18.861 1.00 90.12 744 THR A C 1
ATOM 5938 O O . THR A 1 744 ? 19.625 9.383 -19.421 1.00 90.12 744 THR A O 1
ATOM 5941 N N . LEU A 1 745 ? 20.290 7.618 -18.234 1.00 89.12 745 LEU A N 1
ATOM 5942 C CA . LEU A 1 745 ? 21.717 7.970 -18.206 1.00 89.12 745 LEU A CA 1
ATOM 5943 C C . LEU A 1 745 ? 22.510 7.348 -19.370 1.00 89.12 745 LEU A C 1
ATOM 5945 O O . LEU A 1 745 ? 23.686 7.652 -19.555 1.00 89.12 745 LEU A O 1
ATOM 5949 N N . ILE A 1 746 ? 21.887 6.451 -20.141 1.00 90.94 746 ILE A N 1
ATOM 5950 C CA . ILE A 1 746 ? 22.514 5.695 -21.238 1.00 90.94 746 ILE A CA 1
ATOM 5951 C C . ILE A 1 746 ? 22.154 6.298 -22.605 1.00 90.94 746 ILE A C 1
ATOM 5953 O O . ILE A 1 746 ? 22.942 6.209 -23.547 1.00 90.94 746 ILE A O 1
ATOM 5957 N N . PHE A 1 747 ? 20.994 6.947 -22.721 1.00 91.06 747 PHE A N 1
ATOM 5958 C CA . PHE A 1 747 ? 20.379 7.394 -23.980 1.00 91.06 747 PHE A CA 1
ATOM 5959 C C . PHE A 1 747 ? 20.978 8.661 -24.634 1.00 91.06 747 PHE A C 1
ATOM 5961 O O . PHE A 1 747 ? 20.326 9.301 -25.457 1.00 91.06 747 PHE A O 1
ATOM 5968 N N . GLU A 1 748 ? 22.230 9.000 -24.324 1.00 87.25 748 GLU A N 1
ATOM 5969 C CA . GLU A 1 748 ? 22.933 10.192 -24.830 1.00 87.25 748 GLU A CA 1
ATOM 5970 C C . GLU A 1 748 ? 23.020 10.250 -26.368 1.00 87.25 748 GLU A C 1
ATOM 5972 O O . GLU A 1 748 ? 22.814 11.298 -26.976 1.00 87.25 748 GLU A O 1
ATOM 5977 N N . SER A 1 749 ? 23.298 9.119 -27.025 1.00 86.56 749 SER A N 1
ATOM 5978 C CA . SER A 1 749 ? 23.457 9.037 -28.483 1.00 86.56 749 SER A CA 1
ATOM 5979 C C . SER A 1 749 ? 23.022 7.678 -29.034 1.00 86.56 749 SER A C 1
ATOM 5981 O O . SER A 1 749 ? 22.970 6.688 -28.303 1.00 86.56 749 SER A O 1
ATOM 5983 N N . ALA A 1 750 ? 22.744 7.603 -30.341 1.00 83.12 750 ALA A N 1
ATOM 5984 C CA . ALA A 1 750 ? 22.397 6.338 -30.997 1.00 83.12 750 ALA A CA 1
ATOM 5985 C C . ALA A 1 750 ? 23.511 5.286 -30.839 1.00 83.12 750 ALA A C 1
ATOM 5987 O O . ALA A 1 750 ? 23.225 4.127 -30.546 1.00 83.12 750 ALA A O 1
ATOM 5988 N N . GLN A 1 751 ? 24.779 5.706 -30.929 1.00 86.62 751 GLN A N 1
ATOM 5989 C CA . GLN A 1 751 ? 25.931 4.834 -30.696 1.00 86.62 751 GLN A CA 1
ATOM 5990 C C . GLN A 1 751 ? 25.988 4.318 -29.250 1.00 86.62 751 GLN A C 1
ATOM 5992 O O . GLN A 1 751 ? 26.283 3.145 -29.036 1.00 86.62 751 GLN A O 1
ATOM 5997 N N . SER A 1 752 ? 25.683 5.161 -28.256 1.00 89.12 752 SER A N 1
ATOM 5998 C CA . SER A 1 752 ? 25.629 4.747 -26.844 1.00 89.12 752 SER A CA 1
ATOM 5999 C C . SER A 1 752 ? 24.572 3.661 -26.620 1.00 89.12 752 SER A C 1
ATOM 6001 O O . SER A 1 752 ? 24.851 2.644 -25.983 1.00 89.12 752 SER A O 1
ATOM 6003 N N . VAL A 1 753 ? 23.382 3.831 -27.209 1.00 89.38 753 VAL A N 1
ATOM 6004 C CA . VAL A 1 753 ? 22.302 2.832 -27.150 1.00 89.38 753 VAL A CA 1
ATOM 6005 C C . VAL A 1 753 ? 22.701 1.553 -27.887 1.00 89.38 753 VAL A C 1
ATOM 6007 O O . VAL A 1 753 ? 22.493 0.464 -27.363 1.00 89.38 753 VAL A O 1
ATOM 6010 N N . GLN A 1 754 ? 23.333 1.656 -29.058 1.00 89.12 754 GLN A N 1
ATOM 6011 C CA . GLN A 1 754 ? 23.815 0.485 -29.791 1.00 89.12 754 GLN A CA 1
ATOM 6012 C C . GLN A 1 754 ? 24.866 -0.299 -28.992 1.00 89.12 754 GLN A C 1
ATOM 6014 O O . GLN A 1 754 ? 24.786 -1.523 -28.915 1.00 89.12 754 GLN A O 1
ATOM 6019 N N . ASN A 1 755 ? 25.821 0.390 -28.360 1.00 92.00 755 ASN A N 1
ATOM 6020 C CA . ASN A 1 755 ? 26.824 -0.240 -27.500 1.00 92.00 755 ASN A CA 1
ATOM 6021 C C . ASN A 1 755 ? 26.174 -0.928 -26.297 1.00 92.00 755 ASN A C 1
ATOM 6023 O O . ASN A 1 755 ? 26.535 -2.051 -25.962 1.00 92.00 755 ASN A O 1
ATOM 6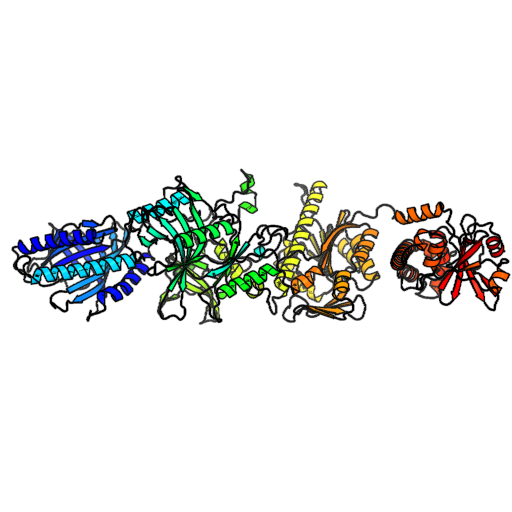027 N N . PHE A 1 756 ? 25.175 -0.291 -25.683 1.00 96.19 756 PHE A N 1
ATOM 6028 C CA . PHE A 1 756 ? 24.369 -0.913 -24.638 1.00 96.19 756 PHE A CA 1
ATOM 6029 C C . PHE A 1 756 ? 23.695 -2.206 -25.124 1.00 96.19 756 PHE A C 1
ATOM 6031 O O . PHE A 1 756 ? 23.855 -3.242 -24.485 1.00 96.19 756 PHE A O 1
ATOM 6038 N N . VAL A 1 757 ? 22.996 -2.172 -26.266 1.00 95.50 757 VAL A N 1
ATOM 6039 C CA . VAL A 1 757 ? 22.327 -3.350 -26.850 1.00 95.50 757 VAL A CA 1
ATOM 6040 C C . VAL A 1 757 ? 23.332 -4.467 -27.142 1.00 95.50 757 VAL A C 1
ATOM 6042 O O . VAL A 1 757 ? 23.051 -5.630 -26.852 1.00 95.50 757 VAL A O 1
ATOM 6045 N N . ASN A 1 758 ? 24.521 -4.128 -27.649 1.00 94.44 758 ASN A N 1
ATOM 6046 C CA . ASN A 1 758 ? 25.597 -5.094 -27.876 1.00 94.44 758 ASN A CA 1
ATOM 6047 C C . ASN A 1 758 ? 26.048 -5.744 -26.563 1.00 94.44 758 ASN A C 1
ATOM 6049 O O . ASN A 1 758 ? 26.116 -6.968 -26.493 1.00 94.44 758 ASN A O 1
ATOM 6053 N N . THR A 1 759 ? 26.273 -4.961 -25.503 1.00 96.44 759 THR A N 1
ATOM 6054 C CA . THR A 1 759 ? 26.628 -5.514 -24.189 1.00 96.44 759 THR A CA 1
ATOM 6055 C C . THR A 1 759 ? 25.535 -6.422 -23.645 1.00 96.44 759 THR A C 1
ATOM 6057 O O . THR A 1 759 ? 25.836 -7.531 -23.212 1.00 96.44 759 THR A O 1
ATOM 6060 N N . VAL A 1 760 ? 24.267 -5.998 -23.690 1.00 96.94 760 VAL A N 1
ATOM 6061 C CA . VAL A 1 760 ? 23.132 -6.815 -23.228 1.00 96.94 760 VAL A CA 1
ATOM 6062 C C . VAL A 1 760 ? 23.078 -8.130 -24.007 1.00 96.94 760 VAL A C 1
ATOM 6064 O O . VAL A 1 760 ? 22.984 -9.190 -23.401 1.00 96.94 760 VAL A O 1
ATOM 6067 N N . LYS A 1 761 ? 23.222 -8.088 -25.336 1.00 95.50 761 LYS A N 1
ATOM 6068 C CA . LYS A 1 761 ? 23.265 -9.279 -26.196 1.00 95.50 761 LYS A CA 1
ATOM 6069 C C . LYS A 1 761 ? 24.439 -10.212 -25.874 1.00 95.50 761 LYS A C 1
ATOM 6071 O O . LYS A 1 761 ? 24.256 -11.422 -25.867 1.00 95.50 761 LYS A O 1
ATOM 6076 N N . GLU A 1 762 ? 25.636 -9.674 -25.650 1.00 94.06 762 GLU A N 1
ATOM 6077 C CA . GLU A 1 762 ? 26.852 -10.467 -25.407 1.00 94.06 762 GLU A CA 1
ATOM 6078 C C . GLU A 1 762 ? 26.941 -11.048 -23.992 1.00 94.06 762 GLU A C 1
ATOM 6080 O O . GLU A 1 762 ? 27.763 -11.930 -23.742 1.00 94.06 762 GLU A O 1
ATOM 6085 N N . THR A 1 763 ? 26.127 -10.542 -23.066 1.00 95.12 763 THR A N 1
ATOM 6086 C CA . THR A 1 763 ? 26.158 -10.936 -21.652 1.00 95.12 763 THR A CA 1
ATOM 6087 C C . THR A 1 763 ? 24.913 -11.680 -21.195 1.00 95.12 763 THR A C 1
ATOM 6089 O O . THR A 1 763 ? 24.930 -12.221 -20.094 1.00 95.12 763 THR A O 1
ATOM 6092 N N . ILE A 1 764 ? 23.845 -11.741 -21.996 1.00 96.44 764 ILE A N 1
ATOM 6093 C CA . ILE A 1 764 ? 22.617 -12.464 -21.649 1.00 96.44 764 ILE A CA 1
ATOM 6094 C C . ILE A 1 764 ? 22.674 -13.923 -22.104 1.00 96.44 764 ILE A C 1
ATOM 6096 O O . ILE A 1 764 ? 23.076 -14.232 -23.225 1.00 96.44 764 ILE A O 1
ATOM 6100 N N . ALA A 1 765 ? 22.214 -14.827 -21.244 1.00 93.81 765 ALA A N 1
ATOM 6101 C CA . ALA A 1 765 ? 22.110 -16.241 -21.568 1.00 93.81 765 ALA A CA 1
ATOM 6102 C C . ALA A 1 765 ? 20.993 -16.501 -22.600 1.00 93.81 765 ALA A C 1
ATOM 6104 O O . ALA A 1 765 ? 20.026 -15.731 -22.683 1.00 93.81 765 ALA A O 1
ATOM 6105 N N . PRO A 1 766 ? 21.036 -17.615 -23.355 1.00 90.94 766 PRO A N 1
ATOM 6106 C CA . PRO A 1 766 ? 19.910 -18.054 -24.177 1.00 90.94 766 PRO A CA 1
ATOM 6107 C C . PRO A 1 766 ? 18.615 -18.164 -23.361 1.00 90.94 766 PRO A C 1
ATOM 6109 O O . PRO A 1 766 ? 18.595 -18.736 -22.271 1.00 90.94 766 PRO A O 1
ATOM 6112 N N . ASN A 1 767 ? 17.509 -17.634 -23.891 1.00 92.50 767 ASN A N 1
ATOM 6113 C CA . ASN A 1 767 ? 16.233 -17.482 -23.178 1.00 92.50 767 ASN A CA 1
ATOM 6114 C C . ASN A 1 767 ? 16.308 -16.596 -21.920 1.00 92.50 767 ASN A C 1
ATOM 6116 O O . ASN A 1 767 ? 15.377 -16.621 -21.109 1.00 92.50 767 ASN A O 1
ATOM 6120 N N . GLY A 1 768 ? 17.397 -15.856 -21.716 1.00 96.44 768 GLY A N 1
ATOM 6121 C CA . GLY A 1 768 ? 17.523 -14.862 -20.659 1.00 96.44 768 GLY A CA 1
ATOM 6122 C C . GLY A 1 768 ? 16.558 -13.700 -20.869 1.00 96.44 768 GLY A C 1
ATOM 6123 O O . GLY A 1 768 ? 16.017 -13.498 -21.962 1.00 96.44 768 GLY A O 1
ATOM 6124 N N . ILE A 1 769 ? 16.311 -12.954 -19.800 1.00 98.38 769 ILE A N 1
ATOM 6125 C CA . ILE A 1 769 ? 15.329 -11.872 -19.783 1.00 98.38 769 ILE A CA 1
ATOM 6126 C C . ILE A 1 769 ? 16.035 -10.538 -19.594 1.00 98.38 769 ILE A C 1
ATOM 6128 O O . ILE A 1 769 ? 16.882 -10.390 -18.719 1.00 98.38 769 ILE A O 1
ATOM 6132 N N . PHE A 1 770 ? 15.661 -9.554 -20.400 1.00 98.44 770 PHE A N 1
ATOM 6133 C CA . PHE A 1 770 ? 16.015 -8.161 -20.195 1.00 98.44 770 PHE A CA 1
ATOM 6134 C C . PHE A 1 770 ? 14.802 -7.397 -19.663 1.00 98.44 770 PHE A C 1
ATOM 6136 O O . PHE A 1 770 ? 13.715 -7.471 -20.237 1.00 98.44 770 PHE A O 1
ATOM 6143 N N . VAL A 1 771 ? 14.991 -6.651 -18.578 1.00 98.25 771 VAL A N 1
ATOM 6144 C CA . VAL A 1 771 ? 13.968 -5.807 -17.955 1.00 98.25 771 VAL A CA 1
ATOM 6145 C C . VAL A 1 771 ? 14.479 -4.378 -17.871 1.00 98.25 771 VAL A C 1
ATOM 6147 O O . VAL A 1 771 ? 15.577 -4.127 -17.374 1.00 98.25 771 VAL A O 1
ATOM 6150 N N . CYS A 1 772 ? 13.653 -3.427 -18.299 1.00 96.44 772 CYS A N 1
ATOM 6151 C CA . CYS A 1 772 ? 13.962 -2.006 -18.230 1.00 96.44 772 CYS A CA 1
ATOM 6152 C C . CYS A 1 772 ? 12.754 -1.210 -17.742 1.00 96.44 772 CYS A C 1
ATOM 6154 O O . CYS A 1 772 ? 11.663 -1.371 -18.282 1.00 96.44 772 CYS A O 1
ATOM 6156 N N . ALA A 1 773 ? 12.965 -0.316 -16.773 1.00 96.81 773 ALA A N 1
ATOM 6157 C CA . ALA A 1 773 ? 12.010 0.733 -16.422 1.00 96.81 773 ALA A CA 1
ATOM 6158 C C . ALA A 1 773 ? 12.680 2.107 -16.516 1.00 96.81 773 ALA A C 1
ATOM 6160 O O . ALA A 1 773 ? 13.725 2.309 -15.901 1.00 96.81 773 ALA A O 1
ATOM 6161 N N . ALA A 1 774 ? 12.100 3.054 -17.253 1.00 95.38 774 ALA A N 1
ATOM 6162 C CA . ALA A 1 774 ? 12.664 4.398 -17.415 1.00 95.38 774 ALA A CA 1
ATOM 6163 C C . ALA A 1 774 ? 11.626 5.417 -17.905 1.00 95.38 774 ALA A C 1
ATOM 6165 O O . ALA A 1 774 ? 10.527 5.038 -18.308 1.00 95.38 774 ALA A O 1
ATOM 6166 N N . LEU A 1 775 ? 11.984 6.706 -17.901 1.00 93.50 775 LEU A N 1
ATOM 6167 C CA . LEU A 1 775 ? 11.147 7.769 -18.463 1.00 93.50 775 LEU A CA 1
ATOM 6168 C C . LEU A 1 775 ? 11.008 7.625 -19.981 1.00 93.50 775 LEU A C 1
ATOM 6170 O O . LEU A 1 775 ? 11.999 7.653 -20.708 1.00 93.50 775 LEU A O 1
ATOM 6174 N N . ASP A 1 776 ? 9.768 7.532 -20.459 1.00 95.06 776 ASP A N 1
ATOM 6175 C CA . ASP A 1 776 ? 9.435 7.456 -21.878 1.00 95.06 776 ASP A CA 1
ATOM 6176 C C . ASP A 1 776 ? 9.497 8.850 -22.519 1.00 95.06 776 ASP A C 1
ATOM 6178 O O . ASP A 1 776 ? 8.723 9.761 -22.200 1.00 95.06 776 ASP A O 1
ATOM 6182 N N . GLY A 1 777 ? 10.405 9.000 -23.481 1.00 92.94 777 GLY A N 1
ATOM 6183 C CA . GLY A 1 777 ? 10.618 10.230 -24.226 1.00 92.94 777 GLY A CA 1
ATOM 6184 C C . GLY A 1 777 ? 9.387 10.746 -24.956 1.00 92.94 777 GLY A C 1
ATOM 6185 O O . GLY A 1 777 ? 9.157 11.956 -24.991 1.00 92.94 777 GLY A O 1
ATOM 6186 N N . LYS A 1 778 ? 8.554 9.862 -25.509 1.00 91.12 778 LYS A N 1
ATOM 6187 C CA . LYS A 1 778 ? 7.309 10.241 -26.191 1.00 91.12 778 LYS A CA 1
ATOM 6188 C C . LYS A 1 778 ? 6.264 10.711 -25.191 1.00 91.12 778 LYS A C 1
ATOM 6190 O O . LYS A 1 778 ? 5.584 11.702 -25.464 1.00 91.12 778 LYS A O 1
ATOM 6195 N N . ALA A 1 779 ? 6.154 10.057 -24.034 1.00 92.31 779 ALA A N 1
ATOM 6196 C CA . ALA A 1 779 ? 5.246 10.484 -22.969 1.00 92.31 779 ALA A CA 1
ATOM 6197 C C . ALA A 1 779 ? 5.639 11.869 -22.426 1.00 92.31 779 ALA A C 1
ATOM 6199 O O . ALA A 1 779 ? 4.795 12.767 -22.340 1.00 92.31 779 ALA A O 1
ATOM 6200 N N . VAL A 1 780 ? 6.932 12.079 -22.154 1.00 91.62 780 VAL A N 1
ATOM 6201 C CA . VAL A 1 780 ? 7.461 13.374 -21.702 1.00 91.62 780 VAL A CA 1
ATOM 6202 C C . VAL A 1 780 ? 7.240 14.457 -22.760 1.00 91.62 780 VAL A C 1
ATOM 6204 O O . VAL A 1 780 ? 6.709 15.521 -22.442 1.00 91.62 780 VAL A O 1
ATOM 6207 N N . ASN A 1 781 ? 7.568 14.187 -24.028 1.00 90.38 781 ASN A N 1
ATOM 6208 C CA . ASN A 1 781 ? 7.371 15.141 -25.121 1.00 90.38 781 ASN A CA 1
ATOM 6209 C C . ASN A 1 781 ? 5.899 15.501 -25.338 1.00 90.38 781 ASN A C 1
ATOM 6211 O O . ASN A 1 781 ? 5.597 16.666 -25.578 1.00 90.38 781 ASN A O 1
ATOM 6215 N N . ARG A 1 782 ? 4.976 14.540 -25.208 1.00 90.75 782 ARG A N 1
ATOM 6216 C CA . ARG A 1 782 ? 3.530 14.784 -25.314 1.00 90.75 782 ARG A CA 1
ATOM 6217 C C . ARG A 1 782 ? 3.038 15.751 -24.239 1.00 90.75 782 ARG A C 1
ATOM 6219 O O . ARG A 1 782 ? 2.226 16.624 -24.525 1.00 90.75 782 ARG A O 1
ATOM 6226 N N . ILE A 1 783 ? 3.525 15.590 -23.011 1.00 89.06 783 ILE A N 1
ATOM 6227 C CA . ILE A 1 783 ? 3.121 16.410 -21.866 1.00 89.06 783 ILE A CA 1
ATOM 6228 C C . ILE A 1 783 ? 3.800 17.791 -21.877 1.00 89.06 783 ILE A C 1
ATOM 6230 O O . ILE A 1 783 ? 3.169 18.789 -21.519 1.00 89.06 783 ILE A O 1
ATOM 6234 N N . LEU A 1 784 ? 5.067 17.872 -22.294 1.00 88.12 784 LEU A N 1
ATOM 6235 C CA . LEU A 1 784 ? 5.766 19.148 -22.475 1.00 88.12 784 LEU A CA 1
ATOM 6236 C C . LEU A 1 784 ? 5.195 19.942 -23.659 1.00 88.12 784 LEU A C 1
ATOM 6238 O O . LEU A 1 784 ? 5.054 21.162 -23.559 1.00 88.12 784 LEU A O 1
ATOM 6242 N N . GLY A 1 785 ? 4.862 19.273 -24.766 1.00 86.50 785 GLY A N 1
ATOM 6243 C CA . GLY A 1 785 ? 4.547 19.922 -26.037 1.00 86.50 785 GLY A CA 1
ATOM 6244 C C . GLY A 1 785 ? 5.666 20.887 -26.444 1.00 86.50 785 GLY A C 1
ATOM 6245 O O . GLY A 1 785 ? 6.855 20.567 -26.316 1.00 86.50 785 GLY A O 1
ATOM 6246 N N . ASP A 1 786 ? 5.273 22.101 -26.831 1.00 85.31 786 ASP A N 1
ATOM 6247 C CA . ASP A 1 786 ? 6.187 23.196 -27.189 1.00 85.31 786 ASP A CA 1
ATOM 6248 C C . ASP A 1 786 ? 6.769 23.933 -25.968 1.00 85.31 786 ASP A C 1
ATOM 6250 O O . ASP A 1 786 ? 7.581 24.853 -26.099 1.00 85.31 786 ASP A O 1
ATOM 6254 N N . LYS A 1 787 ? 6.367 23.564 -24.744 1.00 88.38 787 LYS A N 1
ATOM 6255 C CA . LYS A 1 787 ? 6.864 24.223 -23.532 1.00 88.38 787 LYS A CA 1
ATOM 6256 C C . LYS A 1 787 ? 8.313 23.815 -23.277 1.00 88.38 787 LYS A C 1
ATOM 6258 O O . LYS A 1 787 ? 8.669 22.638 -23.297 1.00 88.38 787 LYS A O 1
ATOM 6263 N N . LYS A 1 788 ? 9.145 24.799 -22.920 1.00 86.88 788 LYS A N 1
ATOM 6264 C CA . LYS A 1 788 ? 10.531 24.565 -22.472 1.00 86.88 788 LYS A CA 1
ATOM 6265 C C . LYS A 1 788 ? 10.611 23.875 -21.106 1.00 86.88 788 LYS A C 1
ATOM 6267 O O . LYS A 1 788 ? 11.616 23.247 -20.793 1.00 86.88 788 LYS A O 1
ATOM 6272 N N . GLN A 1 789 ? 9.576 24.019 -20.280 1.00 90.88 789 GLN A N 1
ATOM 6273 C CA . GLN A 1 789 ? 9.521 23.456 -18.934 1.00 90.88 789 GLN A CA 1
ATOM 6274 C C . GLN A 1 789 ? 8.079 23.206 -18.489 1.00 90.88 789 GLN A C 1
ATOM 6276 O O . GLN A 1 789 ? 7.162 23.929 -18.885 1.00 90.88 789 GLN A O 1
ATOM 6281 N N . LEU A 1 790 ? 7.910 22.239 -17.595 1.00 88.88 790 LEU A N 1
ATOM 6282 C CA . LEU A 1 790 ? 6.674 21.955 -16.882 1.00 88.88 790 LEU A CA 1
ATOM 6283 C C . LEU A 1 790 ? 6.981 21.736 -15.399 1.00 88.88 790 LEU A C 1
ATOM 6285 O O . LEU A 1 790 ? 8.013 21.170 -15.046 1.00 88.88 790 LEU A O 1
ATOM 6289 N N . SER A 1 791 ? 6.088 22.206 -14.532 1.00 85.94 791 SER A N 1
ATOM 6290 C CA . SER A 1 791 ? 6.182 22.012 -13.087 1.00 85.94 791 SER A CA 1
ATOM 6291 C C . SER A 1 791 ? 4.833 21.562 -12.545 1.00 85.94 791 SER A C 1
ATOM 6293 O O . SER A 1 791 ? 3.825 22.221 -12.802 1.00 85.94 791 SER A O 1
ATOM 6295 N N . VAL A 1 792 ? 4.820 20.459 -11.800 1.00 82.62 792 VAL A N 1
ATOM 6296 C CA . VAL A 1 792 ? 3.634 19.927 -11.120 1.00 82.62 792 VAL A CA 1
ATOM 6297 C C . VAL A 1 792 ? 3.995 19.687 -9.659 1.00 82.62 792 VAL A C 1
ATOM 6299 O O . VAL A 1 792 ? 4.819 18.832 -9.348 1.00 82.62 792 VAL A O 1
ATOM 6302 N N . GLU A 1 793 ? 3.416 20.503 -8.774 1.00 75.62 793 GLU A N 1
ATOM 6303 C CA . GLU A 1 793 ? 3.555 20.433 -7.305 1.00 75.62 793 GLU A CA 1
ATOM 6304 C C . GLU A 1 793 ? 5.005 20.231 -6.804 1.00 75.62 793 GLU A C 1
ATOM 6306 O O . GLU A 1 793 ? 5.262 19.560 -5.808 1.00 75.62 793 GLU A O 1
ATOM 6311 N N . GLY A 1 794 ? 5.973 20.855 -7.487 1.00 75.12 794 GLY A N 1
ATOM 6312 C CA . GLY A 1 794 ? 7.388 20.848 -7.108 1.00 75.12 794 GLY A CA 1
ATOM 6313 C C . GLY A 1 794 ? 8.267 19.842 -7.857 1.00 75.12 794 GLY A C 1
ATOM 6314 O O . GLY A 1 794 ? 9.485 19.920 -7.715 1.00 75.12 794 GLY A O 1
ATOM 6315 N N . ILE A 1 795 ? 7.695 18.959 -8.684 1.00 83.38 795 ILE A N 1
ATOM 6316 C CA . ILE A 1 795 ? 8.450 18.214 -9.699 1.00 83.38 795 ILE A CA 1
ATOM 6317 C C . ILE A 1 795 ? 8.553 19.092 -10.939 1.00 83.38 795 ILE A C 1
ATOM 6319 O O . ILE A 1 795 ? 7.533 19.456 -11.526 1.00 83.38 795 ILE A O 1
ATOM 6323 N N . LYS A 1 796 ? 9.776 19.428 -11.346 1.00 88.06 796 LYS A N 1
ATOM 6324 C CA . LYS A 1 796 ? 10.046 20.231 -12.537 1.00 88.06 796 LYS A CA 1
ATOM 6325 C C . LYS A 1 796 ? 10.777 19.390 -13.578 1.00 88.06 796 LYS A C 1
ATOM 6327 O O . LYS A 1 796 ? 11.839 18.855 -13.282 1.00 88.06 796 LYS A O 1
ATOM 6332 N N . ILE A 1 797 ? 10.237 19.343 -14.792 1.00 89.75 797 ILE A N 1
ATOM 6333 C CA . ILE A 1 797 ? 10.882 18.760 -15.973 1.00 89.75 797 ILE A CA 1
ATOM 6334 C C . ILE A 1 797 ? 11.146 19.899 -16.956 1.00 89.75 797 ILE A C 1
ATOM 6336 O O . ILE A 1 797 ? 10.248 20.685 -17.263 1.00 89.75 797 ILE A O 1
ATOM 6340 N N . GLN A 1 798 ? 12.378 20.024 -17.427 1.00 90.81 798 GLN A N 1
ATOM 6341 C CA . GLN A 1 798 ? 12.810 21.091 -18.324 1.00 90.81 798 GLN A CA 1
ATOM 6342 C C . GLN A 1 798 ? 13.637 20.500 -19.464 1.00 90.81 798 GLN A C 1
ATOM 6344 O O . GLN A 1 798 ? 14.452 19.624 -19.217 1.00 90.81 798 GLN A O 1
ATOM 6349 N N . ARG A 1 799 ? 13.446 20.976 -20.698 1.00 88.56 799 ARG A N 1
ATOM 6350 C CA . ARG A 1 799 ? 14.308 20.591 -21.827 1.00 88.56 799 ARG A CA 1
ATOM 6351 C C . ARG A 1 799 ? 15.731 21.110 -21.599 1.00 88.56 799 ARG A C 1
ATOM 6353 O O . ARG A 1 799 ? 15.892 22.237 -21.122 1.00 88.56 799 ARG A O 1
ATOM 6360 N N . GLY A 1 800 ? 16.725 20.281 -21.893 1.00 86.06 800 GLY A N 1
ATOM 6361 C CA . GLY A 1 800 ? 18.134 20.663 -21.893 1.00 86.06 800 GLY A CA 1
ATOM 6362 C C . GLY A 1 800 ? 18.554 21.311 -23.210 1.00 86.06 800 GLY A C 1
ATOM 6363 O O . GLY A 1 800 ? 17.740 21.963 -23.872 1.00 86.06 800 GLY A O 1
ATOM 6364 N N . ASP A 1 801 ? 19.831 21.154 -23.551 1.00 81.50 801 ASP A N 1
ATOM 6365 C CA . ASP A 1 801 ? 20.452 21.839 -24.686 1.00 81.50 801 ASP A CA 1
ATOM 6366 C C . ASP A 1 801 ? 20.105 21.160 -26.017 1.00 81.50 801 ASP A C 1
ATOM 6368 O O . ASP A 1 801 ? 19.910 21.837 -27.029 1.00 81.50 801 ASP A O 1
ATOM 6372 N N . THR A 1 802 ? 19.942 19.835 -26.014 1.00 79.12 802 THR A N 1
ATOM 6373 C CA . THR A 1 802 ? 19.441 19.071 -27.160 1.00 79.12 802 THR A CA 1
ATOM 6374 C C . THR A 1 802 ? 17.959 18.695 -27.009 1.00 79.12 802 THR A C 1
ATOM 6376 O O . THR A 1 802 ? 17.424 18.646 -25.897 1.00 79.12 802 THR A O 1
ATOM 6379 N N . PRO A 1 803 ? 17.254 18.353 -28.110 1.00 74.12 803 PRO A N 1
ATOM 6380 C CA . PRO A 1 803 ? 15.870 17.869 -28.048 1.00 74.12 803 PRO A CA 1
ATOM 6381 C C . PRO A 1 803 ? 15.664 16.600 -27.204 1.00 74.12 803 PRO A C 1
ATOM 6383 O O . PRO A 1 803 ? 14.523 16.303 -26.838 1.00 74.12 803 PRO A O 1
ATOM 6386 N N . ARG A 1 804 ? 16.737 15.843 -26.927 1.00 76.44 804 ARG A N 1
ATOM 6387 C CA . ARG A 1 804 ? 16.717 14.611 -26.124 1.00 76.44 804 ARG A CA 1
ATOM 6388 C C . ARG A 1 804 ? 17.079 14.851 -24.661 1.00 76.44 804 ARG A C 1
ATOM 6390 O O . ARG A 1 804 ? 16.778 13.993 -23.837 1.00 76.44 804 ARG A O 1
ATOM 6397 N N . ASP A 1 805 ? 17.665 15.999 -24.340 1.00 86.50 805 ASP A N 1
ATOM 6398 C CA . ASP A 1 805 ? 18.109 16.316 -22.990 1.00 86.50 805 ASP A CA 1
ATOM 6399 C C . ASP A 1 805 ? 16.939 16.779 -22.131 1.00 86.50 805 ASP A C 1
ATOM 6401 O O . ASP A 1 805 ? 16.110 17.604 -22.542 1.00 86.50 805 ASP A O 1
ATOM 6405 N N . ILE A 1 806 ? 16.916 16.311 -20.890 1.00 87.69 806 ILE A N 1
ATOM 6406 C CA . ILE A 1 806 ? 16.023 16.817 -19.862 1.00 87.69 806 ILE A CA 1
ATOM 6407 C C . ILE A 1 806 ? 16.745 17.053 -18.540 1.00 87.69 806 ILE A C 1
ATOM 6409 O O . ILE A 1 806 ? 17.622 16.314 -18.105 1.00 87.69 806 ILE A O 1
ATOM 6413 N N . TRP A 1 807 ? 16.297 18.100 -17.865 1.00 87.69 807 TRP A N 1
ATOM 6414 C CA . TRP A 1 807 ? 16.609 18.408 -16.487 1.00 87.69 807 TRP A CA 1
ATOM 6415 C C . TRP A 1 807 ? 15.401 18.092 -15.624 1.00 87.69 807 TRP A C 1
ATOM 6417 O O . TRP A 1 807 ? 14.341 18.710 -15.774 1.00 87.69 807 TRP A O 1
ATOM 6427 N N . ILE A 1 808 ? 15.580 17.174 -14.682 1.00 85.06 808 ILE A N 1
ATOM 6428 C CA . ILE A 1 808 ? 14.565 16.839 -13.688 1.00 85.06 808 ILE A CA 1
ATOM 6429 C C . ILE A 1 808 ? 15.005 17.426 -12.357 1.00 85.06 808 ILE A C 1
ATOM 6431 O O . ILE A 1 808 ? 16.126 17.203 -11.900 1.00 85.06 808 ILE A O 1
ATOM 6435 N N . ARG A 1 809 ? 14.126 18.207 -11.730 1.00 83.81 809 ARG A N 1
ATOM 6436 C CA . ARG A 1 809 ? 14.323 18.707 -10.368 1.00 83.81 809 ARG A CA 1
ATOM 6437 C C . ARG A 1 809 ? 13.165 18.268 -9.499 1.00 83.81 809 ARG A C 1
ATOM 6439 O O . ARG A 1 809 ? 12.005 18.549 -9.801 1.00 83.81 809 ARG A O 1
ATOM 6446 N N . PHE A 1 810 ? 13.507 17.621 -8.398 1.00 78.62 810 PHE A N 1
ATOM 6447 C CA . PHE A 1 810 ? 12.565 17.255 -7.353 1.00 78.62 810 PHE A CA 1
ATOM 6448 C C . PHE A 1 810 ? 12.520 18.345 -6.273 1.00 78.62 810 PHE A C 1
ATOM 6450 O O . PHE A 1 810 ? 13.434 19.174 -6.187 1.00 78.62 810 PHE A O 1
ATOM 6457 N N . PRO A 1 811 ? 11.479 18.374 -5.423 1.00 70.75 811 PRO A N 1
ATOM 6458 C CA . PRO A 1 811 ? 11.422 19.314 -4.310 1.00 70.75 811 PRO A CA 1
ATOM 6459 C C . PRO A 1 811 ? 12.681 19.199 -3.435 1.00 70.75 811 PRO A C 1
ATOM 6461 O O . PRO A 1 811 ? 13.010 18.105 -2.986 1.00 70.75 811 PRO A O 1
ATOM 6464 N N . ALA A 1 812 ? 13.342 20.324 -3.124 1.00 59.69 812 ALA A N 1
ATOM 6465 C CA . ALA A 1 812 ? 14.639 20.389 -2.416 1.00 59.69 812 ALA A CA 1
ATOM 6466 C C . ALA A 1 812 ? 14.695 19.640 -1.065 1.00 59.69 812 ALA A C 1
ATOM 6468 O O . ALA A 1 812 ? 15.763 19.375 -0.515 1.00 59.69 812 ALA A O 1
ATOM 6469 N N . ALA A 1 813 ? 13.530 19.309 -0.515 1.00 56.94 813 ALA A N 1
ATOM 6470 C CA . ALA A 1 813 ? 13.381 18.549 0.707 1.00 56.94 813 ALA A CA 1
ATOM 6471 C C . ALA A 1 813 ? 13.670 17.037 0.523 1.00 56.94 813 ALA A C 1
ATOM 6473 O O . ALA A 1 813 ? 13.969 16.371 1.511 1.00 56.94 813 ALA A O 1
ATOM 6474 N N . ASP A 1 814 ? 13.603 16.472 -0.687 1.00 60.44 814 ASP A N 1
ATOM 6475 C CA . ASP A 1 814 ? 13.899 15.051 -0.915 1.00 60.44 814 ASP A CA 1
ATOM 6476 C C . ASP A 1 814 ? 15.401 14.825 -1.159 1.00 60.44 814 ASP A C 1
ATOM 6478 O O . ASP A 1 814 ? 15.969 15.333 -2.118 1.00 60.44 814 ASP A O 1
ATOM 6482 N N . GLN A 1 815 ? 16.052 14.082 -0.259 1.00 56.22 815 GLN A N 1
ATOM 6483 C CA . GLN A 1 815 ? 17.483 13.743 -0.336 1.00 56.22 815 GLN A CA 1
ATOM 6484 C C . GLN A 1 815 ? 17.732 12.353 -0.949 1.00 56.22 815 GLN A C 1
ATOM 6486 O O . GLN A 1 815 ? 18.881 11.923 -1.028 1.00 56.22 815 GLN A O 1
ATOM 6491 N N . ARG A 1 816 ? 16.676 11.613 -1.330 1.00 61.00 816 ARG A N 1
ATOM 6492 C CA . ARG A 1 816 ? 16.803 10.260 -1.908 1.00 61.00 816 ARG A CA 1
ATOM 6493 C C . ARG A 1 816 ? 17.196 10.273 -3.383 1.00 61.00 816 ARG A C 1
ATOM 6495 O O . ARG A 1 816 ? 17.727 9.278 -3.861 1.00 61.00 816 ARG A O 1
ATOM 6502 N N . ILE A 1 817 ? 16.951 11.387 -4.070 1.00 62.00 817 ILE A N 1
ATOM 6503 C CA . ILE A 1 817 ? 17.383 11.648 -5.443 1.00 62.00 817 ILE A CA 1
ATOM 6504 C C . ILE A 1 817 ? 18.289 12.886 -5.429 1.00 62.00 817 ILE A C 1
ATOM 6506 O O . ILE A 1 817 ? 18.144 13.758 -4.568 1.00 62.00 817 ILE A O 1
ATOM 6510 N N . ALA A 1 818 ? 19.232 12.975 -6.368 1.00 60.97 818 ALA A N 1
ATOM 6511 C CA . ALA A 1 818 ? 19.980 14.207 -6.592 1.00 60.97 818 ALA A CA 1
ATOM 6512 C C . ALA A 1 818 ? 19.016 15.377 -6.896 1.00 60.97 818 ALA A C 1
ATOM 6514 O O . ALA A 1 818 ? 18.062 15.233 -7.655 1.00 60.97 818 ALA A O 1
ATOM 6515 N N . GLN A 1 819 ? 19.250 16.553 -6.299 1.00 59.84 819 GLN A N 1
ATOM 6516 C CA . GLN A 1 819 ? 18.325 17.703 -6.380 1.00 59.84 819 GLN A CA 1
ATOM 6517 C C . GLN A 1 819 ? 18.129 18.255 -7.807 1.00 59.84 819 GLN A C 1
ATOM 6519 O O . GLN A 1 819 ? 17.165 18.977 -8.075 1.00 59.84 819 GLN A O 1
ATOM 6524 N N . GLY A 1 820 ? 19.025 17.899 -8.724 1.00 68.38 820 GLY A N 1
ATOM 6525 C CA . GLY A 1 820 ? 18.868 18.078 -10.156 1.00 68.38 820 GLY A CA 1
ATOM 6526 C C . GLY A 1 820 ? 19.619 16.972 -10.881 1.00 68.38 820 GLY A C 1
ATOM 6527 O O . GLY A 1 820 ? 20.772 16.701 -10.549 1.00 68.38 820 GLY A O 1
ATOM 6528 N N . GLN A 1 821 ? 18.961 16.340 -11.844 1.00 78.31 821 GLN A N 1
ATOM 6529 C CA . GLN A 1 821 ? 19.550 15.306 -12.688 1.00 78.31 821 GLN A CA 1
ATOM 6530 C C . GLN A 1 821 ? 19.479 15.755 -14.142 1.00 78.31 821 GLN A C 1
ATOM 6532 O O . GLN A 1 821 ? 18.443 16.256 -14.588 1.00 78.31 821 GLN A O 1
ATOM 6537 N N . HIS A 1 822 ? 20.611 15.625 -14.832 1.00 86.25 822 HIS A N 1
ATOM 6538 C CA . HIS A 1 822 ? 20.680 15.726 -16.281 1.00 86.25 822 HIS A CA 1
ATOM 6539 C C . HIS A 1 822 ? 20.518 14.322 -16.847 1.00 86.25 822 HIS A C 1
ATOM 6541 O O . HIS A 1 822 ? 21.299 13.429 -16.519 1.00 86.25 822 HIS A O 1
ATOM 6547 N N . GLU A 1 823 ? 19.478 14.136 -17.642 1.00 89.38 823 GLU A N 1
ATOM 6548 C CA . GLU A 1 823 ? 19.037 12.846 -18.149 1.00 89.38 823 GLU A CA 1
ATOM 6549 C C . GLU A 1 823 ? 18.671 12.962 -19.629 1.00 89.38 823 GLU A C 1
ATOM 6551 O O . GLU A 1 823 ? 18.417 14.050 -20.144 1.00 89.38 823 GLU A O 1
ATOM 6556 N N . PHE A 1 824 ? 18.613 11.823 -20.307 1.00 91.38 824 PHE A N 1
ATOM 6557 C CA . PHE A 1 824 ? 18.228 11.710 -21.705 1.00 91.38 824 PHE A CA 1
ATOM 6558 C C . PHE A 1 824 ? 16.890 10.983 -21.823 1.00 91.38 824 PHE A C 1
ATOM 6560 O O . PHE A 1 824 ? 16.639 9.973 -21.161 1.00 91.38 824 PHE A O 1
ATOM 6567 N N . LEU A 1 825 ? 16.022 11.495 -22.691 1.00 87.75 825 LEU A N 1
ATOM 6568 C CA . LEU A 1 825 ? 14.741 10.876 -23.003 1.00 87.75 825 LEU A CA 1
ATOM 6569 C C . LEU A 1 825 ? 14.942 9.523 -23.692 1.00 87.75 825 LEU A C 1
ATOM 6571 O O . LEU A 1 825 ? 15.590 9.439 -24.736 1.00 87.75 825 LEU A O 1
ATOM 6575 N N . VAL A 1 826 ? 14.327 8.473 -23.143 1.00 93.56 826 VAL A N 1
ATOM 6576 C CA . VAL A 1 826 ? 14.382 7.131 -23.729 1.00 93.56 826 VAL A CA 1
ATOM 6577 C C . VAL A 1 826 ? 13.338 7.015 -24.833 1.00 93.56 826 VAL A C 1
ATOM 6579 O O . VAL A 1 826 ? 12.135 7.064 -24.572 1.00 93.56 826 VAL A O 1
ATOM 6582 N N . ASP A 1 827 ? 13.782 6.830 -26.075 1.00 91.94 827 ASP A N 1
ATOM 6583 C CA . ASP A 1 827 ? 12.894 6.400 -27.157 1.00 91.94 827 ASP A CA 1
ATOM 6584 C C . ASP A 1 827 ? 12.741 4.876 -27.098 1.00 91.94 827 ASP A C 1
ATOM 6586 O O . ASP A 1 827 ? 13.577 4.123 -27.603 1.00 91.94 827 ASP A O 1
ATOM 6590 N N . PHE A 1 828 ? 11.681 4.424 -26.426 1.00 93.25 828 PHE A N 1
ATOM 6591 C CA . PHE A 1 828 ? 11.395 3.001 -26.250 1.00 93.25 828 PHE A CA 1
ATOM 6592 C C . PHE A 1 828 ? 11.151 2.280 -27.575 1.00 93.25 828 PHE A C 1
ATOM 6594 O O . PHE A 1 828 ? 11.539 1.125 -27.695 1.00 93.25 828 PHE A O 1
ATOM 6601 N N . ASP A 1 829 ? 10.572 2.935 -28.580 1.00 87.69 829 ASP A N 1
ATOM 6602 C CA . ASP A 1 829 ? 10.292 2.270 -29.855 1.00 87.69 829 ASP A CA 1
ATOM 6603 C C . ASP A 1 829 ? 11.599 2.032 -30.624 1.00 87.69 829 ASP A C 1
ATOM 6605 O O . ASP A 1 829 ? 11.798 0.963 -31.207 1.00 87.69 829 ASP A O 1
ATOM 6609 N N . PHE A 1 830 ? 12.531 2.990 -30.560 1.00 87.12 830 PHE A N 1
ATOM 6610 C CA . PHE A 1 830 ? 13.891 2.806 -31.066 1.00 87.12 830 PHE A CA 1
ATOM 6611 C C . PHE A 1 830 ? 14.639 1.704 -30.301 1.00 87.12 830 PHE A C 1
ATOM 6613 O O . PHE A 1 830 ? 15.233 0.828 -30.928 1.00 87.12 830 PHE A O 1
ATOM 6620 N N . LEU A 1 831 ? 14.564 1.697 -28.962 1.00 91.81 831 LEU A N 1
ATOM 6621 C CA . LEU A 1 831 ? 15.177 0.655 -28.131 1.00 91.81 831 LEU A CA 1
ATOM 6622 C C . LEU A 1 831 ? 14.654 -0.738 -28.488 1.00 91.81 831 LEU A C 1
ATOM 6624 O O . LEU A 1 831 ? 15.448 -1.642 -28.726 1.00 91.81 831 LEU A O 1
ATOM 6628 N N . ILE A 1 832 ? 13.329 -0.899 -28.533 1.00 91.19 832 ILE A N 1
ATOM 6629 C CA . ILE A 1 832 ? 12.663 -2.164 -28.855 1.00 91.19 832 ILE A CA 1
ATOM 6630 C C . ILE A 1 832 ? 13.094 -2.626 -30.246 1.00 91.19 832 ILE A C 1
ATOM 6632 O O . ILE A 1 832 ? 13.506 -3.770 -30.383 1.00 91.19 832 ILE A O 1
ATOM 6636 N N . THR A 1 833 ? 13.110 -1.731 -31.240 1.00 85.19 833 THR A N 1
ATOM 6637 C CA . THR A 1 833 ? 13.554 -2.061 -32.606 1.00 85.19 833 THR A CA 1
ATOM 6638 C C . THR A 1 833 ? 14.994 -2.588 -32.626 1.00 85.19 833 THR A C 1
ATOM 6640 O O . THR A 1 833 ? 15.276 -3.602 -33.266 1.00 85.19 833 THR A O 1
ATOM 6643 N N . LEU A 1 834 ? 15.918 -1.936 -31.908 1.00 87.06 834 LEU A N 1
ATOM 6644 C CA . LEU A 1 834 ? 17.309 -2.394 -31.818 1.00 87.06 834 LEU A CA 1
ATOM 6645 C C . LEU A 1 834 ? 17.440 -3.729 -31.078 1.00 87.06 834 LEU A C 1
ATOM 6647 O O . LEU A 1 834 ? 18.220 -4.588 -31.490 1.00 87.06 834 LEU A O 1
ATOM 6651 N N . MET A 1 835 ? 16.679 -3.917 -30.001 1.00 94.44 835 MET A N 1
ATOM 6652 C CA . MET A 1 835 ? 16.660 -5.164 -29.239 1.00 94.44 835 MET A CA 1
ATOM 6653 C C . MET A 1 835 ? 16.080 -6.315 -30.075 1.00 94.44 835 MET A C 1
ATOM 6655 O O . MET A 1 835 ? 16.660 -7.396 -30.121 1.00 94.44 835 MET A O 1
ATOM 6659 N N . GLU A 1 836 ? 14.992 -6.098 -30.812 1.00 90.19 836 GLU A N 1
ATOM 6660 C CA . GLU A 1 836 ? 14.430 -7.092 -31.734 1.00 90.19 836 GLU A CA 1
ATOM 6661 C C . GLU A 1 836 ? 15.434 -7.481 -32.824 1.00 90.19 836 GLU A C 1
ATOM 6663 O O . GLU A 1 836 ? 15.675 -8.670 -33.051 1.00 90.19 836 GLU A O 1
ATOM 6668 N N . ALA A 1 837 ? 16.111 -6.495 -33.424 1.00 82.50 837 ALA A N 1
ATOM 6669 C CA . ALA A 1 837 ? 17.195 -6.734 -34.377 1.00 82.50 837 ALA A CA 1
ATOM 6670 C C . ALA A 1 837 ? 18.381 -7.500 -33.755 1.00 82.50 837 ALA A C 1
ATOM 6672 O O . ALA A 1 837 ? 19.083 -8.238 -34.449 1.00 82.50 837 ALA A O 1
ATOM 6673 N N . ALA A 1 838 ? 18.596 -7.367 -32.444 1.00 89.06 838 ALA A N 1
ATOM 6674 C CA . ALA A 1 838 ? 19.604 -8.107 -31.693 1.00 89.06 838 ALA A CA 1
ATOM 6675 C C . ALA A 1 838 ? 19.173 -9.536 -31.305 1.00 89.06 838 ALA A C 1
ATOM 6677 O O . ALA A 1 838 ? 20.013 -10.284 -30.803 1.00 89.06 838 ALA A O 1
ATOM 6678 N N . GLY A 1 839 ? 17.925 -9.942 -31.574 1.00 90.38 839 GLY A N 1
ATOM 6679 C CA . GLY A 1 839 ? 17.400 -11.281 -31.280 1.00 90.38 839 GLY A CA 1
ATOM 6680 C C . GLY A 1 839 ? 16.530 -11.365 -30.023 1.00 90.38 839 GLY A C 1
ATOM 6681 O O . GLY A 1 839 ? 16.426 -12.436 -29.422 1.00 90.38 839 GLY A O 1
ATOM 6682 N N . PHE A 1 840 ? 15.933 -10.252 -29.593 1.00 95.56 840 PHE A N 1
ATOM 6683 C CA . PHE A 1 840 ? 14.999 -10.215 -28.469 1.00 95.56 840 PHE A CA 1
ATOM 6684 C C . PHE A 1 840 ? 13.537 -10.219 -28.932 1.00 95.56 840 PHE A C 1
ATOM 6686 O O . PHE A 1 840 ? 13.205 -9.753 -30.015 1.00 95.56 840 PHE A O 1
ATOM 6693 N N . GLU A 1 841 ? 12.649 -10.727 -28.087 1.00 95.06 841 GLU A N 1
ATOM 6694 C CA . GLU A 1 841 ? 11.199 -10.720 -28.274 1.00 95.06 841 GLU A CA 1
ATOM 6695 C C . GLU A 1 841 ? 10.540 -9.960 -27.121 1.00 95.06 841 GLU A C 1
ATOM 6697 O O . GLU A 1 841 ? 10.816 -10.246 -25.954 1.00 95.06 841 GLU A O 1
ATOM 6702 N N . LEU A 1 842 ? 9.676 -8.992 -27.431 1.00 96.19 842 LEU A N 1
ATOM 6703 C CA . LEU A 1 842 ? 8.932 -8.228 -26.431 1.00 96.19 842 LEU A CA 1
ATOM 6704 C C . LEU A 1 842 ? 7.886 -9.115 -25.734 1.00 96.19 842 LEU A C 1
ATOM 6706 O O . LEU A 1 842 ? 7.029 -9.704 -26.385 1.00 96.19 842 LEU A O 1
ATOM 6710 N N . ILE A 1 843 ? 7.942 -9.190 -24.403 1.00 96.88 843 ILE A N 1
ATOM 6711 C CA . ILE A 1 843 ? 7.007 -9.962 -23.567 1.00 96.88 843 ILE A CA 1
ATOM 6712 C C . ILE A 1 843 ? 5.949 -9.047 -22.954 1.00 96.88 843 ILE A C 1
ATOM 6714 O O . ILE A 1 843 ? 4.772 -9.398 -22.890 1.00 96.88 843 ILE A O 1
ATOM 6718 N N . LYS A 1 844 ? 6.380 -7.889 -22.450 1.00 95.56 844 LYS A N 1
ATOM 6719 C CA . LYS A 1 844 ? 5.535 -6.964 -21.696 1.00 95.56 844 LYS A CA 1
ATOM 6720 C C . LYS A 1 844 ? 5.948 -5.534 -21.973 1.00 95.56 844 LYS A C 1
ATOM 6722 O O . LYS A 1 844 ? 7.136 -5.245 -22.093 1.00 95.56 844 LYS A O 1
ATOM 6727 N N . ASP A 1 845 ? 4.951 -4.665 -22.016 1.00 96.19 845 ASP A N 1
ATOM 6728 C CA . ASP A 1 845 ? 5.095 -3.241 -22.259 1.00 96.19 845 ASP A CA 1
ATOM 6729 C C . ASP A 1 845 ? 3.961 -2.492 -21.549 1.00 96.19 845 ASP A C 1
ATOM 6731 O O . ASP A 1 845 ? 2.795 -2.618 -21.929 1.00 96.19 845 ASP A O 1
ATOM 6735 N N . VAL A 1 846 ? 4.282 -1.796 -20.457 1.00 94.94 846 VAL A N 1
ATOM 6736 C CA . VAL A 1 846 ? 3.292 -1.120 -19.604 1.00 94.94 846 VAL A CA 1
ATOM 6737 C C . VAL A 1 846 ? 3.816 0.211 -19.067 1.00 94.94 846 VAL A C 1
ATOM 6739 O O . VAL A 1 846 ? 5.000 0.348 -18.764 1.00 94.94 846 VAL A O 1
ATOM 6742 N N . TYR A 1 847 ? 2.926 1.186 -18.883 1.00 95.06 847 TYR A N 1
ATOM 6743 C CA . TYR A 1 847 ? 3.225 2.402 -18.121 1.00 95.06 847 TYR A CA 1
ATOM 6744 C C . TYR A 1 847 ? 3.052 2.162 -16.615 1.00 95.06 847 TYR A C 1
ATOM 6746 O O . TYR A 1 847 ? 2.292 1.293 -16.188 1.00 95.06 847 TYR A O 1
ATOM 6754 N N . LEU A 1 848 ? 3.770 2.931 -15.792 1.00 93.56 848 LEU A N 1
ATOM 6755 C CA . LEU A 1 848 ? 3.672 2.873 -14.331 1.00 93.56 848 LEU A CA 1
ATOM 6756 C C . LEU A 1 848 ? 2.597 3.845 -13.814 1.00 93.56 848 LEU A C 1
ATOM 6758 O O . LEU A 1 848 ? 2.893 4.767 -13.054 1.00 93.56 848 LEU A O 1
ATOM 6762 N N . ASP A 1 849 ? 1.348 3.669 -14.234 1.00 87.62 849 ASP A N 1
ATOM 6763 C CA . ASP A 1 849 ? 0.215 4.560 -13.928 1.00 87.62 849 ASP A CA 1
ATOM 6764 C C . ASP A 1 849 ? -0.924 3.882 -13.142 1.00 87.62 849 ASP A C 1
ATOM 6766 O O . ASP A 1 849 ? -1.946 4.505 -12.858 1.00 87.62 849 ASP A O 1
ATOM 6770 N N . SER A 1 850 ? -0.739 2.624 -12.736 1.00 81.62 850 SER A N 1
ATOM 6771 C CA . SER A 1 850 ? -1.810 1.802 -12.164 1.00 81.62 850 SER A CA 1
ATOM 6772 C C . SER A 1 850 ? -2.101 2.054 -10.677 1.00 81.62 850 SER A C 1
ATOM 6774 O O . SER A 1 850 ? -3.075 1.520 -10.152 1.00 81.62 850 SER A O 1
ATOM 6776 N N . GLU A 1 851 ? -1.257 2.810 -9.963 1.00 82.19 851 GLU A N 1
ATOM 6777 C CA . GLU A 1 851 ? -1.397 3.015 -8.515 1.00 82.19 851 GLU A CA 1
ATOM 6778 C C . GLU A 1 851 ? -2.396 4.127 -8.168 1.00 82.19 851 GLU A C 1
ATOM 6780 O O . GLU A 1 851 ? -2.163 5.309 -8.424 1.00 82.19 851 GLU A O 1
ATOM 6785 N N . VAL A 1 852 ? -3.505 3.746 -7.526 1.00 74.06 852 VAL A N 1
ATOM 6786 C CA . VAL A 1 852 ? -4.671 4.618 -7.313 1.00 74.06 852 VAL A CA 1
ATOM 6787 C C . VAL A 1 852 ? -4.429 5.668 -6.223 1.00 74.06 852 VAL A C 1
ATOM 6789 O O . VAL A 1 852 ? -5.003 6.750 -6.283 1.00 74.06 852 VAL A O 1
ATOM 6792 N N . VAL A 1 853 ? -3.561 5.415 -5.240 1.00 78.44 853 VAL A N 1
ATOM 6793 C CA . VAL A 1 853 ? -3.311 6.372 -4.137 1.00 78.44 853 VAL A CA 1
ATOM 6794 C C . VAL A 1 853 ? -2.180 7.355 -4.381 1.00 78.44 853 VAL A C 1
ATOM 6796 O O . VAL A 1 853 ? -1.863 8.122 -3.470 1.00 78.44 853 VAL A O 1
ATOM 6799 N N . LEU A 1 854 ? -1.535 7.335 -5.548 1.00 83.00 854 LEU A N 1
ATOM 6800 C CA . LEU A 1 854 ? -0.517 8.336 -5.853 1.00 83.00 854 LEU A CA 1
ATOM 6801 C C . LEU A 1 854 ? -1.171 9.710 -5.924 1.00 83.00 854 LEU A C 1
ATOM 6803 O O . LEU A 1 854 ? -2.154 9.889 -6.642 1.00 83.00 854 LEU A O 1
ATOM 6807 N N . ASN A 1 855 ? -0.610 10.698 -5.230 1.00 79.81 855 ASN A N 1
ATOM 6808 C CA . ASN A 1 855 ? -1.096 12.069 -5.360 1.00 79.81 855 ASN A CA 1
ATOM 6809 C C . ASN A 1 855 ? -0.848 12.612 -6.788 1.00 79.81 855 ASN A C 1
ATOM 6811 O O . ASN A 1 855 ? -0.279 11.930 -7.646 1.00 79.81 855 ASN A O 1
ATOM 6815 N N . ASN A 1 856 ? -1.309 13.829 -7.089 1.00 81.56 856 ASN A N 1
ATOM 6816 C CA . ASN A 1 856 ? -1.233 14.364 -8.453 1.00 81.56 856 ASN A CA 1
ATOM 6817 C C . ASN A 1 856 ? 0.202 14.445 -8.988 1.00 81.56 856 ASN A C 1
ATOM 6819 O O . ASN A 1 856 ? 0.430 14.028 -10.122 1.00 81.56 856 ASN A O 1
ATOM 6823 N N . SER A 1 857 ? 1.158 14.935 -8.195 1.00 81.56 857 SER A N 1
ATOM 6824 C CA . SER A 1 857 ? 2.571 14.979 -8.592 1.00 81.56 857 SER A CA 1
ATOM 6825 C C . SER A 1 857 ? 3.208 13.596 -8.697 1.00 81.56 857 SER A C 1
ATOM 6827 O O . SER A 1 857 ? 3.947 13.336 -9.645 1.00 81.56 857 SER A O 1
ATOM 6829 N N . GLU A 1 858 ? 2.901 12.691 -7.770 1.00 86.38 858 GLU A N 1
ATOM 6830 C CA . GLU A 1 858 ? 3.395 11.311 -7.801 1.00 86.38 858 GLU A CA 1
ATOM 6831 C C . GLU A 1 858 ? 2.919 10.558 -9.043 1.00 86.38 858 GLU A C 1
ATOM 6833 O O . GLU A 1 858 ? 3.738 9.958 -9.739 1.00 86.38 858 GLU A O 1
ATOM 6838 N N . LEU A 1 859 ? 1.621 10.619 -9.363 1.00 87.25 859 LEU A N 1
ATOM 6839 C CA . LEU A 1 859 ? 1.094 9.998 -10.578 1.00 87.25 859 LEU A CA 1
ATOM 6840 C C . LEU A 1 859 ? 1.657 10.686 -11.818 1.00 87.25 859 LEU A C 1
ATOM 6842 O O . LEU A 1 859 ? 2.033 10.001 -12.761 1.00 87.25 859 LEU A O 1
ATOM 6846 N N . PHE A 1 860 ? 1.746 12.021 -11.804 1.00 88.88 860 PHE A N 1
ATOM 6847 C CA . PHE A 1 860 ? 2.299 12.792 -12.913 1.00 88.88 860 PHE A CA 1
ATOM 6848 C C . PHE A 1 860 ? 3.689 12.301 -13.312 1.00 88.88 860 PHE A C 1
ATOM 6850 O O . PHE A 1 860 ? 3.953 12.146 -14.501 1.00 88.88 860 PHE A O 1
ATOM 6857 N N . TYR A 1 861 ? 4.563 12.041 -12.339 1.00 90.12 861 TYR A N 1
ATOM 6858 C CA . TYR A 1 861 ? 5.885 11.498 -12.623 1.00 90.12 861 TYR A CA 1
ATOM 6859 C C . TYR A 1 861 ? 5.834 10.002 -12.938 1.00 90.12 861 TYR A C 1
ATOM 6861 O O . TYR A 1 861 ? 6.474 9.544 -13.881 1.00 90.12 861 TYR A O 1
ATOM 6869 N N . SER A 1 862 ? 5.061 9.222 -12.180 1.00 92.81 862 SER A N 1
ATOM 6870 C CA . SER A 1 862 ? 5.003 7.770 -12.351 1.00 92.81 862 SER A CA 1
ATOM 6871 C C . SER A 1 862 ? 4.492 7.366 -13.738 1.00 92.81 862 SER A C 1
ATOM 6873 O O . SER A 1 862 ? 5.137 6.555 -14.392 1.00 92.81 862 SER A O 1
ATOM 6875 N N . GLN A 1 863 ? 3.432 8.005 -14.246 1.00 93.31 863 GLN A N 1
ATOM 6876 C CA . GLN A 1 863 ? 2.851 7.716 -15.567 1.00 93.31 863 GLN A CA 1
ATOM 6877 C C . GLN A 1 863 ? 3.795 8.026 -16.744 1.00 93.31 863 GLN A C 1
ATOM 6879 O O . GLN A 1 863 ? 3.551 7.593 -17.865 1.00 93.31 863 GLN A O 1
ATOM 6884 N N . LEU A 1 864 ? 4.860 8.804 -16.515 1.00 93.75 864 LEU A N 1
ATOM 6885 C CA . LEU A 1 864 ? 5.893 9.062 -17.521 1.00 93.75 864 LEU A CA 1
ATOM 6886 C C . LEU A 1 864 ? 6.891 7.907 -17.636 1.00 93.75 864 LEU A C 1
ATOM 6888 O O . LEU A 1 864 ? 7.675 7.882 -18.580 1.00 93.75 864 LEU A O 1
ATOM 6892 N N . ASN A 1 865 ? 6.893 6.978 -16.681 1.00 95.19 865 ASN A N 1
ATOM 6893 C CA . ASN A 1 865 ? 7.786 5.833 -16.683 1.00 95.19 865 ASN A CA 1
ATOM 6894 C C . ASN A 1 865 ? 7.115 4.638 -17.362 1.00 95.19 865 ASN A C 1
ATOM 6896 O O . ASN A 1 865 ? 5.952 4.327 -17.095 1.00 95.19 865 ASN A O 1
ATOM 6900 N N . ARG A 1 866 ? 7.877 3.952 -18.210 1.00 96.12 866 ARG A N 1
ATOM 6901 C CA . ARG A 1 866 ? 7.470 2.760 -18.955 1.00 96.12 866 ARG A CA 1
ATOM 6902 C C . ARG A 1 866 ? 8.368 1.593 -18.563 1.00 96.12 866 ARG A C 1
ATOM 6904 O O . ARG A 1 866 ? 9.576 1.771 -18.410 1.00 96.12 866 ARG A O 1
ATOM 6911 N N . LEU A 1 867 ? 7.763 0.429 -18.349 1.00 97.31 867 LEU A N 1
ATOM 6912 C CA . LEU A 1 867 ? 8.415 -0.841 -18.048 1.00 97.31 867 LEU A CA 1
ATOM 6913 C C . LEU A 1 867 ? 8.265 -1.763 -19.258 1.00 97.31 867 LEU A C 1
ATOM 6915 O O . LEU A 1 867 ? 7.141 -2.045 -19.678 1.00 97.31 867 LEU A O 1
ATOM 6919 N N . ILE A 1 868 ? 9.387 -2.276 -19.753 1.00 98.00 868 ILE A N 1
ATOM 6920 C CA . ILE A 1 868 ? 9.418 -3.336 -20.759 1.00 98.00 868 ILE A CA 1
ATOM 6921 C C . ILE A 1 868 ? 10.126 -4.577 -20.222 1.00 98.00 868 ILE A C 1
ATOM 6923 O O . ILE A 1 868 ? 11.079 -4.487 -19.443 1.00 98.00 868 ILE A O 1
ATOM 6927 N N . GLU A 1 869 ? 9.673 -5.740 -20.676 1.00 98.38 869 GLU A N 1
ATOM 6928 C CA . GLU A 1 869 ? 10.315 -7.031 -20.434 1.00 98.38 869 GLU A CA 1
ATOM 6929 C C . GLU A 1 869 ? 10.495 -7.729 -21.785 1.00 98.38 869 GLU A C 1
ATOM 6931 O O . GLU A 1 869 ? 9.543 -7.826 -22.562 1.00 98.38 869 GLU A O 1
ATOM 6936 N N . MET A 1 870 ? 11.704 -8.200 -22.085 1.00 98.19 870 MET A N 1
ATOM 6937 C CA . MET A 1 870 ? 12.046 -8.838 -23.359 1.00 98.19 870 MET A CA 1
ATOM 6938 C C . MET A 1 870 ? 12.809 -10.144 -23.132 1.00 98.19 870 MET A C 1
ATOM 6940 O O . MET A 1 870 ? 13.626 -10.242 -22.220 1.00 98.19 870 MET A O 1
ATOM 6944 N N . ARG A 1 871 ? 12.576 -11.150 -23.976 1.00 97.62 871 ARG A N 1
ATOM 6945 C CA . ARG A 1 871 ? 13.258 -12.451 -23.935 1.00 97.62 871 ARG A CA 1
ATOM 6946 C C . ARG A 1 871 ? 14.294 -12.535 -25.036 1.00 97.62 871 ARG A C 1
ATOM 6948 O O . ARG A 1 871 ? 13.963 -12.303 -26.191 1.00 97.62 871 ARG A O 1
ATOM 6955 N N . TYR A 1 872 ? 15.510 -12.948 -24.710 1.00 96.94 872 TYR A N 1
ATOM 6956 C CA . TYR A 1 872 ? 16.510 -13.246 -25.723 1.00 96.94 872 TYR A CA 1
ATOM 6957 C C . TYR A 1 872 ? 16.260 -14.624 -26.340 1.00 96.94 872 TYR A C 1
ATOM 6959 O O . TYR A 1 872 ? 16.393 -15.647 -25.671 1.00 96.94 872 TYR A O 1
ATOM 6967 N N . ILE A 1 873 ? 15.905 -14.658 -27.620 1.00 92.44 873 ILE A N 1
ATOM 6968 C CA . ILE A 1 873 ? 15.642 -15.896 -28.370 1.00 92.44 873 ILE A CA 1
ATOM 6969 C C . ILE A 1 873 ? 16.770 -16.230 -29.359 1.00 92.44 873 ILE A C 1
ATOM 6971 O O . ILE A 1 873 ? 16.682 -17.216 -30.092 1.00 92.44 873 ILE A O 1
ATOM 6975 N N . GLY A 1 874 ? 17.838 -15.426 -29.361 1.00 85.06 874 GLY A N 1
ATOM 6976 C CA . GLY A 1 874 ? 18.914 -15.491 -30.342 1.00 85.06 874 GLY A CA 1
ATOM 6977 C C . GLY A 1 874 ? 18.520 -14.872 -31.682 1.00 85.06 874 GLY A C 1
ATOM 6978 O O . GLY A 1 874 ? 17.360 -14.550 -31.943 1.00 85.06 874 GLY A O 1
ATOM 6979 N N . LEU A 1 875 ? 19.501 -14.707 -32.570 1.00 68.38 875 LEU A N 1
ATOM 6980 C CA . LEU A 1 875 ? 19.221 -14.338 -33.954 1.00 68.38 875 LEU A CA 1
ATOM 6981 C C . LEU A 1 875 ? 18.475 -15.507 -34.613 1.00 68.38 875 LEU A C 1
ATOM 6983 O O . LEU A 1 875 ? 19.076 -16.530 -34.947 1.00 68.38 875 LEU A O 1
ATOM 6987 N N . LYS A 1 876 ? 17.158 -15.366 -34.814 1.00 45.19 876 LYS A N 1
ATOM 6988 C CA . LYS A 1 876 ? 16.449 -16.169 -35.820 1.00 45.19 876 LYS A CA 1
ATOM 6989 C C . LYS A 1 876 ? 17.263 -16.045 -37.117 1.00 45.19 876 LYS A C 1
ATOM 6991 O O . LYS A 1 876 ? 17.660 -14.930 -37.452 1.00 45.19 876 LYS A O 1
ATOM 6996 N N . LYS A 1 877 ? 17.572 -17.182 -37.772 1.00 37.53 877 LYS A N 1
ATOM 6997 C CA . LYS A 1 877 ? 18.223 -17.263 -39.102 1.00 37.53 877 LYS A CA 1
ATOM 6998 C C . LYS A 1 877 ? 17.891 -16.017 -39.911 1.00 37.53 877 LYS A C 1
ATOM 7000 O O . LYS A 1 877 ? 16.694 -15.780 -40.014 1.00 37.53 877 LYS A O 1
ATOM 7005 N N . GLU A 1 878 ? 18.937 -15.331 -40.399 1.00 33.72 878 GLU A N 1
ATOM 7006 C CA . GLU A 1 878 ? 18.975 -14.069 -41.166 1.00 33.72 878 GLU A CA 1
ATOM 7007 C C . GLU A 1 878 ? 17.674 -13.265 -41.162 1.00 33.72 878 GLU A C 1
ATOM 7009 O O . GLU A 1 878 ? 16.664 -13.810 -41.598 1.00 33.72 878 GLU A O 1
ATOM 7014 N N . PRO A 1 879 ? 17.673 -11.971 -40.781 1.00 38.59 879 PRO A N 1
ATOM 7015 C CA . PRO A 1 879 ? 16.478 -11.152 -40.920 1.00 38.59 879 PRO A CA 1
ATOM 7016 C C . PRO A 1 879 ? 16.024 -11.232 -42.377 1.00 38.59 879 PRO A C 1
ATOM 7018 O O . PRO A 1 879 ? 16.607 -10.617 -43.266 1.00 38.59 879 PRO A O 1
ATOM 7021 N N . GLN A 1 880 ? 15.013 -12.065 -42.626 1.00 39.59 880 GLN A N 1
ATOM 7022 C CA . GLN A 1 880 ? 14.355 -12.122 -43.908 1.00 39.59 880 GLN A CA 1
ATOM 7023 C C . GLN A 1 880 ? 13.887 -10.687 -44.132 1.00 39.59 880 GLN A C 1
ATOM 7025 O O . GLN A 1 880 ? 13.285 -10.125 -43.202 1.00 39.59 880 GLN A O 1
ATOM 7030 N N . PRO A 1 881 ? 14.207 -10.073 -45.290 1.00 40.50 881 PRO A N 1
ATOM 7031 C CA . PRO A 1 881 ? 13.712 -8.744 -45.615 1.00 40.50 881 PRO A CA 1
ATOM 7032 C C . PRO A 1 881 ? 12.236 -8.716 -45.251 1.00 40.50 881 PRO A C 1
ATOM 7034 O O . PRO A 1 881 ? 11.529 -9.690 -45.536 1.00 40.50 881 PRO A O 1
ATOM 7037 N N . SER A 1 882 ? 11.828 -7.678 -44.509 1.00 45.81 882 SER A N 1
ATOM 7038 C CA . SER A 1 882 ? 10.527 -7.636 -43.841 1.00 45.81 882 SER A CA 1
ATOM 7039 C C . SER A 1 882 ? 9.460 -8.185 -44.790 1.00 45.81 882 SER A C 1
ATOM 7041 O O . SER A 1 882 ? 9.484 -7.895 -45.988 1.00 45.81 882 SER A O 1
ATOM 7043 N N . LYS A 1 883 ? 8.525 -9.010 -44.296 1.00 45.19 883 LYS A N 1
ATOM 7044 C CA . LYS A 1 883 ? 7.446 -9.593 -45.124 1.00 45.19 883 LYS A CA 1
ATOM 7045 C C . LYS A 1 883 ? 6.782 -8.535 -46.028 1.00 45.19 883 LYS A C 1
ATOM 7047 O O . LYS A 1 883 ? 6.359 -8.837 -47.133 1.00 45.19 883 LYS A O 1
ATOM 7052 N N . ARG A 1 884 ? 6.803 -7.277 -45.576 1.00 49.88 884 ARG A N 1
ATOM 7053 C CA . ARG A 1 884 ? 6.349 -6.068 -46.257 1.00 49.88 884 ARG A CA 1
ATOM 7054 C C . ARG A 1 884 ? 7.251 -5.573 -47.400 1.00 49.88 884 ARG A C 1
ATOM 7056 O O . ARG A 1 884 ? 6.706 -5.110 -48.393 1.00 49.88 884 ARG A O 1
ATOM 7063 N N . LEU A 1 885 ? 8.582 -5.669 -47.299 1.00 48.78 885 LEU A N 1
ATOM 7064 C CA . LEU A 1 885 ? 9.515 -5.421 -48.407 1.00 48.78 885 LEU A CA 1
ATOM 7065 C C . LEU A 1 885 ? 9.438 -6.547 -49.440 1.00 48.78 885 LEU A C 1
ATOM 7067 O O . LEU A 1 885 ? 9.456 -6.261 -50.625 1.00 48.78 885 LEU A O 1
ATOM 7071 N N . MET A 1 886 ? 9.281 -7.806 -49.019 1.00 47.28 886 MET A N 1
ATOM 7072 C CA . MET A 1 886 ? 9.021 -8.921 -49.943 1.00 47.28 886 MET A CA 1
ATOM 7073 C C . MET A 1 886 ? 7.676 -8.748 -50.659 1.00 47.28 886 MET A C 1
ATOM 7075 O O . MET A 1 886 ? 7.619 -8.927 -51.867 1.00 47.28 886 MET A O 1
ATOM 7079 N N . GLU A 1 887 ? 6.630 -8.293 -49.961 1.00 53.56 887 GLU A N 1
ATOM 7080 C CA . GLU A 1 887 ? 5.356 -7.892 -50.573 1.00 53.56 887 GLU A CA 1
ATOM 7081 C C . GLU A 1 887 ? 5.526 -6.688 -51.514 1.00 53.56 887 GLU A C 1
ATOM 7083 O O . GLU A 1 887 ? 5.003 -6.723 -52.617 1.00 53.56 887 GLU A O 1
ATOM 7088 N N . LEU A 1 888 ? 6.291 -5.651 -51.151 1.00 51.38 888 LEU A N 1
ATOM 7089 C CA . LEU A 1 888 ? 6.586 -4.505 -52.026 1.00 51.38 888 LEU A CA 1
ATOM 7090 C C . LEU A 1 888 ? 7.404 -4.912 -53.254 1.00 51.38 888 LEU A C 1
ATOM 7092 O O . LEU A 1 888 ? 7.072 -4.496 -54.352 1.00 51.38 888 LEU A O 1
ATOM 7096 N N . VAL A 1 889 ? 8.427 -5.747 -53.091 1.00 48.66 889 VAL A N 1
ATOM 7097 C CA . VAL A 1 889 ? 9.292 -6.263 -54.158 1.00 48.66 889 VAL A CA 1
ATOM 7098 C C . VAL A 1 889 ? 8.522 -7.231 -55.061 1.00 48.66 889 VAL A C 1
ATOM 7100 O O . VAL A 1 889 ? 8.682 -7.165 -56.276 1.00 48.66 889 VAL A O 1
ATOM 7103 N N . ASP A 1 890 ? 7.637 -8.077 -54.528 1.00 53.16 890 ASP A N 1
ATOM 7104 C CA . ASP A 1 890 ? 6.769 -8.956 -55.326 1.00 53.16 890 ASP A CA 1
ATOM 7105 C C . ASP A 1 890 ? 5.625 -8.193 -56.012 1.00 53.16 890 ASP A C 1
ATOM 7107 O O . ASP A 1 890 ? 5.307 -8.480 -57.171 1.00 53.16 890 ASP A O 1
ATOM 7111 N N . ILE A 1 891 ? 5.073 -7.156 -55.370 1.00 51.66 891 ILE A N 1
ATOM 7112 C CA . ILE A 1 891 ? 4.194 -6.172 -56.018 1.00 51.66 891 ILE A CA 1
ATOM 7113 C C . ILE A 1 891 ? 4.970 -5.476 -57.144 1.00 51.66 891 ILE A C 1
ATOM 7115 O O . ILE A 1 891 ? 4.465 -5.394 -58.256 1.00 51.66 891 ILE A O 1
ATOM 7119 N N . MET A 1 892 ? 6.218 -5.053 -56.911 1.00 49.88 892 MET A N 1
ATOM 7120 C CA . MET A 1 892 ? 7.081 -4.368 -57.885 1.00 49.88 892 MET A CA 1
ATOM 7121 C C . MET A 1 892 ? 7.515 -5.254 -59.060 1.00 49.88 892 MET A C 1
ATOM 7123 O O . MET A 1 892 ? 7.654 -4.750 -60.174 1.00 49.88 892 MET A O 1
ATOM 7127 N N . LYS A 1 893 ? 7.638 -6.571 -58.864 1.00 43.78 893 LYS A N 1
ATOM 7128 C CA . LYS A 1 893 ? 7.866 -7.552 -59.941 1.00 43.78 893 LYS A CA 1
ATOM 7129 C C . LYS A 1 893 ? 6.643 -7.768 -60.841 1.00 43.78 893 LYS A C 1
ATOM 7131 O O . LYS A 1 893 ? 6.802 -8.282 -61.945 1.00 43.78 893 LYS A O 1
ATOM 7136 N N . THR A 1 894 ? 5.435 -7.399 -60.402 1.00 46.31 894 THR A N 1
ATOM 7137 C CA . THR A 1 894 ? 4.169 -7.707 -61.100 1.00 46.31 894 THR A CA 1
ATOM 7138 C C . THR A 1 894 ? 3.463 -6.493 -61.725 1.00 46.31 894 THR A C 1
ATOM 7140 O O . THR A 1 894 ? 2.354 -6.623 -62.249 1.00 46.31 894 THR A O 1
ATOM 7143 N N . ILE A 1 895 ? 4.077 -5.304 -61.745 1.00 46.44 895 ILE A N 1
ATOM 7144 C CA . ILE A 1 895 ? 3.348 -4.073 -62.090 1.00 46.44 895 ILE A CA 1
ATOM 7145 C C . ILE A 1 895 ? 3.127 -3.879 -63.606 1.00 46.44 895 ILE A C 1
ATOM 7147 O O . ILE A 1 895 ? 4.043 -3.544 -64.355 1.00 46.44 895 ILE A O 1
ATOM 7151 N N . ARG A 1 896 ? 1.854 -3.918 -64.034 1.00 47.22 896 ARG A N 1
ATOM 7152 C CA . ARG A 1 896 ? 1.319 -3.040 -65.096 1.00 47.22 896 ARG A CA 1
ATOM 7153 C C . ARG A 1 896 ? 0.861 -1.739 -64.432 1.00 47.22 896 ARG A C 1
ATOM 7155 O O . ARG A 1 896 ? -0.160 -1.737 -63.752 1.00 47.22 896 ARG A O 1
ATOM 7162 N N . VAL A 1 897 ? 1.624 -0.651 -64.570 1.00 54.56 897 VAL A N 1
ATOM 7163 C CA . VAL A 1 897 ? 1.367 0.603 -63.833 1.00 54.56 897 VAL A CA 1
ATOM 7164 C C . VAL A 1 897 ? 0.171 1.315 -64.482 1.00 54.56 897 VAL A C 1
ATOM 7166 O O . VAL A 1 897 ? 0.259 1.655 -65.665 1.00 54.56 897 VAL A O 1
ATOM 7169 N N . PRO A 1 898 ? -0.937 1.588 -63.767 1.00 53.78 898 PRO A N 1
ATOM 7170 C CA . PRO A 1 898 ? -1.979 2.471 -64.278 1.00 53.78 898 PRO A CA 1
ATOM 7171 C C . PRO A 1 898 ? -1.397 3.874 -64.478 1.00 53.78 898 PRO A C 1
ATOM 7173 O O . PRO A 1 898 ? -0.697 4.409 -63.608 1.00 53.78 898 PRO A O 1
ATOM 7176 N N . ARG A 1 899 ? -1.645 4.449 -65.653 1.00 66.69 899 ARG A N 1
ATOM 7177 C CA . ARG A 1 899 ? -1.095 5.745 -66.059 1.00 66.69 899 ARG A CA 1
ATOM 7178 C C . ARG A 1 899 ? -1.925 6.881 -65.419 1.00 66.69 899 ARG A C 1
ATOM 7180 O O . ARG A 1 899 ? -3.125 6.680 -65.269 1.00 66.69 899 ARG A O 1
ATOM 7187 N N . PRO A 1 900 ? -1.349 8.016 -64.990 1.00 68.19 900 PRO A N 1
ATOM 7188 C CA . PRO A 1 900 ? -2.119 9.129 -64.426 1.00 68.19 900 PRO A CA 1
ATOM 7189 C C . PRO A 1 900 ? -2.578 10.121 -65.513 1.00 68.19 900 PRO A C 1
ATOM 7191 O O . PRO A 1 900 ? -1.874 10.291 -66.513 1.00 68.19 900 PRO A O 1
ATOM 7194 N N . GLU A 1 901 ? -3.729 10.771 -65.297 1.00 68.44 901 GLU A N 1
ATOM 7195 C CA . GLU A 1 901 ? -4.281 11.841 -66.153 1.00 68.44 901 GLU A CA 1
ATOM 7196 C C . GLU A 1 901 ? -3.470 13.144 -66.053 1.00 68.44 901 GLU A C 1
ATOM 7198 O O . GLU A 1 901 ? -2.829 13.413 -65.035 1.00 68.44 901 GLU A O 1
ATOM 7203 N N . ILE A 1 902 ? -3.487 13.950 -67.121 1.00 63.19 902 ILE A N 1
ATOM 7204 C CA . ILE A 1 902 ? -2.484 15.004 -67.344 1.00 63.19 902 ILE A CA 1
ATOM 7205 C C . ILE A 1 902 ? -2.648 16.291 -66.531 1.00 63.19 902 ILE A C 1
ATOM 7207 O O . ILE A 1 902 ? -1.684 17.043 -66.375 1.00 63.19 902 ILE A O 1
ATOM 7211 N N . ASP A 1 903 ? -3.815 16.515 -65.937 1.00 58.28 903 ASP A N 1
ATOM 7212 C CA . ASP A 1 903 ? -4.186 17.801 -65.328 1.00 58.28 903 ASP A CA 1
ATOM 7213 C C . ASP A 1 903 ? -3.346 18.189 -64.091 1.00 58.28 903 ASP A C 1
ATOM 7215 O O . ASP A 1 903 ? -3.444 19.310 -63.596 1.00 58.28 903 ASP A O 1
ATOM 7219 N N . GLN A 1 904 ? -2.493 17.286 -63.594 1.00 58.94 904 GLN A N 1
ATOM 7220 C CA . GLN A 1 904 ? -1.623 17.494 -62.427 1.00 58.94 904 GLN A CA 1
ATOM 7221 C C . GLN A 1 904 ? -0.147 17.750 -62.783 1.00 58.94 904 GLN A C 1
ATOM 7223 O O . GLN A 1 904 ? 0.690 17.834 -61.881 1.00 58.94 904 GLN A O 1
ATOM 7228 N N . PHE A 1 905 ? 0.199 17.851 -64.071 1.00 74.50 905 PHE A N 1
ATOM 7229 C CA . PHE A 1 905 ? 1.592 17.881 -64.515 1.00 74.50 905 PHE A CA 1
ATOM 7230 C C . PHE A 1 905 ? 2.114 19.251 -64.929 1.00 74.50 905 PHE A C 1
ATOM 7232 O O . PHE A 1 905 ? 1.418 20.058 -65.545 1.00 74.50 905 PHE A O 1
ATOM 7239 N N . GLN A 1 906 ? 3.405 19.461 -64.678 1.00 76.88 906 GLN A N 1
ATOM 7240 C CA . GLN A 1 906 ? 4.151 20.581 -65.234 1.00 76.88 906 GLN A CA 1
ATOM 7241 C C . GLN A 1 906 ? 4.724 20.165 -66.591 1.00 76.88 906 GLN A C 1
ATOM 7243 O O . GLN A 1 906 ? 5.370 19.122 -66.718 1.00 76.88 906 GLN A O 1
ATOM 7248 N N . LYS A 1 907 ? 4.455 20.963 -67.632 1.00 74.69 907 LYS A N 1
ATOM 7249 C CA . LYS A 1 907 ? 5.100 20.767 -68.933 1.00 74.69 907 LYS A CA 1
ATOM 7250 C C . LYS A 1 907 ? 6.579 21.088 -68.796 1.00 74.69 907 LYS A C 1
ATOM 7252 O O . LYS A 1 907 ? 6.943 22.128 -68.252 1.00 74.69 907 LYS A O 1
ATOM 7257 N N . ILE A 1 908 ? 7.404 20.202 -69.330 1.00 74.38 908 ILE A N 1
ATOM 7258 C CA . ILE A 1 908 ? 8.841 20.421 -69.407 1.00 74.38 908 ILE A CA 1
ATOM 7259 C C . ILE A 1 908 ? 9.131 21.552 -70.406 1.00 74.38 908 ILE A C 1
ATOM 7261 O O . ILE A 1 908 ? 8.401 21.724 -71.385 1.00 74.38 908 ILE A O 1
ATOM 7265 N N . GLN A 1 909 ? 10.191 22.326 -70.154 1.00 72.31 909 GLN A N 1
ATOM 7266 C CA . GLN A 1 909 ? 10.633 23.400 -71.046 1.00 72.31 909 GLN A CA 1
ATOM 7267 C C . GLN A 1 909 ? 10.807 22.892 -72.499 1.00 72.31 909 GLN A C 1
ATOM 7269 O O . GLN A 1 909 ? 11.339 21.791 -72.696 1.00 72.31 909 GLN A O 1
ATOM 7274 N N . PRO A 1 910 ? 10.347 23.641 -73.523 1.00 70.12 910 PRO A N 1
ATOM 7275 C CA . PRO A 1 910 ? 10.401 23.215 -74.927 1.00 70.12 910 PRO A CA 1
ATOM 7276 C C . PRO A 1 910 ? 11.799 22.813 -75.413 1.00 70.12 910 PRO A C 1
ATOM 7278 O O . PRO A 1 910 ? 11.925 21.889 -76.216 1.00 70.12 910 PRO A O 1
ATOM 7281 N N . GLU A 1 911 ? 12.839 23.465 -74.897 1.00 68.19 911 GLU A N 1
ATOM 7282 C CA . GLU A 1 911 ? 14.245 23.209 -75.208 1.00 68.19 911 GLU A CA 1
ATOM 7283 C C . GLU A 1 911 ? 14.660 21.792 -74.781 1.00 68.19 911 GLU A C 1
ATOM 7285 O O . GLU A 1 911 ? 15.261 21.054 -75.559 1.00 68.19 911 GLU A O 1
ATOM 7290 N N . LEU A 1 912 ? 14.238 21.357 -73.588 1.00 69.69 912 LEU A N 1
ATOM 7291 C CA . LEU A 1 912 ? 14.512 20.009 -73.085 1.00 69.69 912 LEU A CA 1
ATOM 7292 C C . LEU A 1 912 ? 13.737 18.938 -73.868 1.00 69.69 912 LEU A C 1
ATOM 7294 O O . LEU A 1 912 ? 14.249 17.853 -74.139 1.00 69.69 912 LEU A O 1
ATOM 7298 N N . CYS A 1 913 ? 12.509 19.250 -74.282 1.00 71.50 913 CYS A N 1
ATOM 7299 C CA . CYS A 1 913 ? 11.723 18.357 -75.130 1.00 71.50 913 CYS A CA 1
ATOM 7300 C C . CYS A 1 913 ? 12.369 18.153 -76.514 1.00 71.50 913 CYS A C 1
ATOM 7302 O O . CYS A 1 913 ? 12.347 17.043 -77.053 1.00 71.50 913 CYS A O 1
ATOM 7304 N N . ALA A 1 914 ? 12.973 19.204 -77.080 1.00 72.12 914 ALA A N 1
ATOM 7305 C CA . ALA A 1 914 ? 13.669 19.128 -78.362 1.00 72.12 914 ALA A CA 1
ATOM 7306 C C . ALA A 1 914 ? 14.874 18.173 -78.306 1.00 72.12 914 ALA A C 1
ATOM 7308 O O . ALA A 1 914 ? 15.056 17.370 -79.221 1.00 72.12 914 ALA A O 1
ATOM 7309 N N . GLU A 1 915 ? 15.642 18.190 -77.213 1.00 73.31 915 GLU A N 1
ATOM 7310 C CA . GLU A 1 915 ? 16.793 17.293 -77.033 1.00 73.31 915 GLU A CA 1
ATOM 7311 C C . GLU A 1 915 ? 16.404 15.838 -76.741 1.00 73.31 915 GLU A C 1
ATOM 7313 O O . GLU A 1 915 ? 17.075 14.909 -77.192 1.00 73.31 915 GLU A O 1
ATOM 7318 N N . LEU A 1 916 ? 15.275 15.614 -76.062 1.00 76.25 916 LEU A N 1
ATOM 7319 C CA . LEU A 1 916 ? 14.705 14.274 -75.865 1.00 76.25 916 LEU A CA 1
ATOM 7320 C C . LEU A 1 916 ? 14.065 13.704 -77.150 1.00 76.25 916 LEU A C 1
ATOM 7322 O O . LEU A 1 916 ? 13.676 12.534 -77.184 1.00 76.25 916 LEU A O 1
ATOM 7326 N N . GLY A 1 917 ? 13.961 14.512 -78.213 1.00 70.88 917 GLY A N 1
ATOM 7327 C CA . GLY A 1 917 ? 13.451 14.120 -79.528 1.00 70.88 917 GLY A CA 1
ATOM 7328 C C . GLY A 1 917 ? 11.929 13.962 -79.611 1.00 70.88 917 GLY A C 1
ATOM 7329 O O . GLY A 1 917 ? 11.442 13.399 -80.595 1.00 70.88 917 GLY A O 1
ATOM 7330 N N . GLU A 1 918 ? 11.183 14.420 -78.597 1.00 76.00 918 GLU A N 1
ATOM 7331 C CA . GLU A 1 918 ? 9.721 14.313 -78.487 1.00 76.00 918 GLU A CA 1
ATOM 7332 C C . GLU A 1 918 ? 9.148 15.499 -77.683 1.00 76.00 918 GLU A C 1
ATOM 7334 O O . GLU A 1 918 ? 9.696 15.885 -76.659 1.00 76.00 918 GLU A O 1
ATOM 7339 N N . THR A 1 919 ? 8.007 16.065 -78.092 1.00 71.19 919 THR A N 1
ATOM 7340 C CA . THR A 1 919 ? 7.415 17.274 -77.466 1.00 71.19 919 THR A CA 1
ATOM 7341 C C . THR A 1 919 ? 6.532 17.005 -76.243 1.00 71.19 919 THR A C 1
ATOM 7343 O O . THR A 1 919 ? 5.912 17.920 -75.706 1.00 71.19 919 THR A O 1
ATOM 7346 N N . ASN A 1 920 ? 6.421 15.747 -75.821 1.00 82.94 920 ASN A N 1
ATOM 7347 C CA . ASN A 1 920 ? 5.339 15.271 -74.961 1.00 82.94 920 ASN A CA 1
ATOM 7348 C C . ASN A 1 920 ? 5.863 14.800 -73.596 1.00 82.94 920 ASN A C 1
ATOM 7350 O O . ASN A 1 920 ? 5.547 13.695 -73.160 1.00 82.94 920 ASN A O 1
ATOM 7354 N N . TRP A 1 921 ? 6.671 15.621 -72.922 1.00 88.12 921 TRP A N 1
ATOM 7355 C CA . TRP A 1 921 ? 7.229 15.298 -71.606 1.00 88.12 921 TRP A CA 1
ATOM 7356 C C . TRP A 1 921 ? 6.624 16.137 -70.481 1.00 88.12 921 TRP A C 1
ATOM 7358 O O . TRP A 1 921 ? 6.313 17.319 -70.647 1.00 88.12 921 TRP A O 1
ATOM 7368 N N . VAL A 1 922 ? 6.475 15.505 -69.319 1.00 89.12 922 VAL A N 1
ATOM 7369 C CA . VAL A 1 922 ? 5.913 16.095 -68.103 1.00 89.12 922 VAL A CA 1
ATOM 7370 C C . VAL A 1 922 ? 6.754 15.765 -66.876 1.00 89.12 922 VAL A C 1
ATOM 7372 O O . VAL A 1 922 ? 7.337 14.685 -66.801 1.00 89.12 922 VAL A O 1
ATOM 7375 N N . THR A 1 923 ? 6.769 16.663 -65.894 1.00 90.19 923 THR A N 1
ATOM 7376 C CA . THR A 1 923 ? 7.269 16.398 -64.537 1.00 90.19 923 THR A CA 1
ATOM 7377 C C . THR A 1 923 ? 6.154 16.553 -63.509 1.00 90.19 923 THR A C 1
ATOM 7379 O O . THR A 1 923 ? 5.082 17.108 -63.784 1.00 90.19 923 THR A O 1
ATOM 7382 N N . ILE A 1 924 ? 6.401 16.045 -62.302 1.00 86.38 924 ILE A N 1
ATOM 7383 C CA . ILE A 1 924 ? 5.543 16.295 -61.148 1.00 86.38 924 ILE A CA 1
ATOM 7384 C C . ILE A 1 924 ? 6.369 16.690 -59.927 1.00 86.38 924 ILE A C 1
ATOM 7386 O O . ILE A 1 924 ? 7.359 16.045 -59.585 1.00 86.38 924 ILE A O 1
ATOM 7390 N N . GLY A 1 925 ? 5.922 17.733 -59.232 1.00 87.06 925 GLY A N 1
ATOM 7391 C CA . GLY A 1 925 ? 6.496 18.113 -57.949 1.00 87.06 925 GLY A CA 1
ATOM 7392 C C . GLY A 1 925 ? 6.270 17.019 -56.905 1.00 87.06 925 GLY A C 1
ATOM 7393 O O . GLY A 1 925 ? 5.161 16.503 -56.744 1.00 87.06 925 GLY A O 1
ATOM 7394 N N . VAL A 1 926 ? 7.321 16.676 -56.167 1.00 88.44 926 VAL A N 1
ATOM 7395 C CA . VAL A 1 926 ? 7.240 15.761 -55.022 1.00 88.44 926 VAL A CA 1
ATOM 7396 C C . VAL A 1 926 ? 7.448 16.521 -53.719 1.00 88.44 926 VAL A C 1
ATOM 7398 O O . VAL A 1 926 ? 7.830 17.689 -53.709 1.00 88.44 926 VAL A O 1
ATOM 7401 N N . LEU A 1 927 ? 7.200 15.853 -52.593 1.00 86.94 927 LEU A N 1
ATOM 7402 C CA . LEU A 1 927 ? 7.462 16.431 -51.279 1.00 86.94 927 LEU A CA 1
ATOM 7403 C C . LEU A 1 927 ? 8.934 16.846 -51.162 1.00 86.94 927 LEU A C 1
ATOM 7405 O O . LEU A 1 927 ? 9.840 16.021 -51.307 1.00 86.94 927 LEU A O 1
ATOM 7409 N N . GLY A 1 928 ? 9.147 18.138 -50.911 1.00 78.81 928 GLY A N 1
ATOM 7410 C CA . GLY A 1 928 ? 10.462 18.707 -50.647 1.00 78.81 928 GLY A CA 1
ATOM 7411 C C . GLY A 1 928 ? 11.013 18.242 -49.298 1.00 78.81 928 GLY A C 1
ATOM 7412 O O . GLY A 1 928 ? 10.263 18.049 -48.340 1.00 78.81 928 GLY A O 1
ATOM 7413 N N . GLY A 1 929 ? 12.330 18.055 -49.230 1.00 83.50 929 GLY A N 1
ATOM 7414 C CA . GLY A 1 929 ? 13.051 17.633 -48.030 1.00 83.50 929 GLY A CA 1
ATOM 7415 C C . GLY A 1 929 ? 14.167 16.641 -48.344 1.00 83.50 929 GLY A C 1
ATOM 7416 O O . GLY A 1 929 ? 14.366 16.255 -49.499 1.00 83.50 929 GLY A O 1
ATOM 7417 N N . GLY A 1 930 ? 14.846 16.168 -47.296 1.00 84.75 930 GLY A N 1
ATOM 7418 C CA . GLY A 1 930 ? 15.998 15.268 -47.403 1.00 84.75 930 GLY A CA 1
ATOM 7419 C C . GLY A 1 930 ? 15.717 13.914 -48.064 1.00 84.75 930 GLY A C 1
ATOM 7420 O O . GLY A 1 930 ? 16.645 13.140 -48.245 1.00 84.75 930 GLY A O 1
ATOM 7421 N N . SER A 1 931 ? 14.470 13.600 -48.442 1.00 92.50 931 SER A N 1
ATOM 7422 C CA . SER A 1 931 ? 14.071 12.322 -49.057 1.00 92.50 931 SER A CA 1
ATOM 7423 C C . SER A 1 931 ? 13.389 12.453 -50.428 1.00 92.50 931 SER A C 1
ATOM 7425 O O . SER A 1 931 ? 12.784 11.488 -50.900 1.00 92.50 931 SER A O 1
ATOM 7427 N N . CYS A 1 932 ? 13.446 13.619 -51.082 1.00 91.50 932 CYS A N 1
ATOM 7428 C CA . CYS A 1 932 ? 12.768 13.850 -52.371 1.00 91.50 932 CYS A CA 1
ATOM 7429 C C . CYS A 1 932 ? 13.182 12.864 -53.483 1.00 91.50 932 CYS A C 1
ATOM 7431 O O . CYS A 1 932 ? 12.353 12.507 -54.321 1.00 91.50 932 CYS A O 1
ATOM 7433 N N . PHE A 1 933 ? 14.409 12.335 -53.437 1.00 92.31 933 PHE A N 1
ATOM 7434 C CA . PHE A 1 933 ? 14.862 11.243 -54.301 1.00 92.31 933 PHE A CA 1
ATOM 7435 C C . PHE A 1 933 ? 13.977 9.987 -54.165 1.00 92.31 933 PHE A C 1
ATOM 7437 O O . PHE A 1 933 ? 13.391 9.524 -55.143 1.00 92.31 933 PHE A O 1
ATOM 7444 N N . LEU A 1 934 ? 13.780 9.484 -52.940 1.00 93.25 934 LEU A N 1
ATOM 7445 C CA . LEU A 1 934 ? 12.921 8.322 -52.673 1.00 93.25 934 LEU A CA 1
ATOM 7446 C C . LEU A 1 934 ? 11.442 8.620 -52.949 1.00 93.25 934 LEU A C 1
ATOM 7448 O O . LEU A 1 934 ? 10.733 7.765 -53.483 1.00 93.25 934 LEU A O 1
ATOM 7452 N N . HIS A 1 935 ? 10.980 9.837 -52.639 1.00 93.56 935 HIS A N 1
ATOM 7453 C CA . HIS A 1 935 ? 9.626 10.272 -52.985 1.00 93.56 935 HIS A CA 1
ATOM 7454 C C . HIS A 1 935 ? 9.390 10.214 -54.507 1.00 93.56 935 HIS A C 1
ATOM 7456 O O . HIS A 1 935 ? 8.325 9.766 -54.929 1.00 93.56 935 HIS A O 1
ATOM 7462 N N . SER A 1 936 ? 10.379 10.593 -55.324 1.00 93.81 936 SER A N 1
ATOM 7463 C CA . SER A 1 936 ? 10.302 10.549 -56.793 1.00 93.81 936 SER A CA 1
ATOM 7464 C C . SER A 1 936 ? 10.292 9.133 -57.356 1.00 93.81 936 SER A C 1
ATOM 7466 O O . SER A 1 936 ? 9.512 8.825 -58.263 1.00 93.81 936 SER A O 1
ATOM 7468 N N . ILE A 1 937 ? 11.111 8.244 -56.790 1.00 92.94 937 ILE A N 1
ATOM 7469 C CA . ILE A 1 937 ? 11.140 6.831 -57.181 1.00 92.94 937 ILE A CA 1
ATOM 7470 C C . ILE A 1 937 ? 9.790 6.176 -56.879 1.00 92.94 937 ILE A C 1
ATOM 7472 O O . ILE A 1 937 ? 9.164 5.614 -57.779 1.00 92.94 937 ILE A O 1
ATOM 7476 N N . LEU A 1 938 ? 9.304 6.298 -55.638 1.00 92.12 938 LEU A N 1
ATOM 7477 C CA . LEU A 1 938 ? 8.025 5.713 -55.229 1.00 92.12 938 LEU A CA 1
ATOM 7478 C C . LEU A 1 938 ? 6.859 6.280 -56.032 1.00 92.12 938 LEU A C 1
ATOM 7480 O O . LEU A 1 938 ? 5.966 5.532 -56.417 1.00 92.12 938 LEU A O 1
ATOM 7484 N N . TRP A 1 939 ? 6.874 7.575 -56.348 1.00 91.75 939 TRP A N 1
ATOM 7485 C CA . TRP A 1 939 ? 5.839 8.162 -57.190 1.00 91.75 939 TRP A CA 1
ATOM 7486 C C . TRP A 1 939 ? 5.844 7.565 -58.607 1.00 91.75 939 TRP A C 1
ATOM 7488 O O . TRP A 1 939 ? 4.782 7.244 -59.151 1.00 91.75 939 TRP A O 1
ATOM 7498 N N . SER A 1 940 ? 7.028 7.325 -59.177 1.00 90.88 940 SER A N 1
ATOM 7499 C CA . SER A 1 940 ? 7.175 6.722 -60.508 1.00 90.88 940 SER A CA 1
ATOM 7500 C C . SER A 1 940 ? 6.606 5.305 -60.571 1.00 90.88 940 SER A C 1
ATOM 7502 O O . SER A 1 940 ? 5.923 4.967 -61.540 1.00 90.88 940 SER A O 1
ATOM 7504 N N . ILE A 1 941 ? 6.824 4.491 -59.531 1.00 87.38 941 ILE A N 1
ATOM 7505 C CA . ILE A 1 941 ? 6.600 3.037 -59.615 1.00 87.38 941 ILE A CA 1
ATOM 7506 C C . ILE A 1 941 ? 5.520 2.466 -58.702 1.00 87.38 941 ILE A C 1
ATOM 7508 O O . ILE A 1 941 ? 5.048 1.364 -58.962 1.00 87.38 941 ILE A O 1
ATOM 7512 N N . TYR A 1 942 ? 5.090 3.183 -57.665 1.00 86.69 942 TYR A N 1
ATOM 7513 C CA . TYR A 1 942 ? 4.163 2.662 -56.663 1.00 86.69 942 TYR A CA 1
ATOM 7514 C C . TYR A 1 942 ? 2.849 3.455 -56.658 1.00 86.69 942 TYR A C 1
ATOM 7516 O O . TYR A 1 942 ? 2.749 4.552 -56.118 1.00 86.69 942 TYR A O 1
ATOM 7524 N N . GLN A 1 943 ? 1.804 2.898 -57.276 1.00 83.31 943 GLN A N 1
ATOM 7525 C CA . GLN A 1 943 ? 0.522 3.593 -57.460 1.00 83.31 943 GLN A CA 1
ATOM 7526 C C . GLN A 1 943 ? -0.153 4.036 -56.143 1.00 83.31 943 GLN A C 1
ATOM 7528 O O . GLN A 1 943 ? -0.568 5.197 -56.094 1.00 83.31 943 GLN A O 1
ATOM 7533 N N . PRO A 1 944 ? -0.200 3.224 -55.064 1.00 85.69 944 PRO A N 1
ATOM 7534 C CA . PRO A 1 944 ? -0.798 3.650 -53.796 1.00 85.69 944 PRO A CA 1
ATOM 7535 C C . PRO A 1 944 ? -0.137 4.897 -53.206 1.00 85.69 944 PRO A C 1
ATOM 7537 O O . PRO A 1 944 ? -0.804 5.725 -52.591 1.00 85.69 944 PRO A O 1
ATOM 7540 N N . TYR A 1 945 ? 1.164 5.081 -53.438 1.00 87.19 945 TYR A N 1
ATOM 7541 C CA . TYR A 1 945 ? 1.896 6.260 -52.981 1.00 87.19 945 TYR A CA 1
ATOM 7542 C C . TYR A 1 945 ? 1.336 7.566 -53.557 1.00 87.19 945 TYR A C 1
ATOM 7544 O O . TYR A 1 945 ? 1.278 8.591 -52.871 1.00 87.19 945 TYR A O 1
ATOM 7552 N N . ARG A 1 946 ? 0.856 7.531 -54.806 1.00 87.00 946 ARG A N 1
ATOM 7553 C CA . ARG A 1 946 ? 0.288 8.697 -55.499 1.00 87.00 946 ARG A CA 1
ATOM 7554 C C . ARG A 1 946 ? -1.013 9.174 -54.860 1.00 87.00 946 ARG A C 1
ATOM 7556 O O . ARG A 1 946 ? -1.302 10.362 -54.915 1.00 87.00 946 ARG A O 1
ATOM 7563 N N . THR A 1 947 ? -1.757 8.290 -54.202 1.00 84.12 947 THR A N 1
ATOM 7564 C CA . THR A 1 947 ? -3.032 8.618 -53.544 1.00 84.12 947 THR A CA 1
ATOM 7565 C C . THR A 1 947 ? -2.908 8.841 -52.034 1.00 84.12 947 THR A C 1
ATOM 7567 O O . THR A 1 947 ? -3.885 9.220 -51.398 1.00 84.12 947 THR A O 1
ATOM 7570 N N . MET A 1 948 ? -1.731 8.608 -51.442 1.00 87.25 948 MET A N 1
ATOM 7571 C CA . MET A 1 948 ? -1.487 8.833 -50.010 1.00 87.25 948 MET A CA 1
ATOM 7572 C C . MET A 1 948 ? -1.477 10.321 -49.640 1.00 87.25 948 MET A C 1
ATOM 7574 O O . MET A 1 948 ? -1.018 11.162 -50.416 1.00 87.25 948 MET A O 1
ATOM 7578 N N . GLN A 1 949 ? -1.903 10.621 -48.410 1.00 89.75 949 GLN A N 1
ATOM 7579 C CA . GLN A 1 949 ? -1.727 11.934 -47.791 1.00 89.75 949 GLN A CA 1
ATOM 7580 C C . GLN A 1 949 ? -0.247 12.190 -47.472 1.00 89.75 949 GLN A C 1
ATOM 7582 O O . GLN A 1 949 ? 0.539 11.257 -47.292 1.00 89.75 949 GLN A O 1
ATOM 7587 N N . ASN A 1 950 ? 0.149 13.460 -47.353 1.00 89.88 950 ASN A N 1
ATOM 7588 C CA . ASN A 1 950 ? 1.558 13.828 -47.161 1.00 89.88 950 ASN A CA 1
ATOM 7589 C C . ASN A 1 950 ? 2.187 13.194 -45.906 1.00 89.88 950 ASN A C 1
ATOM 7591 O O . ASN A 1 950 ? 3.310 12.702 -45.977 1.00 89.88 950 ASN A O 1
ATOM 7595 N N . ASN A 1 951 ? 1.457 13.126 -44.787 1.00 79.81 951 ASN A N 1
ATOM 7596 C CA . ASN A 1 951 ? 1.951 12.503 -43.550 1.00 79.81 951 ASN A CA 1
ATOM 7597 C C . ASN A 1 951 ? 2.213 10.996 -43.709 1.00 79.81 951 ASN A C 1
ATOM 7599 O O . ASN A 1 951 ? 3.202 10.475 -43.188 1.00 79.81 951 ASN A O 1
ATOM 7603 N N . ASP A 1 952 ? 1.367 10.302 -44.471 1.00 79.88 952 ASP A N 1
ATOM 7604 C CA . ASP A 1 952 ? 1.537 8.874 -44.749 1.00 79.88 952 ASP A CA 1
ATOM 7605 C C . ASP A 1 952 ? 2.725 8.637 -45.684 1.00 79.88 952 ASP A C 1
ATOM 7607 O O . ASP A 1 952 ? 3.498 7.702 -45.476 1.00 79.88 952 ASP A O 1
ATOM 7611 N N . ARG A 1 953 ? 2.931 9.528 -46.664 1.00 87.25 953 ARG A N 1
ATOM 7612 C CA . ARG A 1 953 ? 4.107 9.507 -47.547 1.00 87.25 953 ARG A CA 1
ATOM 7613 C C . ARG A 1 953 ? 5.405 9.715 -46.773 1.00 87.25 953 ARG A C 1
ATOM 7615 O O . ARG A 1 953 ? 6.355 8.967 -47.000 1.00 87.25 953 ARG A O 1
ATOM 7622 N N . PHE A 1 954 ? 5.445 10.677 -45.845 1.00 85.75 954 PHE A N 1
ATOM 7623 C CA . PHE A 1 954 ? 6.594 10.870 -44.954 1.00 85.75 954 PHE A CA 1
ATOM 7624 C C . PHE A 1 954 ? 6.848 9.620 -44.118 1.00 85.75 954 PHE A C 1
ATOM 7626 O O . PHE A 1 954 ? 7.954 9.092 -44.131 1.00 85.75 954 PHE A O 1
ATOM 7633 N N . THR A 1 955 ? 5.808 9.082 -43.480 1.00 81.00 955 THR A N 1
ATOM 7634 C CA . THR A 1 955 ? 5.916 7.868 -42.661 1.00 81.00 955 THR A CA 1
ATOM 7635 C C . THR A 1 955 ? 6.421 6.671 -43.470 1.00 81.00 955 THR A C 1
ATOM 7637 O O . THR A 1 955 ? 7.274 5.919 -42.998 1.00 81.00 955 THR A O 1
ATOM 7640 N N . MET A 1 956 ? 5.914 6.479 -44.691 1.00 86.38 956 MET A N 1
ATOM 7641 C CA . MET A 1 956 ? 6.341 5.397 -45.576 1.00 86.38 956 MET A CA 1
ATOM 7642 C C . MET A 1 956 ? 7.809 5.550 -45.981 1.00 86.38 956 MET A C 1
ATOM 7644 O O . MET A 1 956 ? 8.557 4.576 -45.925 1.00 86.38 956 MET A O 1
ATOM 7648 N N . VAL A 1 957 ? 8.239 6.759 -46.347 1.00 90.25 957 VAL A N 1
ATOM 7649 C CA . VAL A 1 957 ? 9.627 7.005 -46.750 1.00 90.25 957 VAL A CA 1
ATOM 7650 C C . VAL A 1 957 ? 10.595 6.930 -45.576 1.00 90.25 957 VAL A C 1
ATOM 7652 O O . VAL A 1 957 ? 11.665 6.357 -45.740 1.00 90.25 957 VAL A O 1
ATOM 7655 N N . SER A 1 958 ? 10.221 7.389 -44.380 1.00 84.19 958 SER A N 1
ATOM 7656 C CA . SER A 1 958 ? 11.026 7.189 -43.167 1.00 84.19 958 SER A CA 1
ATOM 7657 C C . SER A 1 958 ? 11.233 5.704 -42.854 1.00 84.19 958 SER A C 1
ATOM 7659 O O . SER A 1 958 ? 12.334 5.302 -42.488 1.00 84.19 958 SER A O 1
ATOM 7661 N N . LYS A 1 959 ? 10.205 4.867 -43.050 1.00 81.88 959 LYS A N 1
ATOM 7662 C CA . LYS A 1 959 ? 10.332 3.409 -42.894 1.00 81.88 959 LYS A CA 1
ATOM 7663 C C . LYS A 1 959 ? 11.241 2.798 -43.957 1.00 81.88 959 LYS A C 1
ATOM 7665 O O . LYS A 1 959 ? 12.147 2.054 -43.602 1.00 81.88 959 LYS A O 1
ATOM 7670 N N . LEU A 1 960 ? 11.050 3.163 -45.228 1.00 86.50 960 LEU A N 1
ATOM 7671 C CA . LEU A 1 960 ? 11.912 2.705 -46.322 1.00 86.50 960 LEU A CA 1
ATOM 7672 C C . LEU A 1 960 ? 13.378 3.089 -46.075 1.00 86.50 960 LEU A C 1
ATOM 7674 O O . LEU A 1 960 ? 14.271 2.283 -46.291 1.00 86.50 960 LEU A O 1
ATOM 7678 N N . ARG A 1 961 ? 13.629 4.302 -45.578 1.00 90.56 961 ARG A N 1
ATOM 7679 C CA . ARG A 1 961 ? 14.958 4.788 -45.190 1.00 90.56 961 ARG A CA 1
ATOM 7680 C C . ARG A 1 961 ? 15.610 3.948 -44.099 1.00 90.56 961 ARG A C 1
ATOM 7682 O O . ARG A 1 961 ? 16.761 3.552 -44.250 1.00 90.56 961 ARG A O 1
ATOM 7689 N N . LEU A 1 962 ? 14.872 3.634 -43.038 1.00 79.19 962 LEU A N 1
ATOM 7690 C CA . LEU A 1 962 ? 15.364 2.780 -41.958 1.00 79.19 962 LEU A CA 1
ATOM 7691 C C . LEU A 1 962 ? 15.676 1.357 -42.453 1.00 79.19 962 LEU A C 1
ATOM 7693 O O . LEU A 1 962 ? 16.692 0.773 -42.076 1.00 79.19 962 LEU A O 1
ATOM 7697 N N . GLU A 1 963 ? 14.838 0.812 -43.336 1.00 80.06 963 GLU A N 1
ATOM 7698 C CA . GLU A 1 963 ? 15.075 -0.493 -43.964 1.00 80.06 963 GLU A CA 1
ATOM 7699 C C . GLU A 1 963 ? 16.302 -0.464 -44.892 1.00 80.06 963 GLU A C 1
ATOM 7701 O O . GLU A 1 963 ? 17.169 -1.330 -44.786 1.00 80.06 963 GLU A O 1
ATOM 7706 N N . LEU A 1 964 ? 16.450 0.569 -45.731 1.00 88.31 964 LEU A N 1
ATOM 7707 C CA . LEU A 1 964 ? 17.647 0.789 -46.549 1.00 88.31 964 LEU A CA 1
ATOM 7708 C C . LEU A 1 964 ? 18.906 0.904 -45.676 1.00 88.31 964 LEU A C 1
ATOM 7710 O O . LEU A 1 964 ? 19.905 0.260 -45.976 1.00 88.31 964 LEU A O 1
ATOM 7714 N N . ALA A 1 965 ? 18.852 1.644 -44.566 1.00 87.44 965 ALA A N 1
ATOM 7715 C CA . ALA A 1 965 ? 19.949 1.743 -43.600 1.00 87.44 965 ALA A CA 1
ATOM 7716 C C . ALA A 1 965 ? 20.283 0.397 -42.937 1.00 87.44 965 ALA A C 1
ATOM 7718 O O . ALA A 1 965 ? 21.428 0.144 -42.565 1.00 87.44 965 ALA A O 1
ATOM 7719 N N . THR A 1 966 ? 19.290 -0.476 -42.777 1.00 80.06 966 THR A N 1
ATOM 7720 C CA . THR A 1 966 ? 19.483 -1.824 -42.232 1.00 80.06 966 THR A CA 1
ATOM 7721 C C . THR A 1 966 ? 20.167 -2.735 -43.254 1.00 80.06 966 THR A C 1
ATOM 7723 O O . THR A 1 966 ? 21.083 -3.471 -42.892 1.00 80.06 966 THR A O 1
ATOM 7726 N N . ASN A 1 967 ? 19.788 -2.633 -44.532 1.00 82.50 967 ASN A N 1
ATOM 7727 C CA . ASN A 1 967 ? 20.372 -3.410 -45.632 1.00 82.50 967 ASN A CA 1
ATOM 7728 C C . ASN A 1 967 ? 21.727 -2.865 -46.114 1.00 82.50 967 ASN A C 1
ATOM 7730 O O . ASN A 1 967 ? 22.472 -3.563 -46.808 1.00 82.50 967 ASN A O 1
ATOM 7734 N N . PHE A 1 968 ? 22.068 -1.629 -45.751 1.00 89.31 968 PHE A N 1
ATOM 7735 C CA . PHE A 1 968 ? 23.361 -1.020 -46.034 1.00 89.31 968 PHE A CA 1
ATOM 7736 C C . PHE A 1 968 ? 24.424 -1.585 -45.085 1.00 89.31 968 PHE A C 1
ATOM 7738 O O . PHE A 1 968 ? 24.724 -1.018 -44.036 1.00 89.31 968 PHE A O 1
ATOM 7745 N N . THR A 1 969 ? 24.952 -2.758 -45.434 1.00 89.81 969 THR A N 1
ATOM 7746 C CA . THR A 1 969 ? 26.004 -3.460 -44.684 1.00 89.81 969 THR A CA 1
ATOM 7747 C C . THR A 1 969 ? 27.401 -3.013 -45.114 1.00 89.81 969 THR A C 1
ATOM 7749 O O . THR A 1 969 ? 27.569 -2.414 -46.174 1.00 89.81 969 THR A O 1
ATOM 7752 N N . HIS A 1 970 ? 28.429 -3.343 -44.326 1.00 86.25 970 HIS A N 1
ATOM 7753 C CA . HIS A 1 970 ? 29.822 -3.095 -44.715 1.00 86.25 970 HIS A CA 1
ATOM 7754 C C . HIS A 1 970 ? 30.173 -3.742 -46.060 1.00 86.25 970 HIS A C 1
ATOM 7756 O O . HIS A 1 970 ? 30.780 -3.093 -46.899 1.00 86.25 970 HIS A O 1
ATOM 7762 N N . ALA A 1 971 ? 29.723 -4.978 -46.300 1.00 83.94 971 ALA A N 1
ATOM 7763 C CA . ALA A 1 971 ? 29.954 -5.664 -47.569 1.00 83.94 971 ALA A CA 1
ATOM 7764 C C . ALA A 1 971 ? 29.309 -4.917 -48.747 1.00 83.94 971 ALA A C 1
ATOM 7766 O O . ALA A 1 971 ? 29.919 -4.772 -49.804 1.00 83.94 971 ALA A O 1
ATOM 7767 N N . VAL A 1 972 ? 28.094 -4.396 -48.548 1.00 86.06 972 VAL A N 1
ATOM 7768 C CA . VAL A 1 972 ? 27.420 -3.552 -49.539 1.00 86.06 972 VAL A CA 1
ATOM 7769 C C . VAL A 1 972 ? 28.225 -2.272 -49.770 1.00 86.06 972 VAL A C 1
ATOM 7771 O O . VAL A 1 972 ? 28.597 -2.011 -50.908 1.00 86.06 972 VAL A O 1
ATOM 7774 N N . TYR A 1 973 ? 28.578 -1.535 -48.717 1.00 88.69 973 TYR A N 1
ATOM 7775 C CA . TYR A 1 973 ? 29.398 -0.320 -48.799 1.00 88.69 973 TYR A CA 1
ATOM 7776 C C . TYR A 1 973 ? 30.734 -0.534 -49.528 1.00 88.69 973 TYR A C 1
ATOM 7778 O O . TYR A 1 973 ? 31.080 0.248 -50.412 1.00 88.69 973 TYR A O 1
ATOM 7786 N N . ASP A 1 974 ? 31.435 -1.627 -49.228 1.00 86.69 974 ASP A N 1
ATOM 7787 C CA . ASP A 1 974 ? 32.707 -1.986 -49.859 1.00 86.69 974 ASP A CA 1
ATOM 7788 C C . ASP A 1 974 ? 32.546 -2.360 -51.341 1.00 86.69 974 ASP A C 1
ATOM 7790 O O . ASP A 1 974 ? 33.475 -2.192 -52.129 1.00 86.69 974 ASP A O 1
ATOM 7794 N N . SER A 1 975 ? 31.373 -2.867 -51.729 1.00 83.69 975 SER A N 1
ATOM 7795 C CA . SER A 1 975 ? 31.081 -3.304 -53.100 1.00 83.69 975 SER A CA 1
ATOM 7796 C C . SER A 1 975 ? 30.465 -2.219 -53.986 1.00 83.69 975 SER A C 1
ATOM 7798 O O . SER A 1 975 ? 30.564 -2.306 -55.213 1.00 83.69 975 SER A O 1
ATOM 7800 N N . ILE A 1 976 ? 29.844 -1.187 -53.401 1.00 83.00 976 ILE A N 1
ATOM 7801 C CA . ILE A 1 976 ? 29.145 -0.148 -54.164 1.00 83.00 976 ILE A CA 1
ATOM 7802 C C . ILE A 1 976 ? 30.12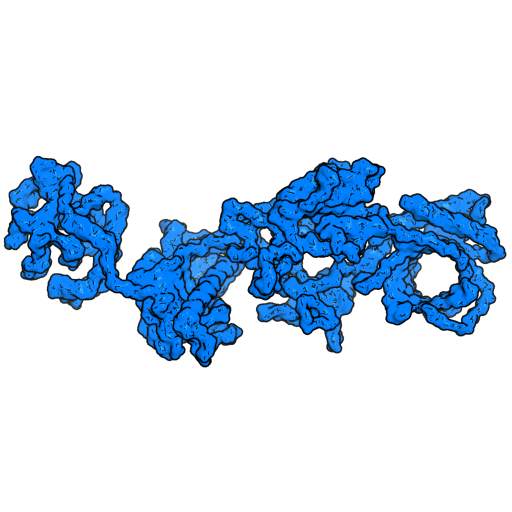0 0.544 -55.111 1.00 83.00 976 ILE A C 1
ATOM 7804 O O . ILE A 1 976 ? 31.181 1.037 -54.717 1.00 83.00 976 ILE A O 1
ATOM 7808 N N . ASN A 1 977 ? 29.719 0.603 -56.382 1.00 74.31 977 ASN A N 1
ATOM 7809 C CA . ASN A 1 977 ? 30.498 1.198 -57.463 1.00 74.31 977 ASN A CA 1
ATOM 7810 C C . ASN A 1 977 ? 31.908 0.590 -57.565 1.00 74.31 977 ASN A C 1
ATOM 7812 O O . ASN A 1 977 ? 32.884 1.317 -57.728 1.00 74.31 977 ASN A O 1
ATOM 7816 N N . ASN A 1 978 ? 32.023 -0.736 -57.425 1.00 78.44 978 ASN A N 1
ATOM 7817 C CA . ASN A 1 978 ? 33.297 -1.466 -57.425 1.00 78.44 978 ASN A CA 1
ATOM 7818 C C . ASN A 1 978 ? 34.293 -0.942 -56.375 1.00 78.44 978 ASN A C 1
ATOM 7820 O O . ASN A 1 978 ? 35.496 -0.864 -56.621 1.00 78.44 978 ASN A O 1
ATOM 7824 N N . GLY A 1 979 ? 33.785 -0.537 -55.209 1.00 82.12 979 GLY A N 1
ATOM 7825 C CA . GLY A 1 979 ? 34.592 0.002 -54.116 1.00 82.12 979 GLY A CA 1
ATOM 7826 C C . GLY A 1 979 ? 34.995 1.466 -54.284 1.00 82.12 979 GLY A C 1
ATOM 7827 O O . GLY A 1 979 ? 35.702 1.998 -53.427 1.00 82.12 979 GLY A O 1
ATOM 7828 N N . HIS A 1 980 ? 34.517 2.163 -55.325 1.00 80.88 980 HIS A N 1
ATOM 7829 C CA . HIS A 1 980 ? 34.778 3.595 -55.471 1.00 80.88 980 HIS A CA 1
ATOM 7830 C C . HIS A 1 980 ? 34.216 4.411 -54.309 1.00 80.88 980 HIS A C 1
ATOM 7832 O O . HIS A 1 980 ? 34.905 5.311 -53.836 1.00 80.88 980 HIS A O 1
ATOM 7838 N N . LEU A 1 981 ? 33.009 4.095 -53.822 1.00 83.56 981 LEU A N 1
ATOM 7839 C CA . LEU A 1 981 ? 32.404 4.827 -52.703 1.00 83.56 981 LEU A CA 1
ATOM 7840 C C . LEU A 1 981 ? 33.271 4.723 -51.445 1.00 83.56 981 LEU A C 1
ATOM 7842 O O . LEU A 1 981 ? 33.556 5.733 -50.808 1.00 83.56 981 LEU A O 1
ATOM 7846 N N . LYS A 1 982 ? 33.772 3.519 -51.163 1.00 85.88 982 LYS A N 1
ATOM 7847 C CA . LYS A 1 982 ? 34.731 3.277 -50.091 1.00 85.88 982 LYS A CA 1
ATOM 7848 C C . LYS A 1 982 ? 36.020 4.074 -50.292 1.00 85.88 982 LYS A C 1
ATOM 7850 O O . LYS A 1 982 ? 36.416 4.815 -49.404 1.00 85.88 982 LYS A O 1
ATOM 7855 N N . SER A 1 983 ? 36.633 3.985 -51.476 1.00 83.69 983 SER A N 1
ATOM 7856 C CA . SER A 1 983 ? 37.872 4.715 -51.786 1.00 83.69 983 SER A CA 1
ATOM 7857 C C . SER A 1 983 ? 37.706 6.234 -51.677 1.00 83.69 983 SER A C 1
ATOM 7859 O O . SER A 1 983 ? 38.633 6.941 -51.289 1.00 83.69 983 SER A O 1
ATOM 7861 N N . PHE A 1 984 ? 36.518 6.748 -52.001 1.00 82.19 984 PHE A N 1
ATOM 7862 C CA . PHE A 1 984 ? 36.185 8.153 -51.847 1.00 82.19 984 PHE A CA 1
ATOM 7863 C C . PHE A 1 984 ? 36.011 8.505 -50.370 1.00 82.19 984 PHE A C 1
ATOM 7865 O O . PHE A 1 984 ? 36.597 9.484 -49.925 1.00 82.19 984 PHE A O 1
ATOM 7872 N N . GLY A 1 985 ? 35.295 7.686 -49.594 1.00 79.94 985 GLY A N 1
ATOM 7873 C CA . GLY A 1 985 ? 35.151 7.859 -48.146 1.00 79.94 985 GLY A CA 1
ATOM 7874 C C . GLY A 1 985 ? 36.478 7.818 -47.389 1.00 79.94 985 GLY A C 1
ATOM 7875 O O . GLY A 1 985 ? 36.706 8.652 -46.516 1.00 79.94 985 GLY A O 1
ATOM 7876 N N . ASP A 1 986 ? 37.389 6.930 -47.788 1.00 82.25 986 ASP A N 1
ATOM 7877 C CA . ASP A 1 986 ? 38.727 6.815 -47.202 1.00 82.25 986 ASP A CA 1
ATOM 7878 C C . ASP A 1 986 ? 39.577 8.084 -47.445 1.00 82.25 986 ASP A C 1
ATOM 7880 O O . ASP A 1 986 ? 40.433 8.418 -46.627 1.00 82.25 986 ASP A O 1
ATOM 7884 N N . ASN A 1 987 ? 39.317 8.828 -48.530 1.00 78.81 987 ASN A N 1
ATOM 7885 C CA . ASN A 1 987 ? 40.076 10.025 -48.919 1.00 78.81 987 ASN A CA 1
ATOM 7886 C C . ASN A 1 987 ? 39.384 11.362 -48.576 1.00 78.81 987 ASN A C 1
ATOM 7888 O O . ASN A 1 987 ? 40.062 12.360 -48.342 1.00 78.81 987 ASN A O 1
ATOM 7892 N N . ALA A 1 988 ? 38.049 11.409 -48.563 1.00 73.12 988 ALA A N 1
ATOM 7893 C CA . ALA A 1 988 ? 37.247 12.631 -48.417 1.00 73.12 988 ALA A CA 1
ATOM 7894 C C . ALA A 1 988 ? 36.816 12.931 -46.964 1.00 73.12 988 ALA A C 1
ATOM 7896 O O . ALA A 1 988 ? 36.151 13.938 -46.714 1.00 73.12 988 ALA A O 1
ATOM 7897 N N . GLY A 1 989 ? 37.204 12.091 -45.997 1.00 64.19 989 GLY A N 1
ATOM 7898 C CA . GLY A 1 989 ? 36.942 12.287 -44.568 1.00 64.19 989 GLY A CA 1
ATOM 7899 C C . GLY A 1 989 ? 35.647 11.640 -44.055 1.00 64.19 989 GLY A C 1
ATOM 7900 O O . GLY A 1 989 ? 34.938 10.933 -44.768 1.00 64.19 989 GLY A O 1
ATOM 7901 N N . SER A 1 990 ? 35.332 11.880 -42.774 1.00 71.06 990 SER A N 1
ATOM 7902 C CA . SER A 1 990 ? 34.323 11.129 -42.002 1.00 71.06 990 SER A CA 1
ATOM 7903 C C . SER A 1 990 ? 32.898 11.155 -42.568 1.00 71.06 990 SER A C 1
ATOM 7905 O O . SER A 1 990 ? 32.119 10.258 -42.249 1.00 71.06 990 SER A O 1
ATOM 7907 N N . VAL A 1 991 ? 32.539 12.129 -43.409 1.00 77.19 991 VAL A N 1
ATOM 7908 C CA . VAL A 1 991 ? 31.164 12.330 -43.911 1.00 77.19 991 VAL A CA 1
ATOM 7909 C C . VAL A 1 991 ? 30.706 11.211 -44.857 1.00 77.19 991 VAL A C 1
ATOM 7911 O O . VAL A 1 991 ? 29.530 10.868 -44.851 1.00 77.19 991 VAL A O 1
ATOM 7914 N N . TYR A 1 992 ? 31.627 10.584 -45.594 1.00 84.62 992 TYR A N 1
ATOM 7915 C CA . TYR A 1 992 ? 31.331 9.465 -46.505 1.00 84.62 992 TYR A CA 1
ATOM 7916 C C . TYR A 1 992 ? 31.739 8.102 -45.932 1.00 84.62 992 TYR A C 1
ATOM 7918 O O . TYR A 1 992 ? 31.789 7.112 -46.656 1.00 84.62 992 TYR A O 1
ATOM 7926 N N . SER A 1 993 ? 32.034 8.036 -44.629 1.00 86.81 993 SER A N 1
ATOM 7927 C CA . SER A 1 993 ? 32.297 6.761 -43.964 1.00 86.81 993 SER A CA 1
ATOM 7928 C C . SER A 1 993 ? 31.042 5.886 -43.941 1.00 86.81 993 SER A C 1
ATOM 7930 O O . SER A 1 993 ? 29.920 6.394 -43.925 1.00 86.81 993 SER A O 1
ATOM 7932 N N . TYR A 1 994 ? 31.224 4.566 -43.857 1.00 86.75 994 TYR A N 1
ATOM 7933 C CA . TYR A 1 994 ? 30.113 3.624 -43.697 1.00 86.75 994 TYR A CA 1
ATOM 7934 C C . TYR A 1 994 ? 29.130 4.045 -42.593 1.00 86.75 994 TYR A C 1
ATOM 7936 O O . TYR A 1 994 ? 27.921 4.017 -42.807 1.00 86.75 994 TYR A O 1
ATOM 7944 N N . ALA A 1 995 ? 29.647 4.457 -41.429 1.00 84.06 995 ALA A N 1
ATOM 7945 C CA . ALA A 1 995 ? 28.829 4.862 -40.292 1.00 84.06 995 ALA A CA 1
ATOM 7946 C C . ALA A 1 995 ? 27.991 6.107 -40.614 1.00 84.06 995 ALA A C 1
ATOM 7948 O O . ALA A 1 995 ? 26.777 6.075 -40.437 1.00 84.06 995 ALA A O 1
ATOM 7949 N N . SER A 1 996 ? 28.615 7.151 -41.165 1.00 84.75 996 SER A N 1
ATOM 7950 C CA . SER A 1 996 ? 27.937 8.404 -41.525 1.00 84.75 996 SER A CA 1
ATOM 7951 C C . SER A 1 996 ? 26.907 8.215 -42.633 1.00 84.75 996 SER A C 1
ATOM 7953 O O . SER A 1 996 ? 25.823 8.785 -42.571 1.00 84.75 996 SER A O 1
ATOM 7955 N N . LEU A 1 997 ? 27.206 7.379 -43.630 1.00 88.25 997 LEU A N 1
ATOM 7956 C CA . LEU A 1 997 ? 26.264 7.068 -44.703 1.00 88.25 997 LEU A CA 1
ATOM 7957 C C . LEU A 1 997 ? 25.094 6.219 -44.197 1.00 88.25 997 LEU A C 1
ATOM 7959 O O . LEU A 1 997 ? 23.946 6.470 -44.556 1.00 88.25 997 LEU A O 1
ATOM 7963 N N . ARG A 1 998 ? 25.354 5.244 -43.321 1.00 89.00 998 ARG A N 1
ATOM 7964 C CA . ARG A 1 998 ? 24.298 4.436 -42.702 1.00 89.00 998 ARG A CA 1
ATOM 7965 C C . ARG A 1 998 ? 23.402 5.271 -41.786 1.00 89.00 998 ARG A C 1
ATOM 7967 O O . ARG A 1 998 ? 22.182 5.119 -41.825 1.00 89.00 998 ARG A O 1
ATOM 7974 N N . GLU A 1 999 ? 23.991 6.161 -40.994 1.00 84.69 999 GLU A N 1
ATOM 7975 C CA . GLU A 1 999 ? 23.263 7.124 -40.167 1.00 84.69 999 GLU A CA 1
ATOM 7976 C C . GLU A 1 999 ? 22.439 8.072 -41.042 1.00 84.69 999 GLU A C 1
ATOM 7978 O O . GLU A 1 999 ? 21.232 8.200 -40.830 1.00 84.69 999 GLU A O 1
ATOM 7983 N N . GLY A 1 1000 ? 23.047 8.624 -42.096 1.00 86.00 1000 GLY A N 1
ATOM 7984 C CA . GLY A 1 1000 ? 22.382 9.471 -43.081 1.00 86.00 1000 GLY A CA 1
ATOM 7985 C C . GLY A 1 1000 ? 21.195 8.779 -43.752 1.00 86.00 1000 GLY A C 1
ATOM 7986 O O . GLY A 1 1000 ? 20.146 9.395 -43.915 1.00 86.00 1000 GLY A O 1
ATOM 7987 N N . LEU A 1 1001 ? 21.284 7.480 -44.062 1.00 87.31 1001 LEU A N 1
ATOM 7988 C CA . LEU A 1 1001 ? 20.135 6.711 -44.548 1.00 87.31 1001 LEU A CA 1
ATOM 7989 C C . LEU A 1 1001 ? 19.000 6.673 -43.519 1.00 87.31 1001 LEU A C 1
ATOM 7991 O O . LEU A 1 1001 ? 17.850 6.868 -43.905 1.00 87.31 1001 LEU A O 1
ATOM 7995 N N . SER A 1 1002 ? 19.303 6.470 -42.234 1.00 84.50 1002 SER A N 1
ATOM 7996 C CA . SER A 1 1002 ? 18.298 6.377 -41.163 1.00 84.50 1002 SER A CA 1
ATOM 7997 C C . SER A 1 1002 ? 17.703 7.723 -40.724 1.00 84.50 1002 SER A C 1
ATOM 7999 O O . SER A 1 1002 ? 16.581 7.758 -40.217 1.00 84.50 1002 SER A O 1
ATOM 8001 N N . ASP A 1 1003 ? 18.416 8.829 -40.946 1.00 83.44 1003 ASP A N 1
ATOM 8002 C CA . ASP A 1 1003 ? 17.991 10.176 -40.571 1.00 83.44 1003 ASP A CA 1
ATOM 8003 C C . ASP A 1 1003 ? 17.226 10.858 -41.715 1.00 83.44 1003 ASP A C 1
ATOM 8005 O O . ASP A 1 1003 ? 17.760 11.121 -42.790 1.00 83.44 1003 ASP A O 1
ATOM 8009 N N . TYR A 1 1004 ? 15.956 11.194 -41.484 1.00 79.12 1004 TYR A N 1
ATOM 8010 C CA . TYR A 1 1004 ? 15.105 11.857 -42.475 1.00 79.12 1004 TYR A CA 1
ATOM 8011 C C . TYR A 1 1004 ? 15.499 13.319 -42.757 1.00 79.12 1004 TYR A C 1
ATOM 8013 O O . TYR A 1 1004 ? 15.051 13.883 -43.760 1.00 79.12 1004 TYR A O 1
ATOM 8021 N N . THR A 1 1005 ? 16.300 13.936 -41.882 1.00 77.25 1005 THR A N 1
ATOM 8022 C CA . THR A 1 1005 ? 16.818 15.303 -42.038 1.00 77.25 1005 THR A CA 1
ATOM 8023 C C . THR A 1 1005 ? 18.077 15.352 -42.900 1.00 77.25 1005 THR A C 1
ATOM 8025 O O . THR A 1 1005 ? 18.373 16.393 -43.491 1.00 77.25 1005 THR A O 1
ATOM 8028 N N . TYR A 1 1006 ? 18.774 14.221 -43.043 1.00 82.62 1006 TYR A N 1
ATOM 8029 C CA . TYR A 1 1006 ? 19.933 14.101 -43.914 1.00 82.62 1006 TYR A CA 1
ATOM 8030 C C . TYR A 1 1006 ? 19.503 14.031 -45.382 1.00 82.62 1006 TYR A C 1
ATOM 8032 O O . TYR A 1 1006 ? 18.599 13.271 -45.759 1.00 82.62 1006 TYR A O 1
ATOM 8040 N N . TRP A 1 1007 ? 20.167 14.817 -46.229 1.00 80.88 1007 TRP A N 1
ATOM 8041 C CA . TRP A 1 1007 ? 19.910 14.818 -47.664 1.00 80.88 1007 TRP A CA 1
ATOM 8042 C C . TRP A 1 1007 ? 20.337 13.492 -48.276 1.00 80.88 1007 TRP A C 1
ATOM 8044 O O . TRP A 1 1007 ? 21.504 13.126 -48.253 1.00 80.88 1007 TRP A O 1
ATOM 8054 N N . PHE A 1 1008 ? 19.367 12.771 -48.825 1.00 80.31 1008 PHE A N 1
ATOM 8055 C CA . PHE A 1 1008 ? 19.593 11.533 -49.546 1.00 80.31 1008 PHE A CA 1
ATOM 8056 C C . PHE A 1 1008 ? 20.260 11.860 -50.884 1.00 80.31 1008 PHE A C 1
ATOM 8058 O O . PHE A 1 1008 ? 19.580 12.281 -51.825 1.00 80.31 1008 PHE A O 1
ATOM 8065 N N . GLY A 1 1009 ? 21.584 11.737 -50.941 1.00 77.19 1009 GLY A N 1
ATOM 8066 C CA . GLY A 1 1009 ? 22.369 12.086 -52.114 1.00 77.19 1009 GLY A CA 1
ATOM 8067 C C . GLY A 1 1009 ? 22.527 10.944 -53.122 1.00 77.19 1009 GLY A C 1
ATOM 8068 O O . GLY A 1 1009 ? 22.008 9.833 -52.963 1.00 77.19 1009 GLY A O 1
ATOM 8069 N N . LEU A 1 1010 ? 23.242 11.247 -54.207 1.00 82.75 1010 LEU A N 1
ATOM 8070 C CA . LEU A 1 1010 ? 23.466 10.342 -55.340 1.00 82.75 1010 LEU A CA 1
ATOM 8071 C C . LEU A 1 1010 ? 24.451 9.212 -55.025 1.00 82.75 1010 LEU A C 1
ATOM 8073 O O . LEU A 1 1010 ? 24.507 8.223 -55.752 1.00 82.75 1010 LEU A O 1
ATOM 8077 N N . GLU A 1 1011 ? 25.173 9.305 -53.913 1.00 84.31 1011 GLU A N 1
ATOM 8078 C CA . GLU A 1 1011 ? 26.054 8.261 -53.397 1.00 84.31 1011 GLU A CA 1
ATOM 8079 C C . GLU A 1 1011 ? 25.328 6.930 -53.128 1.00 84.31 1011 GLU A C 1
ATOM 8081 O O . GLU A 1 1011 ? 25.939 5.864 -53.221 1.00 84.31 1011 GLU A O 1
ATOM 8086 N N . PHE A 1 1012 ? 24.014 6.964 -52.880 1.00 87.56 1012 PHE A N 1
ATOM 8087 C CA . PHE A 1 1012 ? 23.186 5.771 -52.675 1.00 87.56 1012 PHE A CA 1
ATOM 8088 C C . PHE A 1 1012 ? 22.495 5.264 -53.946 1.00 87.56 1012 PHE A C 1
ATOM 8090 O O . PHE A 1 1012 ? 21.781 4.264 -53.879 1.00 87.56 1012 PHE A O 1
ATOM 8097 N N . LEU A 1 1013 ? 22.677 5.923 -55.096 1.00 87.56 1013 LEU A N 1
ATOM 8098 C CA . LEU A 1 1013 ? 21.940 5.642 -56.333 1.00 87.56 1013 LEU A CA 1
ATOM 8099 C C . LEU A 1 1013 ? 22.009 4.158 -56.727 1.00 87.56 1013 LEU A C 1
ATOM 8101 O O . LEU A 1 1013 ? 20.973 3.499 -56.820 1.00 87.56 1013 LEU A O 1
ATOM 8105 N N . THR A 1 1014 ? 23.217 3.606 -56.865 1.00 85.56 1014 THR A N 1
ATOM 8106 C CA . THR A 1 1014 ? 23.437 2.196 -57.236 1.00 85.56 1014 THR A CA 1
ATOM 8107 C C . THR A 1 1014 ? 22.835 1.235 -56.210 1.00 85.56 1014 THR A C 1
ATOM 8109 O O . THR A 1 1014 ? 22.180 0.260 -56.575 1.00 85.56 1014 THR A O 1
ATOM 8112 N N . PHE A 1 1015 ? 22.988 1.542 -54.918 1.00 89.12 1015 PHE A N 1
ATOM 8113 C CA . PHE A 1 1015 ? 22.416 0.740 -53.838 1.00 89.12 1015 PHE A CA 1
ATOM 8114 C C . PHE A 1 1015 ? 20.887 0.711 -53.904 1.00 89.12 1015 PHE A C 1
ATOM 8116 O O . PHE A 1 1015 ? 20.290 -0.362 -53.872 1.00 89.12 1015 PHE A O 1
ATOM 8123 N N . VAL A 1 1016 ? 20.241 1.867 -54.063 1.00 89.88 1016 VAL A N 1
ATOM 8124 C CA . VAL A 1 1016 ? 18.779 1.963 -54.167 1.00 89.88 1016 VAL A CA 1
ATOM 8125 C C . VAL A 1 1016 ? 18.264 1.277 -55.429 1.00 89.88 1016 VAL A C 1
ATOM 8127 O O . VAL A 1 1016 ? 17.275 0.549 -55.358 1.00 89.88 1016 VAL A O 1
ATOM 8130 N N . GLN A 1 1017 ? 18.943 1.452 -56.566 1.00 88.94 1017 GLN A N 1
ATOM 8131 C CA . GLN A 1 1017 ? 18.632 0.741 -57.810 1.00 88.94 1017 GLN A CA 1
ATOM 8132 C C . GLN A 1 1017 ? 18.642 -0.779 -57.616 1.00 88.94 1017 GLN A C 1
ATOM 8134 O O . GLN A 1 1017 ? 17.774 -1.481 -58.138 1.00 88.94 1017 GLN A O 1
ATOM 8139 N N . ASP A 1 1018 ? 19.604 -1.290 -56.847 1.00 87.19 1018 ASP A N 1
ATOM 8140 C CA . ASP A 1 1018 ? 19.707 -2.710 -56.533 1.00 87.19 1018 ASP A CA 1
ATOM 8141 C C . ASP A 1 1018 ? 18.627 -3.187 -55.564 1.00 87.19 1018 ASP A C 1
ATOM 8143 O O . ASP A 1 1018 ? 17.979 -4.194 -55.844 1.00 87.19 1018 ASP A O 1
ATOM 8147 N N . GLN A 1 1019 ? 18.379 -2.450 -54.479 1.00 87.06 1019 GLN A N 1
ATOM 8148 C CA . GLN A 1 1019 ? 17.349 -2.804 -53.496 1.00 87.06 1019 GLN A CA 1
ATOM 8149 C C . GLN A 1 1019 ? 15.934 -2.776 -54.090 1.00 87.06 1019 GLN A C 1
ATOM 8151 O O . GLN A 1 1019 ? 15.088 -3.584 -53.713 1.00 87.06 1019 GLN A O 1
ATOM 8156 N N . LEU A 1 1020 ? 15.674 -1.867 -55.033 1.00 86.62 1020 LEU A N 1
ATOM 8157 C CA . LEU A 1 1020 ? 14.363 -1.688 -55.665 1.00 86.62 1020 LEU A CA 1
ATOM 8158 C C . LEU A 1 1020 ? 14.238 -2.379 -57.030 1.00 86.62 1020 LEU A C 1
ATOM 8160 O O . LEU A 1 1020 ? 13.193 -2.281 -57.669 1.00 86.62 1020 LEU A O 1
ATOM 8164 N N . ASN A 1 1021 ? 15.288 -3.068 -57.484 1.00 87.69 1021 ASN A N 1
ATOM 8165 C CA . ASN A 1 1021 ? 15.361 -3.731 -58.786 1.00 87.69 1021 ASN A CA 1
ATOM 8166 C C . ASN A 1 1021 ? 14.913 -2.839 -59.966 1.00 87.69 1021 ASN A C 1
ATOM 8168 O O . ASN A 1 1021 ? 14.103 -3.240 -60.805 1.00 87.69 1021 ASN A O 1
ATOM 8172 N N . ILE A 1 1022 ? 15.439 -1.614 -60.026 1.00 89.44 1022 ILE A N 1
ATOM 8173 C CA . ILE A 1 1022 ? 15.081 -0.615 -61.039 1.00 89.44 1022 ILE A CA 1
ATOM 8174 C C . ILE A 1 1022 ? 16.307 0.145 -61.548 1.00 89.44 1022 ILE A C 1
ATOM 8176 O O . ILE A 1 1022 ? 17.289 0.307 -60.828 1.00 89.44 1022 ILE A O 1
ATOM 8180 N N . ASN A 1 1023 ? 16.263 0.618 -62.792 1.00 91.44 1023 ASN A N 1
ATOM 8181 C CA . ASN A 1 1023 ? 17.234 1.567 -63.324 1.00 91.44 1023 ASN A CA 1
ATOM 8182 C C . ASN A 1 1023 ? 16.710 2.992 -63.125 1.00 91.44 1023 ASN A C 1
ATOM 8184 O O . ASN A 1 1023 ? 15.609 3.319 -63.571 1.00 91.44 1023 ASN A O 1
ATOM 8188 N N . VAL A 1 1024 ? 17.497 3.840 -62.467 1.00 92.31 1024 VAL A N 1
ATOM 8189 C CA . VAL A 1 1024 ? 17.155 5.248 -62.234 1.00 92.31 1024 VAL A CA 1
ATOM 8190 C C . VAL A 1 1024 ? 18.111 6.113 -63.041 1.00 92.31 1024 VAL A C 1
ATOM 8192 O O . VAL A 1 1024 ? 19.322 6.045 -62.858 1.00 92.31 1024 VAL A O 1
ATOM 8195 N N . HIS A 1 1025 ? 17.557 6.926 -63.933 1.00 91.38 1025 HIS A N 1
ATOM 8196 C CA . HIS A 1 1025 ? 18.299 7.818 -64.817 1.00 91.38 1025 HIS A CA 1
ATOM 8197 C C . HIS A 1 1025 ? 18.074 9.257 -64.381 1.00 91.38 1025 HIS A C 1
ATOM 8199 O O . HIS A 1 1025 ? 16.925 9.672 -64.252 1.00 91.38 1025 HIS A O 1
ATOM 8205 N N . ILE A 1 1026 ? 19.144 10.016 -64.155 1.00 91.19 1026 ILE A N 1
ATOM 8206 C CA . ILE A 1 1026 ? 19.048 11.387 -63.641 1.00 91.19 1026 ILE A CA 1
ATOM 8207 C C . ILE A 1 1026 ? 19.473 12.370 -64.723 1.00 91.19 1026 ILE A C 1
ATOM 8209 O O . ILE A 1 1026 ? 20.544 12.226 -65.310 1.00 91.19 1026 ILE A O 1
ATOM 8213 N N . LEU A 1 1027 ? 18.622 13.360 -64.970 1.00 89.75 1027 LEU A N 1
ATOM 8214 C CA . LEU A 1 1027 ? 18.739 14.353 -66.032 1.00 89.75 1027 LEU A CA 1
ATOM 8215 C C . LEU A 1 1027 ? 18.770 15.764 -65.434 1.00 89.75 1027 LEU A C 1
ATOM 8217 O O . LEU A 1 1027 ? 18.015 16.038 -64.506 1.00 89.75 1027 LEU A O 1
ATOM 8221 N N . TRP A 1 1028 ? 19.593 16.668 -65.962 1.00 88.75 1028 TRP A N 1
ATOM 8222 C CA . TRP A 1 1028 ? 19.550 18.104 -65.633 1.00 88.75 1028 TRP A CA 1
ATOM 8223 C C . TRP A 1 1028 ? 19.907 18.952 -66.849 1.00 88.75 1028 TRP A C 1
ATOM 8225 O O . TRP A 1 1028 ? 20.323 18.422 -67.874 1.00 88.75 1028 TRP A O 1
ATOM 8235 N N . ILE A 1 1029 ? 19.747 20.270 -66.747 1.00 84.19 1029 ILE A N 1
ATOM 8236 C CA . ILE A 1 1029 ? 20.147 21.210 -67.799 1.00 84.19 1029 ILE A CA 1
ATOM 8237 C C . ILE A 1 1029 ? 21.391 21.963 -67.341 1.00 84.19 1029 ILE A C 1
ATOM 8239 O O . ILE A 1 1029 ? 21.402 22.560 -66.265 1.00 84.19 1029 ILE A O 1
ATOM 8243 N N . GLU A 1 1030 ? 22.422 21.975 -68.179 1.00 83.00 1030 GLU A N 1
ATOM 8244 C CA . GLU A 1 1030 ? 23.634 22.761 -67.973 1.00 83.00 1030 GLU A CA 1
ATOM 8245 C C . GLU A 1 1030 ? 23.956 23.531 -69.253 1.00 83.00 1030 GLU A C 1
ATOM 8247 O O . GLU A 1 1030 ? 24.068 22.949 -70.330 1.00 83.00 1030 GLU A O 1
ATOM 8252 N N . ASN A 1 1031 ? 24.072 24.859 -69.147 1.00 84.31 1031 ASN A N 1
ATOM 8253 C CA . ASN A 1 1031 ? 24.334 25.757 -70.280 1.00 84.31 1031 ASN A CA 1
ATOM 8254 C C . ASN A 1 1031 ? 23.351 25.598 -71.459 1.00 84.31 1031 ASN A C 1
ATOM 8256 O O . ASN A 1 1031 ? 23.733 25.747 -72.617 1.00 84.31 1031 ASN A O 1
ATOM 8260 N N . GLY A 1 1032 ? 22.082 25.299 -71.163 1.00 78.50 1032 GLY A N 1
ATOM 8261 C CA . GLY A 1 1032 ? 21.037 25.113 -72.174 1.00 78.50 1032 GLY A CA 1
ATOM 8262 C C . GLY A 1 1032 ? 21.053 23.751 -72.873 1.00 78.50 1032 GLY A C 1
ATOM 8263 O O . GLY A 1 1032 ? 20.233 23.556 -73.759 1.00 78.50 1032 GLY A O 1
ATOM 8264 N N . ALA A 1 1033 ? 21.933 22.830 -72.462 1.00 79.56 1033 ALA A N 1
ATOM 8265 C CA . ALA A 1 1033 ? 21.993 21.459 -72.962 1.00 79.56 1033 ALA A CA 1
ATOM 8266 C C . ALA A 1 1033 ? 21.613 20.445 -71.871 1.00 79.56 1033 ALA A C 1
ATOM 8268 O O . ALA A 1 1033 ? 21.977 20.605 -70.701 1.00 79.56 1033 ALA A O 1
ATOM 8269 N N . LEU A 1 1034 ? 20.909 19.381 -72.253 1.00 82.00 1034 LEU A N 1
ATOM 8270 C CA . LEU A 1 1034 ? 20.565 18.256 -71.396 1.00 82.00 1034 LEU A CA 1
ATOM 8271 C C . LEU A 1 1034 ? 21.819 17.459 -71.053 1.00 82.00 1034 LEU A C 1
ATOM 8273 O O . LEU A 1 1034 ? 22.530 16.931 -71.909 1.00 82.00 1034 LEU A O 1
ATOM 8277 N N . GLN A 1 1035 ? 22.039 17.322 -69.759 1.00 84.56 1035 GLN A N 1
ATOM 8278 C CA . GLN A 1 1035 ? 23.055 16.474 -69.182 1.00 84.56 1035 GLN A CA 1
ATOM 8279 C C . GLN A 1 1035 ? 22.410 15.261 -68.521 1.00 84.56 1035 GLN A C 1
ATOM 8281 O O . GLN A 1 1035 ? 21.265 15.288 -68.063 1.00 84.56 1035 GLN A O 1
ATOM 8286 N N . PHE A 1 1036 ? 23.183 14.187 -68.447 1.00 82.94 1036 PHE A N 1
ATOM 8287 C CA . PHE A 1 1036 ? 22.799 12.954 -67.780 1.00 82.94 1036 PHE A CA 1
ATOM 8288 C C . PHE A 1 1036 ? 23.855 12.573 -66.746 1.00 82.94 1036 PHE A C 1
ATOM 8290 O O . PHE A 1 1036 ? 25.058 12.688 -67.001 1.00 82.94 1036 PHE A O 1
ATOM 8297 N N . TYR A 1 1037 ? 23.411 12.080 -65.590 1.00 80.31 1037 TYR A N 1
ATOM 8298 C CA . TYR A 1 1037 ? 24.304 11.752 -64.484 1.00 80.31 1037 TYR A CA 1
ATOM 8299 C C . TYR A 1 1037 ? 25.134 10.515 -64.784 1.00 80.31 1037 TYR A C 1
ATOM 8301 O O . TYR A 1 1037 ? 24.618 9.403 -64.868 1.00 80.31 1037 TYR A O 1
ATOM 8309 N N . ARG A 1 1038 ? 26.448 10.707 -64.903 1.00 69.44 1038 ARG A N 1
ATOM 8310 C CA . ARG A 1 1038 ? 27.417 9.633 -65.123 1.00 69.44 1038 ARG A CA 1
ATOM 8311 C C . ARG A 1 1038 ? 28.209 9.413 -63.843 1.00 69.44 1038 ARG A C 1
ATOM 8313 O O . ARG A 1 1038 ? 29.128 10.173 -63.550 1.00 69.44 1038 ARG A O 1
ATOM 8320 N N . PHE A 1 1039 ? 27.850 8.383 -63.079 1.00 60.19 1039 PHE A N 1
ATOM 8321 C CA . PHE A 1 1039 ? 28.659 7.960 -61.939 1.00 60.19 1039 PHE A CA 1
ATOM 8322 C C . PHE A 1 1039 ? 29.709 6.942 -62.390 1.00 60.19 1039 PHE A C 1
ATOM 8324 O O . PHE A 1 1039 ? 29.348 5.908 -62.946 1.00 60.19 1039 PHE A O 1
ATOM 8331 N N . ALA A 1 1040 ? 30.980 7.228 -62.090 1.00 56.06 1040 ALA A N 1
ATOM 8332 C CA . ALA A 1 1040 ? 32.160 6.394 -62.354 1.00 56.06 1040 ALA A CA 1
ATOM 8333 C C . ALA A 1 1040 ? 32.536 6.196 -63.853 1.00 56.06 1040 ALA A C 1
ATOM 8335 O O . ALA A 1 1040 ? 31.694 6.312 -64.742 1.00 56.06 1040 ALA A O 1
ATOM 8336 N N . PRO A 1 1041 ? 33.820 5.920 -64.166 1.00 53.31 1041 PRO A N 1
ATOM 8337 C CA . PRO A 1 1041 ? 34.317 5.796 -65.545 1.00 53.31 1041 PRO A CA 1
ATOM 8338 C C . PRO A 1 1041 ? 33.834 4.550 -66.312 1.00 53.31 1041 PRO A C 1
ATOM 8340 O O . PRO A 1 1041 ? 34.153 4.416 -67.493 1.00 53.31 1041 PRO A O 1
ATOM 8343 N N . ASP A 1 1042 ? 33.069 3.652 -65.687 1.00 53.28 1042 ASP A N 1
ATOM 8344 C CA . ASP A 1 1042 ? 32.700 2.361 -66.271 1.00 53.28 1042 ASP A CA 1
ATOM 8345 C C . ASP A 1 1042 ? 31.194 2.281 -66.584 1.00 53.28 1042 ASP A C 1
ATOM 8347 O O . ASP A 1 1042 ? 30.345 2.177 -65.696 1.00 53.28 1042 ASP A O 1
ATOM 8351 N N . ARG A 1 1043 ? 30.853 2.342 -67.882 1.00 51.75 1043 ARG A N 1
ATOM 8352 C CA . ARG A 1 1043 ? 29.469 2.397 -68.404 1.00 51.75 1043 ARG A CA 1
ATOM 8353 C C . ARG A 1 1043 ? 28.626 1.156 -68.060 1.00 51.75 1043 ARG A C 1
ATOM 8355 O O . ARG A 1 1043 ? 27.410 1.193 -68.228 1.00 51.75 1043 ARG A O 1
ATOM 8362 N N . ALA A 1 1044 ? 29.247 0.059 -67.624 1.00 49.69 1044 ALA A N 1
ATOM 8363 C CA . ALA A 1 1044 ? 28.593 -1.239 -67.454 1.00 49.69 1044 ALA A CA 1
ATOM 8364 C C . ALA A 1 1044 ? 27.906 -1.450 -66.087 1.00 49.69 1044 ALA A C 1
ATOM 8366 O O . ALA A 1 1044 ? 27.094 -2.363 -65.959 1.00 49.69 1044 ALA A O 1
ATOM 8367 N N . ILE A 1 1045 ? 28.210 -0.641 -65.064 1.00 51.97 1045 ILE A N 1
ATOM 8368 C CA . ILE A 1 1045 ? 27.856 -0.970 -63.666 1.00 51.97 1045 ILE A CA 1
ATOM 8369 C C . ILE A 1 1045 ? 26.427 -0.529 -63.285 1.00 51.97 1045 ILE A C 1
ATOM 8371 O O . ILE A 1 1045 ? 25.789 -1.163 -62.445 1.00 51.97 1045 ILE A O 1
ATOM 8375 N N . THR A 1 1046 ? 25.886 0.525 -63.901 1.00 59.03 1046 THR A N 1
ATOM 8376 C CA . THR A 1 1046 ? 24.615 1.155 -63.478 1.00 59.03 1046 THR A CA 1
ATOM 8377 C C . THR A 1 1046 ? 23.385 0.740 -64.282 1.00 59.03 1046 THR A C 1
ATOM 8379 O O . THR A 1 1046 ? 22.263 0.909 -63.801 1.00 59.03 1046 THR A O 1
ATOM 8382 N N . PHE A 1 1047 ? 23.560 0.178 -65.480 1.00 72.56 1047 PHE A N 1
ATOM 8383 C CA . PHE A 1 1047 ? 22.452 -0.244 -66.335 1.00 72.56 1047 PHE A CA 1
ATOM 8384 C C . PHE A 1 1047 ? 22.308 -1.767 -66.340 1.00 72.56 1047 PHE A C 1
ATOM 8386 O O . PHE A 1 1047 ? 23.168 -2.464 -66.877 1.00 72.56 1047 PHE A O 1
ATOM 8393 N N . LYS A 1 1048 ? 21.190 -2.284 -65.814 1.00 83.56 1048 LYS A N 1
ATOM 8394 C CA . LYS A 1 1048 ? 20.869 -3.716 -65.920 1.00 83.56 1048 LYS A CA 1
ATOM 8395 C C . LYS A 1 1048 ? 19.716 -3.945 -66.911 1.00 83.56 1048 LYS A C 1
ATOM 8397 O O . LYS A 1 1048 ? 18.627 -3.410 -66.675 1.00 83.56 1048 LYS A O 1
ATOM 8402 N N . PRO A 1 1049 ? 19.927 -4.657 -68.040 1.00 78.12 1049 PRO A N 1
ATOM 8403 C CA . PRO A 1 1049 ? 18.949 -4.774 -69.131 1.00 78.12 1049 PRO A CA 1
ATOM 8404 C C . PRO A 1 1049 ? 17.583 -5.327 -68.720 1.00 78.12 1049 PRO A C 1
ATOM 8406 O O . PRO A 1 1049 ? 16.572 -4.978 -69.326 1.00 78.12 1049 PRO A O 1
ATOM 8409 N N . GLU A 1 1050 ? 17.556 -6.168 -67.695 1.00 81.31 1050 GLU A N 1
ATOM 8410 C CA . GLU A 1 1050 ? 16.372 -6.828 -67.156 1.00 81.31 1050 GLU A CA 1
ATOM 8411 C C . GLU A 1 1050 ? 15.496 -5.921 -66.278 1.00 81.31 1050 GLU A C 1
ATOM 8413 O O . GLU A 1 1050 ? 14.397 -6.316 -65.889 1.00 81.31 1050 GLU A O 1
ATOM 8418 N N . ARG A 1 1051 ? 15.962 -4.708 -65.959 1.00 86.12 1051 ARG A N 1
ATOM 8419 C CA . ARG A 1 1051 ? 15.247 -3.764 -65.097 1.00 86.12 1051 ARG A CA 1
ATOM 8420 C C . ARG A 1 1051 ? 14.460 -2.741 -65.904 1.00 86.12 1051 ARG A C 1
ATOM 8422 O O . ARG A 1 1051 ? 14.902 -2.242 -66.938 1.00 86.12 1051 ARG A O 1
ATOM 8429 N N . ASN A 1 1052 ? 13.307 -2.366 -65.360 1.00 88.50 1052 ASN A N 1
ATOM 8430 C CA . ASN A 1 1052 ? 12.565 -1.200 -65.818 1.00 88.50 1052 ASN A CA 1
ATOM 8431 C C . ASN A 1 1052 ? 13.347 0.088 -65.534 1.00 88.50 1052 ASN A C 1
ATOM 8433 O O . ASN A 1 1052 ? 14.159 0.142 -64.611 1.00 88.50 1052 ASN A O 1
ATOM 8437 N N . ASN A 1 1053 ? 13.080 1.130 -66.312 1.00 92.75 1053 ASN A N 1
ATOM 8438 C CA . ASN A 1 1053 ? 13.803 2.393 -66.260 1.00 92.75 1053 ASN A CA 1
ATOM 8439 C C . ASN A 1 1053 ? 12.869 3.518 -65.827 1.00 92.75 1053 ASN A C 1
ATOM 8441 O O . ASN A 1 1053 ? 11.741 3.595 -66.307 1.00 92.75 1053 ASN A O 1
ATOM 8445 N N . ILE A 1 1054 ? 13.339 4.409 -64.964 1.00 94.69 1054 ILE A N 1
ATOM 8446 C CA . ILE A 1 1054 ? 12.657 5.666 -64.650 1.00 94.69 1054 ILE A CA 1
ATOM 8447 C C . ILE A 1 1054 ? 13.597 6.831 -64.915 1.00 94.69 1054 ILE A C 1
ATOM 8449 O O . ILE A 1 1054 ? 14.815 6.686 -64.810 1.00 94.69 1054 ILE A O 1
ATOM 8453 N N . LEU A 1 1055 ? 13.018 7.976 -65.251 1.00 93.62 1055 LEU A N 1
ATOM 8454 C CA . LEU A 1 1055 ? 13.743 9.214 -65.493 1.00 93.62 1055 LEU A CA 1
ATOM 8455 C C . LEU A 1 1055 ? 13.405 10.192 -64.366 1.00 93.62 1055 LEU A C 1
ATOM 8457 O O . LEU A 1 1055 ? 12.229 10.419 -64.082 1.00 93.62 1055 LEU A O 1
ATOM 8461 N N . LEU A 1 1056 ? 14.421 10.758 -63.725 1.00 93.88 1056 LEU A N 1
ATOM 8462 C CA . LEU A 1 1056 ? 14.287 11.807 -62.722 1.00 93.88 1056 LEU A CA 1
ATOM 8463 C C . LEU A 1 1056 ? 14.968 13.077 -63.234 1.00 93.88 1056 LEU A C 1
ATOM 8465 O O . LEU A 1 1056 ? 16.118 13.034 -63.665 1.00 93.88 1056 LEU A O 1
ATOM 8469 N N . PHE A 1 1057 ? 14.276 14.205 -63.153 1.00 91.81 1057 PHE A N 1
ATOM 8470 C CA . PHE A 1 1057 ? 14.830 15.526 -63.404 1.00 91.81 1057 PHE A CA 1
ATOM 8471 C C . PHE A 1 1057 ? 15.413 16.097 -62.111 1.00 91.81 1057 PHE A C 1
ATOM 8473 O O . PHE A 1 1057 ? 14.745 16.089 -61.076 1.00 91.81 1057 PHE A O 1
ATOM 8480 N N . TRP A 1 1058 ? 16.648 16.580 -62.161 1.00 91.19 1058 TRP A N 1
ATOM 8481 C CA . TRP A 1 1058 ? 17.309 17.270 -61.064 1.00 91.19 1058 TRP A CA 1
ATOM 8482 C C . TRP A 1 1058 ? 17.185 18.782 -61.268 1.00 91.19 1058 TRP A C 1
ATOM 8484 O O . TRP A 1 1058 ? 17.776 19.348 -62.185 1.00 91.19 1058 TRP A O 1
ATOM 8494 N N . GLU A 1 1059 ? 16.423 19.439 -60.393 1.00 87.50 1059 GLU A N 1
ATOM 8495 C CA . GLU A 1 1059 ? 16.148 20.886 -60.459 1.00 87.50 1059 GLU A CA 1
ATOM 8496 C C . GLU A 1 1059 ? 17.196 21.738 -59.718 1.00 87.50 1059 GLU A C 1
ATOM 8498 O O . GLU A 1 1059 ? 17.040 22.949 -59.566 1.00 87.50 1059 GLU A O 1
ATOM 8503 N N . GLY A 1 1060 ? 18.275 21.115 -59.237 1.00 82.56 1060 GLY A N 1
ATOM 8504 C CA . GLY A 1 1060 ? 19.242 21.735 -58.332 1.00 82.56 1060 GLY A CA 1
ATOM 8505 C C . GLY A 1 1060 ? 18.855 21.588 -56.855 1.00 82.56 1060 GLY A C 1
ATOM 8506 O O . GLY A 1 1060 ? 17.825 21.014 -56.511 1.00 82.56 1060 GLY A O 1
ATOM 8507 N N . GLN A 1 1061 ? 19.739 22.041 -55.955 1.00 81.19 1061 GLN A N 1
ATOM 8508 C CA . GLN A 1 1061 ? 19.558 21.975 -54.488 1.00 81.19 1061 GLN A CA 1
ATOM 8509 C C . GLN A 1 1061 ? 19.142 20.585 -53.955 1.00 81.19 1061 GLN A C 1
ATOM 8511 O O . GLN A 1 1061 ? 18.360 20.479 -53.015 1.00 81.19 1061 GLN A O 1
ATOM 8516 N N . ASN A 1 1062 ? 19.659 19.511 -54.566 1.00 81.25 1062 ASN A N 1
ATOM 8517 C CA . ASN A 1 1062 ? 19.306 18.118 -54.251 1.00 81.25 1062 ASN A CA 1
ATOM 8518 C C . ASN A 1 1062 ? 17.806 17.782 -54.381 1.00 81.25 1062 ASN A C 1
ATOM 8520 O O . ASN A 1 1062 ? 17.358 16.827 -53.753 1.00 81.25 1062 ASN A O 1
ATOM 8524 N N . HIS A 1 1063 ? 17.032 18.526 -55.182 1.00 90.62 1063 HIS A N 1
ATOM 8525 C CA . HIS A 1 1063 ? 15.627 18.224 -55.454 1.00 90.62 1063 HIS A CA 1
ATOM 8526 C C . HIS A 1 1063 ? 15.450 17.432 -56.754 1.00 90.62 1063 HIS A C 1
ATOM 8528 O O . HIS A 1 1063 ? 15.967 17.814 -57.803 1.00 90.62 1063 HIS A O 1
ATOM 8534 N N . PHE A 1 1064 ? 14.696 16.334 -56.680 1.00 92.50 1064 PHE A N 1
ATOM 8535 C CA . PHE A 1 1064 ? 14.412 15.456 -57.814 1.00 92.50 1064 PHE A CA 1
ATOM 8536 C C . PHE A 1 1064 ? 12.915 15.427 -58.089 1.00 92.50 1064 PHE A C 1
ATOM 8538 O O . PHE A 1 1064 ? 12.125 15.394 -57.146 1.00 92.50 1064 PHE A O 1
ATOM 8545 N N . GLN A 1 1065 ? 12.545 15.386 -59.366 1.00 93.19 1065 GLN A N 1
ATOM 8546 C CA . GLN A 1 1065 ? 11.173 15.204 -59.824 1.00 93.19 1065 GLN A CA 1
ATOM 8547 C C . GLN A 1 1065 ? 11.103 14.045 -60.821 1.00 93.19 1065 GLN A C 1
ATOM 8549 O O . GLN A 1 1065 ? 11.980 13.927 -61.674 1.00 93.19 1065 GLN A O 1
ATOM 8554 N N . PRO A 1 1066 ? 10.081 13.181 -60.785 1.00 94.19 1066 PRO A N 1
ATOM 8555 C CA . PRO A 1 1066 ? 9.947 12.144 -61.790 1.00 94.19 1066 PRO A CA 1
ATOM 8556 C C . PRO A 1 1066 ? 9.453 12.712 -63.123 1.00 94.19 1066 PRO A C 1
ATOM 8558 O O . PRO A 1 1066 ? 8.553 13.552 -63.165 1.00 94.19 1066 PRO A O 1
ATOM 8561 N N . MET A 1 1067 ? 10.043 12.223 -64.214 1.00 92.75 1067 MET A N 1
ATOM 8562 C CA . MET A 1 1067 ? 9.717 12.597 -65.590 1.00 92.75 1067 MET A CA 1
ATOM 8563 C C . MET A 1 1067 ? 8.896 11.503 -66.267 1.00 92.75 1067 MET A C 1
ATOM 8565 O O . MET A 1 1067 ? 9.222 10.315 -66.194 1.00 92.75 1067 MET A O 1
ATOM 8569 N N . GLY A 1 1068 ? 7.842 11.913 -66.965 1.00 91.38 1068 GLY A N 1
ATOM 8570 C CA . GLY A 1 1068 ? 6.943 11.024 -67.684 1.00 91.38 1068 GLY A CA 1
ATOM 8571 C C . GLY A 1 1068 ? 6.716 11.465 -69.123 1.00 91.38 1068 GLY A C 1
ATOM 8572 O O . GLY A 1 1068 ? 6.754 12.652 -69.439 1.00 91.38 1068 GLY A O 1
ATOM 8573 N N . ARG A 1 1069 ? 6.443 10.496 -69.997 1.00 90.31 1069 ARG A N 1
ATOM 8574 C CA . ARG A 1 1069 ? 6.047 10.734 -71.388 1.00 90.31 1069 ARG A CA 1
ATOM 8575 C C . ARG A 1 1069 ? 4.532 10.672 -71.524 1.00 90.31 1069 ARG A C 1
ATOM 8577 O O . ARG A 1 1069 ? 3.927 9.640 -71.229 1.00 90.31 1069 ARG A O 1
ATOM 8584 N N . VAL A 1 1070 ? 3.937 11.756 -72.006 1.00 86.81 1070 VAL A N 1
ATOM 8585 C CA . VAL A 1 1070 ? 2.522 11.857 -72.366 1.00 86.81 1070 VAL A CA 1
ATOM 8586 C C . VAL A 1 1070 ? 2.236 11.006 -73.600 1.00 86.81 1070 VAL A C 1
ATOM 8588 O O . VAL A 1 1070 ? 2.900 11.105 -74.631 1.00 86.81 1070 VAL A O 1
ATOM 8591 N N . LEU A 1 1071 ? 1.219 10.166 -73.484 1.00 83.94 1071 LEU A N 1
ATOM 8592 C CA . LEU A 1 1071 ? 0.740 9.266 -74.520 1.00 83.94 1071 LEU A CA 1
ATOM 8593 C C . LEU A 1 1071 ? -0.520 9.831 -75.184 1.00 83.94 1071 LEU A C 1
ATOM 8595 O O . LEU A 1 1071 ? -1.176 10.729 -74.658 1.00 83.94 1071 LEU A O 1
ATOM 8599 N N . SER A 1 1072 ? -0.898 9.253 -76.324 1.00 80.38 1072 SER A N 1
ATOM 8600 C CA . SER A 1 1072 ? -2.036 9.698 -77.143 1.00 80.38 1072 SER A CA 1
ATOM 8601 C C . SER A 1 1072 ? -3.392 9.695 -76.426 1.00 80.38 1072 SER A C 1
ATOM 8603 O O . SER A 1 1072 ? -4.308 10.376 -76.868 1.00 80.38 1072 SER A O 1
ATOM 8605 N N . ASN A 1 1073 ? -3.529 8.963 -75.318 1.00 78.94 1073 ASN A N 1
ATOM 8606 C CA . ASN A 1 1073 ? -4.748 8.895 -74.511 1.00 78.94 1073 ASN A CA 1
ATOM 8607 C C . ASN A 1 1073 ? -4.760 9.872 -73.321 1.00 78.94 1073 ASN A C 1
ATOM 8609 O O . ASN A 1 1073 ? -5.458 9.618 -72.346 1.00 78.94 1073 ASN A O 1
ATOM 8613 N N . ASN A 1 1074 ? -3.975 10.952 -73.383 1.00 79.31 1074 ASN A N 1
ATOM 8614 C CA . ASN A 1 1074 ? -3.850 11.964 -72.329 1.00 79.31 1074 ASN A CA 1
ATOM 8615 C C . ASN A 1 1074 ? -3.378 11.397 -70.972 1.00 79.31 1074 ASN A C 1
ATOM 8617 O O . ASN A 1 1074 ? -3.747 11.882 -69.905 1.00 79.31 1074 ASN A O 1
ATOM 8621 N N . MET A 1 1075 ? -2.549 10.354 -71.028 1.00 81.44 1075 MET A N 1
ATOM 8622 C CA . MET A 1 1075 ? -1.979 9.681 -69.865 1.00 81.44 1075 MET A CA 1
ATOM 8623 C C . MET A 1 1075 ? -0.456 9.713 -69.923 1.00 81.44 1075 MET A C 1
ATOM 8625 O O . MET A 1 1075 ? 0.104 9.612 -71.011 1.00 81.44 1075 MET A O 1
ATOM 8629 N N . ALA A 1 1076 ? 0.228 9.762 -68.781 1.00 85.56 1076 ALA A N 1
ATOM 8630 C CA . ALA A 1 1076 ? 1.694 9.774 -68.745 1.00 85.56 1076 ALA A CA 1
ATOM 8631 C C . ALA A 1 1076 ? 2.314 8.429 -68.307 1.00 85.56 1076 ALA A C 1
ATOM 8633 O O . ALA A 1 1076 ? 1.848 7.780 -67.368 1.00 85.56 1076 ALA A O 1
ATOM 8634 N N . SER A 1 1077 ? 3.388 8.004 -68.982 1.00 88.88 1077 SER A N 1
ATOM 8635 C CA . SER A 1 1077 ? 4.221 6.858 -68.588 1.00 88.88 1077 SER A CA 1
ATOM 8636 C C . SER A 1 1077 ? 5.495 7.340 -67.908 1.00 88.88 1077 SER A C 1
ATOM 8638 O O . SER A 1 1077 ? 6.259 8.075 -68.522 1.00 88.88 1077 SER A O 1
ATOM 8640 N N . PHE A 1 1078 ? 5.736 6.898 -66.674 1.00 91.75 1078 PHE A N 1
ATOM 8641 C CA . PHE A 1 1078 ? 6.933 7.233 -65.881 1.00 91.75 1078 PHE A CA 1
ATOM 8642 C C . PHE A 1 1078 ? 7.927 6.071 -65.775 1.00 91.75 1078 PHE A C 1
ATOM 8644 O O . PHE A 1 1078 ? 8.999 6.216 -65.199 1.00 91.75 1078 PHE A O 1
ATOM 8651 N N . VAL A 1 1079 ? 7.555 4.912 -66.320 1.00 91.38 1079 VAL A N 1
ATOM 8652 C CA . VAL A 1 1079 ? 8.372 3.700 -66.358 1.00 91.38 1079 VAL A CA 1
ATOM 8653 C C . VAL A 1 1079 ? 8.564 3.308 -67.819 1.00 91.38 1079 VAL A C 1
ATOM 8655 O O . VAL A 1 1079 ? 7.598 3.287 -68.586 1.00 91.38 1079 VAL A O 1
ATOM 8658 N N . PHE A 1 1080 ? 9.804 3.012 -68.193 1.00 91.12 1080 PHE A N 1
ATOM 8659 C CA . PHE A 1 1080 ? 10.236 2.771 -69.564 1.00 91.12 1080 PHE A CA 1
ATOM 8660 C C . PHE A 1 1080 ? 10.940 1.411 -69.673 1.00 91.12 1080 PHE A C 1
ATOM 8662 O O . PHE A 1 1080 ? 11.813 1.100 -68.852 1.00 91.12 1080 PHE A O 1
ATOM 8669 N N . PRO A 1 1081 ? 10.591 0.583 -70.669 1.00 88.81 1081 PRO A N 1
ATOM 8670 C CA . PRO A 1 1081 ? 11.307 -0.659 -70.919 1.00 88.81 1081 PRO A CA 1
ATOM 8671 C C . PRO A 1 1081 ? 12.713 -0.378 -71.475 1.00 88.81 1081 PRO A C 1
ATOM 8673 O O . PRO A 1 1081 ? 13.026 0.724 -71.929 1.00 88.81 1081 PRO A O 1
ATOM 8676 N N . SER A 1 1082 ? 13.594 -1.374 -71.416 1.00 86.62 1082 SER A N 1
ATOM 8677 C CA . SER A 1 1082 ? 15.003 -1.232 -71.814 1.00 86.62 1082 SER A CA 1
ATOM 8678 C C . SER A 1 1082 ? 15.226 -0.963 -73.306 1.00 86.62 1082 SER A C 1
ATOM 8680 O O . SER A 1 1082 ? 16.311 -0.500 -73.673 1.00 86.62 1082 SER A O 1
ATOM 8682 N N . ASP A 1 1083 ? 14.240 -1.269 -74.147 1.00 86.88 1083 ASP A N 1
ATOM 8683 C CA . ASP A 1 1083 ? 14.205 -1.034 -75.592 1.00 86.88 1083 ASP A CA 1
ATOM 8684 C C . ASP A 1 1083 ? 13.504 0.281 -75.972 1.00 86.88 1083 ASP A C 1
ATOM 8686 O O . ASP A 1 1083 ? 13.433 0.616 -77.155 1.00 86.88 1083 ASP A O 1
ATOM 8690 N N . ASP A 1 1084 ? 13.026 1.064 -74.995 1.00 89.94 1084 ASP A N 1
ATOM 8691 C CA . ASP A 1 1084 ? 12.442 2.371 -75.278 1.00 89.94 1084 ASP A CA 1
ATOM 8692 C C . ASP A 1 1084 ? 13.457 3.262 -76.002 1.00 89.94 1084 ASP A C 1
ATOM 8694 O O . ASP A 1 1084 ? 14.657 3.257 -75.695 1.00 89.94 1084 ASP A O 1
ATOM 8698 N N . LYS A 1 1085 ? 12.976 4.052 -76.965 1.00 86.38 1085 LYS A N 1
ATOM 8699 C CA . LYS A 1 1085 ? 13.810 4.937 -77.781 1.00 86.38 1085 LYS A CA 1
ATOM 8700 C C . LYS A 1 1085 ? 14.632 5.882 -76.907 1.00 86.38 1085 LYS A C 1
ATOM 8702 O O . LYS A 1 1085 ? 15.819 6.048 -77.175 1.00 86.38 1085 LYS A O 1
ATOM 8707 N N . ILE A 1 1086 ? 14.046 6.436 -75.839 1.00 86.00 1086 ILE A N 1
ATOM 8708 C CA . ILE A 1 1086 ? 14.771 7.347 -74.940 1.00 86.00 1086 ILE A CA 1
ATOM 8709 C C . ILE A 1 1086 ? 15.882 6.627 -74.172 1.00 86.00 1086 ILE A C 1
ATOM 8711 O O . ILE A 1 1086 ? 16.997 7.128 -74.076 1.00 86.00 1086 ILE A O 1
ATOM 8715 N N . ILE A 1 1087 ? 15.612 5.413 -73.692 1.00 88.44 1087 ILE A N 1
ATOM 8716 C CA . ILE A 1 1087 ? 16.588 4.605 -72.956 1.00 88.44 1087 ILE A CA 1
ATOM 8717 C C . ILE A 1 1087 ? 17.710 4.149 -73.892 1.00 88.44 1087 ILE A C 1
ATOM 8719 O O . ILE A 1 1087 ? 18.879 4.165 -73.520 1.00 88.44 1087 ILE A O 1
ATOM 8723 N N . THR A 1 1088 ? 17.378 3.804 -75.136 1.00 85.31 1088 THR A N 1
ATOM 8724 C CA . THR A 1 1088 ? 18.356 3.462 -76.174 1.00 85.31 1088 THR A CA 1
ATOM 8725 C C . THR A 1 1088 ? 19.240 4.653 -76.539 1.00 85.31 1088 THR A C 1
ATOM 8727 O O . THR A 1 1088 ? 20.434 4.465 -76.764 1.00 85.31 1088 THR A O 1
ATOM 8730 N N . SER A 1 1089 ? 18.687 5.868 -76.570 1.00 83.00 1089 SER A N 1
ATOM 8731 C CA . SER A 1 1089 ? 19.463 7.097 -76.760 1.00 83.00 1089 SER A CA 1
ATOM 8732 C C . SER A 1 1089 ? 20.370 7.391 -75.567 1.00 83.00 1089 SER A C 1
ATOM 8734 O O . SER A 1 1089 ? 21.539 7.672 -75.782 1.00 83.00 1089 SER A O 1
ATOM 8736 N N . LEU A 1 1090 ? 19.883 7.250 -74.328 1.00 81.00 1090 LEU A N 1
ATOM 8737 C CA . LEU A 1 1090 ? 20.690 7.468 -73.116 1.00 81.00 1090 LEU A CA 1
ATOM 8738 C C . LEU A 1 1090 ? 21.859 6.481 -72.977 1.00 81.00 1090 LEU A C 1
ATOM 8740 O O . LEU A 1 1090 ? 22.875 6.804 -72.366 1.00 81.00 1090 LEU A O 1
ATOM 8744 N N . LYS A 1 1091 ? 21.722 5.275 -73.540 1.00 75.94 1091 LYS A N 1
ATOM 8745 C CA . LYS A 1 1091 ? 22.786 4.260 -73.572 1.00 75.94 1091 LYS A CA 1
ATOM 8746 C C . LYS A 1 1091 ? 23.931 4.587 -74.533 1.00 75.94 1091 LYS A C 1
ATOM 8748 O O . LYS A 1 1091 ? 25.039 4.096 -74.311 1.00 75.94 1091 LYS A O 1
ATOM 8753 N N . LYS A 1 1092 ? 23.652 5.297 -75.629 1.00 74.88 1092 LYS A N 1
ATOM 8754 C CA . LYS A 1 1092 ? 24.650 5.644 -76.654 1.00 74.88 1092 LYS A CA 1
ATOM 8755 C C . LYS A 1 1092 ? 25.521 6.788 -76.139 1.00 74.88 1092 LYS A C 1
ATOM 8757 O O . LYS A 1 1092 ? 26.770 6.618 -76.127 1.00 74.88 1092 LYS A O 1
#

Solvent-accessible surface area (backbone atoms only — not comparable to full-atom values): 60465 Å² total; per-residue (Å²): 103,70,68,51,58,52,46,53,52,45,58,44,50,55,49,52,46,52,50,69,70,70,55,89,72,86,59,95,59,54,37,45,40,35,35,48,36,44,55,62,74,82,78,60,95,84,81,79,51,50,65,53,55,37,46,52,48,24,56,64,50,39,41,59,76,70,53,53,92,76,55,88,64,85,80,54,80,44,79,44,49,36,44,47,44,78,56,98,93,40,59,45,65,47,56,78,88,50,84,87,67,85,71,50,46,51,69,58,59,54,86,38,62,69,37,69,53,66,49,31,36,43,33,38,31,41,41,38,73,58,90,85,80,82,84,84,82,86,83,78,87,79,43,54,36,41,31,49,31,42,48,45,56,42,61,43,91,91,42,79,59,35,32,43,34,43,34,42,31,44,34,42,33,50,59,93,93,40,82,42,78,46,48,38,39,36,49,30,45,39,32,81,77,58,72,70,92,82,40,76,67,37,56,54,51,52,51,52,52,48,55,49,49,54,51,48,53,52,44,44,54,21,40,59,47,63,19,94,48,89,77,41,55,62,59,51,34,46,51,30,38,48,54,41,33,74,72,72,39,85,87,68,80,85,57,47,70,44,51,68,61,66,73,45,68,62,64,38,75,60,51,76,63,37,57,36,63,92,38,98,64,31,57,58,48,97,44,85,85,50,71,53,44,30,28,32,24,59,26,67,74,44,52,63,27,36,40,36,34,40,69,70,28,36,32,40,30,31,60,70,41,71,54,53,24,37,79,44,69,57,91,45,77,82,69,24,59,73,45,39,57,20,32,33,40,30,28,44,33,76,33,46,99,83,48,101,59,82,44,36,34,37,36,33,76,43,28,42,29,41,38,54,96,93,40,72,43,80,37,34,80,39,39,42,67,58,21,46,50,48,44,48,49,52,56,56,74,70,46,88,73,67,86,80,60,73,60,49,82,44,72,62,72,70,35,63,33,56,50,48,71,41,38,25,52,26,49,49,47,29,59,47,73,42,46,57,97,89,39,68,55,52,67,63,53,40,34,32,37,40,51,33,50,53,68,44,21,49,78,70,80,72,65,91,66,69,70,79,58,47,80,73,34,77,84,66,73,74,63,77,52,32,78,26,28,32,45,53,42,63,94,65,48,60,42,41,23,27,30,41,67,47,98,86,73,45,63,31,37,21,21,28,61,89,66,94,84,61,83,84,78,50,61,41,72,42,41,68,45,98,91,55,69,53,59,33,62,52,51,53,63,48,34,78,57,98,90,38,82,40,72,70,54,73,78,40,34,33,32,24,31,80,43,62,38,90,88,79,66,46,77,26,34,39,54,75,46,77,37,59,70,52,94,67,35,36,42,46,71,59,43,47,52,46,50,49,37,65,79,60,56,72,54,69,40,60,58,47,62,62,54,66,64,63,55,54,52,52,60,42,53,51,52,52,52,45,54,52,44,54,52,52,52,51,50,48,51,55,52,51,55,47,34,45,76,71,59,50,50,51,95,85,56,97,73,62,66,64,54,29,31,35,34,42,56,40,56,54,39,85,56,46,72,55,51,67,77,45,73,49,37,34,38,38,27,28,58,60,73,85,33,47,62,51,22,52,52,49,27,49,76,68,71,41,50,95,42,52,46,79,45,79,42,54,67,51,41,35,69,61,50,50,52,54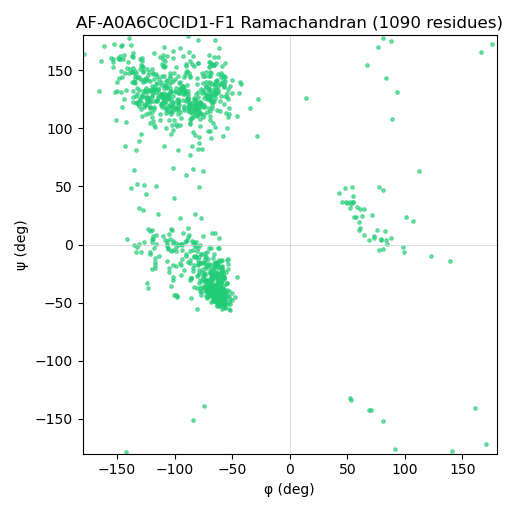,32,56,69,37,86,98,44,60,46,19,46,31,37,39,25,72,70,35,49,29,75,46,40,82,40,72,67,42,43,51,31,32,49,49,25,52,58,73,31,44,31,88,70,10,36,43,36,41,31,31,55,29,29,64,56,48,45,66,73,39,56,93,47,64,56,47,72,42,95,52,42,33,45,29,60,47,95,48,99,50,30,30,35,42,28,50,48,84,53,40,81,91,53,71,60,62,40,81,34,20,41,30,54,60,69,61,49,50,52,54,40,41,75,64,14,33,43,86,76,46,79,45,64,50,58,79,57,49,68,43,40,75,49,26,39,62,57,33,48,29,24,34,38,40,32,29,36,29,73,47,71,66,80,70,85,66,69,51,74,65,54,50,49,49,51,54,50,64,74,64,65,81,77,83,62,51,66,57,94,76,53,46,75,54,59,69,70,61,23,60,75,70,73,46,87,47,44,30,34,39,92,55,68,84,59,26,49,12,50,60,49,22,53,42,52,49,74,35,71,70,60,70,75,49,53,70,70,56,48,50,54,50,51,50,49,52,26,40,51,50,26,66,70,55,38,70,68,50,47,49,48,39,77,83,24,47,54,40,57,44,16,78,72,74,41,72,74,52,27,72,66,42,46,33,47,37,40,50,36,68,81,34,69,60,57,74,90,48,46,68,58,50,26,59,79,65,60,36,30,79,41,45,32,36,75,57,97,90,39,86,43,67,74,77,77,72,99,54,86,73,79,75,64,59,78,91,28,47,31,34,41,30,38,46,81,53,95,79,39,35,25,30,36,24,42,54,43,99,83,55,26,34,45,33,65,40,58,59,82,34,70,65,51,49,56,75,70,107

Secondary structure (DSSP, 8-state):
-HHHHHHHHHHHHHHHHHHHHH-----S-EEEEEEEEE------TT--SHHHHHHHHHHHHHHHHHTTTT------EEEEEEEEEEETTEEEEEETTSS-----EEEEEEEEEEEGGGTEEEEEEEEEEPP-PPPPP------EEEEEEEEEEEE-SS-TT-EEEEEEEEEEEEETTEEEEEEEEEEEEES----TTT-HHHHHHHHHHHHHHHHHHHHHHHHHTT-SS---HHHHHHHHHHHHHHHH-GGGTT-SSS--GGGS--PEEP-HHHHSTTSTT-SS-SSTTSPP-EEEEEEE-SEEEEEEEETTEEEEE-SSSS-EEEEEE-SSTTTSSSSTT-EEEEEEEEE-SS-SS-EEEEEEEEEEEEEETTEEEE-TTS-HHHHHHHHHHHHHHH-TT-TT-SEEEEEPP-EE-SSHHHHHHHHHHHHHTTEETTEESS-EEEEEEEESS----TT----S--TTHHHH-TTTSS------EEEE-GGG-EEEEEEEE-TTS-EEEEEE---TT-TTTSEEE--B-SSSB--TT-B-SEEEETTEEEE--TT-EEEEEEEE-TTT--EEEEEEEE-TT-SSPPBHHHHHHHHHHHHS---HHHHTT---GGGTTHHHHHHHHHHHHHHHHHHHHHHHHHHHHTTTT-TT-SSPPPPEEEEET-TTTSSHHHHHTS--EEEEE-S-GGGHHHHHHHHHHTT-GGGEEEE-S-TT-HHHHHHHHHHSTT-SSEEEEEEES-GGGTTT-HHHHHHHHHHHHHHEEEEEEEEEEEEBHHHHHHHHTT-SEEEETTEEEEE-SSTTEEEEE--TT--SS-SSEEEE-B-HHHHHHHHHHTTEEEEEEEES---TT--HHHHHHHTTEEEEEEEE----SS----HHHHHHHHHHHT--PPPPBGGG-EEPPHHHHHHTT-S-EEE-----STTHHHHHHHHHH-HHHHHS-HHHHHHHHHHHHHHHHHH--HHHHHHGGGGHHHHHHHHH-GGGSHHHHHHHHH-TTS---GGGHHHHHHHTTEEEEEEEEETTEEEE---SS-TTSS--TTSEEEEEEE-STT-EEEEEEEPTTSBEE--B-TT-HHHHHHH-

Foldseek 3Di:
DLCVVLVQLVVLVVVVLVCVQPDPDPDQWKWKFKWKWQWDDPDDDFQDPPLVVLLVQLVVPLCCVQPPPDADDADDFDWWKWFWDDDPQWIWIDTPPDDDDGFGWRWPKDQADCPVFASIGTIITIIDTDPDDDDDDDDDGQKIKTKRKGKDWDADPVHRQKIKIWIWIFIWIQHPNDTDTIITITITITGRQPNPPPDPVNVVVSVVSSVSVSSSVQSSQCSSLVEPDDGTPVVLLVVQQLQQCLQPNDPPSPDSQAHDQQRAFDAAADDPLCQWPPRPLHQADPDLPDDRFKWKAFAAPFQKWKWFLALFAIWTHRRQHSRIYGQTGDPDNVSRAQWHLWIFTWGWFWWCPPDPDTAIEIETAFTQWTQDPRDIDGCLQPFRVVGLVRVVVVLPVVHPDPVPRSYHYDYTDIQTDHFQVSQLVSQVVNVCVQDDPNDGRHDTFFMKMAGRGGNDRQPDPPPVDDDPVCVVPPVNPDDRPRSMHTYGALQSQKFWFFWAQDPVRAIFTWAAEDDPPDPDPRIDGDQADPVDGHGRRFADQWDDDPNDTDGHDHGWTFIWHFAQDPPPRDTGTYTPDTPSSHSGTHYNVSVNSSVCCNVVNDHSCLSNLNDDFQCQQVVLVVLLLVVVLVVQVVLLVVVVVVCVVVVQADDPDPDRQFAEEEEAACFLNPCLLSVLVGSYQYEYEHQDPVSVVSNCVSNVVSVNNVRYHYQHDHLLPLVSLQVSQCVDPSRNAHLEYEYEACVQVQPPDPSSLLSNLNSNLRRHDAQGKYKYKHFALVLVCVVCPPPQWDDDPAWIWGADPDSFWIKTAHHPRHPPDDRIDITGHDHVVSSVVSNVVSQKAWDDKDAQQSTRSNRPVSNVVRRRMMMTMITRNGPDPPPDLPVVLVVVLVCQVDDPDDFDFQPQWDQDDQLVCVQLVHRFKTWHAFDDAQQLVVRQVCVQRPVVSVVDDPVVVLVVQLVVLLSLLVVLDPVNCCPVPPNVLVVCPVPVDDCSDSVNVSVLSNDRRRRPDCSCVLVVCVSNVAQEWEWEDDPSDIDTDDDDPDLPRRDDLPHKYFYWYDPDPSHIITMWGQDPVSTTRRIHHCPDPSNVVVSD

Organism: NCBI:txid1070528

Mean predicted aligned error: 18.75 Å